Protein 2JV4 (pdb70)

Sequence (53 aa):
SMVNTGLPAGWEVRHSNSKNLPYYFNPATRESRWEPPADTDMETLKMYMATYHSMVNTGLPAGWEVRHSNSKNLPYYFNPATRESRWEPPADTDMETLKMYMATYHSMVNTGLPAGWEVRHSNSKNLPYYFNPATRESRWEPPADTDMETLKMYMATYHSMVNTGLPAGWEVRHSNSKNLPYYFNPATRESRWEPPADTDMETLKMYMATYHSMVNTGLPAGWEVRHSNSKNLPYYFNPATRESRWEPPADTDMETLKMYMATYHSMVNTGLPAGWEVRHSNSKNLPYYFNPATRESRWEPPADTDMETLKMYMATYHSMVNTGLPAGWEVRHSNSKNLPYYFNPATRESRWEPPADTDMETLKMYMATYHSMVNTGLPAGWEVRHSNSKNLPYYFNPATRESRWEPPADTDMETLKMYMATYHSMVNTGLPAGWEVRHSNSKNLPYYFNPATRESRWEPPADTDMETLKMYMATYHSMVNTGLPAGWEVRHSNSKNLPYYFNPATRESRWEPPADTDMETLKMYMATYHSMVNTGLPAGWEVRHSNSKNLPYYFNPATRESRWEPPADTDMETLKMYMATYHSMVNTGLPAGWEVRHSNSKNLPYYFNPATRESRWEPPADTDMETLKMYMATYHSMVNTGLPAGWEVRHSNSKNLPYYFNPATRESRWEPPADTDMETLKMYMATYHSMVNTGLPAGWEVRHSNSKNLPYYFNPATRESRWEPPADTDMETLKMYMATYHSMVNTGLPAGWEVRHSNSKNLPYYFNPATRESRWEPPADTDMETLKMYMATYHSMVNTGLPAGWEVRHSNSKNLPYYFNPATRESRWEPPADTDMETLKMYMATYHSMVNTGLPAGWEVRHSNSKNLPYYFNPATRESRWEPPADTDMETLKMYMATYHSMVNTGLPAGWEVRHSNSKNLPYYFNPATRESRWEPPADTDMETLKMYMATYHSMVNTGLPAGWEVRHSNSKNLPYYFNPATRESRWEPPADTDMETLKMYMATYHSMVNTGLPAGWEVRHSNSKNLPYYFNPATRESRWEPPADTDMETLKMYMATYH

Secondary structure (DSSP, 8-state):
--------SS--EEE-SSSS-EEEEETTTTEEESS--TTS-HHHHHHHH-S--

Radius of gyration: 11.18 Å; Cα contacts (8 Å, |Δi|>4): 71; chains: 1; bounding box: 25×31×23 Å

Solvent-accessible surface area: 4716 Å² total; per-residue (Å²): 106,192,94,103,12,2,7,7,88,18,129,74,22,87,118,46,162,103,168,143,112,45,98,10,93,26,90,98,79,235,118,41,76,178,108,55,27,114,106,18,73,106,142,49,0,108,118,68,89,46,140,205,164

Organism: Emericella nidulans (NCBI:txid162425)

CATH classification: 2.20.70.10

Structure (mmCIF, N/CA/C/O backbone):
data_2JV4
#
_entry.id   2JV4
#
loop_
_atom_site.group_PDB
_atom_site.id
_atom_site.type_symbol
_atom_site.label_atom_id
_atom_site.label_alt_id
_atom_site.label_comp_id
_atom_site.label_asym_id
_atom_site.label_entity_id
_atom_site.label_seq_id
_atom_site.pdbx_PDB_ins_code
_atom_site.Cartn_x
_atom_site.Cartn_y
_atom_site.Cartn_z
_atom_site.occupancy
_atom_site.B_iso_or_equiv
_atom_site.auth_seq_id
_atom_site.auth_comp_id
_atom_site.auth_asym_id
_atom_site.auth_atom_id
_atom_site.pdbx_PDB_model_num
ATOM 1 N N . SER A 1 2 ? 23.782 33.533 27.809 1.00 0.00 1 SER A N 1
ATOM 2 C CA . SER A 1 2 ? 25.189 33.775 28.184 1.00 0.00 1 SER A CA 1
ATOM 3 C C . SER A 1 2 ? 26.058 33.786 26.935 1.00 0.00 1 SER A C 1
ATOM 4 O O . SER A 1 2 ? 25.918 32.906 26.083 1.00 0.00 1 SER A O 1
ATOM 12 N N . MET A 1 3 ? 26.896 34.812 26.761 1.00 0.00 2 MET A N 1
ATOM 13 C CA . MET A 1 3 ? 27.511 35.180 25.471 1.00 0.00 2 MET A CA 1
ATOM 14 C C . MET A 1 3 ? 28.929 35.742 25.673 1.00 0.00 2 MET A C 1
ATOM 15 O O . MET A 1 3 ? 29.160 36.938 25.472 1.00 0.00 2 MET A O 1
ATOM 29 N N . VAL A 1 4 ? 29.853 34.889 26.126 1.00 0.00 3 VAL A N 1
ATOM 30 C CA . VAL A 1 4 ? 31.220 35.253 26.561 1.00 0.00 3 VAL A CA 1
ATOM 31 C C . VAL A 1 4 ? 32.317 34.487 25.809 1.00 0.00 3 VAL A C 1
ATOM 32 O O . VAL A 1 4 ? 32.087 33.399 25.275 1.00 0.00 3 VAL A O 1
ATOM 45 N N . ASN A 1 5 ? 33.533 35.047 25.805 1.00 0.00 4 ASN A N 1
ATOM 46 C CA . ASN A 1 5 ? 34.756 34.366 25.364 1.00 0.00 4 ASN A CA 1
ATOM 47 C C . ASN A 1 5 ? 35.483 33.737 26.563 1.00 0.00 4 ASN A C 1
ATOM 48 O O . ASN A 1 5 ? 35.687 34.393 27.583 1.00 0.00 4 ASN A O 1
ATOM 59 N N . THR A 1 6 ? 35.915 32.481 26.426 1.00 0.00 5 THR A N 1
ATOM 60 C CA . THR A 1 6 ? 36.723 31.744 27.410 1.00 0.00 5 THR A CA 1
ATOM 61 C C . THR A 1 6 ? 37.841 31.036 26.683 1.00 0.00 5 THR A C 1
ATOM 62 O O . THR A 1 6 ? 37.598 30.237 25.781 1.00 0.00 5 THR A O 1
ATOM 73 N N . GLY A 1 7 ? 39.064 31.241 27.157 1.00 0.00 6 GLY A N 1
ATOM 74 C CA . GLY A 1 7 ? 40.183 30.339 26.904 1.00 0.00 6 GLY A CA 1
ATOM 75 C C . GLY A 1 7 ? 40.060 29.044 27.700 1.00 0.00 6 GLY A C 1
ATOM 76 O O . GLY A 1 7 ? 40.998 28.649 28.386 1.00 0.00 6 GLY A O 1
ATOM 80 N N . LEU A 1 8 ? 38.891 28.408 27.685 1.00 0.00 7 LEU A N 1
ATOM 81 C CA . LEU A 1 8 ? 38.701 27.081 28.263 1.00 0.00 7 LEU A CA 1
ATOM 82 C C . LEU A 1 8 ? 39.151 26.003 27.252 1.00 0.00 7 LEU A C 1
ATOM 83 O O . LEU A 1 8 ? 39.478 26.350 26.109 1.00 0.00 7 LEU A O 1
ATOM 99 N N . PRO A 1 9 ? 39.236 24.712 27.627 1.00 0.00 8 PRO A N 1
ATOM 100 C CA . PRO A 1 9 ? 39.471 23.658 26.648 1.00 0.00 8 PRO A CA 1
ATOM 101 C C . PRO A 1 9 ? 38.247 23.565 25.722 1.00 0.00 8 PRO A C 1
ATOM 102 O O . PRO A 1 9 ? 37.151 23.944 26.130 1.00 0.00 8 PRO A O 1
ATOM 113 N N . ALA A 1 10 ? 38.433 23.102 24.478 1.00 0.00 9 ALA A N 1
ATOM 114 C CA . ALA A 1 10 ? 37.460 23.238 23.374 1.00 0.00 9 ALA A CA 1
ATOM 115 C C . ALA A 1 10 ? 36.011 22.801 23.688 1.00 0.00 9 ALA A C 1
ATOM 116 O O . ALA A 1 10 ? 35.058 23.316 23.095 1.00 0.00 9 ALA A O 1
ATOM 123 N N . GLY A 1 11 ? 35.832 21.893 24.652 1.00 0.00 10 GLY A N 1
ATOM 124 C CA . GLY A 1 11 ? 34.546 21.567 25.271 1.00 0.00 10 GLY A CA 1
ATOM 125 C C . GLY A 1 11 ? 34.102 22.617 26.295 1.00 0.00 10 GLY A C 1
ATOM 126 O O . GLY A 1 11 ? 33.881 22.271 27.457 1.00 0.00 10 GLY A O 1
ATOM 130 N N . TRP A 1 12 ? 33.984 23.885 25.881 1.00 0.00 11 TRP A N 1
ATOM 131 C CA . TRP A 1 12 ? 33.573 25.000 26.738 1.00 0.00 11 TRP A CA 1
ATOM 132 C C . TRP A 1 12 ? 32.070 25.327 26.636 1.00 0.00 11 TRP A C 1
ATOM 133 O O . TRP A 1 12 ? 31.457 25.207 25.569 1.00 0.00 11 TRP A O 1
ATOM 154 N N . GLU A 1 13 ? 31.540 25.828 27.757 1.00 0.00 12 GLU A N 1
ATOM 155 C CA . GLU A 1 13 ? 30.236 26.460 27.985 1.00 0.00 12 GLU A CA 1
ATOM 156 C C . GLU A 1 13 ? 30.110 26.715 29.498 1.00 0.00 12 GLU A C 1
ATOM 157 O O . GLU A 1 13 ? 29.812 25.784 30.247 1.00 0.00 12 GLU A O 1
ATOM 169 N N . VAL A 1 14 ? 30.369 27.938 29.976 1.00 0.00 13 VAL A N 1
ATOM 170 C CA . VAL A 1 14 ? 30.231 28.234 31.422 1.00 0.00 13 VAL A CA 1
ATOM 171 C C . VAL A 1 14 ? 28.763 28.216 31.849 1.00 0.00 13 VAL A C 1
ATOM 172 O O . VAL A 1 14 ? 27.972 29.077 31.455 1.00 0.00 13 VAL A O 1
ATOM 185 N N . ARG A 1 15 ? 28.448 27.258 32.719 1.00 0.00 14 ARG A N 1
ATOM 186 C CA . ARG A 1 15 ? 27.229 27.186 33.519 1.00 0.00 14 ARG A CA 1
ATOM 187 C C . ARG A 1 15 ? 27.550 27.536 34.984 1.00 0.00 14 ARG A C 1
ATOM 188 O O . ARG A 1 15 ? 28.704 27.757 35.343 1.00 0.00 14 ARG A O 1
ATOM 209 N N . HIS A 1 16 ? 26.540 27.589 35.852 1.00 0.00 15 HIS A N 1
ATOM 210 C CA . HIS A 1 16 ? 26.691 27.932 37.275 1.00 0.00 15 HIS A CA 1
ATOM 211 C C . HIS A 1 16 ? 25.480 27.491 38.113 1.00 0.00 15 HIS A C 1
ATOM 212 O O . HIS A 1 16 ? 24.348 27.484 37.627 1.00 0.00 15 HIS A O 1
ATOM 226 N N . SER A 1 17 ? 25.722 27.119 39.369 1.00 0.00 16 SER A N 1
ATOM 227 C CA . SER A 1 17 ? 24.678 26.628 40.277 1.00 0.00 16 SER A CA 1
ATOM 228 C C . SER A 1 17 ? 23.696 27.734 40.712 1.00 0.00 16 SER A C 1
ATOM 229 O O . SER A 1 17 ? 24.028 28.926 40.702 1.00 0.00 16 SER A O 1
ATOM 237 N N . ASN A 1 18 ? 22.483 27.348 41.116 1.00 0.00 17 ASN A N 1
ATOM 238 C CA . ASN A 1 18 ? 21.402 28.270 41.493 1.00 0.00 17 ASN A CA 1
ATOM 239 C C . ASN A 1 18 ? 21.761 29.144 42.714 1.00 0.00 17 ASN A C 1
ATOM 240 O O . ASN A 1 18 ? 21.555 30.357 42.694 1.00 0.00 17 ASN A O 1
ATOM 251 N N . SER A 1 19 ? 22.313 28.548 43.769 1.00 0.00 18 SER A N 1
ATOM 252 C CA . SER A 1 19 ? 22.538 29.188 45.079 1.00 0.00 18 SER A CA 1
ATOM 253 C C . SER A 1 19 ? 23.978 28.998 45.602 1.00 0.00 18 SER A C 1
ATOM 254 O O . SER A 1 19 ? 24.497 29.839 46.345 1.00 0.00 18 SER A O 1
ATOM 262 N N . LYS A 1 20 ? 24.634 27.901 45.206 1.00 0.00 19 LYS A N 1
ATOM 263 C CA . LYS A 1 20 ? 26.053 27.608 45.450 1.00 0.00 19 LYS A CA 1
ATOM 264 C C . LYS A 1 20 ? 26.972 28.453 44.534 1.00 0.00 19 LYS A C 1
ATOM 265 O O . LYS A 1 20 ? 26.589 28.836 43.423 1.00 0.00 19 LYS A O 1
ATOM 284 N N . ASN A 1 21 ? 28.182 28.789 44.992 1.00 0.00 20 ASN A N 1
ATOM 285 C CA . ASN A 1 21 ? 28.883 29.993 44.510 1.00 0.00 20 ASN A CA 1
ATOM 286 C C . ASN A 1 21 ? 29.919 29.837 43.372 1.00 0.00 20 ASN A C 1
ATOM 287 O O . ASN A 1 21 ? 30.414 30.865 42.901 1.00 0.00 20 ASN A O 1
ATOM 298 N N . LEU A 1 22 ? 30.261 28.625 42.915 1.00 0.00 21 LEU A N 1
ATOM 299 C CA . LEU A 1 22 ? 31.202 28.392 41.795 1.00 0.00 21 LEU A CA 1
ATOM 300 C C . LEU A 1 22 ? 30.469 28.093 40.460 1.00 0.00 21 LEU A C 1
ATOM 301 O O . LEU A 1 22 ? 29.314 27.645 40.494 1.00 0.00 21 LEU A O 1
ATOM 317 N N . PRO A 1 23 ? 31.123 28.298 39.294 1.00 0.00 22 PRO A N 1
ATOM 318 C CA . PRO A 1 23 ? 30.634 27.848 37.992 1.00 0.00 22 PRO A CA 1
ATOM 319 C C . PRO A 1 23 ? 30.874 26.340 37.806 1.00 0.00 22 PRO A C 1
ATOM 320 O O . PRO A 1 23 ? 31.547 25.693 38.610 1.00 0.00 22 PRO A O 1
ATOM 331 N N . TYR A 1 24 ? 30.374 25.797 36.695 1.00 0.00 23 TYR A N 1
ATOM 332 C CA . TYR A 1 24 ? 30.834 24.525 36.127 1.00 0.00 23 TYR A CA 1
ATOM 333 C C . TYR A 1 24 ? 30.848 24.602 34.593 1.00 0.00 23 TYR A C 1
ATOM 334 O O . TYR A 1 24 ? 29.935 25.144 33.973 1.00 0.00 23 TYR A O 1
ATOM 352 N N . TYR A 1 25 ? 31.896 24.081 33.957 1.00 0.00 24 TYR A N 1
ATOM 353 C CA . TYR A 1 25 ? 32.131 24.251 32.522 1.00 0.00 24 TYR A CA 1
ATOM 354 C C . TYR A 1 25 ? 31.653 23.011 31.751 1.00 0.00 24 TYR A C 1
ATOM 355 O O . TYR A 1 25 ? 32.312 21.966 31.748 1.00 0.00 24 TYR A O 1
ATOM 373 N N . PHE A 1 26 ? 30.490 23.108 31.109 1.00 0.00 25 PHE A N 1
ATOM 374 C CA . PHE A 1 26 ? 29.856 22.013 30.378 1.00 0.00 25 PHE A CA 1
ATOM 375 C C . PHE A 1 26 ? 30.553 21.763 29.035 1.00 0.00 25 PHE A C 1
ATOM 376 O O . PHE A 1 26 ? 30.761 22.698 28.263 1.00 0.00 25 PHE A O 1
ATOM 393 N N . ASN A 1 27 ? 30.882 20.504 28.730 1.00 0.00 26 ASN A N 1
ATOM 394 C CA . ASN A 1 27 ? 31.291 20.118 27.380 1.00 0.00 26 ASN A CA 1
ATOM 395 C C . ASN A 1 27 ? 30.043 19.757 26.542 1.00 0.00 26 ASN A C 1
ATOM 396 O O . ASN A 1 27 ? 29.309 18.848 26.936 1.00 0.00 26 ASN A O 1
ATOM 407 N N . PRO A 1 28 ? 29.781 20.436 25.406 1.00 0.00 27 PRO A N 1
ATOM 408 C CA . PRO A 1 28 ? 28.685 20.078 24.511 1.00 0.00 27 PRO A CA 1
ATOM 409 C C . PRO A 1 28 ? 28.989 18.846 23.644 1.00 0.00 27 PRO A C 1
ATOM 410 O O . PRO A 1 28 ? 28.075 18.074 23.370 1.00 0.00 27 PRO A O 1
ATOM 421 N N . ALA A 1 29 ? 30.239 18.646 23.206 1.00 0.00 28 ALA A N 1
ATOM 422 C CA . ALA A 1 29 ? 30.620 17.642 22.204 1.00 0.00 28 ALA A CA 1
ATOM 423 C C . ALA A 1 29 ? 31.007 16.263 22.786 1.00 0.00 28 ALA A C 1
ATOM 424 O O . ALA A 1 29 ? 31.049 15.265 22.054 1.00 0.00 28 ALA A O 1
ATOM 431 N N . THR A 1 30 ? 31.276 16.202 24.095 1.00 0.00 29 THR A N 1
ATOM 432 C CA . THR A 1 30 ? 31.491 14.981 24.890 1.00 0.00 29 THR A CA 1
ATOM 433 C C . THR A 1 30 ? 30.648 15.109 26.147 1.00 0.00 29 THR A C 1
ATOM 434 O O . THR A 1 30 ? 30.646 16.180 26.749 1.00 0.00 29 THR A O 1
ATOM 445 N N . ARG A 1 31 ? 29.989 14.032 26.587 1.00 0.00 30 ARG A N 1
ATOM 446 C CA . ARG A 1 31 ? 29.233 14.026 27.845 1.00 0.00 30 ARG A CA 1
ATOM 447 C C . ARG A 1 31 ? 30.191 14.077 29.047 1.00 0.00 30 ARG A C 1
ATOM 448 O O . ARG A 1 31 ? 30.614 13.046 29.569 1.00 0.00 30 ARG A O 1
ATOM 469 N N . GLU A 1 32 ? 30.562 15.286 29.469 1.00 0.00 31 GLU A N 1
ATOM 470 C CA . GLU A 1 32 ? 31.583 15.594 30.479 1.00 0.00 31 GLU A CA 1
ATOM 471 C C . GLU A 1 32 ? 31.491 17.063 30.956 1.00 0.00 31 GLU A C 1
ATOM 472 O O . GLU A 1 32 ? 30.784 17.894 30.376 1.00 0.00 31 GLU A O 1
ATOM 484 N N . SER A 1 33 ? 32.235 17.407 32.007 1.00 0.00 32 SER A N 1
ATOM 485 C CA . SER A 1 33 ? 32.323 18.760 32.570 1.00 0.00 32 SER A CA 1
ATOM 486 C C . SER A 1 33 ? 33.670 19.005 33.280 1.00 0.00 32 SER A C 1
ATOM 487 O O . SER A 1 33 ? 34.334 18.058 33.719 1.00 0.00 32 SER A O 1
ATOM 495 N N . ARG A 1 34 ? 34.073 20.278 33.386 1.00 0.00 33 ARG A N 1
ATOM 496 C CA . ARG A 1 34 ? 35.334 20.756 33.975 1.00 0.00 33 ARG A CA 1
ATOM 497 C C . ARG A 1 34 ? 35.023 21.784 35.080 1.00 0.00 33 ARG A C 1
ATOM 498 O O . ARG A 1 34 ? 34.036 22.510 34.978 1.00 0.00 33 ARG A O 1
ATOM 519 N N . TRP A 1 35 ? 35.839 21.847 36.134 1.00 0.00 34 TRP A N 1
ATOM 520 C CA . TRP A 1 35 ? 35.449 22.470 37.418 1.00 0.00 34 TRP A CA 1
ATOM 521 C C . TRP A 1 35 ? 36.252 23.750 37.743 1.00 0.00 34 TRP A C 1
ATOM 522 O O . TRP A 1 35 ? 35.728 24.710 38.303 1.00 0.00 34 TRP A O 1
ATOM 543 N N . GLU A 1 36 ? 37.525 23.759 37.348 1.00 0.00 35 GLU A N 1
ATOM 544 C CA . GLU A 1 36 ? 38.537 24.818 37.482 1.00 0.00 35 GLU A CA 1
ATOM 545 C C . GLU A 1 36 ? 39.413 24.770 36.199 1.00 0.00 35 GLU A C 1
ATOM 546 O O . GLU A 1 36 ? 39.291 23.791 35.452 1.00 0.00 35 GLU A O 1
ATOM 558 N N . PRO A 1 37 ? 40.268 25.768 35.887 1.00 0.00 36 PRO A N 1
ATOM 559 C CA . PRO A 1 37 ? 41.046 25.797 34.640 1.00 0.00 36 PRO A CA 1
ATOM 560 C C . PRO A 1 37 ? 42.083 24.645 34.544 1.00 0.00 36 PRO A C 1
ATOM 561 O O . PRO A 1 37 ? 43.000 24.603 35.368 1.00 0.00 36 PRO A O 1
ATOM 572 N N . PRO A 1 38 ? 41.965 23.719 33.559 1.00 0.00 37 PRO A N 1
ATOM 573 C CA . PRO A 1 38 ? 42.819 22.527 33.398 1.00 0.00 37 PRO A CA 1
ATOM 574 C C . PRO A 1 38 ? 44.098 22.778 32.579 1.00 0.00 37 PRO A C 1
ATOM 575 O O . PRO A 1 38 ? 44.316 23.877 32.079 1.00 0.00 37 PRO A O 1
ATOM 586 N N . ALA A 1 39 ? 44.936 21.751 32.382 1.00 0.00 38 ALA A N 1
ATOM 587 C CA . ALA A 1 39 ? 46.135 21.838 31.535 1.00 0.00 38 ALA A CA 1
ATOM 588 C C . ALA A 1 39 ? 45.843 22.059 30.034 1.00 0.00 38 ALA A C 1
ATOM 589 O O . ALA A 1 39 ? 46.650 22.695 29.356 1.00 0.00 38 ALA A O 1
ATOM 596 N N . ASP A 1 40 ? 44.713 21.586 29.496 1.00 0.00 39 ASP A N 1
ATOM 597 C CA . ASP A 1 40 ? 44.303 21.773 28.083 1.00 0.00 39 ASP A CA 1
ATOM 598 C C . ASP A 1 40 ? 43.746 23.188 27.766 1.00 0.00 39 ASP A C 1
ATOM 599 O O . ASP A 1 40 ? 43.342 23.478 26.635 1.00 0.00 39 ASP A O 1
ATOM 608 N N . THR A 1 41 ? 43.697 24.066 28.775 1.00 0.00 40 THR A N 1
ATOM 609 C CA . THR A 1 41 ? 43.080 25.399 28.718 1.00 0.00 40 THR A CA 1
ATOM 610 C C . THR A 1 41 ? 44.024 26.455 28.146 1.00 0.00 40 THR A C 1
ATOM 611 O O . THR A 1 41 ? 45.223 26.220 27.993 1.00 0.00 40 THR A O 1
ATOM 622 N N . ASP A 1 42 ? 43.485 27.640 27.864 1.00 0.00 41 ASP A N 1
ATOM 623 C CA . ASP A 1 42 ? 44.136 28.739 27.157 1.00 0.00 41 ASP A CA 1
ATOM 624 C C . ASP A 1 42 ? 44.078 30.030 27.981 1.00 0.00 41 ASP A C 1
ATOM 625 O O . ASP A 1 42 ? 43.546 31.045 27.546 1.00 0.00 41 ASP A O 1
ATOM 634 N N . MET A 1 43 ? 44.600 29.963 29.203 1.00 0.00 42 MET A N 1
ATOM 635 C CA . MET A 1 43 ? 44.838 31.063 30.137 1.00 0.00 42 MET A CA 1
ATOM 636 C C . MET A 1 43 ? 45.042 32.451 29.522 1.00 0.00 42 MET A C 1
ATOM 637 O O . MET A 1 43 ? 44.410 33.372 30.015 1.00 0.00 42 MET A O 1
ATOM 651 N N . GLU A 1 44 ? 45.791 32.634 28.436 1.00 0.00 43 GLU A N 1
ATOM 652 C CA . GLU A 1 44 ? 45.891 33.914 27.721 1.00 0.00 43 GLU A CA 1
ATOM 653 C C . GLU A 1 44 ? 44.506 34.469 27.332 1.00 0.00 43 GLU A C 1
ATOM 654 O O . GLU A 1 44 ? 44.139 35.578 27.727 1.00 0.00 43 GLU A O 1
ATOM 666 N N . THR A 1 45 ? 43.702 33.658 26.640 1.00 0.00 44 THR A N 1
ATOM 667 C CA . THR A 1 45 ? 42.297 33.913 26.284 1.00 0.00 44 THR A CA 1
ATOM 668 C C . THR A 1 45 ? 41.362 33.816 27.500 1.00 0.00 44 THR A C 1
ATOM 669 O O . THR A 1 45 ? 40.186 34.156 27.400 1.00 0.00 44 THR A O 1
ATOM 680 N N . LEU A 1 46 ? 41.845 33.395 28.676 1.00 0.00 45 LEU A N 1
ATOM 681 C CA . LEU A 1 46 ? 41.093 33.551 29.926 1.00 0.00 45 LEU A CA 1
ATOM 682 C C . LEU A 1 46 ? 41.467 34.779 30.716 1.00 0.00 45 LEU A C 1
ATOM 683 O O . LEU A 1 46 ? 40.673 35.159 31.563 1.00 0.00 45 LEU A O 1
ATOM 699 N N . LYS A 1 47 ? 42.630 35.397 30.541 1.00 0.00 46 LYS A N 1
ATOM 700 C CA . LYS A 1 47 ? 42.996 36.473 31.459 1.00 0.00 46 LYS A CA 1
ATOM 701 C C . LYS A 1 47 ? 42.062 37.684 31.241 1.00 0.00 46 LYS A C 1
ATOM 702 O O . LYS A 1 47 ? 41.542 38.269 32.192 1.00 0.00 46 LYS A O 1
ATOM 721 N N . MET A 1 48 ? 41.740 37.916 29.962 1.00 0.00 47 MET A N 1
ATOM 722 C CA . MET A 1 48 ? 40.670 38.773 29.430 1.00 0.00 47 MET A CA 1
ATOM 723 C C . MET A 1 48 ? 39.241 38.387 29.859 1.00 0.00 47 MET A C 1
ATOM 724 O O . MET A 1 48 ? 38.308 39.160 29.649 1.00 0.00 47 MET A O 1
ATOM 738 N N . TYR A 1 49 ? 39.052 37.197 30.433 1.00 0.00 48 TYR A N 1
ATOM 739 C CA . TYR A 1 49 ? 37.766 36.641 30.859 1.00 0.00 48 TYR A CA 1
ATOM 740 C C . TYR A 1 49 ? 37.640 36.563 32.399 1.00 0.00 48 TYR A C 1
ATOM 741 O O . TYR A 1 49 ? 36.802 37.243 32.999 1.00 0.00 48 TYR A O 1
ATOM 759 N N . MET A 1 50 ? 38.474 35.726 33.028 1.00 0.00 49 MET A N 1
ATOM 760 C CA . MET A 1 50 ? 38.470 35.337 34.444 1.00 0.00 49 MET A CA 1
ATOM 761 C C . MET A 1 50 ? 38.726 36.492 35.431 1.00 0.00 49 MET A C 1
ATOM 762 O O . MET A 1 50 ? 38.393 36.348 36.609 1.00 0.00 49 MET A O 1
ATOM 776 N N . ALA A 1 51 ? 39.262 37.631 34.981 1.00 0.00 50 ALA A N 1
ATOM 777 C CA . ALA A 1 51 ? 39.433 38.853 35.774 1.00 0.00 50 ALA A CA 1
ATOM 778 C C . ALA A 1 51 ? 38.838 40.074 35.046 1.00 0.00 50 ALA A C 1
ATOM 779 O O . ALA A 1 51 ? 38.835 40.110 33.812 1.00 0.00 50 ALA A O 1
ATOM 786 N N . THR A 1 52 ? 38.330 41.055 35.807 1.00 0.00 51 THR A N 1
ATOM 787 C CA . THR A 1 52 ? 37.660 42.267 35.290 1.00 0.00 51 THR A CA 1
ATOM 788 C C . THR A 1 52 ? 38.634 43.443 35.224 1.00 0.00 51 THR A C 1
ATOM 789 O O . THR A 1 52 ? 38.854 43.983 34.140 1.00 0.00 51 THR A O 1
ATOM 800 N N . TYR A 1 53 ? 39.265 43.817 36.340 1.00 0.00 52 TYR A N 1
ATOM 801 C CA . TYR A 1 53 ? 40.496 44.617 36.334 1.00 0.00 52 TYR A CA 1
ATOM 802 C C . TYR A 1 53 ? 41.725 43.704 36.171 1.00 0.00 52 TYR A C 1
ATOM 803 O O . TYR A 1 53 ? 41.714 42.569 36.658 1.00 0.00 52 TYR A O 1
ATOM 821 N N . HIS A 1 54 ? 42.785 44.181 35.506 1.00 0.00 53 HIS A N 1
ATOM 822 C CA . HIS A 1 54 ? 43.975 43.380 35.161 1.00 0.00 53 HIS A CA 1
ATOM 823 C C . HIS A 1 54 ? 45.243 43.872 35.855 1.00 0.00 53 HIS A C 1
ATOM 824 O O . HIS A 1 54 ? 45.848 44.863 35.384 1.00 0.00 53 HIS A O 1
ATOM 839 N N . SER A 1 2 ? 26.461 41.458 28.764 1.00 0.00 1 SER A N 2
ATOM 840 C CA . SER A 1 2 ? 27.614 41.681 27.869 1.00 0.00 1 SER A CA 2
ATOM 841 C C . SER A 1 2 ? 28.393 40.391 27.662 1.00 0.00 1 SER A C 2
ATOM 842 O O . SER A 1 2 ? 28.600 39.631 28.615 1.00 0.00 1 SER A O 2
ATOM 850 N N . MET A 1 3 ? 28.815 40.149 26.417 1.00 0.00 2 MET A N 2
ATOM 851 C CA . MET A 1 3 ? 29.459 38.913 25.947 1.00 0.00 2 MET A CA 2
ATOM 852 C C . MET A 1 3 ? 30.867 38.658 26.513 1.00 0.00 2 MET A C 2
ATOM 853 O O . MET A 1 3 ? 31.488 39.564 27.075 1.00 0.00 2 MET A O 2
ATOM 867 N N . VAL A 1 4 ? 31.373 37.432 26.345 1.00 0.00 3 VAL A N 2
ATOM 868 C CA . VAL A 1 4 ? 32.715 37.010 26.800 1.00 0.00 3 VAL A CA 2
ATOM 869 C C . VAL A 1 4 ? 33.402 36.046 25.823 1.00 0.00 3 VAL A C 2
ATOM 870 O O . VAL A 1 4 ? 32.749 35.200 25.208 1.00 0.00 3 VAL A O 2
ATOM 883 N N . ASN A 1 5 ? 34.733 36.150 25.740 1.00 0.00 4 ASN A N 2
ATOM 884 C CA . ASN A 1 5 ? 35.633 35.105 25.230 1.00 0.00 4 ASN A CA 2
ATOM 885 C C . ASN A 1 5 ? 36.177 34.267 26.404 1.00 0.00 4 ASN A C 2
ATOM 886 O O . ASN A 1 5 ? 36.292 34.767 27.524 1.00 0.00 4 ASN A O 2
ATOM 897 N N . THR A 1 6 ? 36.563 33.013 26.151 1.00 0.00 5 THR A N 2
ATOM 898 C CA . THR A 1 6 ? 37.286 32.152 27.098 1.00 0.00 5 THR A CA 2
ATOM 899 C C . THR A 1 6 ? 38.429 31.478 26.380 1.00 0.00 5 THR A C 2
ATOM 900 O O . THR A 1 6 ? 38.272 30.892 25.310 1.00 0.00 5 THR A O 2
ATOM 911 N N . GLY A 1 7 ? 39.573 31.480 27.045 1.00 0.00 6 GLY A N 2
ATOM 912 C CA . GLY A 1 7 ? 40.622 30.504 26.826 1.00 0.00 6 GLY A CA 2
ATOM 913 C C . GLY A 1 7 ? 40.346 29.195 27.560 1.00 0.00 6 GLY A C 2
ATOM 914 O O . GLY A 1 7 ? 41.234 28.711 28.253 1.00 0.00 6 GLY A O 2
ATOM 918 N N . LEU A 1 8 ? 39.126 28.650 27.512 1.00 0.00 7 LEU A N 2
ATOM 919 C CA . LEU A 1 8 ? 38.807 27.330 28.080 1.00 0.00 7 LEU A CA 2
ATOM 920 C C . LEU A 1 8 ? 38.938 26.230 26.991 1.00 0.00 7 LEU A C 2
ATOM 921 O O . LEU A 1 8 ? 39.043 26.584 25.810 1.00 0.00 7 LEU A O 2
ATOM 937 N N . PRO A 1 9 ? 38.979 24.925 27.343 1.00 0.00 8 PRO A N 2
ATOM 938 C CA . PRO A 1 9 ? 39.114 23.823 26.381 1.00 0.00 8 PRO A CA 2
ATOM 939 C C . PRO A 1 9 ? 37.774 23.530 25.664 1.00 0.00 8 PRO A C 2
ATOM 940 O O . PRO A 1 9 ? 36.915 24.405 25.554 1.00 0.00 8 PRO A O 2
ATOM 951 N N . ALA A 1 10 ? 37.567 22.294 25.191 1.00 0.00 9 ALA A N 2
ATOM 952 C CA . ALA A 1 10 ? 36.309 21.810 24.603 1.00 0.00 9 ALA A CA 2
ATOM 953 C C . ALA A 1 10 ? 35.092 21.844 25.559 1.00 0.00 9 ALA A C 2
ATOM 954 O O . ALA A 1 10 ? 33.948 21.748 25.102 1.00 0.00 9 ALA A O 2
ATOM 961 N N . GLY A 1 11 ? 35.327 21.980 26.868 1.00 0.00 10 GLY A N 2
ATOM 962 C CA . GLY A 1 11 ? 34.325 22.165 27.918 1.00 0.00 10 GLY A CA 2
ATOM 963 C C . GLY A 1 11 ? 34.369 23.588 28.454 1.00 0.00 10 GLY A C 2
ATOM 964 O O . GLY A 1 11 ? 35.013 23.846 29.471 1.00 0.00 10 GLY A O 2
ATOM 968 N N . TRP A 1 12 ? 33.696 24.507 27.756 1.00 0.00 11 TRP A N 2
ATOM 969 C CA . TRP A 1 12 ? 33.628 25.931 28.117 1.00 0.00 11 TRP A CA 2
ATOM 970 C C . TRP A 1 12 ? 32.208 26.495 28.287 1.00 0.00 11 TRP A C 2
ATOM 971 O O . TRP A 1 12 ? 32.057 27.687 28.550 1.00 0.00 11 TRP A O 2
ATOM 992 N N . GLU A 1 13 ? 31.167 25.679 28.110 1.00 0.00 12 GLU A N 2
ATOM 993 C CA . GLU A 1 13 ? 29.779 26.146 28.090 1.00 0.00 12 GLU A CA 2
ATOM 994 C C . GLU A 1 13 ? 29.258 26.345 29.525 1.00 0.00 12 GLU A C 2
ATOM 995 O O . GLU A 1 13 ? 28.946 25.369 30.202 1.00 0.00 12 GLU A O 2
ATOM 1007 N N . VAL A 1 14 ? 29.181 27.589 30.012 1.00 0.00 13 VAL A N 2
ATOM 1008 C CA . VAL A 1 14 ? 28.853 27.875 31.426 1.00 0.00 13 VAL A CA 2
ATOM 1009 C C . VAL A 1 14 ? 27.417 27.461 31.762 1.00 0.00 13 VAL A C 2
ATOM 1010 O O . VAL A 1 14 ? 26.473 27.846 31.066 1.00 0.00 13 VAL A O 2
ATOM 1023 N N . ARG A 1 15 ? 27.268 26.726 32.868 1.00 0.00 14 ARG A N 2
ATOM 1024 C CA . ARG A 1 15 ? 25.999 26.331 33.483 1.00 0.00 14 ARG A CA 2
ATOM 1025 C C . ARG A 1 15 ? 26.045 26.642 34.990 1.00 0.00 14 ARG A C 2
ATOM 1026 O O . ARG A 1 15 ? 26.868 26.089 35.715 1.00 0.00 14 ARG A O 2
ATOM 1047 N N . HIS A 1 16 ? 25.137 27.477 35.498 1.00 0.00 15 HIS A N 2
ATOM 1048 C CA . HIS A 1 16 ? 25.142 27.905 36.914 1.00 0.00 15 HIS A CA 2
ATOM 1049 C C . HIS A 1 16 ? 24.282 27.023 37.858 1.00 0.00 15 HIS A C 2
ATOM 1050 O O . HIS A 1 16 ? 23.954 27.417 38.977 1.00 0.00 15 HIS A O 2
ATOM 1064 N N . SER A 1 17 ? 23.865 25.838 37.407 1.00 0.00 16 SER A N 2
ATOM 1065 C CA . SER A 1 17 ? 23.036 24.897 38.178 1.00 0.00 16 SER A CA 2
ATOM 1066 C C . SER A 1 17 ? 23.856 24.221 39.289 1.00 0.00 16 SER A C 2
ATOM 1067 O O . SER A 1 17 ? 24.697 23.363 39.013 1.00 0.00 16 SER A O 2
ATOM 1075 N N . ASN A 1 18 ? 23.599 24.619 40.538 1.00 0.00 17 ASN A N 2
ATOM 1076 C CA . ASN A 1 18 ? 24.303 24.275 41.768 1.00 0.00 17 ASN A CA 2
ATOM 1077 C C . ASN A 1 18 ? 23.673 25.109 42.900 1.00 0.00 17 ASN A C 2
ATOM 1078 O O . ASN A 1 18 ? 23.414 26.304 42.748 1.00 0.00 17 ASN A O 2
ATOM 1089 N N . SER A 1 19 ? 23.416 24.484 44.039 1.00 0.00 18 SER A N 2
ATOM 1090 C CA . SER A 1 19 ? 23.042 25.144 45.301 1.00 0.00 18 SER A CA 2
ATOM 1091 C C . SER A 1 19 ? 24.100 26.139 45.806 1.00 0.00 18 SER A C 2
ATOM 1092 O O . SER A 1 19 ? 23.785 27.058 46.565 1.00 0.00 18 SER A O 2
ATOM 1100 N N . LYS A 1 20 ? 25.365 25.950 45.416 1.00 0.00 19 LYS A N 2
ATOM 1101 C CA . LYS A 1 20 ? 26.494 26.811 45.772 1.00 0.00 19 LYS A CA 2
ATOM 1102 C C . LYS A 1 20 ? 26.875 27.722 44.586 1.00 0.00 19 LYS A C 2
ATOM 1103 O O . LYS A 1 20 ? 26.807 27.309 43.431 1.00 0.00 19 LYS A O 2
ATOM 1122 N N . ASN A 1 21 ? 27.230 28.983 44.845 1.00 0.00 20 ASN A N 2
ATOM 1123 C CA . ASN A 1 21 ? 27.100 30.084 43.871 1.00 0.00 20 ASN A CA 2
ATOM 1124 C C . ASN A 1 21 ? 28.197 30.181 42.772 1.00 0.00 20 ASN A C 2
ATOM 1125 O O . ASN A 1 21 ? 28.423 31.262 42.218 1.00 0.00 20 ASN A O 2
ATOM 1136 N N . LEU A 1 22 ? 28.875 29.076 42.432 1.00 0.00 21 LEU A N 2
ATOM 1137 C CA . LEU A 1 22 ? 29.813 28.977 41.301 1.00 0.00 21 LEU A CA 2
ATOM 1138 C C . LEU A 1 22 ? 29.243 28.051 40.205 1.00 0.00 21 LEU A C 2
ATOM 1139 O O . LEU A 1 22 ? 28.608 27.044 40.535 1.00 0.00 21 LEU A O 2
ATOM 1155 N N . PRO A 1 23 ? 29.512 28.328 38.916 1.00 0.00 22 PRO A N 2
ATOM 1156 C CA . PRO A 1 23 ? 29.095 27.482 37.806 1.00 0.00 22 PRO A CA 2
ATOM 1157 C C . PRO A 1 23 ? 29.973 26.235 37.667 1.00 0.00 22 PRO A C 2
ATOM 1158 O O . PRO A 1 23 ? 31.063 26.145 38.232 1.00 0.00 22 PRO A O 2
ATOM 1169 N N . TYR A 1 24 ? 29.491 25.287 36.862 1.00 0.00 23 TYR A N 2
ATOM 1170 C CA . TYR A 1 24 ? 30.332 24.322 36.145 1.00 0.00 23 TYR A CA 2
ATOM 1171 C C . TYR A 1 24 ? 30.367 24.657 34.640 1.00 0.00 23 TYR A C 2
ATOM 1172 O O . TYR A 1 24 ? 29.478 25.332 34.119 1.00 0.00 23 TYR A O 2
ATOM 1190 N N . TYR A 1 25 ? 31.380 24.173 33.923 1.00 0.00 24 TYR A N 2
ATOM 1191 C CA . TYR A 1 25 ? 31.462 24.259 32.462 1.00 0.00 24 TYR A CA 2
ATOM 1192 C C . TYR A 1 25 ? 31.053 22.900 31.868 1.00 0.00 24 TYR A C 2
ATOM 1193 O O . TYR A 1 25 ? 31.603 21.856 32.235 1.00 0.00 24 TYR A O 2
ATOM 1211 N N . PHE A 1 26 ? 30.075 22.889 30.966 1.00 0.00 25 PHE A N 2
ATOM 1212 C CA . PHE A 1 26 ? 29.623 21.681 30.285 1.00 0.00 25 PHE A CA 2
ATOM 1213 C C . PHE A 1 26 ? 30.510 21.355 29.076 1.00 0.00 25 PHE A C 2
ATOM 1214 O O . PHE A 1 26 ? 30.937 22.250 28.343 1.00 0.00 25 PHE A O 2
ATOM 1231 N N . ASN A 1 27 ? 30.744 20.057 28.864 1.00 0.00 26 ASN A N 2
ATOM 1232 C CA . ASN A 1 27 ? 31.393 19.482 27.690 1.00 0.00 26 ASN A CA 2
ATOM 1233 C C . ASN A 1 27 ? 30.328 18.997 26.677 1.00 0.00 26 ASN A C 2
ATOM 1234 O O . ASN A 1 27 ? 29.890 17.849 26.784 1.00 0.00 26 ASN A O 2
ATOM 1245 N N . PRO A 1 28 ? 29.900 19.816 25.690 1.00 0.00 27 PRO A N 2
ATOM 1246 C CA . PRO A 1 28 ? 28.851 19.456 24.733 1.00 0.00 27 PRO A CA 2
ATOM 1247 C C . PRO A 1 28 ? 29.074 18.152 23.956 1.00 0.00 27 PRO A C 2
ATOM 1248 O O . PRO A 1 28 ? 28.099 17.575 23.474 1.00 0.00 27 PRO A O 2
ATOM 1259 N N . ALA A 1 29 ? 30.318 17.680 23.822 1.00 0.00 28 ALA A N 2
ATOM 1260 C CA . ALA A 1 29 ? 30.650 16.452 23.099 1.00 0.00 28 ALA A CA 2
ATOM 1261 C C . ALA A 1 29 ? 30.757 15.177 23.970 1.00 0.00 28 ALA A C 2
ATOM 1262 O O . ALA A 1 29 ? 30.985 14.095 23.413 1.00 0.00 28 ALA A O 2
ATOM 1269 N N . THR A 1 30 ? 30.645 15.272 25.308 1.00 0.00 29 THR A N 2
ATOM 1270 C CA . THR A 1 30 ? 31.051 14.208 26.259 1.00 0.00 29 THR A CA 2
ATOM 1271 C C . THR A 1 30 ? 30.095 14.141 27.452 1.00 0.00 29 THR A C 2
ATOM 1272 O O . THR A 1 30 ? 29.569 15.164 27.882 1.00 0.00 29 THR A O 2
ATOM 1283 N N . ARG A 1 31 ? 29.889 12.958 28.043 1.00 0.00 30 ARG A N 2
ATOM 1284 C CA . ARG A 1 31 ? 29.143 12.812 29.309 1.00 0.00 30 ARG A CA 2
ATOM 1285 C C . ARG A 1 31 ? 30.073 13.065 30.511 1.00 0.00 30 ARG A C 2
ATOM 1286 O O . ARG A 1 31 ? 30.424 12.136 31.245 1.00 0.00 30 ARG A O 2
ATOM 1307 N N . GLU A 1 32 ? 30.519 14.314 30.663 1.00 0.00 31 GLU A N 2
ATOM 1308 C CA . GLU A 1 32 ? 31.470 14.792 31.680 1.00 0.00 31 GLU A CA 2
ATOM 1309 C C . GLU A 1 32 ? 31.325 16.322 31.854 1.00 0.00 31 GLU A C 2
ATOM 1310 O O . GLU A 1 32 ? 30.634 16.974 31.068 1.00 0.00 31 GLU A O 2
ATOM 1322 N N . SER A 1 33 ? 31.938 16.912 32.878 1.00 0.00 32 SER A N 2
ATOM 1323 C CA . SER A 1 33 ? 32.013 18.371 33.073 1.00 0.00 32 SER A CA 2
ATOM 1324 C C . SER A 1 33 ? 33.379 18.848 33.604 1.00 0.00 32 SER A C 2
ATOM 1325 O O . SER A 1 33 ? 34.157 18.072 34.172 1.00 0.00 32 SER A O 2
ATOM 1333 N N . ARG A 1 34 ? 33.658 20.148 33.438 1.00 0.00 33 ARG A N 2
ATOM 1334 C CA . ARG A 1 34 ? 34.873 20.844 33.880 1.00 0.00 33 ARG A CA 2
ATOM 1335 C C . ARG A 1 34 ? 34.511 21.976 34.865 1.00 0.00 33 ARG A C 2
ATOM 1336 O O . ARG A 1 34 ? 33.375 22.442 34.904 1.00 0.00 33 ARG A O 2
ATOM 1357 N N . TRP A 1 35 ? 35.470 22.407 35.691 1.00 0.00 34 TRP A N 2
ATOM 1358 C CA . TRP A 1 35 ? 35.198 23.149 36.941 1.00 0.00 34 TRP A CA 2
ATOM 1359 C C . TRP A 1 35 ? 36.240 24.234 37.276 1.00 0.00 34 TRP A C 2
ATOM 1360 O O . TRP A 1 35 ? 35.984 25.114 38.098 1.00 0.00 34 TRP A O 2
ATOM 1381 N N . GLU A 1 36 ? 37.413 24.166 36.650 1.00 0.00 35 GLU A N 2
ATOM 1382 C CA . GLU A 1 36 ? 38.608 24.985 36.874 1.00 0.00 35 GLU A CA 2
ATOM 1383 C C . GLU A 1 36 ? 39.414 24.982 35.558 1.00 0.00 35 GLU A C 2
ATOM 1384 O O . GLU A 1 36 ? 39.177 24.084 34.742 1.00 0.00 35 GLU A O 2
ATOM 1396 N N . PRO A 1 37 ? 40.351 25.926 35.323 1.00 0.00 36 PRO A N 2
ATOM 1397 C CA . PRO A 1 37 ? 41.153 25.968 34.098 1.00 0.00 36 PRO A CA 2
ATOM 1398 C C . PRO A 1 37 ? 42.182 24.813 34.040 1.00 0.00 36 PRO A C 2
ATOM 1399 O O . PRO A 1 37 ? 43.071 24.759 34.891 1.00 0.00 36 PRO A O 2
ATOM 1410 N N . PRO A 1 38 ? 42.095 23.895 33.051 1.00 0.00 37 PRO A N 2
ATOM 1411 C CA . PRO A 1 38 ? 42.985 22.734 32.904 1.00 0.00 37 PRO A CA 2
ATOM 1412 C C . PRO A 1 38 ? 44.301 23.087 32.175 1.00 0.00 37 PRO A C 2
ATOM 1413 O O . PRO A 1 38 ? 44.677 24.255 32.133 1.00 0.00 37 PRO A O 2
ATOM 1424 N N . ALA A 1 39 ? 45.042 22.112 31.624 1.00 0.00 38 ALA A N 2
ATOM 1425 C CA . ALA A 1 39 ? 46.323 22.353 30.931 1.00 0.00 38 ALA A CA 2
ATOM 1426 C C . ALA A 1 39 ? 46.192 22.496 29.403 1.00 0.00 38 ALA A C 2
ATOM 1427 O O . ALA A 1 39 ? 47.051 23.112 28.771 1.00 0.00 38 ALA A O 2
ATOM 1434 N N . ASP A 1 40 ? 45.119 21.976 28.804 1.00 0.00 39 ASP A N 2
ATOM 1435 C CA . ASP A 1 40 ? 44.714 22.199 27.398 1.00 0.00 39 ASP A CA 2
ATOM 1436 C C . ASP A 1 40 ? 44.051 23.584 27.174 1.00 0.00 39 ASP A C 2
ATOM 1437 O O . ASP A 1 40 ? 43.630 23.924 26.067 1.00 0.00 39 ASP A O 2
ATOM 1446 N N . THR A 1 41 ? 43.937 24.375 28.248 1.00 0.00 40 THR A N 2
ATOM 1447 C CA . THR A 1 41 ? 43.331 25.712 28.300 1.00 0.00 40 THR A CA 2
ATOM 1448 C C . THR A 1 41 ? 44.308 26.802 27.849 1.00 0.00 40 THR A C 2
ATOM 1449 O O . THR A 1 41 ? 45.498 26.549 27.662 1.00 0.00 40 THR A O 2
ATOM 1460 N N . ASP A 1 42 ? 43.832 28.037 27.711 1.00 0.00 41 ASP A N 2
ATOM 1461 C CA . ASP A 1 42 ? 44.559 29.185 27.173 1.00 0.00 41 ASP A CA 2
ATOM 1462 C C . ASP A 1 42 ? 44.449 30.401 28.106 1.00 0.00 41 ASP A C 2
ATOM 1463 O O . ASP A 1 42 ? 43.837 31.409 27.765 1.00 0.00 41 ASP A O 2
ATOM 1472 N N . MET A 1 43 ? 45.018 30.316 29.308 1.00 0.00 42 MET A N 2
ATOM 1473 C CA . MET A 1 43 ? 45.112 31.407 30.283 1.00 0.00 42 MET A CA 2
ATOM 1474 C C . MET A 1 43 ? 45.375 32.813 29.719 1.00 0.00 42 MET A C 2
ATOM 1475 O O . MET A 1 43 ? 44.755 33.743 30.222 1.00 0.00 42 MET A O 2
ATOM 1489 N N . GLU A 1 44 ? 46.166 33.003 28.657 1.00 0.00 43 GLU A N 2
ATOM 1490 C CA . GLU A 1 44 ? 46.383 34.328 28.031 1.00 0.00 43 GLU A CA 2
ATOM 1491 C C . GLU A 1 44 ? 45.125 34.906 27.312 1.00 0.00 43 GLU A C 2
ATOM 1492 O O . GLU A 1 44 ? 45.060 36.103 27.008 1.00 0.00 43 GLU A O 2
ATOM 1504 N N . THR A 1 45 ? 44.090 34.082 27.098 1.00 0.00 44 THR A N 2
ATOM 1505 C CA . THR A 1 45 ? 42.709 34.437 26.698 1.00 0.00 44 THR A CA 2
ATOM 1506 C C . THR A 1 45 ? 41.717 34.264 27.856 1.00 0.00 44 THR A C 2
ATOM 1507 O O . THR A 1 45 ? 40.540 34.580 27.718 1.00 0.00 44 THR A O 2
ATOM 1518 N N . LEU A 1 46 ? 42.147 33.791 29.030 1.00 0.00 45 LEU A N 2
ATOM 1519 C CA . LEU A 1 46 ? 41.289 33.781 30.215 1.00 0.00 45 LEU A CA 2
ATOM 1520 C C . LEU A 1 46 ? 41.523 34.927 31.165 1.00 0.00 45 LEU A C 2
ATOM 1521 O O . LEU A 1 46 ? 40.640 35.130 31.982 1.00 0.00 45 LEU A O 2
ATOM 1537 N N . LYS A 1 47 ? 42.632 35.667 31.163 1.00 0.00 46 LYS A N 2
ATOM 1538 C CA . LYS A 1 47 ? 42.748 36.684 32.215 1.00 0.00 46 LYS A CA 2
ATOM 1539 C C . LYS A 1 47 ? 41.725 37.817 31.990 1.00 0.00 46 LYS A C 2
ATOM 1540 O O . LYS A 1 47 ? 41.066 38.270 32.925 1.00 0.00 46 LYS A O 2
ATOM 1559 N N . MET A 1 48 ? 41.497 38.173 30.719 1.00 0.00 47 MET A N 2
ATOM 1560 C CA . MET A 1 48 ? 40.369 38.982 30.225 1.00 0.00 47 MET A CA 2
ATOM 1561 C C . MET A 1 48 ? 38.983 38.470 30.674 1.00 0.00 47 MET A C 2
ATOM 1562 O O . MET A 1 48 ? 38.023 39.235 30.722 1.00 0.00 47 MET A O 2
ATOM 1576 N N . TYR A 1 49 ? 38.878 37.188 31.029 1.00 0.00 48 TYR A N 2
ATOM 1577 C CA . TYR A 1 49 ? 37.658 36.498 31.445 1.00 0.00 48 TYR A CA 2
ATOM 1578 C C . TYR A 1 49 ? 37.596 36.266 32.974 1.00 0.00 48 TYR A C 2
ATOM 1579 O O . TYR A 1 49 ? 36.817 36.902 33.677 1.00 0.00 48 TYR A O 2
ATOM 1597 N N . MET A 1 50 ? 38.443 35.373 33.497 1.00 0.00 49 MET A N 2
ATOM 1598 C CA . MET A 1 50 ? 38.514 34.894 34.885 1.00 0.00 49 MET A CA 2
ATOM 1599 C C . MET A 1 50 ? 38.927 35.955 35.928 1.00 0.00 49 MET A C 2
ATOM 1600 O O . MET A 1 50 ? 38.721 35.733 37.124 1.00 0.00 49 MET A O 2
ATOM 1614 N N . ALA A 1 51 ? 39.485 37.100 35.512 1.00 0.00 50 ALA A N 2
ATOM 1615 C CA . ALA A 1 51 ? 39.964 38.175 36.396 1.00 0.00 50 ALA A CA 2
ATOM 1616 C C . ALA A 1 51 ? 40.141 39.499 35.625 1.00 0.00 50 ALA A C 2
ATOM 1617 O O . ALA A 1 51 ? 41.262 40.006 35.517 1.00 0.00 50 ALA A O 2
ATOM 1624 N N . THR A 1 52 ? 39.023 39.983 35.054 1.00 0.00 51 THR A N 2
ATOM 1625 C CA . THR A 1 52 ? 38.892 40.952 33.943 1.00 0.00 51 THR A CA 2
ATOM 1626 C C . THR A 1 52 ? 40.068 41.916 33.778 1.00 0.00 51 THR A C 2
ATOM 1627 O O . THR A 1 52 ? 40.090 43.013 34.335 1.00 0.00 51 THR A O 2
ATOM 1638 N N . TYR A 1 53 ? 41.030 41.507 32.954 1.00 0.00 52 TYR A N 2
ATOM 1639 C CA . TYR A 1 53 ? 42.231 42.282 32.631 1.00 0.00 52 TYR A CA 2
ATOM 1640 C C . TYR A 1 53 ? 41.886 43.613 31.927 1.00 0.00 52 TYR A C 2
ATOM 1641 O O . TYR A 1 53 ? 41.213 43.614 30.890 1.00 0.00 52 TYR A O 2
ATOM 1659 N N . HIS A 1 54 ? 42.318 44.751 32.493 1.00 0.00 53 HIS A N 2
ATOM 1660 C CA . HIS A 1 54 ? 41.815 46.094 32.136 1.00 0.00 53 HIS A CA 2
ATOM 1661 C C . HIS A 1 54 ? 42.718 47.224 32.619 1.00 0.00 53 HIS A C 2
ATOM 1662 O O . HIS A 1 54 ? 43.172 47.180 33.781 1.00 0.00 53 HIS A O 2
ATOM 1677 N N . SER A 1 2 ? 25.981 37.937 32.108 1.00 0.00 1 SER A N 3
ATOM 1678 C CA . SER A 1 2 ? 26.955 38.253 31.045 1.00 0.00 1 SER A CA 3
ATOM 1679 C C . SER A 1 2 ? 27.566 37.007 30.423 1.00 0.00 1 SER A C 3
ATOM 1680 O O . SER A 1 2 ? 28.050 36.135 31.145 1.00 0.00 1 SER A O 3
ATOM 1688 N N . MET A 1 3 ? 27.644 36.945 29.087 1.00 0.00 2 MET A N 3
ATOM 1689 C CA . MET A 1 3 ? 28.503 35.991 28.352 1.00 0.00 2 MET A CA 3
ATOM 1690 C C . MET A 1 3 ? 29.872 36.602 28.003 1.00 0.00 2 MET A C 3
ATOM 1691 O O . MET A 1 3 ? 29.957 37.812 27.775 1.00 0.00 2 MET A O 3
ATOM 1705 N N . VAL A 1 4 ? 30.931 35.792 27.914 1.00 0.00 3 VAL A N 3
ATOM 1706 C CA . VAL A 1 4 ? 32.315 36.252 27.669 1.00 0.00 3 VAL A CA 3
ATOM 1707 C C . VAL A 1 4 ? 33.115 35.237 26.831 1.00 0.00 3 VAL A C 3
ATOM 1708 O O . VAL A 1 4 ? 32.828 34.041 26.862 1.00 0.00 3 VAL A O 3
ATOM 1721 N N . ASN A 1 5 ? 34.141 35.707 26.108 1.00 0.00 4 ASN A N 3
ATOM 1722 C CA . ASN A 1 5 ? 35.123 34.843 25.435 1.00 0.00 4 ASN A CA 3
ATOM 1723 C C . ASN A 1 5 ? 36.051 34.137 26.447 1.00 0.00 4 ASN A C 3
ATOM 1724 O O . ASN A 1 5 ? 36.422 34.714 27.469 1.00 0.00 4 ASN A O 3
ATOM 1735 N N . THR A 1 6 ? 36.476 32.903 26.140 1.00 0.00 5 THR A N 3
ATOM 1736 C CA . THR A 1 6 ? 37.354 32.062 26.970 1.00 0.00 5 THR A CA 3
ATOM 1737 C C . THR A 1 6 ? 38.397 31.402 26.086 1.00 0.00 5 THR A C 3
ATOM 1738 O O . THR A 1 6 ? 38.100 30.901 25.004 1.00 0.00 5 THR A O 3
ATOM 1749 N N . GLY A 1 7 ? 39.606 31.290 26.618 1.00 0.00 6 GLY A N 3
ATOM 1750 C CA . GLY A 1 7 ? 40.553 30.246 26.241 1.00 0.00 6 GLY A CA 3
ATOM 1751 C C . GLY A 1 7 ? 40.255 28.847 26.797 1.00 0.00 6 GLY A C 3
ATOM 1752 O O . GLY A 1 7 ? 41.175 28.034 26.863 1.00 0.00 6 GLY A O 3
ATOM 1756 N N . LEU A 1 8 ? 39.037 28.553 27.279 1.00 0.00 7 LEU A N 3
ATOM 1757 C CA . LEU A 1 8 ? 38.722 27.241 27.866 1.00 0.00 7 LEU A CA 3
ATOM 1758 C C . LEU A 1 8 ? 38.651 26.162 26.759 1.00 0.00 7 LEU A C 3
ATOM 1759 O O . LEU A 1 8 ? 38.414 26.539 25.608 1.00 0.00 7 LEU A O 3
ATOM 1775 N N . PRO A 1 9 ? 38.855 24.858 27.056 1.00 0.00 8 PRO A N 3
ATOM 1776 C CA . PRO A 1 9 ? 38.952 23.812 26.029 1.00 0.00 8 PRO A CA 3
ATOM 1777 C C . PRO A 1 9 ? 37.555 23.401 25.504 1.00 0.00 8 PRO A C 3
ATOM 1778 O O . PRO A 1 9 ? 36.625 24.205 25.513 1.00 0.00 8 PRO A O 3
ATOM 1789 N N . ALA A 1 10 ? 37.370 22.152 25.057 1.00 0.00 9 ALA A N 3
ATOM 1790 C CA . ALA A 1 10 ? 36.085 21.632 24.557 1.00 0.00 9 ALA A CA 3
ATOM 1791 C C . ALA A 1 10 ? 34.924 21.697 25.573 1.00 0.00 9 ALA A C 3
ATOM 1792 O O . ALA A 1 10 ? 33.756 21.707 25.179 1.00 0.00 9 ALA A O 3
ATOM 1799 N N . GLY A 1 11 ? 35.248 21.746 26.872 1.00 0.00 10 GLY A N 3
ATOM 1800 C CA . GLY A 1 11 ? 34.323 21.922 27.993 1.00 0.00 10 GLY A CA 3
ATOM 1801 C C . GLY A 1 11 ? 34.376 23.354 28.510 1.00 0.00 10 GLY A C 3
ATOM 1802 O O . GLY A 1 11 ? 35.069 23.634 29.487 1.00 0.00 10 GLY A O 3
ATOM 1806 N N . TRP A 1 12 ? 33.657 24.249 27.828 1.00 0.00 11 TRP A N 3
ATOM 1807 C CA . TRP A 1 12 ? 33.634 25.696 28.094 1.00 0.00 11 TRP A CA 3
ATOM 1808 C C . TRP A 1 12 ? 32.223 26.309 28.207 1.00 0.00 11 TRP A C 3
ATOM 1809 O O . TRP A 1 12 ? 32.104 27.495 28.516 1.00 0.00 11 TRP A O 3
ATOM 1830 N N . GLU A 1 13 ? 31.160 25.547 27.923 1.00 0.00 12 GLU A N 3
ATOM 1831 C CA . GLU A 1 13 ? 29.783 26.052 27.897 1.00 0.00 12 GLU A CA 3
ATOM 1832 C C . GLU A 1 13 ? 29.287 26.241 29.339 1.00 0.00 12 GLU A C 3
ATOM 1833 O O . GLU A 1 13 ? 28.984 25.258 30.010 1.00 0.00 12 GLU A O 3
ATOM 1845 N N . VAL A 1 14 ? 29.238 27.479 29.838 1.00 0.00 13 VAL A N 3
ATOM 1846 C CA . VAL A 1 14 ? 28.899 27.769 31.239 1.00 0.00 13 VAL A CA 3
ATOM 1847 C C . VAL A 1 14 ? 27.447 27.404 31.554 1.00 0.00 13 VAL A C 3
ATOM 1848 O O . VAL A 1 14 ? 26.535 27.725 30.790 1.00 0.00 13 VAL A O 3
ATOM 1861 N N . ARG A 1 15 ? 27.246 26.739 32.693 1.00 0.00 14 ARG A N 3
ATOM 1862 C CA . ARG A 1 15 ? 25.948 26.348 33.232 1.00 0.00 14 ARG A CA 3
ATOM 1863 C C . ARG A 1 15 ? 25.841 26.760 34.702 1.00 0.00 14 ARG A C 3
ATOM 1864 O O . ARG A 1 15 ? 26.682 26.427 35.535 1.00 0.00 14 ARG A O 3
ATOM 1885 N N . HIS A 1 16 ? 24.784 27.504 35.019 1.00 0.00 15 HIS A N 3
ATOM 1886 C CA . HIS A 1 16 ? 24.548 28.124 36.324 1.00 0.00 15 HIS A CA 3
ATOM 1887 C C . HIS A 1 16 ? 23.804 27.230 37.336 1.00 0.00 15 HIS A C 3
ATOM 1888 O O . HIS A 1 16 ? 23.736 27.598 38.509 1.00 0.00 15 HIS A O 3
ATOM 1902 N N . SER A 1 17 ? 23.236 26.098 36.906 1.00 0.00 16 SER A N 3
ATOM 1903 C CA . SER A 1 17 ? 22.393 25.211 37.729 1.00 0.00 16 SER A CA 3
ATOM 1904 C C . SER A 1 17 ? 23.052 24.826 39.068 1.00 0.00 16 SER A C 3
ATOM 1905 O O . SER A 1 17 ? 24.007 24.045 39.082 1.00 0.00 16 SER A O 3
ATOM 1913 N N . ASN A 1 18 ? 22.527 25.389 40.167 1.00 0.00 17 ASN A N 3
ATOM 1914 C CA . ASN A 1 18 ? 22.887 25.279 41.585 1.00 0.00 17 ASN A CA 3
ATOM 1915 C C . ASN A 1 18 ? 22.485 26.570 42.329 1.00 0.00 17 ASN A C 3
ATOM 1916 O O . ASN A 1 18 ? 22.641 27.688 41.830 1.00 0.00 17 ASN A O 3
ATOM 1927 N N . SER A 1 19 ? 21.985 26.403 43.546 1.00 0.00 18 SER A N 3
ATOM 1928 C CA . SER A 1 19 ? 21.763 27.469 44.538 1.00 0.00 18 SER A CA 3
ATOM 1929 C C . SER A 1 19 ? 23.074 28.039 45.108 1.00 0.00 18 SER A C 3
ATOM 1930 O O . SER A 1 19 ? 23.071 29.099 45.737 1.00 0.00 18 SER A O 3
ATOM 1938 N N . LYS A 1 20 ? 24.198 27.337 44.925 1.00 0.00 19 LYS A N 3
ATOM 1939 C CA . LYS A 1 20 ? 25.519 27.735 45.416 1.00 0.00 19 LYS A CA 3
ATOM 1940 C C . LYS A 1 20 ? 26.183 28.813 44.522 1.00 0.00 19 LYS A C 3
ATOM 1941 O O . LYS A 1 20 ? 25.519 29.502 43.744 1.00 0.00 19 LYS A O 3
ATOM 1960 N N . ASN A 1 21 ? 27.485 29.046 44.701 1.00 0.00 20 ASN A N 3
ATOM 1961 C CA . ASN A 1 21 ? 28.092 30.336 44.354 1.00 0.00 20 ASN A CA 3
ATOM 1962 C C . ASN A 1 21 ? 28.728 30.399 42.953 1.00 0.00 20 ASN A C 3
ATOM 1963 O O . ASN A 1 21 ? 28.765 31.481 42.370 1.00 0.00 20 ASN A O 3
ATOM 1974 N N . LEU A 1 22 ? 29.246 29.282 42.421 1.00 0.00 21 LEU A N 3
ATOM 1975 C CA . LEU A 1 22 ? 29.937 29.215 41.120 1.00 0.00 21 LEU A CA 3
ATOM 1976 C C . LEU A 1 22 ? 29.158 28.354 40.101 1.00 0.00 21 LEU A C 3
ATOM 1977 O O . LEU A 1 22 ? 28.411 27.453 40.503 1.00 0.00 21 LEU A O 3
ATOM 1993 N N . PRO A 1 23 ? 29.363 28.575 38.787 1.00 0.00 22 PRO A N 3
ATOM 1994 C CA . PRO A 1 23 ? 28.838 27.721 37.729 1.00 0.00 22 PRO A CA 3
ATOM 1995 C C . PRO A 1 23 ? 29.710 26.463 37.567 1.00 0.00 22 PRO A C 3
ATOM 1996 O O . PRO A 1 23 ? 30.658 26.231 38.321 1.00 0.00 22 PRO A O 3
ATOM 2007 N N . TYR A 1 24 ? 29.405 25.668 36.541 1.00 0.00 23 TYR A N 3
ATOM 2008 C CA . TYR A 1 24 ? 30.297 24.660 35.955 1.00 0.00 23 TYR A CA 3
ATOM 2009 C C . TYR A 1 24 ? 30.286 24.774 34.421 1.00 0.00 23 TYR A C 3
ATOM 2010 O O . TYR A 1 24 ? 29.274 25.147 33.833 1.00 0.00 23 TYR A O 3
ATOM 2028 N N . TYR A 1 25 ? 31.389 24.433 33.754 1.00 0.00 24 TYR A N 3
ATOM 2029 C CA . TYR A 1 25 ? 31.451 24.401 32.287 1.00 0.00 24 TYR A CA 3
ATOM 2030 C C . TYR A 1 25 ? 31.136 22.990 31.771 1.00 0.00 24 TYR A C 3
ATOM 2031 O O . TYR A 1 25 ? 31.705 22.023 32.271 1.00 0.00 24 TYR A O 3
ATOM 2049 N N . PHE A 1 26 ? 30.257 22.847 30.777 1.00 0.00 25 PHE A N 3
ATOM 2050 C CA . PHE A 1 26 ? 29.884 21.561 30.175 1.00 0.00 25 PHE A CA 3
ATOM 2051 C C . PHE A 1 26 ? 30.617 21.323 28.842 1.00 0.00 25 PHE A C 3
ATOM 2052 O O . PHE A 1 26 ? 30.870 22.273 28.095 1.00 0.00 25 PHE A O 3
ATOM 2069 N N . ASN A 1 27 ? 30.917 20.057 28.520 1.00 0.00 26 ASN A N 3
ATOM 2070 C CA . ASN A 1 27 ? 31.263 19.616 27.160 1.00 0.00 26 ASN A CA 3
ATOM 2071 C C . ASN A 1 27 ? 30.056 18.905 26.504 1.00 0.00 26 ASN A C 3
ATOM 2072 O O . ASN A 1 27 ? 29.740 17.777 26.901 1.00 0.00 26 ASN A O 3
ATOM 2083 N N . PRO A 1 28 ? 29.403 19.505 25.486 1.00 0.00 27 PRO A N 3
ATOM 2084 C CA . PRO A 1 28 ? 28.293 18.879 24.769 1.00 0.00 27 PRO A CA 3
ATOM 2085 C C . PRO A 1 28 ? 28.668 17.606 23.995 1.00 0.00 27 PRO A C 3
ATOM 2086 O O . PRO A 1 28 ? 27.818 16.729 23.838 1.00 0.00 27 PRO A O 3
ATOM 2097 N N . ALA A 1 29 ? 29.912 17.486 23.510 1.00 0.00 28 ALA A N 3
ATOM 2098 C CA . ALA A 1 29 ? 30.343 16.396 22.628 1.00 0.00 28 ALA A CA 3
ATOM 2099 C C . ALA A 1 29 ? 30.576 15.058 23.358 1.00 0.00 28 ALA A C 3
ATOM 2100 O O . ALA A 1 29 ? 30.357 13.996 22.765 1.00 0.00 28 ALA A O 3
ATOM 2107 N N . THR A 1 30 ? 30.991 15.107 24.633 1.00 0.00 29 THR A N 3
ATOM 2108 C CA . THR A 1 30 ? 31.212 13.951 25.524 1.00 0.00 29 THR A CA 3
ATOM 2109 C C . THR A 1 30 ? 30.865 14.389 26.943 1.00 0.00 29 THR A C 3
ATOM 2110 O O . THR A 1 30 ? 31.630 15.137 27.554 1.00 0.00 29 THR A O 3
ATOM 2121 N N . ARG A 1 31 ? 29.707 13.928 27.429 1.00 0.00 30 ARG A N 3
ATOM 2122 C CA . ARG A 1 31 ? 29.031 14.309 28.674 1.00 0.00 30 ARG A CA 3
ATOM 2123 C C . ARG A 1 31 ? 29.994 14.326 29.866 1.00 0.00 30 ARG A C 3
ATOM 2124 O O . ARG A 1 31 ? 30.385 13.281 30.400 1.00 0.00 30 ARG A O 3
ATOM 2145 N N . GLU A 1 32 ? 30.364 15.534 30.276 1.00 0.00 31 GLU A N 3
ATOM 2146 C CA . GLU A 1 32 ? 31.404 15.825 31.260 1.00 0.00 31 GLU A CA 3
ATOM 2147 C C . GLU A 1 32 ? 31.384 17.318 31.611 1.00 0.00 31 GLU A C 3
ATOM 2148 O O . GLU A 1 32 ? 30.915 18.142 30.822 1.00 0.00 31 GLU A O 3
ATOM 2160 N N . SER A 1 33 ? 31.926 17.677 32.773 1.00 0.00 32 SER A N 3
ATOM 2161 C CA . SER A 1 33 ? 32.079 19.071 33.194 1.00 0.00 32 SER A CA 3
ATOM 2162 C C . SER A 1 33 ? 33.512 19.427 33.618 1.00 0.00 32 SER A C 3
ATOM 2163 O O . SER A 1 33 ? 34.340 18.555 33.895 1.00 0.00 32 SER A O 3
ATOM 2171 N N . ARG A 1 34 ? 33.801 20.732 33.654 1.00 0.00 33 ARG A N 3
ATOM 2172 C CA . ARG A 1 34 ? 35.081 21.334 34.023 1.00 0.00 33 ARG A CA 3
ATOM 2173 C C . ARG A 1 34 ? 34.831 22.506 34.986 1.00 0.00 33 ARG A C 3
ATOM 2174 O O . ARG A 1 34 ? 33.789 23.161 34.942 1.00 0.00 33 ARG A O 3
ATOM 2195 N N . TRP A 1 35 ? 35.803 22.751 35.862 1.00 0.00 34 TRP A N 3
ATOM 2196 C CA . TRP A 1 35 ? 35.614 23.448 37.149 1.00 0.00 34 TRP A CA 3
ATOM 2197 C C . TRP A 1 35 ? 36.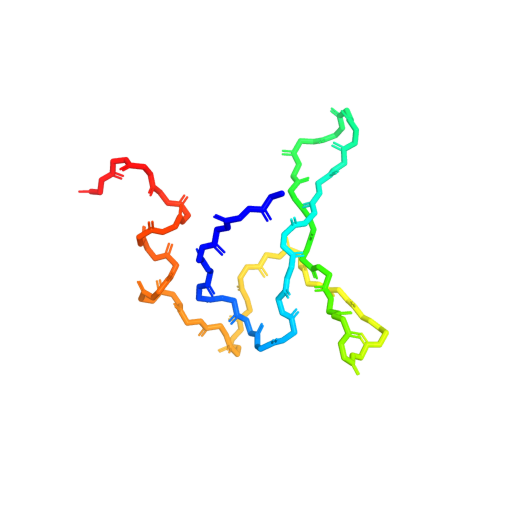796 24.374 37.509 1.00 0.00 34 TRP A C 3
ATOM 2198 O O . TRP A 1 35 ? 36.672 25.273 38.341 1.00 0.00 34 TRP A O 3
ATOM 2219 N N . GLU A 1 36 ? 37.942 24.151 36.863 1.00 0.00 35 GLU A N 3
ATOM 2220 C CA . GLU A 1 36 ? 39.236 24.805 37.064 1.00 0.00 35 GLU A CA 3
ATOM 2221 C C . GLU A 1 36 ? 39.966 24.815 35.707 1.00 0.00 35 GLU A C 3
ATOM 2222 O O . GLU A 1 36 ? 39.661 23.955 34.872 1.00 0.00 35 GLU A O 3
ATOM 2234 N N . PRO A 1 37 ? 40.916 25.739 35.466 1.00 0.00 36 PRO A N 3
ATOM 2235 C CA . PRO A 1 37 ? 41.666 25.795 34.215 1.00 0.00 36 PRO A CA 3
ATOM 2236 C C . PRO A 1 37 ? 42.562 24.549 34.055 1.00 0.00 36 PRO A C 3
ATOM 2237 O O . PRO A 1 37 ? 43.415 24.306 34.914 1.00 0.00 36 PRO A O 3
ATOM 2248 N N . PRO A 1 38 ? 42.401 23.758 32.974 1.00 0.00 37 PRO A N 3
ATOM 2249 C CA . PRO A 1 38 ? 43.251 22.605 32.683 1.00 0.00 37 PRO A CA 3
ATOM 2250 C C . PRO A 1 38 ? 44.580 23.033 32.040 1.00 0.00 37 PRO A C 3
ATOM 2251 O O . PRO A 1 38 ? 44.743 24.178 31.623 1.00 0.00 37 PRO A O 3
ATOM 2262 N N . ALA A 1 39 ? 45.548 22.118 31.948 1.00 0.00 38 ALA A N 3
ATOM 2263 C CA . ALA A 1 39 ? 46.891 22.397 31.425 1.00 0.00 38 ALA A CA 3
ATOM 2264 C C . ALA A 1 39 ? 46.909 22.749 29.925 1.00 0.00 38 ALA A C 3
ATOM 2265 O O . ALA A 1 39 ? 47.772 23.507 29.477 1.00 0.00 38 ALA A O 3
ATOM 2272 N N . ASP A 1 40 ? 45.944 22.239 29.155 1.00 0.00 39 ASP A N 3
ATOM 2273 C CA . ASP A 1 40 ? 45.784 22.449 27.707 1.00 0.00 39 ASP A CA 3
ATOM 2274 C C . ASP A 1 40 ? 45.321 23.876 27.329 1.00 0.00 39 ASP A C 3
ATOM 2275 O O . ASP A 1 40 ? 45.584 24.340 26.218 1.00 0.00 39 ASP A O 3
ATOM 2284 N N . THR A 1 41 ? 44.645 24.558 28.265 1.00 0.00 40 THR A N 3
ATOM 2285 C CA . THR A 1 41 ? 43.824 25.768 28.064 1.00 0.00 40 THR A CA 3
ATOM 2286 C C . THR A 1 41 ? 44.636 27.020 27.712 1.00 0.00 40 THR A C 3
ATOM 2287 O O . THR A 1 41 ? 45.846 27.060 27.925 1.00 0.00 40 THR A O 3
ATOM 2298 N N . ASP A 1 42 ? 43.975 28.066 27.206 1.00 0.00 41 ASP A N 3
ATOM 2299 C CA . ASP A 1 42 ? 44.590 29.188 26.483 1.00 0.00 41 ASP A CA 3
ATOM 2300 C C . ASP A 1 42 ? 44.587 30.464 27.332 1.00 0.00 41 ASP A C 3
ATOM 2301 O O . ASP A 1 42 ? 44.104 31.522 26.933 1.00 0.00 41 ASP A O 3
ATOM 2310 N N . MET A 1 43 ? 45.130 30.323 28.538 1.00 0.00 42 MET A N 3
ATOM 2311 C CA . MET A 1 43 ? 45.529 31.358 29.499 1.00 0.00 42 MET A CA 3
ATOM 2312 C C . MET A 1 43 ? 45.911 32.718 28.876 1.00 0.00 42 MET A C 3
ATOM 2313 O O . MET A 1 43 ? 45.433 33.725 29.381 1.00 0.00 42 MET A O 3
ATOM 2327 N N . GLU A 1 44 ? 46.625 32.795 27.751 1.00 0.00 43 GLU A N 3
ATOM 2328 C CA . GLU A 1 44 ? 46.903 34.050 27.025 1.00 0.00 43 GLU A CA 3
ATOM 2329 C C . GLU A 1 44 ? 45.638 34.897 26.748 1.00 0.00 43 GLU A C 3
ATOM 2330 O O . GLU A 1 44 ? 45.622 36.107 27.008 1.00 0.00 43 GLU A O 3
ATOM 2342 N N . THR A 1 45 ? 44.583 34.244 26.241 1.00 0.00 44 THR A N 3
ATOM 2343 C CA . THR A 1 45 ? 43.235 34.775 25.957 1.00 0.00 44 THR A CA 3
ATOM 2344 C C . THR A 1 45 ? 42.387 34.894 27.217 1.00 0.00 44 THR A C 3
ATOM 2345 O O . THR A 1 45 ? 41.387 35.610 27.246 1.00 0.00 44 THR A O 3
ATOM 2356 N N . LEU A 1 46 ? 42.757 34.146 28.252 1.00 0.00 45 LEU A N 3
ATOM 2357 C CA . LEU A 1 46 ? 41.835 33.630 29.254 1.00 0.00 45 LEU A CA 3
ATOM 2358 C C . LEU A 1 46 ? 42.155 34.189 30.646 1.00 0.00 45 LEU A C 3
ATOM 2359 O O . LEU A 1 46 ? 41.241 34.321 31.442 1.00 0.00 45 LEU A O 3
ATOM 2375 N N . LYS A 1 47 ? 43.370 34.673 30.922 1.00 0.00 46 LYS A N 3
ATOM 2376 C CA . LYS A 1 47 ? 43.637 35.626 32.013 1.00 0.00 46 LYS A CA 3
ATOM 2377 C C . LYS A 1 47 ? 42.781 36.897 31.858 1.00 0.00 46 LYS A C 3
ATOM 2378 O O . LYS A 1 47 ? 42.272 37.410 32.852 1.00 0.00 46 LYS A O 3
ATOM 2397 N N . MET A 1 48 ? 42.533 37.348 30.617 1.00 0.00 47 MET A N 3
ATOM 2398 C CA . MET A 1 48 ? 41.607 38.459 30.334 1.00 0.00 47 MET A CA 3
ATOM 2399 C C . MET A 1 48 ? 40.170 38.169 30.798 1.00 0.00 47 MET A C 3
ATOM 2400 O O . MET A 1 48 ? 39.418 39.102 31.070 1.00 0.00 47 MET A O 3
ATOM 2414 N N . TYR A 1 49 ? 39.808 36.881 30.895 1.00 0.00 48 TYR A N 3
ATOM 2415 C CA . TYR A 1 49 ? 38.486 36.389 31.286 1.00 0.00 48 TYR A CA 3
ATOM 2416 C C . TYR A 1 49 ? 38.409 36.005 32.777 1.00 0.00 48 TYR A C 3
ATOM 2417 O O . TYR A 1 49 ? 37.449 36.346 33.468 1.00 0.00 48 TYR A O 3
ATOM 2435 N N . MET A 1 50 ? 39.419 35.279 33.265 1.00 0.00 49 MET A N 3
ATOM 2436 C CA . MET A 1 50 ? 39.528 34.751 34.628 1.00 0.00 49 MET A CA 3
ATOM 2437 C C . MET A 1 50 ? 39.916 35.833 35.656 1.00 0.00 49 MET A C 3
ATOM 2438 O O . MET A 1 50 ? 39.674 35.653 36.852 1.00 0.00 49 MET A O 3
ATOM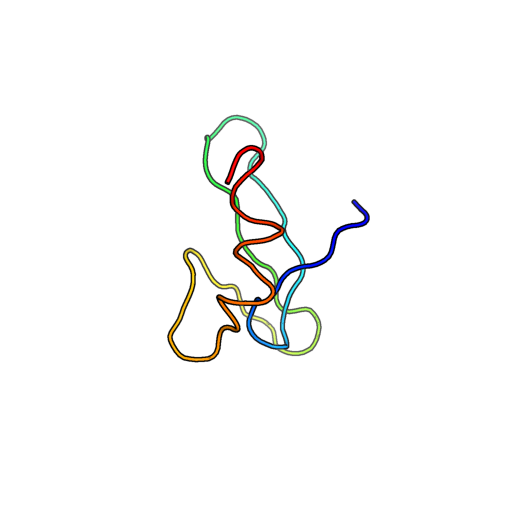 2452 N N . ALA A 1 51 ? 40.441 36.978 35.210 1.00 0.00 50 ALA A N 3
ATOM 2453 C CA . ALA A 1 51 ? 40.424 38.252 35.937 1.00 0.00 50 ALA A CA 3
ATOM 2454 C C . ALA A 1 51 ? 39.368 39.203 35.332 1.00 0.00 50 ALA A C 3
ATOM 2455 O O . ALA A 1 51 ? 38.897 38.981 34.214 1.00 0.00 50 ALA A O 3
ATOM 2462 N N . THR A 1 52 ? 39.006 40.274 36.050 1.00 0.00 51 THR A N 3
ATOM 2463 C CA . THR A 1 52 ? 38.037 41.304 35.612 1.00 0.00 51 THR A CA 3
ATOM 2464 C C . THR A 1 52 ? 38.629 42.719 35.575 1.00 0.00 51 THR A C 3
ATOM 2465 O O . THR A 1 52 ? 37.988 43.666 35.115 1.00 0.00 51 THR A O 3
ATOM 2476 N N . TYR A 1 53 ? 39.890 42.855 35.985 1.00 0.00 52 TYR A N 3
ATOM 2477 C CA . TYR A 1 53 ? 40.771 43.961 35.605 1.00 0.00 52 TYR A CA 3
ATOM 2478 C C . TYR A 1 53 ? 40.943 44.073 34.069 1.00 0.00 52 TYR A C 3
ATOM 2479 O O . TYR A 1 53 ? 40.903 43.053 33.363 1.00 0.00 52 TYR A O 3
ATOM 2497 N N . HIS A 1 54 ? 41.160 45.293 33.553 1.00 0.00 53 HIS A N 3
ATOM 2498 C CA . HIS A 1 54 ? 41.267 45.601 32.111 1.00 0.00 53 HIS A CA 3
ATOM 2499 C C . HIS A 1 54 ? 42.141 46.821 31.810 1.00 0.00 53 HIS A C 3
ATOM 2500 O O . HIS A 1 54 ? 42.988 46.730 30.892 1.00 0.00 53 HIS A O 3
ATOM 2515 N N . SER A 1 2 ? 26.824 38.980 28.882 1.00 0.00 1 SER A N 4
ATOM 2516 C CA . SER A 1 2 ? 26.609 37.542 29.136 1.00 0.00 1 SER A CA 4
ATOM 2517 C C . SER A 1 2 ? 27.899 36.745 28.965 1.00 0.00 1 SER A C 4
ATOM 2518 O O . SER A 1 2 ? 28.718 36.739 29.880 1.00 0.00 1 SER A O 4
ATOM 2526 N N . MET A 1 3 ? 28.110 36.047 27.843 1.00 0.00 2 MET A N 4
ATOM 2527 C CA . MET A 1 3 ? 29.327 35.267 27.576 1.00 0.00 2 MET A CA 4
ATOM 2528 C C . MET A 1 3 ? 30.481 36.190 27.169 1.00 0.00 2 MET A C 4
ATOM 2529 O O . MET A 1 3 ? 30.309 37.047 26.297 1.00 0.00 2 MET A O 4
ATOM 2543 N N . VAL A 1 4 ? 31.642 35.991 27.786 1.00 0.00 3 VAL A N 4
ATOM 2544 C CA . VAL A 1 4 ? 32.896 36.733 27.577 1.00 0.00 3 VAL A CA 4
ATOM 2545 C C . VAL A 1 4 ? 33.883 35.828 26.830 1.00 0.00 3 VAL A C 4
ATOM 2546 O O . VAL A 1 4 ? 33.772 34.601 26.879 1.00 0.00 3 VAL A O 4
ATOM 2559 N N . ASN A 1 5 ? 34.878 36.425 26.167 1.00 0.00 4 ASN A N 4
ATOM 2560 C CA . ASN A 1 5 ? 36.019 35.685 25.628 1.00 0.00 4 ASN A CA 4
ATOM 2561 C C . ASN A 1 5 ? 36.690 34.825 26.713 1.00 0.00 4 ASN A C 4
ATOM 2562 O O . ASN A 1 5 ? 37.031 35.322 27.785 1.00 0.00 4 ASN A O 4
ATOM 2573 N N . THR A 1 6 ? 36.935 33.549 26.415 1.00 0.00 5 THR A N 4
ATOM 2574 C CA . THR A 1 6 ? 37.720 32.617 27.235 1.00 0.00 5 THR A CA 4
ATOM 2575 C C . THR A 1 6 ? 38.751 31.961 26.352 1.00 0.00 5 THR A C 4
ATOM 2576 O O . THR A 1 6 ? 38.496 31.632 25.192 1.00 0.00 5 THR A O 4
ATOM 2587 N N . GLY A 1 7 ? 39.887 31.687 26.971 1.00 0.00 6 GLY A N 4
ATOM 2588 C CA . GLY A 1 7 ? 40.795 30.638 26.559 1.00 0.00 6 GLY A CA 4
ATOM 2589 C C . GLY A 1 7 ? 40.536 29.344 27.321 1.00 0.00 6 GLY A C 4
ATOM 2590 O O . GLY A 1 7 ? 41.443 28.837 27.973 1.00 0.00 6 GLY A O 4
ATOM 2594 N N . LEU A 1 8 ? 39.297 28.847 27.338 1.00 0.00 7 LEU A N 4
ATOM 2595 C CA . LEU A 1 8 ? 38.961 27.558 27.960 1.00 0.00 7 LEU A CA 4
ATOM 2596 C C . LEU A 1 8 ? 39.125 26.406 26.934 1.00 0.00 7 LEU A C 4
ATOM 2597 O O . LEU A 1 8 ? 39.340 26.700 25.752 1.00 0.00 7 LEU A O 4
ATOM 2613 N N . PRO A 1 9 ? 39.087 25.112 27.323 1.00 0.00 8 PRO A N 4
ATOM 2614 C CA . PRO A 1 9 ? 39.185 24.011 26.355 1.00 0.00 8 PRO A CA 4
ATOM 2615 C C . PRO A 1 9 ? 37.852 23.833 25.588 1.00 0.00 8 PRO A C 4
ATOM 2616 O O . PRO A 1 9 ? 37.054 24.768 25.509 1.00 0.00 8 PRO A O 4
ATOM 2627 N N . ALA A 1 10 ? 37.586 22.656 25.004 1.00 0.00 9 ALA A N 4
ATOM 2628 C CA . ALA A 1 10 ? 36.428 22.406 24.124 1.00 0.00 9 ALA A CA 4
ATOM 2629 C C . ALA A 1 10 ? 35.053 22.308 24.835 1.00 0.00 9 ALA A C 4
ATOM 2630 O O . ALA A 1 10 ? 34.065 21.868 24.242 1.00 0.00 9 ALA A O 4
ATOM 2637 N N . GLY A 1 11 ? 34.985 22.709 26.106 1.00 0.00 10 GLY A N 4
ATOM 2638 C CA . GLY A 1 11 ? 33.771 22.816 26.909 1.00 0.00 10 GLY A CA 4
ATOM 2639 C C . GLY A 1 11 ? 33.864 24.046 27.798 1.00 0.00 10 GLY A C 4
ATOM 2640 O O . GLY A 1 11 ? 34.595 24.021 28.789 1.00 0.00 10 GLY A O 4
ATOM 2644 N N . TRP A 1 12 ? 33.171 25.112 27.398 1.00 0.00 11 TRP A N 4
ATOM 2645 C CA . TRP A 1 12 ? 33.245 26.449 27.999 1.00 0.00 11 TRP A CA 4
ATOM 2646 C C . TRP A 1 12 ? 31.888 27.184 28.082 1.00 0.00 11 TRP A C 4
ATOM 2647 O O . TRP A 1 12 ? 31.822 28.276 28.649 1.00 0.00 11 TRP A O 4
ATOM 2668 N N . GLU A 1 13 ? 30.808 26.582 27.570 1.00 0.00 12 GLU A N 4
ATOM 2669 C CA . GLU A 1 13 ? 29.429 26.929 27.945 1.00 0.00 12 GLU A CA 4
ATOM 2670 C C . GLU A 1 13 ? 29.184 26.667 29.440 1.00 0.00 12 GLU A C 4
ATOM 2671 O O . GLU A 1 13 ? 29.923 25.909 30.063 1.00 0.00 12 GLU A O 4
ATOM 2683 N N . VAL A 1 14 ? 28.140 27.272 30.012 1.00 0.00 13 VAL A N 4
ATOM 2684 C CA . VAL A 1 14 ? 27.845 27.235 31.457 1.00 0.00 13 VAL A CA 4
ATOM 2685 C C . VAL A 1 14 ? 26.500 26.581 31.772 1.00 0.00 13 VAL A C 4
ATOM 2686 O O . VAL A 1 14 ? 25.545 26.656 30.991 1.00 0.00 13 VAL A O 4
ATOM 2699 N N . ARG A 1 15 ? 26.453 25.950 32.951 1.00 0.00 14 ARG A N 4
ATOM 2700 C CA . ARG A 1 15 ? 25.308 25.232 33.507 1.00 0.00 14 ARG A CA 4
ATOM 2701 C C . ARG A 1 15 ? 25.213 25.476 35.018 1.00 0.00 14 ARG A C 4
ATOM 2702 O O . ARG A 1 15 ? 26.115 25.131 35.781 1.00 0.00 14 ARG A O 4
ATOM 2723 N N . HIS A 1 16 ? 24.105 26.067 35.459 1.00 0.00 15 HIS A N 4
ATOM 2724 C CA . HIS A 1 16 ? 23.802 26.293 36.877 1.00 0.00 15 HIS A CA 4
ATOM 2725 C C . HIS A 1 16 ? 23.378 25.012 37.632 1.00 0.00 15 HIS A C 4
ATOM 2726 O O . HIS A 1 16 ? 23.025 23.994 37.031 1.00 0.00 15 HIS A O 4
ATOM 2740 N N . SER A 1 17 ? 23.365 25.081 38.962 1.00 0.00 16 SER A N 4
ATOM 2741 C CA . SER A 1 17 ? 22.926 24.011 39.866 1.00 0.00 16 SER A CA 4
ATOM 2742 C C . SER A 1 17 ? 22.592 24.589 41.247 1.00 0.00 16 SER A C 4
ATOM 2743 O O . SER A 1 17 ? 23.395 25.320 41.831 1.00 0.00 16 SER A O 4
ATOM 2751 N N . ASN A 1 18 ? 21.425 24.244 41.801 1.00 0.00 17 ASN A N 4
ATOM 2752 C CA . ASN A 1 18 ? 20.946 24.786 43.079 1.00 0.00 17 ASN A CA 4
ATOM 2753 C C . ASN A 1 18 ? 21.887 24.521 44.275 1.00 0.00 17 ASN A C 4
ATOM 2754 O O . ASN A 1 18 ? 21.863 25.248 45.269 1.00 0.00 17 ASN A O 4
ATOM 2765 N N . SER A 1 19 ? 22.710 23.478 44.194 1.00 0.00 18 SER A N 4
ATOM 2766 C CA . SER A 1 19 ? 23.689 23.099 45.218 1.00 0.00 18 SER A CA 4
ATOM 2767 C C . SER A 1 19 ? 24.902 24.046 45.309 1.00 0.00 18 SER A C 4
ATOM 2768 O O . SER A 1 19 ? 25.635 24.016 46.302 1.00 0.00 18 SER A O 4
ATOM 2776 N N . LYS A 1 20 ? 25.122 24.886 44.292 1.00 0.00 19 LYS A N 4
ATOM 2777 C CA . LYS A 1 20 ? 26.315 25.723 44.119 1.00 0.00 19 LYS A CA 4
ATOM 2778 C C . LYS A 1 20 ? 26.042 27.219 44.361 1.00 0.00 19 LYS A C 4
ATOM 2779 O O . LYS A 1 20 ? 24.886 27.664 44.390 1.00 0.00 19 LYS A O 4
ATOM 2798 N N . ASN A 1 21 ? 27.109 28.018 44.468 1.00 0.00 20 ASN A N 4
ATOM 2799 C CA . ASN A 1 21 ? 27.023 29.489 44.469 1.00 0.00 20 ASN A CA 4
ATOM 2800 C C . ASN A 1 21 ? 27.194 30.128 43.068 1.00 0.00 20 ASN A C 4
ATOM 2801 O O . ASN A 1 21 ? 26.977 31.332 42.920 1.00 0.00 20 ASN A O 4
ATOM 2812 N N . LEU A 1 22 ? 27.596 29.340 42.063 1.00 0.00 21 LEU A N 4
ATOM 2813 C CA . LEU A 1 22 ? 27.864 29.746 40.676 1.00 0.00 21 LEU A CA 4
ATOM 2814 C C . LEU A 1 22 ? 27.829 28.501 39.754 1.00 0.00 21 LEU A C 4
ATOM 2815 O O . LEU A 1 22 ? 27.902 27.384 40.276 1.00 0.00 21 LEU A O 4
ATOM 2831 N N . PRO A 1 23 ? 27.738 28.643 38.416 1.00 0.00 22 PRO A N 4
ATOM 2832 C CA . PRO A 1 23 ? 27.647 27.505 37.504 1.00 0.00 22 PRO A CA 4
ATOM 2833 C C . PRO A 1 23 ? 28.971 26.738 37.362 1.00 0.00 22 PRO A C 4
ATOM 2834 O O . PRO A 1 23 ? 30.050 27.253 37.660 1.00 0.00 22 PRO A O 4
ATOM 2845 N N . TYR A 1 24 ? 28.890 25.508 36.849 1.00 0.00 23 TYR A N 4
ATOM 2846 C CA . TYR A 1 24 ? 30.034 24.786 36.267 1.00 0.00 23 TYR A CA 4
ATOM 2847 C C . TYR A 1 24 ? 30.081 24.969 34.741 1.00 0.00 23 TYR A C 4
ATOM 2848 O O . TYR A 1 24 ? 29.065 25.255 34.104 1.00 0.00 23 TYR A O 4
ATOM 2866 N N . TYR A 1 25 ? 31.258 24.784 34.138 1.00 0.00 24 TYR A N 4
ATOM 2867 C CA . TYR A 1 25 ? 31.400 24.752 32.679 1.00 0.00 24 TYR A CA 4
ATOM 2868 C C . TYR A 1 25 ? 31.061 23.349 32.137 1.00 0.00 24 TYR A C 4
ATOM 2869 O O . TYR A 1 25 ? 31.378 22.341 32.778 1.00 0.00 24 TYR A O 4
ATOM 2887 N N . PHE A 1 26 ? 30.427 23.258 30.969 1.00 0.00 25 PHE A N 4
ATOM 2888 C CA . PHE A 1 26 ? 29.944 22.001 30.386 1.00 0.00 25 PHE A CA 4
ATOM 2889 C C . PHE A 1 26 ? 30.634 21.667 29.058 1.00 0.00 25 PHE A C 4
ATOM 2890 O O . PHE A 1 26 ? 30.938 22.557 28.265 1.00 0.00 25 PHE A O 4
ATOM 2907 N N . ASN A 1 27 ? 30.857 20.374 28.802 1.00 0.00 26 ASN A N 4
ATOM 2908 C CA . ASN A 1 27 ? 31.439 19.858 27.561 1.00 0.00 26 ASN A CA 4
ATOM 2909 C C . ASN A 1 27 ? 30.329 19.292 26.636 1.00 0.00 26 ASN A C 4
ATOM 2910 O O . ASN A 1 27 ? 29.896 18.158 26.843 1.00 0.00 26 ASN A O 4
ATOM 2921 N N . PRO A 1 28 ? 29.837 20.047 25.629 1.00 0.00 27 PRO A N 4
ATOM 2922 C CA . PRO A 1 28 ? 28.624 19.686 24.888 1.00 0.00 27 PRO A CA 4
ATOM 2923 C C . PRO A 1 28 ? 28.737 18.420 24.031 1.00 0.00 27 PRO A C 4
ATOM 2924 O O . PRO A 1 28 ? 27.730 17.738 23.841 1.00 0.00 27 PRO A O 4
ATOM 2935 N N . ALA A 1 29 ? 29.922 18.073 23.513 1.00 0.00 28 ALA A N 4
ATOM 2936 C CA . ALA A 1 29 ? 30.057 16.917 22.624 1.00 0.00 28 ALA A CA 4
ATOM 2937 C C . ALA A 1 29 ? 30.111 15.552 23.339 1.00 0.00 28 ALA A C 4
ATOM 2938 O O . ALA A 1 29 ? 29.720 14.550 22.733 1.00 0.00 28 ALA A O 4
ATOM 2945 N N . THR A 1 30 ? 30.527 15.516 24.615 1.00 0.00 29 THR A N 4
ATOM 2946 C CA . THR A 1 30 ? 30.613 14.301 25.450 1.00 0.00 29 THR A CA 4
ATOM 2947 C C . THR A 1 30 ? 30.302 14.657 26.902 1.00 0.00 29 THR A C 4
ATOM 2948 O O . THR A 1 30 ? 30.967 15.534 27.448 1.00 0.00 29 THR A O 4
ATOM 2959 N N . ARG A 1 31 ? 29.349 13.958 27.532 1.00 0.00 30 ARG A N 4
ATOM 2960 C CA . ARG A 1 31 ? 28.859 14.193 28.903 1.00 0.00 30 ARG A CA 4
ATOM 2961 C C . ARG A 1 31 ? 30.001 14.295 29.935 1.00 0.00 30 ARG A C 4
ATOM 2962 O O . ARG A 1 31 ? 30.518 13.270 30.395 1.00 0.00 30 ARG A O 4
ATOM 2983 N N . GLU A 1 32 ? 30.348 15.525 30.326 1.00 0.00 31 GLU A N 4
ATOM 2984 C CA . GLU A 1 32 ? 31.392 15.884 31.300 1.00 0.00 31 GLU A CA 4
ATOM 2985 C C . GLU A 1 32 ? 31.283 17.373 31.695 1.00 0.00 31 GLU A C 4
ATOM 2986 O O . GLU A 1 32 ? 30.794 18.201 30.925 1.00 0.00 31 GLU A O 4
ATOM 2998 N N . SER A 1 33 ? 31.766 17.725 32.888 1.00 0.00 32 SER A N 4
ATOM 2999 C CA . SER A 1 33 ? 31.821 19.103 33.400 1.00 0.00 32 SER A CA 4
ATOM 3000 C C . SER A 1 33 ? 33.216 19.485 33.934 1.00 0.00 32 SER A C 4
ATOM 3001 O O . SER A 1 33 ? 33.977 18.629 34.396 1.00 0.00 32 SER A O 4
ATOM 3009 N N . ARG A 1 34 ? 33.534 20.788 33.860 1.00 0.00 33 ARG A N 4
ATOM 3010 C CA . ARG A 1 34 ? 34.814 21.418 34.216 1.00 0.00 33 ARG A CA 4
ATOM 3011 C C . ARG A 1 34 ? 34.572 22.564 35.216 1.00 0.00 33 ARG A C 4
ATOM 3012 O O . ARG A 1 34 ? 33.557 23.257 35.157 1.00 0.00 33 ARG A O 4
ATOM 3033 N N . TRP A 1 35 ? 35.521 22.773 36.131 1.00 0.00 34 TRP A N 4
ATOM 3034 C CA . TRP A 1 35 ? 35.284 23.471 37.409 1.00 0.00 34 TRP A CA 4
ATOM 3035 C C . TRP A 1 35 ? 36.311 24.578 37.701 1.00 0.00 34 TRP A C 4
ATOM 3036 O O . TRP A 1 35 ? 35.961 25.614 38.258 1.00 0.00 34 TRP A O 4
ATOM 3057 N N . GLU A 1 36 ? 37.574 24.360 37.325 1.00 0.00 35 GLU A N 4
ATOM 3058 C CA . GLU A 1 36 ? 38.717 25.256 37.539 1.00 0.00 35 GLU A CA 4
ATOM 3059 C C . GLU A 1 36 ? 39.669 25.106 36.332 1.00 0.00 35 GLU A C 4
ATOM 3060 O O . GLU A 1 36 ? 39.687 24.007 35.759 1.00 0.00 35 GLU A O 4
ATOM 3072 N N . PRO A 1 37 ? 40.438 26.149 35.942 1.00 0.00 36 PRO A N 4
ATOM 3073 C CA . PRO A 1 37 ? 41.290 26.161 34.748 1.00 0.00 36 PRO A CA 4
ATOM 3074 C C . PRO A 1 37 ? 42.190 24.915 34.594 1.00 0.00 36 PRO A C 4
ATOM 3075 O O . PRO A 1 37 ? 43.110 24.734 35.395 1.00 0.00 36 PRO A O 4
ATOM 3086 N N . PRO A 1 38 ? 41.952 24.059 33.575 1.00 0.00 37 PRO A N 4
ATOM 3087 C CA . PRO A 1 38 ? 42.701 22.822 33.370 1.00 0.00 37 PRO A CA 4
ATOM 3088 C C . PRO A 1 38 ? 44.052 23.069 32.692 1.00 0.00 37 PRO A C 4
ATOM 3089 O O . PRO A 1 38 ? 44.271 24.106 32.067 1.00 0.00 37 PRO A O 4
ATOM 3100 N N . ALA A 1 39 ? 44.946 22.079 32.767 1.00 0.00 38 ALA A N 4
ATOM 3101 C CA . ALA A 1 39 ? 46.299 22.146 32.197 1.00 0.00 38 ALA A CA 4
ATOM 3102 C C . ALA A 1 39 ? 46.328 22.299 30.660 1.00 0.00 38 ALA A C 4
ATOM 3103 O O . ALA A 1 39 ? 47.312 22.773 30.094 1.00 0.00 38 ALA A O 4
ATOM 3110 N N . ASP A 1 40 ? 45.248 21.897 29.988 1.00 0.00 39 ASP A N 4
ATOM 3111 C CA . ASP A 1 40 ? 45.105 21.844 28.527 1.00 0.00 39 ASP A CA 4
ATOM 3112 C C . ASP A 1 40 ? 44.533 23.140 27.903 1.00 0.00 39 ASP A C 4
ATOM 3113 O O . ASP A 1 40 ? 44.349 23.219 26.688 1.00 0.00 39 ASP A O 4
ATOM 3122 N N . THR A 1 41 ? 44.213 24.145 28.728 1.00 0.00 40 THR A N 4
ATOM 3123 C CA . THR A 1 41 ? 43.482 25.374 28.357 1.00 0.00 40 THR A CA 4
ATOM 3124 C C . THR A 1 41 ? 44.331 26.387 27.562 1.00 0.00 40 THR A C 4
ATOM 3125 O O . THR A 1 41 ? 45.452 26.073 27.170 1.00 0.00 40 THR A O 4
ATOM 3136 N N . ASP A 1 42 ? 43.814 27.591 27.284 1.00 0.00 41 ASP A N 4
ATOM 3137 C CA . ASP A 1 42 ? 44.499 28.690 26.579 1.00 0.00 41 ASP A CA 4
ATOM 3138 C C . ASP A 1 42 ? 44.602 29.923 27.490 1.00 0.00 41 ASP A C 4
ATOM 3139 O O . ASP A 1 42 ? 44.066 30.993 27.218 1.00 0.00 41 ASP A O 4
ATOM 3148 N N . MET A 1 43 ? 45.274 29.756 28.622 1.00 0.00 42 MET A N 4
ATOM 3149 C CA . MET A 1 43 ? 45.715 30.821 29.523 1.00 0.00 42 MET A CA 4
ATOM 3150 C C . MET A 1 43 ? 46.059 32.138 28.810 1.00 0.00 42 MET A C 4
ATOM 3151 O O . MET A 1 43 ? 45.523 33.163 29.214 1.00 0.00 42 MET A O 4
ATOM 3165 N N . GLU A 1 44 ? 46.816 32.132 27.710 1.00 0.00 43 GLU A N 4
ATOM 3166 C CA . GLU A 1 44 ? 47.151 33.337 26.930 1.00 0.00 43 GLU A CA 4
ATOM 3167 C C . GLU A 1 44 ? 45.921 34.165 26.493 1.00 0.00 43 GLU A C 4
ATOM 3168 O O . GLU A 1 44 ? 45.972 35.397 26.506 1.00 0.00 43 GLU A O 4
ATOM 3180 N N . THR A 1 45 ? 44.805 33.508 26.149 1.00 0.00 44 THR A N 4
ATOM 3181 C CA . THR A 1 45 ? 43.495 34.133 25.887 1.00 0.00 44 THR A CA 4
ATOM 3182 C C . THR A 1 45 ? 42.693 34.332 27.173 1.00 0.00 44 THR A C 4
ATOM 3183 O O . THR A 1 45 ? 41.928 35.291 27.260 1.00 0.00 44 THR A O 4
ATOM 3194 N N . LEU A 1 46 ? 42.884 33.507 28.212 1.00 0.00 45 LEU A N 4
ATOM 3195 C CA . LEU A 1 46 ? 42.216 33.733 29.500 1.00 0.00 45 LEU A CA 4
ATOM 3196 C C . LEU A 1 46 ? 42.791 34.912 30.252 1.00 0.00 45 LEU A C 4
ATOM 3197 O O . LEU A 1 46 ? 42.178 35.341 31.222 1.00 0.00 45 LEU A O 4
ATOM 3213 N N . LYS A 1 47 ? 43.954 35.444 29.890 1.00 0.00 46 LYS A N 4
ATOM 3214 C CA . LYS A 1 47 ? 44.515 36.520 30.693 1.00 0.00 46 LYS A CA 4
ATOM 3215 C C . LYS A 1 47 ? 43.676 37.819 30.590 1.00 0.00 46 LYS A C 4
ATOM 3216 O O . LYS A 1 47 ? 43.747 38.673 31.479 1.00 0.00 46 LYS A O 4
ATOM 3235 N N . MET A 1 48 ? 42.833 37.913 29.550 1.00 0.00 47 MET A N 4
ATOM 3236 C CA . MET A 1 48 ? 41.761 38.902 29.333 1.00 0.00 47 MET A CA 4
ATOM 3237 C C . MET A 1 48 ? 40.462 38.593 30.116 1.00 0.00 47 MET A C 4
ATOM 3238 O O . MET A 1 48 ? 39.525 39.391 30.103 1.00 0.00 47 MET A O 4
ATOM 3252 N N . TYR A 1 49 ? 40.372 37.415 30.740 1.00 0.00 48 TYR A N 4
ATOM 3253 C CA . TYR A 1 49 ? 39.157 36.808 31.305 1.00 0.00 48 TYR A CA 4
ATOM 3254 C C . TYR A 1 49 ? 39.271 36.520 32.814 1.00 0.00 48 TYR A C 4
ATOM 3255 O O . TYR A 1 49 ? 38.464 36.998 33.615 1.00 0.00 48 TYR A O 4
ATOM 3273 N N . MET A 1 50 ? 40.292 35.748 33.201 1.00 0.00 49 MET A N 4
ATOM 3274 C CA . MET A 1 50 ? 40.633 35.356 34.577 1.00 0.00 49 MET A CA 4
ATOM 3275 C C . MET A 1 50 ? 41.102 36.540 35.450 1.00 0.00 49 MET A C 4
ATOM 3276 O O . MET A 1 50 ? 41.138 36.415 36.677 1.00 0.00 49 MET A O 4
ATOM 3290 N N . ALA A 1 51 ? 41.379 37.697 34.835 1.00 0.00 50 ALA A N 4
ATOM 3291 C CA . ALA A 1 51 ? 41.433 39.025 35.453 1.00 0.00 50 ALA A CA 4
ATOM 3292 C C . ALA A 1 51 ? 40.881 40.087 34.487 1.00 0.00 50 ALA A C 4
ATOM 3293 O O . ALA A 1 51 ? 40.990 39.932 33.264 1.00 0.00 50 ALA A O 4
ATOM 3300 N N . THR A 1 52 ? 40.314 41.165 35.034 1.00 0.00 51 THR A N 4
ATOM 3301 C CA . THR A 1 52 ? 39.642 42.235 34.283 1.00 0.00 51 THR A CA 4
ATOM 3302 C C . THR A 1 52 ? 40.659 43.261 33.805 1.00 0.00 51 THR A C 4
ATOM 3303 O O . THR A 1 52 ? 41.412 43.806 34.611 1.00 0.00 51 THR A O 4
ATOM 3314 N N . TYR A 1 53 ? 40.672 43.537 32.500 1.00 0.00 52 TYR A N 4
ATOM 3315 C CA . TYR A 1 53 ? 41.544 44.554 31.901 1.00 0.00 52 TYR A CA 4
ATOM 3316 C C . TYR A 1 53 ? 41.235 45.966 32.439 1.00 0.00 52 TYR A C 4
ATOM 3317 O O . TYR A 1 53 ? 40.063 46.357 32.527 1.00 0.00 52 TYR A O 4
ATOM 3335 N N . HIS A 1 54 ? 42.288 46.724 32.781 1.00 0.00 53 HIS A N 4
ATOM 3336 C CA . HIS A 1 54 ? 42.197 47.971 33.557 1.00 0.00 53 HIS A CA 4
ATOM 3337 C C . HIS A 1 54 ? 43.218 49.027 33.138 1.00 0.00 53 HIS A C 4
ATOM 3338 O O . HIS A 1 54 ? 44.429 48.877 33.422 1.00 0.00 53 HIS A O 4
ATOM 3353 N N . SER A 1 2 ? 25.298 40.821 29.553 1.00 0.00 1 SER A N 5
ATOM 3354 C CA . SER A 1 2 ? 25.388 39.376 29.849 1.00 0.00 1 SER A CA 5
ATOM 3355 C C . SER A 1 2 ? 26.041 38.628 28.699 1.00 0.00 1 SER A C 5
ATOM 3356 O O . SER A 1 2 ? 25.403 38.456 27.662 1.00 0.00 1 SER A O 5
ATOM 3364 N N . MET A 1 3 ? 27.288 38.174 28.891 1.00 0.00 2 MET A N 5
ATOM 3365 C CA . MET A 1 3 ? 28.104 37.309 28.007 1.00 0.00 2 MET A CA 5
ATOM 3366 C C . MET A 1 3 ? 29.582 37.304 28.427 1.00 0.00 2 MET A C 5
ATOM 3367 O O . MET A 1 3 ? 30.124 38.331 28.850 1.00 0.00 2 MET A O 5
ATOM 3381 N N . VAL A 1 4 ? 30.255 36.165 28.264 1.00 0.00 3 VAL A N 5
ATOM 3382 C CA . VAL A 1 4 ? 31.690 35.980 28.548 1.00 0.00 3 VAL A CA 5
ATOM 3383 C C . VAL A 1 4 ? 32.401 35.260 27.398 1.00 0.00 3 VAL A C 5
ATOM 3384 O O . VAL A 1 4 ? 31.799 34.460 26.681 1.00 0.00 3 VAL A O 5
ATOM 3397 N N . ASN A 1 5 ? 33.703 35.522 27.250 1.00 0.00 4 ASN A N 5
ATOM 3398 C CA . ASN A 1 5 ? 34.616 34.711 26.448 1.00 0.00 4 ASN A CA 5
ATOM 3399 C C . ASN A 1 5 ? 35.609 33.987 27.369 1.00 0.00 4 ASN A C 5
ATOM 3400 O O . ASN A 1 5 ? 36.252 34.632 28.202 1.00 0.00 4 ASN A O 5
ATOM 3411 N N . THR A 1 6 ? 35.748 32.665 27.213 1.00 0.00 5 THR A N 5
ATOM 3412 C CA . THR A 1 6 ? 36.658 31.802 27.981 1.00 0.00 5 THR A CA 5
ATOM 3413 C C . THR A 1 6 ? 37.688 31.238 27.031 1.00 0.00 5 THR A C 5
ATOM 3414 O O . THR A 1 6 ? 37.353 30.580 26.046 1.00 0.00 5 THR A O 5
ATOM 3425 N N . GLY A 1 7 ? 38.956 31.397 27.391 1.00 0.00 6 GLY A N 5
ATOM 3426 C CA . GLY A 1 7 ? 40.024 30.559 26.864 1.00 0.00 6 GLY A CA 5
ATOM 3427 C C . GLY A 1 7 ? 40.012 29.184 27.528 1.00 0.00 6 GLY A C 5
ATOM 3428 O O . GLY A 1 7 ? 41.006 28.799 28.130 1.00 0.00 6 GLY A O 5
ATOM 3432 N N . LEU A 1 8 ? 38.890 28.467 27.496 1.00 0.00 7 LEU A N 5
ATOM 3433 C CA . LEU A 1 8 ? 38.777 27.103 28.028 1.00 0.00 7 LEU A CA 5
ATOM 3434 C C . LEU A 1 8 ? 39.038 26.053 26.918 1.00 0.00 7 LEU A C 5
ATOM 3435 O O . LEU A 1 8 ? 39.083 26.435 25.740 1.00 0.00 7 LEU A O 5
ATOM 3451 N N . PRO A 1 9 ? 39.247 24.760 27.259 1.00 0.00 8 PRO A N 5
ATOM 3452 C CA . PRO A 1 9 ? 39.432 23.685 26.281 1.00 0.00 8 PRO A CA 5
ATOM 3453 C C . PRO A 1 9 ? 38.072 23.276 25.674 1.00 0.00 8 PRO A C 5
ATOM 3454 O O . PRO A 1 9 ? 37.228 24.134 25.418 1.00 0.00 8 PRO A O 5
ATOM 3465 N N . ALA A 1 10 ? 37.824 21.986 25.425 1.00 0.00 9 ALA A N 5
ATOM 3466 C CA . ALA A 1 10 ? 36.540 21.504 24.895 1.00 0.00 9 ALA A CA 5
ATOM 3467 C C . ALA A 1 10 ? 35.365 21.646 25.890 1.00 0.00 9 ALA A C 5
ATOM 3468 O O . ALA A 1 10 ? 34.212 21.704 25.455 1.00 0.00 9 ALA A O 5
ATOM 3475 N N . GLY A 1 11 ? 35.646 21.748 27.193 1.00 0.00 10 GLY A N 5
ATOM 3476 C CA . GLY A 1 11 ? 34.705 22.040 28.277 1.00 0.00 10 GLY A CA 5
ATOM 3477 C C . GLY A 1 11 ? 34.770 23.514 28.644 1.00 0.00 10 GLY A C 5
ATOM 3478 O O . GLY A 1 11 ? 35.474 23.891 29.578 1.00 0.00 10 GLY A O 5
ATOM 3482 N N . TRP A 1 12 ? 34.076 24.342 27.861 1.00 0.00 11 TRP A N 5
ATOM 3483 C CA . TRP A 1 12 ? 34.162 25.810 27.935 1.00 0.00 11 TRP A CA 5
ATOM 3484 C C . TRP A 1 12 ? 32.863 26.562 28.269 1.00 0.00 11 TRP A C 5
ATOM 3485 O O . TRP A 1 12 ? 32.942 27.746 28.605 1.00 0.00 11 TRP A O 5
ATOM 3506 N N . GLU A 1 13 ? 31.697 25.923 28.145 1.00 0.00 12 GLU A N 5
ATOM 3507 C CA . GLU A 1 13 ? 30.394 26.569 28.344 1.00 0.00 12 GLU A CA 5
ATOM 3508 C C . GLU A 1 13 ? 30.056 26.662 29.836 1.00 0.00 12 GLU A C 5
ATOM 3509 O O . GLU A 1 13 ? 30.093 25.655 30.529 1.00 0.00 12 GLU A O 5
ATOM 3521 N N . VAL A 1 14 ? 29.722 27.847 30.349 1.00 0.00 13 VAL A N 5
ATOM 3522 C CA . VAL A 1 14 ? 29.664 28.085 31.808 1.00 0.00 13 VAL A CA 5
ATOM 3523 C C . VAL A 1 14 ? 28.282 27.767 32.376 1.00 0.00 13 VAL A C 5
ATOM 3524 O O . VAL A 1 14 ? 27.268 28.221 31.836 1.00 0.00 13 VAL A O 5
ATOM 3537 N N . ARG A 1 15 ? 28.236 26.987 33.459 1.00 0.00 14 ARG A N 5
ATOM 3538 C CA . ARG A 1 15 ? 26.999 26.479 34.056 1.00 0.00 14 ARG A CA 5
ATOM 3539 C C . ARG A 1 15 ? 27.052 26.477 35.591 1.00 0.00 14 ARG A C 5
ATOM 3540 O O . ARG A 1 15 ? 28.129 26.452 36.174 1.00 0.00 14 ARG A O 5
ATOM 3561 N N . HIS A 1 16 ? 25.890 26.464 36.246 1.00 0.00 15 HIS A N 5
ATOM 3562 C CA . HIS A 1 16 ? 25.702 26.400 37.707 1.00 0.00 15 HIS A CA 5
ATOM 3563 C C . HIS A 1 16 ? 24.218 26.214 38.095 1.00 0.00 15 HIS A C 5
ATOM 3564 O O . HIS A 1 16 ? 23.329 26.859 37.530 1.00 0.00 15 HIS A O 5
ATOM 3578 N N . SER A 1 17 ? 23.942 25.348 39.074 1.00 0.00 16 SER A N 5
ATOM 3579 C CA . SER A 1 17 ? 22.588 25.146 39.610 1.00 0.00 16 SER A CA 5
ATOM 3580 C C . SER A 1 17 ? 22.104 26.359 40.423 1.00 0.00 16 SER A C 5
ATOM 3581 O O . SER A 1 17 ? 22.902 27.147 40.934 1.00 0.00 16 SER A O 5
ATOM 3589 N N . ASN A 1 18 ? 20.788 26.506 40.607 1.00 0.00 17 ASN A N 5
ATOM 3590 C CA . ASN A 1 18 ? 20.212 27.662 41.302 1.00 0.00 17 ASN A CA 5
ATOM 3591 C C . ASN A 1 18 ? 20.523 27.717 42.816 1.00 0.00 17 ASN A C 5
ATOM 3592 O O . ASN A 1 18 ? 20.475 28.784 43.424 1.00 0.00 17 ASN A O 5
ATOM 3603 N N . SER A 1 19 ? 20.889 26.588 43.425 1.00 0.00 18 SER A N 5
ATOM 3604 C CA . SER A 1 19 ? 21.357 26.482 44.821 1.00 0.00 18 SER A CA 5
ATOM 3605 C C . SER A 1 19 ? 22.832 26.902 45.017 1.00 0.00 18 SER A C 5
ATOM 3606 O O . SER A 1 19 ? 23.345 26.836 46.139 1.00 0.00 18 SER A O 5
ATOM 3614 N N . LYS A 1 20 ? 23.527 27.289 43.939 1.00 0.00 19 LYS A N 5
ATOM 3615 C CA . LYS A 1 20 ? 24.970 27.559 43.877 1.00 0.00 19 LYS A CA 5
ATOM 3616 C C . LYS A 1 20 ? 25.303 28.853 43.101 1.00 0.00 19 LYS A C 5
ATOM 3617 O O . LYS A 1 20 ? 24.450 29.449 42.443 1.00 0.00 19 LYS A O 5
ATOM 3636 N N . ASN A 1 21 ? 26.569 29.281 43.177 1.00 0.00 20 ASN A N 5
ATOM 3637 C CA . ASN A 1 21 ? 27.113 30.461 42.488 1.00 0.00 20 ASN A CA 5
ATOM 3638 C C . ASN A 1 21 ? 28.440 30.173 41.746 1.00 0.00 20 ASN A C 5
ATOM 3639 O O . ASN A 1 21 ? 28.717 30.815 40.732 1.00 0.00 20 ASN A O 5
ATOM 3650 N N . LEU A 1 22 ? 29.251 29.223 42.233 1.00 0.00 21 LEU A N 5
ATOM 3651 C CA . LEU A 1 22 ? 30.531 28.786 41.652 1.00 0.00 21 LEU A CA 5
ATOM 3652 C C . LEU A 1 22 ? 30.275 27.849 40.447 1.00 0.00 21 LEU A C 5
ATOM 3653 O O . LEU A 1 22 ? 29.511 26.890 40.608 1.00 0.00 21 LEU A O 5
ATOM 3669 N N . PRO A 1 23 ? 30.873 28.105 39.263 1.00 0.00 22 PRO A N 5
ATOM 3670 C CA . PRO A 1 23 ? 30.538 27.401 38.031 1.00 0.00 22 PRO A CA 5
ATOM 3671 C C . PRO A 1 23 ? 31.201 26.025 37.874 1.00 0.00 22 PRO A C 5
ATOM 3672 O O . PRO A 1 23 ? 32.254 25.732 38.443 1.00 0.00 22 PRO A O 5
ATOM 3683 N N . TYR A 1 24 ? 30.590 25.214 37.011 1.00 0.00 23 TYR A N 5
ATOM 3684 C CA . TYR A 1 24 ? 31.220 24.117 36.272 1.00 0.00 23 TYR A CA 5
ATOM 3685 C C . TYR A 1 24 ? 31.160 24.404 34.758 1.00 0.00 23 TYR A C 5
ATOM 3686 O O . TYR A 1 24 ? 30.273 25.112 34.282 1.00 0.00 23 TYR A O 5
ATOM 3704 N N . TYR A 1 25 ? 32.099 23.860 33.986 1.00 0.00 24 TYR A N 5
ATOM 3705 C CA . TYR A 1 25 ? 32.269 24.160 32.560 1.00 0.00 24 TYR A CA 5
ATOM 3706 C C . TYR A 1 25 ? 31.885 22.929 31.706 1.00 0.00 24 TYR A C 5
ATOM 3707 O O . TYR A 1 25 ? 32.525 21.877 31.752 1.00 0.00 24 TYR A O 5
ATOM 3725 N N . PHE A 1 26 ? 30.795 23.031 30.950 1.00 0.00 25 PHE A N 5
ATOM 3726 C CA . PHE A 1 26 ? 30.152 21.942 30.214 1.00 0.00 25 PHE A CA 5
ATOM 3727 C C . PHE A 1 26 ? 30.858 21.617 28.887 1.00 0.00 25 PHE A C 5
ATOM 3728 O O . PHE A 1 26 ? 31.196 22.517 28.114 1.00 0.00 25 PHE A O 5
ATOM 3745 N N . ASN A 1 27 ? 31.017 20.319 28.592 1.00 0.00 26 ASN A N 5
ATOM 3746 C CA . ASN A 1 27 ? 31.506 19.814 27.305 1.00 0.00 26 ASN A CA 5
ATOM 3747 C C . ASN A 1 27 ? 30.315 19.498 26.373 1.00 0.00 26 ASN A C 5
ATOM 3748 O O . ASN A 1 27 ? 29.621 18.503 26.606 1.00 0.00 26 ASN A O 5
ATOM 3759 N N . PRO A 1 28 ? 30.072 20.265 25.289 1.00 0.00 27 PRO A N 5
ATOM 3760 C CA . PRO A 1 28 ? 29.021 19.931 24.330 1.00 0.00 27 PRO A CA 5
ATOM 3761 C C . PRO A 1 28 ? 29.355 18.676 23.513 1.00 0.00 27 PRO A C 5
ATOM 3762 O O . PRO A 1 28 ? 28.461 17.875 23.245 1.00 0.00 27 PRO A O 5
ATOM 3773 N N . ALA A 1 29 ? 30.626 18.475 23.142 1.00 0.00 28 ALA A N 5
ATOM 3774 C CA . ALA A 1 29 ? 31.044 17.433 22.196 1.00 0.00 28 ALA A CA 5
ATOM 3775 C C . ALA A 1 29 ? 30.952 15.981 22.705 1.00 0.00 28 ALA A C 5
ATOM 3776 O O . ALA A 1 29 ? 30.878 15.070 21.881 1.00 0.00 28 ALA A O 5
ATOM 3783 N N . THR A 1 30 ? 30.945 15.763 24.028 1.00 0.00 29 THR A N 5
ATOM 3784 C CA . THR A 1 30 ? 31.003 14.447 24.697 1.00 0.00 29 THR A CA 5
ATOM 3785 C C . THR A 1 30 ? 30.335 14.566 26.066 1.00 0.00 29 THR A C 5
ATOM 3786 O O . THR A 1 30 ? 30.434 15.626 26.685 1.00 0.00 29 THR A O 5
ATOM 3797 N N . ARG A 1 31 ? 29.666 13.514 26.556 1.00 0.00 30 ARG A N 5
ATOM 3798 C CA . ARG A 1 31 ? 28.973 13.531 27.854 1.00 0.00 30 ARG A CA 5
ATOM 3799 C C . ARG A 1 31 ? 29.962 13.548 29.030 1.00 0.00 30 ARG A C 5
ATOM 3800 O O . ARG A 1 31 ? 30.312 12.498 29.579 1.00 0.00 30 ARG A O 5
ATOM 3821 N N . GLU A 1 32 ? 30.387 14.747 29.426 1.00 0.00 31 GLU A N 5
ATOM 3822 C CA . GLU A 1 32 ? 31.274 15.036 30.558 1.00 0.00 31 GLU A CA 5
ATOM 3823 C C . GLU A 1 32 ? 31.238 16.550 30.878 1.00 0.00 31 GLU A C 5
ATOM 3824 O O . GLU A 1 32 ? 30.525 17.317 30.224 1.00 0.00 31 GLU A O 5
ATOM 3836 N N . SER A 1 33 ? 31.971 16.995 31.896 1.00 0.00 32 SER A N 5
ATOM 3837 C CA . SER A 1 33 ? 32.206 18.407 32.218 1.00 0.00 32 SER A CA 5
ATOM 3838 C C . SER A 1 33 ? 33.489 18.619 33.047 1.00 0.00 32 SER A C 5
ATOM 3839 O O . SER A 1 33 ? 33.914 17.749 33.819 1.00 0.00 32 SER A O 5
ATOM 3847 N N . ARG A 1 34 ? 34.106 19.791 32.858 1.00 0.00 33 ARG A N 5
ATOM 3848 C CA . ARG A 1 34 ? 35.369 20.243 33.449 1.00 0.00 33 ARG A CA 5
ATOM 3849 C C . ARG A 1 34 ? 35.080 21.202 34.618 1.00 0.00 33 ARG A C 5
ATOM 3850 O O . ARG A 1 34 ? 34.236 22.086 34.517 1.00 0.00 33 ARG A O 5
ATOM 3871 N N . TRP A 1 35 ? 35.775 21.040 35.741 1.00 0.00 34 TRP A N 5
ATOM 3872 C CA . TRP A 1 35 ? 35.432 21.688 37.025 1.00 0.00 34 TRP A CA 5
ATOM 3873 C C . TRP A 1 35 ? 36.313 22.909 37.352 1.00 0.00 34 TRP A C 5
ATOM 3874 O O . TRP A 1 35 ? 35.907 23.842 38.044 1.00 0.00 34 TRP A O 5
ATOM 3895 N N . GLU A 1 36 ? 37.558 22.863 36.884 1.00 0.00 35 GLU A N 5
ATOM 3896 C CA . GLU A 1 36 ? 38.697 23.666 37.333 1.00 0.00 35 GLU A CA 5
ATOM 3897 C C . GLU A 1 36 ? 39.626 23.894 36.127 1.00 0.00 35 GLU A C 5
ATOM 3898 O O . GLU A 1 36 ? 39.563 23.101 35.177 1.00 0.00 35 GLU A O 5
ATOM 3910 N N . PRO A 1 37 ? 40.467 24.948 36.118 1.00 0.00 36 PRO A N 5
ATOM 3911 C CA . PRO A 1 37 ? 41.275 25.287 34.953 1.00 0.00 36 PRO A CA 5
ATOM 3912 C C . PRO A 1 37 ? 42.339 24.204 34.695 1.00 0.00 36 PRO A C 5
ATOM 3913 O O . PRO A 1 37 ? 43.175 23.957 35.569 1.00 0.00 36 PRO A O 5
ATOM 3924 N N . PRO A 1 38 ? 42.337 23.558 33.512 1.00 0.00 37 PRO A N 5
ATOM 3925 C CA . PRO A 1 38 ? 43.378 22.615 33.124 1.00 0.00 37 PRO A CA 5
ATOM 3926 C C . PRO A 1 38 ? 44.640 23.357 32.661 1.00 0.00 37 PRO A C 5
ATOM 3927 O O . PRO A 1 38 ? 44.617 24.565 32.427 1.00 0.00 37 PRO A O 5
ATOM 3938 N N . ALA A 1 39 ? 45.742 22.629 32.468 1.00 0.00 38 ALA A N 5
ATOM 3939 C CA . ALA A 1 39 ? 46.904 23.131 31.726 1.00 0.00 38 ALA A CA 5
ATOM 3940 C C . ALA A 1 39 ? 46.627 23.205 30.213 1.00 0.00 38 ALA A C 5
ATOM 3941 O O . ALA A 1 39 ? 47.164 24.068 29.517 1.00 0.00 38 ALA A O 5
ATOM 3948 N N . ASP A 1 40 ? 45.733 22.347 29.715 1.00 0.00 39 ASP A N 5
ATOM 3949 C CA . ASP A 1 40 ? 45.281 22.226 28.318 1.00 0.00 39 ASP A CA 5
ATOM 3950 C C . ASP A 1 40 ? 44.506 23.457 27.780 1.00 0.00 39 ASP A C 5
ATOM 3951 O O . ASP A 1 40 ? 44.048 23.462 26.638 1.00 0.00 39 ASP A O 5
ATOM 3960 N N . THR A 1 41 ? 44.322 24.485 28.614 1.00 0.00 40 THR A N 5
ATOM 3961 C CA . THR A 1 41 ? 43.457 25.654 28.390 1.00 0.00 40 THR A CA 5
ATOM 3962 C C . THR A 1 41 ? 44.161 26.807 27.664 1.00 0.00 40 THR A C 5
ATOM 3963 O O . THR A 1 41 ? 45.370 26.771 27.456 1.00 0.00 40 THR A O 5
ATOM 3974 N N . ASP A 1 42 ? 43.425 27.852 27.285 1.00 0.00 41 ASP A N 5
ATOM 3975 C CA . ASP A 1 42 ? 43.847 28.980 26.438 1.00 0.00 41 ASP A CA 5
ATOM 3976 C C . ASP A 1 42 ? 44.024 30.267 27.271 1.00 0.00 41 ASP A C 5
ATOM 3977 O O . ASP A 1 42 ? 43.499 31.335 26.961 1.00 0.00 41 ASP A O 5
ATOM 3986 N N . MET A 1 43 ? 44.743 30.131 28.386 1.00 0.00 42 MET A N 5
ATOM 3987 C CA . MET A 1 43 ? 45.083 31.165 29.365 1.00 0.00 42 MET A CA 5
ATOM 3988 C C . MET A 1 43 ? 45.212 32.613 28.872 1.00 0.00 42 MET A C 5
ATOM 3989 O O . MET A 1 43 ? 44.630 33.453 29.547 1.00 0.00 42 MET A O 5
ATOM 4003 N N . GLU A 1 44 ? 45.843 32.946 27.735 1.00 0.00 43 GLU A N 5
ATOM 4004 C CA . GLU A 1 44 ? 45.848 34.333 27.212 1.00 0.00 43 GLU A CA 5
ATOM 4005 C C . GLU A 1 44 ? 44.429 34.939 27.173 1.00 0.00 43 GLU A C 5
ATOM 4006 O O . GLU A 1 44 ? 44.200 36.052 27.660 1.00 0.00 43 GLU A O 5
ATOM 4018 N N . THR A 1 45 ? 43.474 34.171 26.641 1.00 0.00 44 THR A N 5
ATOM 4019 C CA . THR A 1 45 ? 42.054 34.515 26.529 1.00 0.00 44 THR A CA 5
ATOM 4020 C C . THR A 1 45 ? 41.324 34.347 27.863 1.00 0.00 44 THR A C 5
ATOM 4021 O O . THR A 1 45 ? 40.304 34.999 28.077 1.00 0.00 44 THR A O 5
ATOM 4032 N N . LEU A 1 46 ? 41.835 33.538 28.805 1.00 0.00 45 LEU A N 5
ATOM 4033 C CA . LEU A 1 46 ? 41.262 33.484 30.155 1.00 0.00 45 LEU A CA 5
ATOM 4034 C C . LEU A 1 46 ? 41.749 34.591 31.052 1.00 0.00 45 LEU A C 5
ATOM 4035 O O . LEU A 1 46 ? 41.058 34.883 32.020 1.00 0.00 45 LEU A O 5
ATOM 4051 N N . LYS A 1 47 ? 42.885 35.234 30.798 1.00 0.00 46 LYS A N 5
ATOM 4052 C CA . LYS A 1 47 ? 43.265 36.339 31.668 1.00 0.00 46 LYS A CA 5
ATOM 4053 C C . LYS A 1 47 ? 42.327 37.563 31.472 1.00 0.00 46 LYS A C 5
ATOM 4054 O O . LYS A 1 47 ? 42.333 38.490 32.280 1.00 0.00 46 LYS A O 5
ATOM 4073 N N . MET A 1 48 ? 41.480 37.519 30.432 1.00 0.00 47 MET A N 5
ATOM 4074 C CA . MET A 1 48 ? 40.329 38.400 30.163 1.00 0.00 47 MET A CA 5
ATOM 4075 C C . MET A 1 48 ? 39.013 37.887 30.793 1.00 0.00 47 MET A C 5
ATOM 4076 O O . MET A 1 48 ? 37.935 38.413 30.509 1.00 0.00 47 MET A O 5
ATOM 4090 N N . TYR A 1 49 ? 39.062 36.810 31.584 1.00 0.00 48 TYR A N 5
ATOM 4091 C CA . TYR A 1 49 ? 37.911 36.091 32.150 1.00 0.00 48 TYR A CA 5
ATOM 4092 C C . TYR A 1 49 ? 38.093 35.739 33.641 1.00 0.00 48 TYR A C 5
ATOM 4093 O O . TYR A 1 49 ? 37.312 36.160 34.491 1.00 0.00 48 TYR A O 5
ATOM 4111 N N . MET A 1 50 ? 39.152 34.990 33.950 1.00 0.00 49 MET A N 5
ATOM 4112 C CA . MET A 1 50 ? 39.650 34.640 35.290 1.00 0.00 49 MET A CA 5
ATOM 4113 C C . MET A 1 50 ? 40.314 35.844 36.004 1.00 0.00 49 MET A C 5
ATOM 4114 O O . MET A 1 50 ? 40.671 35.773 37.180 1.00 0.00 49 MET A O 5
ATOM 4128 N N . ALA A 1 51 ? 40.428 36.967 35.291 1.00 0.00 50 ALA A N 5
ATOM 4129 C CA . ALA A 1 51 ? 40.746 38.320 35.744 1.00 0.00 50 ALA A CA 5
ATOM 4130 C C . ALA A 1 51 ? 40.146 39.321 34.725 1.00 0.00 50 ALA A C 5
ATOM 4131 O O . ALA A 1 51 ? 39.335 38.926 33.876 1.00 0.00 50 ALA A O 5
ATOM 4138 N N . THR A 1 52 ? 40.550 40.596 34.777 1.00 0.00 51 THR A N 5
ATOM 4139 C CA . THR A 1 52 ? 40.223 41.617 33.766 1.00 0.00 51 THR A CA 5
ATOM 4140 C C . THR A 1 52 ? 41.462 42.394 33.347 1.00 0.00 51 THR A C 5
ATOM 4141 O O . THR A 1 52 ? 42.510 42.342 33.996 1.00 0.00 51 THR A O 5
ATOM 4152 N N . TYR A 1 53 ? 41.320 43.110 32.238 1.00 0.00 52 TYR A N 5
ATOM 4153 C CA . TYR A 1 53 ? 42.351 43.914 31.589 1.00 0.00 52 TYR A CA 5
ATOM 4154 C C . TYR A 1 53 ? 41.854 45.350 31.345 1.00 0.00 52 TYR A C 5
ATOM 4155 O O . TYR A 1 53 ? 40.756 45.548 30.815 1.00 0.00 52 TYR A O 5
ATOM 4173 N N . HIS A 1 54 ? 42.669 46.345 31.716 1.00 0.00 53 HIS A N 5
ATOM 4174 C CA . HIS A 1 54 ? 42.386 47.794 31.716 1.00 0.00 53 HIS A CA 5
ATOM 4175 C C . HIS A 1 54 ? 43.676 48.548 32.036 1.00 0.00 53 HIS A C 5
ATOM 4176 O O . HIS A 1 54 ? 44.478 48.033 32.852 1.00 0.00 53 HIS A O 5
ATOM 4191 N N . SER A 1 2 ? 25.894 38.434 29.872 1.00 0.00 1 SER A N 6
ATOM 4192 C CA . SER A 1 2 ? 26.572 38.935 28.664 1.00 0.00 1 SER A CA 6
ATOM 4193 C C . SER A 1 2 ? 27.656 37.966 28.205 1.00 0.00 1 SER A C 6
ATOM 4194 O O . SER A 1 2 ? 28.046 37.064 28.948 1.00 0.00 1 SER A O 6
ATOM 4202 N N . MET A 1 3 ? 28.135 38.122 26.969 1.00 0.00 2 MET A N 6
ATOM 4203 C CA . MET A 1 3 ? 29.146 37.262 26.343 1.00 0.00 2 MET A CA 6
ATOM 4204 C C . MET A 1 3 ? 30.489 37.317 27.080 1.00 0.00 2 MET A C 6
ATOM 4205 O O . MET A 1 3 ? 30.927 38.389 27.509 1.00 0.00 2 MET A O 6
ATOM 4219 N N . VAL A 1 4 ? 31.171 36.177 27.179 1.00 0.00 3 VAL A N 6
ATOM 4220 C CA . VAL A 1 4 ? 32.535 36.083 27.717 1.00 0.00 3 VAL A CA 6
ATOM 4221 C C . VAL A 1 4 ? 33.440 35.317 26.753 1.00 0.00 3 VAL A C 6
ATOM 4222 O O . VAL A 1 4 ? 33.139 34.198 26.341 1.00 0.00 3 VAL A O 6
ATOM 4235 N N . ASN A 1 5 ? 34.572 35.934 26.408 1.00 0.00 4 ASN A N 6
ATOM 4236 C CA . ASN A 1 5 ? 35.682 35.262 25.734 1.00 0.00 4 ASN A CA 6
ATOM 4237 C C . ASN A 1 5 ? 36.487 34.447 26.759 1.00 0.00 4 ASN A C 6
ATOM 4238 O O . ASN A 1 5 ? 36.843 34.982 27.811 1.00 0.00 4 ASN A O 6
ATOM 4249 N N . THR A 1 6 ? 36.800 33.184 26.446 1.00 0.00 5 THR A N 6
ATOM 4250 C CA . THR A 1 6 ? 37.574 32.239 27.268 1.00 0.00 5 THR A CA 6
ATOM 4251 C C . THR A 1 6 ? 38.624 31.584 26.392 1.00 0.00 5 THR A C 6
ATOM 4252 O O . THR A 1 6 ? 38.377 31.198 25.253 1.00 0.00 5 THR A O 6
ATOM 4263 N N . GLY A 1 7 ? 39.778 31.335 26.990 1.00 0.00 6 GLY A N 6
ATOM 4264 C CA . GLY A 1 7 ? 40.701 30.306 26.517 1.00 0.00 6 GLY A CA 6
ATOM 4265 C C . GLY A 1 7 ? 40.329 28.888 26.975 1.00 0.00 6 GLY A C 6
ATOM 4266 O O . GLY A 1 7 ? 41.138 27.977 26.825 1.00 0.00 6 GLY A O 6
ATOM 4270 N N . LEU A 1 8 ? 39.155 28.669 27.586 1.00 0.00 7 LEU A N 6
ATOM 4271 C CA . LEU A 1 8 ? 38.726 27.340 28.051 1.00 0.00 7 LEU A CA 6
ATOM 4272 C C . LEU A 1 8 ? 38.600 26.362 26.865 1.00 0.00 7 LEU A C 6
ATOM 4273 O O . LEU A 1 8 ? 38.443 26.833 25.729 1.00 0.00 7 LEU A O 6
ATOM 4289 N N . PRO A 1 9 ? 38.718 25.035 27.081 1.00 0.00 8 PRO A N 6
ATOM 4290 C CA . PRO A 1 9 ? 38.822 24.092 25.963 1.00 0.00 8 PRO A CA 6
ATOM 4291 C C . PRO A 1 9 ? 37.500 23.958 25.187 1.00 0.00 8 PRO A C 6
ATOM 4292 O O . PRO A 1 9 ? 36.497 24.588 25.518 1.00 0.00 8 PRO A O 6
ATOM 4303 N N . ALA A 1 10 ? 37.494 23.133 24.136 1.00 0.00 9 ALA A N 6
ATOM 4304 C CA . ALA A 1 10 ? 36.319 22.864 23.298 1.00 0.00 9 ALA A CA 6
ATOM 4305 C C . ALA A 1 10 ? 35.100 22.380 24.106 1.00 0.00 9 ALA A C 6
ATOM 4306 O O . ALA A 1 10 ? 33.965 22.802 23.862 1.00 0.00 9 ALA A O 6
ATOM 4313 N N . GLY A 1 11 ? 35.346 21.528 25.107 1.00 0.00 10 GLY A N 6
ATOM 4314 C CA . GLY A 1 11 ? 34.358 21.039 26.063 1.00 0.00 10 GLY A CA 6
ATOM 4315 C C . GLY A 1 11 ? 34.127 22.037 27.194 1.00 0.00 10 GLY A C 6
ATOM 4316 O O . GLY A 1 11 ? 34.469 21.741 28.333 1.00 0.00 10 GLY A O 6
ATOM 4320 N N . TRP A 1 12 ? 33.528 23.192 26.894 1.00 0.00 11 TRP A N 6
ATOM 4321 C CA . TRP A 1 12 ? 33.085 24.173 27.891 1.00 0.00 11 TRP A CA 6
ATOM 4322 C C . TRP A 1 12 ? 31.756 24.886 27.530 1.00 0.00 11 TRP A C 6
ATOM 4323 O O . TRP A 1 12 ? 31.352 24.929 26.367 1.00 0.00 11 TRP A O 6
ATOM 4344 N N . GLU A 1 13 ? 31.158 25.518 28.546 1.00 0.00 12 GLU A N 6
ATOM 4345 C CA . GLU A 1 13 ? 30.081 26.524 28.565 1.00 0.00 12 GLU A CA 6
ATOM 4346 C C . GLU A 1 13 ? 29.759 26.782 30.049 1.00 0.00 12 GLU A C 6
ATOM 4347 O O . GLU A 1 13 ? 29.789 25.837 30.831 1.00 0.00 12 GLU A O 6
ATOM 4359 N N . VAL A 1 14 ? 29.489 28.021 30.473 1.00 0.00 13 VAL A N 6
ATOM 4360 C CA . VAL A 1 14 ? 29.300 28.349 31.907 1.00 0.00 13 VAL A CA 6
ATOM 4361 C C . VAL A 1 14 ? 27.888 28.020 32.393 1.00 0.00 13 VAL A C 6
ATOM 4362 O O . VAL A 1 14 ? 26.913 28.236 31.671 1.00 0.00 13 VAL A O 6
ATOM 4375 N N . ARG A 1 15 ? 27.785 27.517 33.626 1.00 0.00 14 ARG A N 6
ATOM 4376 C CA . ARG A 1 15 ? 26.529 27.141 34.268 1.00 0.00 14 ARG A CA 6
ATOM 4377 C C . ARG A 1 15 ? 26.529 27.473 35.764 1.00 0.00 14 ARG A C 6
ATOM 4378 O O . ARG A 1 15 ? 27.085 26.749 36.587 1.00 0.00 14 ARG A O 6
ATOM 4399 N N . HIS A 1 16 ? 25.854 28.561 36.132 1.00 0.00 15 HIS A N 6
ATOM 4400 C CA . HIS A 1 16 ? 25.668 28.977 37.527 1.00 0.00 15 HIS A CA 6
ATOM 4401 C C . HIS A 1 16 ? 24.671 28.059 38.275 1.00 0.00 15 HIS A C 6
ATOM 4402 O O . HIS A 1 16 ? 23.479 28.034 37.960 1.00 0.00 15 HIS A O 6
ATOM 4416 N N . SER A 1 17 ? 25.161 27.291 39.252 1.00 0.00 16 SER A N 6
ATOM 4417 C CA . SER A 1 17 ? 24.437 26.175 39.889 1.00 0.00 16 SER A CA 6
ATOM 4418 C C . SER A 1 17 ? 23.109 26.566 40.577 1.00 0.00 16 SER A C 6
ATOM 4419 O O . SER A 1 17 ? 22.926 27.684 41.068 1.00 0.00 16 SER A O 6
ATOM 4427 N N . ASN A 1 18 ? 22.167 25.618 40.631 1.00 0.00 17 ASN A N 6
ATOM 4428 C CA . ASN A 1 18 ? 20.973 25.665 41.480 1.00 0.00 17 ASN A CA 6
ATOM 4429 C C . ASN A 1 18 ? 21.323 25.405 42.962 1.00 0.00 17 ASN A C 6
ATOM 4430 O O . ASN A 1 18 ? 20.743 26.026 43.852 1.00 0.00 17 ASN A O 6
ATOM 4441 N N . SER A 1 19 ? 22.276 24.510 43.242 1.00 0.00 18 SER A N 6
ATOM 4442 C CA . SER A 1 19 ? 22.626 24.112 44.617 1.00 0.00 18 SER A CA 6
ATOM 4443 C C . SER A 1 19 ? 23.662 25.037 45.277 1.00 0.00 18 SER A C 6
ATOM 4444 O O . SER A 1 19 ? 23.663 25.185 46.501 1.00 0.00 18 SER A O 6
ATOM 4452 N N . LYS A 1 20 ? 24.500 25.729 44.497 1.00 0.00 19 LYS A N 6
ATOM 4453 C CA . LYS A 1 20 ? 25.512 26.673 44.999 1.00 0.00 19 LYS A CA 6
ATOM 4454 C C . LYS A 1 20 ? 25.506 27.997 44.213 1.00 0.00 19 LYS A C 6
ATOM 4455 O O . LYS A 1 20 ? 25.182 28.025 43.026 1.00 0.00 19 LYS A O 6
ATOM 4474 N N . ASN A 1 21 ? 25.936 29.093 44.843 1.00 0.00 20 ASN A N 6
ATOM 4475 C CA . ASN A 1 21 ? 26.064 30.419 44.214 1.00 0.00 20 ASN A CA 6
ATOM 4476 C C . ASN A 1 21 ? 27.374 30.533 43.391 1.00 0.00 20 ASN A C 6
ATOM 4477 O O . ASN A 1 21 ? 28.200 31.421 43.610 1.00 0.00 20 ASN A O 6
ATOM 4488 N N . LEU A 1 22 ? 27.602 29.574 42.482 1.00 0.00 21 LEU A N 6
ATOM 4489 C CA . LEU A 1 22 ? 28.917 29.230 41.924 1.00 0.00 21 LEU A CA 6
ATOM 4490 C C . LEU A 1 22 ? 28.752 28.596 40.520 1.00 0.00 21 LEU A C 6
ATOM 4491 O O . LEU A 1 22 ? 27.868 27.744 40.361 1.00 0.00 21 LEU A O 6
ATOM 4507 N N . PRO A 1 23 ? 29.556 28.986 39.509 1.00 0.00 22 PRO A N 6
ATOM 4508 C CA . PRO A 1 23 ? 29.550 28.358 38.192 1.00 0.00 22 PRO A CA 6
ATOM 4509 C C . PRO A 1 23 ? 30.386 27.073 38.147 1.00 0.00 22 PRO A C 6
ATOM 4510 O O . PRO A 1 23 ? 31.558 27.069 38.519 1.00 0.00 22 PRO A O 6
ATOM 4521 N N . TYR A 1 24 ? 29.803 26.006 37.598 1.00 0.00 23 TYR A N 6
ATOM 4522 C CA . TYR A 1 24 ? 30.561 24.935 36.934 1.00 0.00 23 TYR A CA 6
ATOM 4523 C C . TYR A 1 24 ? 30.592 25.173 35.413 1.00 0.00 23 TYR A C 6
ATOM 4524 O O . TYR A 1 24 ? 29.800 25.956 34.886 1.00 0.00 23 TYR A O 6
ATOM 4542 N N . TYR A 1 25 ? 31.470 24.479 34.685 1.00 0.00 24 TYR A N 6
ATOM 4543 C CA . TYR A 1 25 ? 31.451 24.471 33.218 1.00 0.00 24 TYR A CA 6
ATOM 4544 C C . TYR A 1 25 ? 30.889 23.140 32.690 1.00 0.00 24 TYR A C 6
ATOM 4545 O O . TYR A 1 25 ? 31.322 22.069 33.114 1.00 0.00 24 TYR A O 6
ATOM 4563 N N . PHE A 1 26 ? 29.919 23.188 31.775 1.00 0.00 25 PHE A N 6
ATOM 4564 C CA . PHE A 1 26 ? 29.354 22.016 31.099 1.00 0.00 25 PHE A CA 6
ATOM 4565 C C . PHE A 1 26 ? 30.165 21.680 29.843 1.00 0.00 25 PHE A C 6
ATOM 4566 O O . PHE A 1 26 ? 30.531 22.583 29.092 1.00 0.00 25 PHE A O 6
ATOM 4583 N N . ASN A 1 27 ? 30.409 20.396 29.572 1.00 0.00 26 ASN A N 6
ATOM 4584 C CA . ASN A 1 27 ? 31.168 19.969 28.398 1.00 0.00 26 ASN A CA 6
ATOM 4585 C C . ASN A 1 27 ? 30.195 19.523 27.275 1.00 0.00 26 ASN A C 6
ATOM 4586 O O . ASN A 1 27 ? 29.587 18.454 27.379 1.00 0.00 26 ASN A O 6
ATOM 4597 N N . PRO A 1 28 ? 30.028 20.295 26.175 1.00 0.00 27 PRO A N 6
ATOM 4598 C CA . PRO A 1 28 ? 29.218 19.870 25.030 1.00 0.00 27 PRO A CA 6
ATOM 4599 C C . PRO A 1 28 ? 29.907 18.783 24.191 1.00 0.00 27 PRO A C 6
ATOM 4600 O O . PRO A 1 28 ? 29.240 17.875 23.695 1.00 0.00 27 PRO A O 6
ATOM 4611 N N . ALA A 1 29 ? 31.237 18.851 24.034 1.00 0.00 28 ALA A N 6
ATOM 4612 C CA . ALA A 1 29 ? 31.997 17.952 23.162 1.00 0.00 28 ALA A CA 6
ATOM 4613 C C . ALA A 1 29 ? 32.065 16.492 23.662 1.00 0.00 28 ALA A C 6
ATOM 4614 O O . ALA A 1 29 ? 32.184 15.574 22.847 1.00 0.00 28 ALA A O 6
ATOM 4621 N N . THR A 1 30 ? 31.945 16.289 24.980 1.00 0.00 29 THR A N 6
ATOM 4622 C CA . THR A 1 30 ? 32.053 15.016 25.713 1.00 0.00 29 THR A CA 6
ATOM 4623 C C . THR A 1 30 ? 31.159 15.135 26.938 1.00 0.00 29 THR A C 6
ATOM 4624 O O . THR A 1 30 ? 31.258 16.142 27.624 1.00 0.00 29 THR A O 6
ATOM 4635 N N . ARG A 1 31 ? 30.306 14.149 27.231 1.00 0.00 30 ARG A N 6
ATOM 4636 C CA . ARG A 1 31 ? 29.358 14.198 28.357 1.00 0.00 30 ARG A CA 6
ATOM 4637 C C . ARG A 1 31 ? 30.112 14.225 29.701 1.00 0.00 30 ARG A C 6
ATOM 4638 O O . ARG A 1 31 ? 30.585 13.186 30.165 1.00 0.00 30 ARG A O 6
ATOM 4659 N N . GLU A 1 32 ? 30.285 15.417 30.273 1.00 0.00 31 GLU A N 6
ATOM 4660 C CA . GLU A 1 32 ? 31.184 15.726 31.396 1.00 0.00 31 GLU A CA 6
ATOM 4661 C C . GLU A 1 32 ? 30.944 17.170 31.903 1.00 0.00 31 GLU A C 6
ATOM 4662 O O . GLU A 1 32 ? 30.219 17.952 31.289 1.00 0.00 31 GLU A O 6
ATOM 4674 N N . SER A 1 33 ? 31.575 17.552 33.013 1.00 0.00 32 SER A N 6
ATOM 4675 C CA . SER A 1 33 ? 31.692 18.948 33.461 1.00 0.00 32 SER A CA 6
ATOM 4676 C C . SER A 1 33 ? 33.092 19.251 34.040 1.00 0.00 32 SER A C 6
ATOM 4677 O O . SER A 1 33 ? 33.706 18.394 34.683 1.00 0.00 32 SER A O 6
ATOM 4685 N N . ARG A 1 34 ? 33.599 20.469 33.800 1.00 0.00 33 ARG A N 6
ATOM 4686 C CA . ARG A 1 34 ? 34.919 20.973 34.217 1.00 0.00 33 ARG A CA 6
ATOM 4687 C C . ARG A 1 34 ? 34.762 21.996 35.362 1.00 0.00 33 ARG A C 6
ATOM 4688 O O . ARG A 1 34 ? 33.815 22.782 35.389 1.00 0.00 33 ARG A O 6
ATOM 4709 N N . TRP A 1 35 ? 35.702 21.986 36.311 1.00 0.00 34 TRP A N 6
ATOM 4710 C CA . TRP A 1 35 ? 35.601 22.659 37.625 1.00 0.00 34 TRP A CA 6
ATOM 4711 C C . TRP A 1 35 ? 36.790 23.594 37.962 1.00 0.00 34 TRP A C 6
ATOM 4712 O O . TRP A 1 35 ? 36.753 24.305 38.967 1.00 0.00 34 TRP A O 6
ATOM 4733 N N . GLU A 1 36 ? 37.831 23.603 37.126 1.00 0.00 35 GLU A N 6
ATOM 4734 C CA . GLU A 1 36 ? 39.120 24.292 37.299 1.00 0.00 35 GLU A CA 6
ATOM 4735 C C . GLU A 1 36 ? 39.846 24.298 35.929 1.00 0.00 35 GLU A C 6
ATOM 4736 O O . GLU A 1 36 ? 39.387 23.578 35.032 1.00 0.00 35 GLU A O 6
ATOM 4748 N N . PRO A 1 37 ? 40.949 25.050 35.723 1.00 0.00 36 PRO A N 6
ATOM 4749 C CA . PRO A 1 37 ? 41.645 25.071 34.438 1.00 0.00 36 PRO A CA 6
ATOM 4750 C C . PRO A 1 37 ? 42.321 23.712 34.145 1.00 0.00 36 PRO A C 6
ATOM 4751 O O . PRO A 1 37 ? 43.158 23.276 34.942 1.00 0.00 36 PRO A O 6
ATOM 4762 N N . PRO A 1 38 ? 41.993 23.046 33.015 1.00 0.00 37 PRO A N 6
ATOM 4763 C CA . PRO A 1 38 ? 42.615 21.7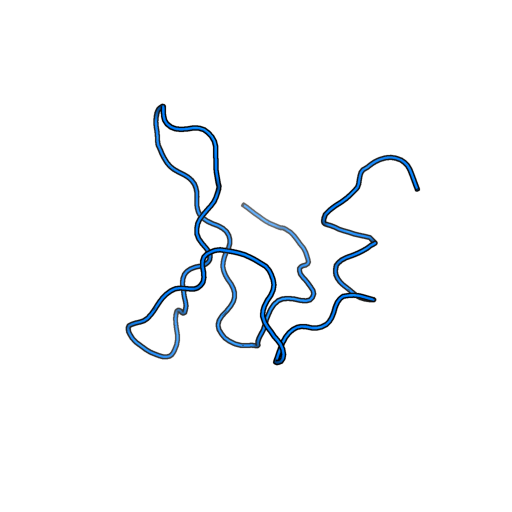93 32.580 1.00 0.00 37 PRO A CA 6
ATOM 4764 C C . PRO A 1 38 ? 43.942 22.047 31.858 1.00 0.00 37 PRO A C 6
ATOM 4765 O O . PRO A 1 38 ? 44.294 23.193 31.591 1.00 0.00 37 PRO A O 6
ATOM 4776 N N . ALA A 1 39 ? 44.672 20.983 31.500 1.00 0.00 38 ALA A N 6
ATOM 4777 C CA . ALA A 1 39 ? 45.924 21.077 30.738 1.00 0.00 38 ALA A CA 6
ATOM 4778 C C . ALA A 1 39 ? 45.770 21.777 29.366 1.00 0.00 38 ALA A C 6
ATOM 4779 O O . ALA A 1 39 ? 46.572 22.645 29.020 1.00 0.00 38 ALA A O 6
ATOM 4786 N N . ASP A 1 40 ? 44.726 21.442 28.603 1.00 0.00 39 ASP A N 6
ATOM 4787 C CA . ASP A 1 40 ? 44.558 21.810 27.182 1.00 0.00 39 ASP A CA 6
ATOM 4788 C C . ASP A 1 40 ? 44.309 23.317 26.903 1.00 0.00 39 ASP A C 6
ATOM 4789 O O . ASP A 1 40 ? 44.344 23.743 25.744 1.00 0.00 39 ASP A O 6
ATOM 4798 N N . THR A 1 41 ? 44.033 24.110 27.949 1.00 0.00 40 THR A N 6
ATOM 4799 C CA . THR A 1 41 ? 43.460 25.473 27.890 1.00 0.00 40 THR A CA 6
ATOM 4800 C C . THR A 1 41 ? 44.446 26.571 27.457 1.00 0.00 40 THR A C 6
ATOM 4801 O O . THR A 1 41 ? 45.661 26.387 27.445 1.00 0.00 40 THR A O 6
ATOM 4812 N N . ASP A 1 42 ? 43.908 27.735 27.080 1.00 0.00 41 ASP A N 6
ATOM 4813 C CA . ASP A 1 42 ? 44.567 28.800 26.317 1.00 0.00 41 ASP A CA 6
ATOM 4814 C C . ASP A 1 42 ? 44.707 30.073 27.153 1.00 0.00 41 ASP A C 6
ATOM 4815 O O . ASP A 1 42 ? 44.199 31.123 26.777 1.00 0.00 41 ASP A O 6
ATOM 4824 N N . MET A 1 43 ? 45.351 29.979 28.317 1.00 0.00 42 MET A N 6
ATOM 4825 C CA . MET A 1 43 ? 45.784 31.108 29.157 1.00 0.00 42 MET A CA 6
ATOM 4826 C C . MET A 1 43 ? 46.142 32.390 28.382 1.00 0.00 42 MET A C 6
ATOM 4827 O O . MET A 1 43 ? 45.661 33.446 28.778 1.00 0.00 42 MET A O 6
ATOM 4841 N N . GLU A 1 44 ? 46.824 32.294 27.237 1.00 0.00 43 GLU A N 6
ATOM 4842 C CA . GLU A 1 44 ? 47.014 33.363 26.239 1.00 0.00 43 GLU A CA 6
ATOM 4843 C C . GLU A 1 44 ? 45.763 34.233 26.003 1.00 0.00 43 GLU A C 6
ATOM 4844 O O . GLU A 1 44 ? 45.831 35.460 26.125 1.00 0.00 43 GLU A O 6
ATOM 4856 N N . THR A 1 45 ? 44.632 33.600 25.668 1.00 0.00 44 THR A N 6
ATOM 4857 C CA . THR A 1 45 ? 43.283 34.186 25.574 1.00 0.00 44 THR A CA 6
ATOM 4858 C C . THR A 1 45 ? 42.649 34.348 26.952 1.00 0.00 44 THR A C 6
ATOM 4859 O O . THR A 1 45 ? 41.835 35.240 27.171 1.00 0.00 44 THR A O 6
ATOM 4870 N N . LEU A 1 46 ? 42.979 33.468 27.897 1.00 0.00 45 LEU A N 6
ATOM 4871 C CA . LEU A 1 46 ? 42.208 33.274 29.120 1.00 0.00 45 LEU A CA 6
ATOM 4872 C C . LEU A 1 46 ? 42.504 34.334 30.172 1.00 0.00 45 LEU A C 6
ATOM 4873 O O . LEU A 1 46 ? 41.689 34.517 31.067 1.00 0.00 45 LEU A O 6
ATOM 4889 N N . LYS A 1 47 ? 43.627 35.051 30.119 1.00 0.00 46 LYS A N 6
ATOM 4890 C CA . LYS A 1 47 ? 43.844 36.134 31.082 1.00 0.00 46 LYS A CA 6
ATOM 4891 C C . LYS A 1 47 ? 42.842 37.296 30.889 1.00 0.00 46 LYS A C 6
ATOM 4892 O O . LYS A 1 47 ? 42.435 37.904 31.877 1.00 0.00 46 LYS A O 6
ATOM 4911 N N . MET A 1 48 ? 42.320 37.510 29.669 1.00 0.00 47 MET A N 6
ATOM 4912 C CA . MET A 1 48 ? 41.168 38.399 29.388 1.00 0.00 47 MET A CA 6
ATOM 4913 C C . MET A 1 48 ? 39.860 37.961 30.079 1.00 0.00 47 MET A C 6
ATOM 4914 O O . MET A 1 48 ? 38.863 38.681 30.025 1.00 0.00 47 MET A O 6
ATOM 4928 N N . TYR A 1 49 ? 39.842 36.780 30.702 1.00 0.00 48 TYR A N 6
ATOM 4929 C CA . TYR A 1 49 ? 38.717 36.197 31.437 1.00 0.00 48 TYR A CA 6
ATOM 4930 C C . TYR A 1 49 ? 39.043 36.033 32.933 1.00 0.00 48 TYR A C 6
ATOM 4931 O O . TYR A 1 49 ? 38.421 36.665 33.785 1.00 0.00 48 TYR A O 6
ATOM 4949 N N . MET A 1 50 ? 40.088 35.260 33.237 1.00 0.00 49 MET A N 6
ATOM 4950 C CA . MET A 1 50 ? 40.567 34.939 34.588 1.00 0.00 49 MET A CA 6
ATOM 4951 C C . MET A 1 50 ? 41.215 36.130 35.323 1.00 0.00 49 MET A C 6
ATOM 4952 O O . MET A 1 50 ? 41.498 36.027 36.514 1.00 0.00 49 MET A O 6
ATOM 4966 N N . ALA A 1 51 ? 41.423 37.265 34.649 1.00 0.00 50 ALA A N 6
ATOM 4967 C CA . ALA A 1 51 ? 41.779 38.556 35.246 1.00 0.00 50 ALA A CA 6
ATOM 4968 C C . ALA A 1 51 ? 40.995 39.698 34.558 1.00 0.00 50 ALA A C 6
ATOM 4969 O O . ALA A 1 51 ? 41.586 40.650 34.032 1.00 0.00 50 ALA A O 6
ATOM 4976 N N . THR A 1 52 ? 39.658 39.559 34.512 1.00 0.00 51 THR A N 6
ATOM 4977 C CA . THR A 1 52 ? 38.731 40.465 33.805 1.00 0.00 51 THR A CA 6
ATOM 4978 C C . THR A 1 52 ? 38.919 41.901 34.277 1.00 0.00 51 THR A C 6
ATOM 4979 O O . THR A 1 52 ? 38.886 42.182 35.478 1.00 0.00 51 THR A O 6
ATOM 4990 N N . TYR A 1 53 ? 39.130 42.804 33.320 1.00 0.00 52 TYR A N 6
ATOM 4991 C CA . TYR A 1 53 ? 39.418 44.213 33.586 1.00 0.00 52 TYR A CA 6
ATOM 4992 C C . TYR A 1 53 ? 38.200 44.975 34.138 1.00 0.00 52 TYR A C 6
ATOM 4993 O O . TYR A 1 53 ? 37.051 44.686 33.786 1.00 0.00 52 TYR A O 6
ATOM 5011 N N . HIS A 1 54 ? 38.457 45.968 34.995 1.00 0.00 53 HIS A N 6
ATOM 5012 C CA . HIS A 1 54 ? 37.447 46.723 35.746 1.00 0.00 53 HIS A CA 6
ATOM 5013 C C . HIS A 1 54 ? 38.014 48.050 36.233 1.00 0.00 53 HIS A C 6
ATOM 5014 O O . HIS A 1 54 ? 38.987 48.038 37.018 1.00 0.00 53 HIS A O 6
ATOM 5029 N N . SER A 1 2 ? 23.714 34.153 24.012 1.00 0.00 1 SER A N 7
ATOM 5030 C CA . SER A 1 2 ? 24.984 34.828 23.680 1.00 0.00 1 SER A CA 7
ATOM 5031 C C . SER A 1 2 ? 26.135 34.163 24.442 1.00 0.00 1 SER A C 7
ATOM 5032 O O . SER A 1 2 ? 25.995 33.002 24.829 1.00 0.00 1 SER A O 7
ATOM 5040 N N . MET A 1 3 ? 27.289 34.821 24.623 1.00 0.00 2 MET A N 7
ATOM 5041 C CA . MET A 1 3 ? 28.525 34.183 25.109 1.00 0.00 2 MET A CA 7
ATOM 5042 C C . MET A 1 3 ? 29.619 35.195 25.491 1.00 0.00 2 MET A C 7
ATOM 5043 O O . MET A 1 3 ? 29.596 36.351 25.061 1.00 0.00 2 MET A O 7
ATOM 5057 N N . VAL A 1 4 ? 30.607 34.736 26.258 1.00 0.00 3 VAL A N 7
ATOM 5058 C CA . VAL A 1 4 ? 31.871 35.439 26.543 1.00 0.00 3 VAL A CA 7
ATOM 5059 C C . VAL A 1 4 ? 33.029 34.606 25.984 1.00 0.00 3 VAL A C 7
ATOM 5060 O O . VAL A 1 4 ? 33.014 33.378 26.086 1.00 0.00 3 VAL A O 7
ATOM 5073 N N . ASN A 1 5 ? 34.041 35.257 25.408 1.00 0.00 4 ASN A N 7
ATOM 5074 C CA . ASN A 1 5 ? 35.240 34.573 24.926 1.00 0.00 4 ASN A CA 7
ATOM 5075 C C . ASN A 1 5 ? 36.095 34.056 26.098 1.00 0.00 4 ASN A C 7
ATOM 5076 O O . ASN A 1 5 ? 36.429 34.810 27.018 1.00 0.00 4 ASN A O 7
ATOM 5087 N N . THR A 1 6 ? 36.454 32.769 26.047 1.00 0.00 5 THR A N 7
ATOM 5088 C CA . THR A 1 6 ? 37.198 32.011 27.067 1.00 0.00 5 THR A CA 7
ATOM 5089 C C . THR A 1 6 ? 38.294 31.240 26.364 1.00 0.00 5 THR A C 7
ATOM 5090 O O . THR A 1 6 ? 38.014 30.461 25.454 1.00 0.00 5 THR A O 7
ATOM 5101 N N . GLY A 1 7 ? 39.504 31.315 26.900 1.00 0.00 6 GLY A N 7
ATOM 5102 C CA . GLY A 1 7 ? 40.530 30.292 26.715 1.00 0.00 6 GLY A CA 7
ATOM 5103 C C . GLY A 1 7 ? 40.256 28.947 27.396 1.00 0.00 6 GLY A C 7
ATOM 5104 O O . GLY A 1 7 ? 41.197 28.349 27.908 1.00 0.00 6 GLY A O 7
ATOM 5108 N N . LEU A 1 8 ? 38.999 28.499 27.494 1.00 0.00 7 LEU A N 7
ATOM 5109 C CA . LEU A 1 8 ? 38.632 27.205 28.089 1.00 0.00 7 LEU A CA 7
ATOM 5110 C C . LEU A 1 8 ? 38.779 26.086 27.030 1.00 0.00 7 LEU A C 7
ATOM 5111 O O . LEU A 1 8 ? 38.895 26.419 25.844 1.00 0.00 7 LEU A O 7
ATOM 5127 N N . PRO A 1 9 ? 38.795 24.784 27.389 1.00 0.00 8 PRO A N 7
ATOM 5128 C CA . PRO A 1 9 ? 38.821 23.711 26.389 1.00 0.00 8 PRO A CA 7
ATOM 5129 C C . PRO A 1 9 ? 37.402 23.527 25.807 1.00 0.00 8 PRO A C 7
ATOM 5130 O O . PRO A 1 9 ? 36.658 24.501 25.711 1.00 0.00 8 PRO A O 7
ATOM 5141 N N . ALA A 1 10 ? 36.979 22.317 25.426 1.00 0.00 9 ALA A N 7
ATOM 5142 C CA . ALA A 1 10 ? 35.587 22.081 25.000 1.00 0.00 9 ALA A CA 7
ATOM 5143 C C . ALA A 1 10 ? 34.572 22.217 26.158 1.00 0.00 9 ALA A C 7
ATOM 5144 O O . ALA A 1 10 ? 33.397 22.489 25.925 1.00 0.00 9 ALA A O 7
ATOM 5151 N N . GLY A 1 11 ? 35.033 22.091 27.407 1.00 0.00 10 GLY A N 7
ATOM 5152 C CA . GLY A 1 11 ? 34.282 22.367 28.635 1.00 0.00 10 GLY A CA 7
ATOM 5153 C C . GLY A 1 11 ? 34.258 23.860 28.954 1.00 0.00 10 GLY A C 7
ATOM 5154 O O . GLY A 1 11 ? 34.896 24.287 29.914 1.00 0.00 10 GLY A O 7
ATOM 5158 N N . TRP A 1 12 ? 33.551 24.641 28.131 1.00 0.00 11 TRP A N 7
ATOM 5159 C CA . TRP A 1 12 ? 33.520 26.112 28.206 1.00 0.00 11 TRP A CA 7
ATOM 5160 C C . TRP A 1 12 ? 32.142 26.762 28.440 1.00 0.00 11 TRP A C 7
ATOM 5161 O O . TRP A 1 12 ? 32.096 27.960 28.724 1.00 0.00 11 TRP A O 7
ATOM 5182 N N . GLU A 1 13 ? 31.026 26.032 28.317 1.00 0.00 12 GLU A N 7
ATOM 5183 C CA . GLU A 1 13 ? 29.688 26.613 28.512 1.00 0.00 12 GLU A CA 7
ATOM 5184 C C . GLU A 1 13 ? 29.459 26.946 29.991 1.00 0.00 12 GLU A C 7
ATOM 5185 O O . GLU A 1 13 ? 29.392 26.031 30.803 1.00 0.00 12 GLU A O 7
ATOM 5197 N N . VAL A 1 14 ? 29.310 28.221 30.355 1.00 0.00 13 VAL A N 7
ATOM 5198 C CA . VAL A 1 14 ? 29.065 28.606 31.759 1.00 0.00 13 VAL A CA 7
ATOM 5199 C C . VAL A 1 14 ? 27.642 28.219 32.162 1.00 0.00 13 VAL A C 7
ATOM 5200 O O . VAL A 1 14 ? 26.683 28.489 31.434 1.00 0.00 13 VAL A O 7
ATOM 5213 N N . ARG A 1 15 ? 27.515 27.610 33.341 1.00 0.00 14 ARG A N 7
ATOM 5214 C CA . ARG A 1 15 ? 26.258 27.149 33.914 1.00 0.00 14 ARG A CA 7
ATOM 5215 C C . ARG A 1 15 ? 26.114 27.594 35.370 1.00 0.00 14 ARG A C 7
ATOM 5216 O O . ARG A 1 15 ? 26.967 27.309 36.207 1.00 0.00 14 ARG A O 7
ATOM 5237 N N . HIS A 1 16 ? 24.980 28.209 35.705 1.00 0.00 15 HIS A N 7
ATOM 5238 C CA . HIS A 1 16 ? 24.507 28.293 37.090 1.00 0.00 15 HIS A CA 7
ATOM 5239 C C . HIS A 1 16 ? 24.220 26.881 37.650 1.00 0.00 15 HIS A C 7
ATOM 5240 O O . HIS A 1 16 ? 23.658 26.027 36.962 1.00 0.00 15 HIS A O 7
ATOM 5254 N N . SER A 1 17 ? 24.614 26.611 38.893 1.00 0.00 16 SER A N 7
ATOM 5255 C CA . SER A 1 17 ? 24.513 25.274 39.494 1.00 0.00 16 SER A CA 7
ATOM 5256 C C . SER A 1 17 ? 23.258 25.119 40.372 1.00 0.00 16 SER A C 7
ATOM 5257 O O . SER A 1 17 ? 22.783 26.073 40.998 1.00 0.00 16 SER A O 7
ATOM 5265 N N . ASN A 1 18 ? 22.738 23.892 40.473 1.00 0.00 17 ASN A N 7
ATOM 5266 C CA . ASN A 1 18 ? 21.804 23.522 41.538 1.00 0.00 17 ASN A CA 7
ATOM 5267 C C . ASN A 1 18 ? 22.533 23.492 42.898 1.00 0.00 17 ASN A C 7
ATOM 5268 O O . ASN A 1 18 ? 22.004 23.977 43.902 1.00 0.00 17 ASN A O 7
ATOM 5279 N N . SER A 1 19 ? 23.756 22.957 42.931 1.00 0.00 18 SER A N 7
ATOM 5280 C CA . SER A 1 19 ? 24.405 22.444 44.143 1.00 0.00 18 SER A CA 7
ATOM 5281 C C . SER A 1 19 ? 25.547 23.313 44.709 1.00 0.00 18 SER A C 7
ATOM 5282 O O . SER A 1 19 ? 26.092 22.967 45.757 1.00 0.00 18 SER A O 7
ATOM 5290 N N . LYS A 1 20 ? 25.929 24.415 44.046 1.00 0.00 19 LYS A N 7
ATOM 5291 C CA . LYS A 1 20 ? 27.139 25.195 44.371 1.00 0.00 19 LYS A CA 7
ATOM 5292 C C . LYS A 1 20 ? 26.923 26.724 44.311 1.00 0.00 19 LYS A C 7
ATOM 5293 O O . LYS A 1 20 ? 26.186 27.218 43.456 1.00 0.00 19 LYS A O 7
ATOM 5312 N N . ASN A 1 21 ? 27.604 27.494 45.172 1.00 0.00 20 ASN A N 7
ATOM 5313 C CA . ASN A 1 21 ? 27.545 28.970 45.244 1.00 0.00 20 ASN A CA 7
ATOM 5314 C C . ASN A 1 21 ? 28.576 29.638 44.298 1.00 0.00 20 ASN A C 7
ATOM 5315 O O . ASN A 1 21 ? 29.343 30.523 44.693 1.00 0.00 20 ASN A O 7
ATOM 5326 N N . LEU A 1 22 ? 28.627 29.153 43.054 1.00 0.00 21 LEU A N 7
ATOM 5327 C CA . LEU A 1 22 ? 29.603 29.457 41.998 1.00 0.00 21 LEU A CA 7
ATOM 5328 C C . LEU A 1 22 ? 29.078 28.822 40.689 1.00 0.00 21 LEU A C 7
ATOM 5329 O O . LEU A 1 22 ? 28.356 27.818 40.788 1.00 0.00 21 LEU A O 7
ATOM 5345 N N . PRO A 1 23 ? 29.390 29.346 39.487 1.00 0.00 22 PRO A N 7
ATOM 5346 C CA . PRO A 1 23 ? 29.105 28.635 38.246 1.00 0.00 22 PRO A CA 7
ATOM 5347 C C . PRO A 1 23 ? 30.039 27.429 38.087 1.00 0.00 22 PRO A C 7
ATOM 5348 O O . PRO A 1 23 ? 31.063 27.303 38.762 1.00 0.00 22 PRO A O 7
ATOM 5359 N N . TYR A 1 24 ? 29.689 26.555 37.149 1.00 0.00 23 TYR A N 7
ATOM 5360 C CA . TYR A 1 24 ? 30.569 25.519 36.604 1.00 0.00 23 TYR A CA 7
ATOM 5361 C C . TYR A 1 24 ? 30.584 25.598 35.067 1.00 0.00 23 TYR A C 7
ATOM 5362 O O . TYR A 1 24 ? 29.684 26.184 34.468 1.00 0.00 23 TYR A O 7
ATOM 5380 N N . TYR A 1 25 ? 31.593 25.017 34.417 1.00 0.00 24 TYR A N 7
ATOM 5381 C CA . TYR A 1 25 ? 31.712 25.013 32.954 1.00 0.00 24 TYR A CA 7
ATOM 5382 C C . TYR A 1 25 ? 31.327 23.631 32.383 1.00 0.00 24 TYR A C 7
ATOM 5383 O O . TYR A 1 25 ? 31.672 22.601 32.962 1.00 0.00 24 TYR A O 7
ATOM 5401 N N . PHE A 1 26 ? 30.603 23.580 31.263 1.00 0.00 25 PHE A N 7
ATOM 5402 C CA . PHE A 1 26 ? 30.028 22.366 30.670 1.00 0.00 25 PHE A CA 7
ATOM 5403 C C . PHE A 1 26 ? 30.601 22.095 29.267 1.00 0.00 25 PHE A C 7
ATOM 5404 O O . PHE A 1 26 ? 30.819 23.029 28.492 1.00 0.00 25 PHE A O 7
ATOM 5421 N N . ASN A 1 27 ? 30.830 20.818 28.935 1.00 0.00 26 ASN A N 7
ATOM 5422 C CA . ASN A 1 27 ? 31.209 20.362 27.594 1.00 0.00 26 ASN A CA 7
ATOM 5423 C C . ASN A 1 27 ? 29.969 19.840 26.833 1.00 0.00 26 ASN A C 7
ATOM 5424 O O . ASN A 1 27 ? 29.481 18.753 27.161 1.00 0.00 26 ASN A O 7
ATOM 5435 N N . PRO A 1 28 ? 29.481 20.559 25.798 1.00 0.00 27 PRO A N 7
ATOM 5436 C CA . PRO A 1 28 ? 28.350 20.121 24.987 1.00 0.00 27 PRO A CA 7
ATOM 5437 C C . PRO A 1 28 ? 28.712 19.012 23.993 1.00 0.00 27 PRO A C 7
ATOM 5438 O O . PRO A 1 28 ? 27.842 18.231 23.619 1.00 0.00 27 PRO A O 7
ATOM 5449 N N . ALA A 1 29 ? 29.975 18.917 23.560 1.00 0.00 28 ALA A N 7
ATOM 5450 C CA . ALA A 1 29 ? 30.399 17.954 22.547 1.00 0.00 28 ALA A CA 7
ATOM 5451 C C . ALA A 1 29 ? 30.611 16.538 23.121 1.00 0.00 28 ALA A C 7
ATOM 5452 O O . ALA A 1 29 ? 30.398 15.549 22.410 1.00 0.00 28 ALA A O 7
ATOM 5459 N N . THR A 1 30 ? 30.988 16.438 24.403 1.00 0.00 29 THR A N 7
ATOM 5460 C CA . THR A 1 30 ? 31.133 15.176 25.148 1.00 0.00 29 THR A CA 7
ATOM 5461 C C . THR A 1 30 ? 30.672 15.401 26.588 1.00 0.00 29 THR A C 7
ATOM 5462 O O . THR A 1 30 ? 31.483 15.774 27.436 1.00 0.00 29 THR A O 7
ATOM 5473 N N . ARG A 1 31 ? 29.366 15.196 26.831 1.00 0.00 30 ARG A N 7
ATOM 5474 C CA . ARG A 1 31 ? 28.610 15.454 28.071 1.00 0.00 30 ARG A CA 7
ATOM 5475 C C . ARG A 1 31 ? 29.430 15.256 29.356 1.00 0.00 30 ARG A C 7
ATOM 5476 O O . ARG A 1 31 ? 29.634 14.125 29.816 1.00 0.00 30 ARG A O 7
ATOM 5497 N N . GLU A 1 32 ? 29.851 16.366 29.960 1.00 0.00 31 GLU A N 7
ATOM 5498 C CA . GLU A 1 32 ? 30.802 16.441 31.077 1.00 0.00 31 GLU A CA 7
ATOM 5499 C C . GLU A 1 32 ? 30.890 17.891 31.592 1.00 0.00 31 GLU A C 7
ATOM 5500 O O . GLU A 1 32 ? 30.452 18.824 30.922 1.00 0.00 31 GLU A O 7
ATOM 5512 N N . SER A 1 33 ? 31.460 18.094 32.775 1.00 0.00 32 SER A N 7
ATOM 5513 C CA . SER A 1 33 ? 31.713 19.401 33.383 1.00 0.00 32 SER A CA 7
ATOM 5514 C C . SER A 1 33 ? 33.206 19.662 33.673 1.00 0.00 32 SER A C 7
ATOM 5515 O O . SER A 1 33 ? 34.065 18.794 33.493 1.00 0.00 32 SER A O 7
ATOM 5523 N N . ARG A 1 34 ? 33.528 20.888 34.102 1.00 0.00 33 ARG A N 7
ATOM 5524 C CA . ARG A 1 34 ? 34.866 21.385 34.407 1.00 0.00 33 ARG A CA 7
ATOM 5525 C C . ARG A 1 34 ? 34.758 22.559 35.395 1.00 0.00 33 ARG A C 7
ATOM 5526 O O . ARG A 1 34 ? 33.830 23.362 35.327 1.00 0.00 33 ARG A O 7
ATOM 5547 N N . TRP A 1 35 ? 35.690 22.624 36.347 1.00 0.00 34 TRP A N 7
ATOM 5548 C CA . TRP A 1 35 ? 35.438 23.244 37.665 1.00 0.00 34 TRP A CA 7
ATOM 5549 C C . TRP A 1 35 ? 36.574 24.180 38.114 1.00 0.00 34 TRP A C 7
ATOM 5550 O O . TRP A 1 35 ? 36.355 25.132 38.863 1.00 0.00 34 TRP A O 7
ATOM 5571 N N . GLU A 1 36 ? 37.780 23.919 37.609 1.00 0.00 35 GLU A N 7
ATOM 5572 C CA . GLU A 1 36 ? 38.997 24.719 37.728 1.00 0.00 35 GLU A CA 7
ATOM 5573 C C . GLU A 1 36 ? 39.752 24.619 36.388 1.00 0.00 35 GLU A C 7
ATOM 5574 O O . GLU A 1 36 ? 39.596 23.588 35.718 1.00 0.00 35 GLU A O 7
ATOM 5586 N N . PRO A 1 37 ? 40.565 25.625 35.998 1.00 0.00 36 PRO A N 7
ATOM 5587 C CA . PRO A 1 37 ? 41.295 25.648 34.729 1.00 0.00 36 PRO A CA 7
ATOM 5588 C C . PRO A 1 37 ? 42.104 24.357 34.477 1.00 0.00 36 PRO A C 7
ATOM 5589 O O . PRO A 1 37 ? 43.058 24.089 35.215 1.00 0.00 36 PRO A O 7
ATOM 5600 N N . PRO A 1 38 ? 41.737 23.540 33.466 1.00 0.00 37 PRO A N 7
ATOM 5601 C CA . PRO A 1 38 ? 42.386 22.260 33.192 1.00 0.00 37 PRO A CA 7
ATOM 5602 C C . PRO A 1 38 ? 43.711 22.439 32.445 1.00 0.00 37 PRO A C 7
ATOM 5603 O O . PRO A 1 38 ? 44.007 23.515 31.933 1.00 0.00 37 PRO A O 7
ATOM 5614 N N . ALA A 1 39 ? 44.497 21.361 32.333 1.00 0.00 38 ALA A N 7
ATOM 5615 C CA . ALA A 1 39 ? 45.781 21.384 31.621 1.00 0.00 38 ALA A CA 7
ATOM 5616 C C . ALA A 1 39 ? 45.631 21.773 30.137 1.00 0.00 38 ALA A C 7
ATOM 5617 O O . ALA A 1 39 ? 46.440 22.532 29.604 1.00 0.00 38 ALA A O 7
ATOM 5624 N N . ASP A 1 40 ? 44.556 21.296 29.505 1.00 0.00 39 ASP A N 7
ATOM 5625 C CA . ASP A 1 40 ? 44.219 21.439 28.081 1.00 0.00 39 ASP A CA 7
ATOM 5626 C C . ASP A 1 40 ? 43.626 22.819 27.696 1.00 0.00 39 ASP A C 7
ATOM 5627 O O . ASP A 1 40 ? 43.289 23.063 26.532 1.00 0.00 39 ASP A O 7
ATOM 5636 N N . THR A 1 41 ? 43.486 23.722 28.675 1.00 0.00 40 THR A N 7
ATOM 5637 C CA . THR A 1 41 ? 42.981 25.098 28.519 1.00 0.00 40 THR A CA 7
ATOM 5638 C C . THR A 1 41 ? 44.051 26.012 27.910 1.00 0.00 40 THR A C 7
ATOM 5639 O O . THR A 1 41 ? 45.186 25.578 27.714 1.00 0.00 40 THR A O 7
ATOM 5650 N N . ASP A 1 42 ? 43.733 27.274 27.597 1.00 0.00 41 ASP A N 7
ATOM 5651 C CA . ASP A 1 42 ? 44.618 28.101 26.755 1.00 0.00 41 ASP A CA 7
ATOM 5652 C C . ASP A 1 42 ? 45.407 29.123 27.569 1.00 0.00 41 ASP A C 7
ATOM 5653 O O . ASP A 1 42 ? 46.544 29.455 27.246 1.00 0.00 41 ASP A O 7
ATOM 5662 N N . MET A 1 43 ? 44.745 29.638 28.604 1.00 0.00 42 MET A N 7
ATOM 5663 C CA . MET A 1 43 ? 45.179 30.672 29.537 1.00 0.00 42 MET A CA 7
ATOM 5664 C C . MET A 1 43 ? 45.494 32.044 28.915 1.00 0.00 42 MET A C 7
ATOM 5665 O O . MET A 1 43 ? 45.025 33.025 29.475 1.00 0.00 42 MET A O 7
ATOM 5679 N N . GLU A 1 44 ? 46.130 32.170 27.749 1.00 0.00 43 GLU A N 7
ATOM 5680 C CA . GLU A 1 44 ? 46.390 33.474 27.108 1.00 0.00 43 GLU A CA 7
ATOM 5681 C C . GLU A 1 44 ? 45.083 34.208 26.755 1.00 0.00 43 GLU A C 7
ATOM 5682 O O . GLU A 1 44 ? 44.871 35.341 27.199 1.00 0.00 43 GLU A O 7
ATOM 5694 N N . THR A 1 45 ? 44.174 33.520 26.046 1.00 0.00 44 THR A N 7
ATOM 5695 C CA . THR A 1 45 ? 42.777 33.944 25.777 1.00 0.00 44 THR A CA 7
ATOM 5696 C C . THR A 1 45 ? 41.934 33.982 27.044 1.00 0.00 44 THR A C 7
ATOM 5697 O O . THR A 1 45 ? 40.797 34.442 27.034 1.00 0.00 44 THR A O 7
ATOM 5708 N N . LEU A 1 46 ? 42.441 33.437 28.145 1.00 0.00 45 LEU A N 7
ATOM 5709 C CA . LEU A 1 46 ? 41.663 33.240 29.349 1.00 0.00 45 LEU A CA 7
ATOM 5710 C C . LEU A 1 46 ? 42.035 34.265 30.423 1.00 0.00 45 LEU A C 7
ATOM 5711 O O . LEU A 1 46 ? 41.190 34.591 31.238 1.00 0.00 45 LEU A O 7
ATOM 5727 N N . LYS A 1 47 ? 43.229 34.864 30.417 1.00 0.00 46 LYS A N 7
ATOM 5728 C CA . LYS A 1 47 ? 43.538 36.006 31.287 1.00 0.00 46 LYS A CA 7
ATOM 5729 C C . LYS A 1 47 ? 42.637 37.205 30.932 1.00 0.00 46 LYS A C 7
ATOM 5730 O O . LYS A 1 47 ? 42.074 37.831 31.827 1.00 0.00 46 LYS A O 7
ATOM 5749 N N . MET A 1 48 ? 42.360 37.404 29.638 1.00 0.00 47 MET A N 7
ATOM 5750 C CA . MET A 1 48 ? 41.324 38.304 29.100 1.00 0.00 47 MET A CA 7
ATOM 5751 C C . MET A 1 48 ? 39.869 37.835 29.352 1.00 0.00 47 MET A C 7
ATOM 5752 O O . MET A 1 48 ? 38.937 38.270 28.675 1.00 0.00 47 MET A O 7
ATOM 5766 N N . TYR A 1 49 ? 39.668 36.924 30.309 1.00 0.00 48 TYR A N 7
ATOM 5767 C CA . TYR A 1 49 ? 38.371 36.470 30.831 1.00 0.00 48 TYR A CA 7
ATOM 5768 C C . TYR A 1 49 ? 38.380 36.313 32.375 1.00 0.00 48 TYR A C 7
ATOM 5769 O O . TYR A 1 49 ? 37.372 36.541 33.042 1.00 0.00 48 TYR A O 7
ATOM 5787 N N . MET A 1 50 ? 39.531 35.939 32.945 1.00 0.00 49 MET A N 7
ATOM 5788 C CA . MET A 1 50 ? 39.784 35.712 34.375 1.00 0.00 49 MET A CA 7
ATOM 5789 C C . MET A 1 50 ? 40.378 36.922 35.137 1.00 0.00 49 MET A C 7
ATOM 5790 O O . MET A 1 50 ? 40.466 36.867 36.367 1.00 0.00 49 MET A O 7
ATOM 5804 N N . ALA A 1 51 ? 40.792 38.007 34.467 1.00 0.00 50 ALA A N 7
ATOM 5805 C CA . ALA A 1 51 ? 41.433 39.186 35.082 1.00 0.00 50 ALA A CA 7
ATOM 5806 C C . ALA A 1 51 ? 40.979 40.525 34.451 1.00 0.00 50 ALA A C 7
ATOM 5807 O O . ALA A 1 51 ? 40.376 40.533 33.373 1.00 0.00 50 ALA A O 7
ATOM 5814 N N . THR A 1 52 ? 41.269 41.653 35.124 1.00 0.00 51 THR A N 7
ATOM 5815 C CA . THR A 1 52 ? 40.746 42.997 34.797 1.00 0.00 51 THR A CA 7
ATOM 5816 C C . THR A 1 52 ? 41.730 44.122 35.115 1.00 0.00 51 THR A C 7
ATOM 5817 O O . THR A 1 52 ? 42.436 44.081 36.123 1.00 0.00 51 THR A O 7
ATOM 5828 N N . TYR A 1 53 ? 41.721 45.168 34.287 1.00 0.00 52 TYR A N 7
ATOM 5829 C CA . TYR A 1 53 ? 42.473 46.405 34.514 1.00 0.00 52 TYR A CA 7
ATOM 5830 C C . TYR A 1 53 ? 41.707 47.416 35.397 1.00 0.00 52 TYR A C 7
ATOM 5831 O O . TYR A 1 53 ? 40.481 47.323 35.541 1.00 0.00 52 TYR A O 7
ATOM 5849 N N . HIS A 1 54 ? 42.440 48.381 35.972 1.00 0.00 53 HIS A N 7
ATOM 5850 C CA . HIS A 1 54 ? 41.977 49.371 36.961 1.00 0.00 53 HIS A CA 7
ATOM 5851 C C . HIS A 1 54 ? 42.908 50.584 37.085 1.00 0.00 53 HIS A C 7
ATOM 5852 O O . HIS A 1 54 ? 44.136 50.437 36.890 1.00 0.00 53 HIS A O 7
ATOM 5867 N N . SER A 1 2 ? 25.609 38.908 24.533 1.00 0.00 1 SER A N 8
ATOM 5868 C CA . SER A 1 2 ? 26.682 38.937 23.517 1.00 0.00 1 SER A CA 8
ATOM 5869 C C . SER A 1 2 ? 27.759 37.902 23.833 1.00 0.00 1 SER A C 8
ATOM 5870 O O . SER A 1 2 ? 27.952 37.555 25.002 1.00 0.00 1 SER A O 8
ATOM 5878 N N . MET A 1 3 ? 28.452 37.400 22.806 1.00 0.00 2 MET A N 8
ATOM 5879 C CA . MET A 1 3 ? 29.517 36.375 22.874 1.00 0.00 2 MET A CA 8
ATOM 5880 C C . MET A 1 3 ? 30.734 36.751 23.746 1.00 0.00 2 MET A C 8
ATOM 5881 O O . MET A 1 3 ? 30.936 37.920 24.074 1.00 0.00 2 MET A O 8
ATOM 5895 N N . VAL A 1 4 ? 31.579 35.768 24.072 1.00 0.00 3 VAL A N 8
ATOM 5896 C CA . VAL A 1 4 ? 32.849 35.934 24.812 1.00 0.00 3 VAL A CA 8
ATOM 5897 C C . VAL A 1 4 ? 33.965 35.068 24.213 1.00 0.00 3 VAL A C 8
ATOM 5898 O O . VAL A 1 4 ? 33.718 33.953 23.764 1.00 0.00 3 VAL A O 8
ATOM 5911 N N . ASN A 1 5 ? 35.207 35.562 24.243 1.00 0.00 4 ASN A N 8
ATOM 5912 C CA . ASN A 1 5 ? 36.400 34.757 23.950 1.00 0.00 4 ASN A CA 8
ATOM 5913 C C . ASN A 1 5 ? 36.845 33.980 25.207 1.00 0.00 4 ASN A C 8
ATOM 5914 O O . ASN A 1 5 ? 36.834 34.540 26.303 1.00 0.00 4 ASN A O 8
ATOM 5925 N N . THR A 1 6 ? 37.286 32.723 25.064 1.00 0.00 5 THR A N 8
ATOM 5926 C CA . THR A 1 6 ? 37.922 31.933 26.140 1.00 0.00 5 THR A CA 8
ATOM 5927 C C . THR A 1 6 ? 39.078 31.135 25.573 1.00 0.00 5 THR A C 8
ATOM 5928 O O . THR A 1 6 ? 38.992 30.489 24.528 1.00 0.00 5 THR A O 8
ATOM 5939 N N . GLY A 1 7 ? 40.124 31.064 26.380 1.00 0.00 6 GLY A N 8
ATOM 5940 C CA . GLY A 1 7 ? 41.059 29.956 26.369 1.00 0.00 6 GLY A CA 8
ATOM 5941 C C . GLY A 1 7 ? 40.557 28.647 26.979 1.00 0.00 6 GLY A C 8
ATOM 5942 O O . GLY A 1 7 ? 41.364 27.736 27.134 1.00 0.00 6 GLY A O 8
ATOM 5946 N N . LEU A 1 8 ? 39.296 28.534 27.411 1.00 0.00 7 LEU A N 8
ATOM 5947 C CA . LEU A 1 8 ? 38.809 27.346 28.118 1.00 0.00 7 LEU A CA 8
ATOM 5948 C C . LEU A 1 8 ? 38.710 26.173 27.123 1.00 0.00 7 LEU A C 8
ATOM 5949 O O . LEU A 1 8 ? 38.576 26.432 25.922 1.00 0.00 7 LEU A O 8
ATOM 5965 N N . PRO A 1 9 ? 38.806 24.907 27.573 1.00 0.00 8 PRO A N 8
ATOM 5966 C CA . PRO A 1 9 ? 38.756 23.756 26.677 1.00 0.00 8 PRO A CA 8
ATOM 5967 C C . PRO A 1 9 ? 37.300 23.482 26.252 1.00 0.00 8 PRO A C 8
ATOM 5968 O O . PRO A 1 9 ? 36.479 24.396 26.220 1.00 0.00 8 PRO A O 8
ATOM 5979 N N . ALA A 1 10 ? 36.949 22.234 25.931 1.00 0.00 9 ALA A N 8
ATOM 5980 C CA . ALA A 1 10 ? 35.594 21.891 25.496 1.00 0.00 9 ALA A CA 8
ATOM 5981 C C . ALA A 1 10 ? 34.522 22.170 26.570 1.00 0.00 9 ALA A C 8
ATOM 5982 O O . ALA A 1 10 ? 33.399 22.536 26.222 1.00 0.00 9 ALA A O 8
ATOM 5989 N N . GLY A 1 11 ? 34.885 22.055 27.854 1.00 0.00 10 GLY A N 8
ATOM 5990 C CA . GLY A 1 11 ? 34.073 22.385 29.029 1.00 0.00 10 GLY A CA 8
ATOM 5991 C C . GLY A 1 11 ? 34.286 23.818 29.493 1.00 0.00 10 GLY A C 8
ATOM 5992 O O . GLY A 1 11 ? 34.948 24.044 30.504 1.00 0.00 10 GLY A O 8
ATOM 5996 N N . TRP A 1 12 ? 33.728 24.773 28.745 1.00 0.00 11 TRP A N 8
ATOM 5997 C CA . TRP A 1 12 ? 33.922 26.213 28.974 1.00 0.00 11 TRP A CA 8
ATOM 5998 C C . TRP A 1 12 ? 32.718 27.010 29.505 1.00 0.00 11 TRP A C 8
ATOM 5999 O O . TRP A 1 12 ? 32.921 28.115 30.008 1.00 0.00 11 TRP A O 8
ATOM 6020 N N . GLU A 1 13 ? 31.484 26.516 29.373 1.00 0.00 12 GLU A N 8
ATOM 6021 C CA . GLU A 1 13 ? 30.280 27.330 29.606 1.00 0.00 12 GLU A CA 8
ATOM 6022 C C . GLU A 1 13 ? 29.875 27.311 31.087 1.00 0.00 12 GLU A C 8
ATOM 6023 O O . GLU A 1 13 ? 29.538 26.250 31.604 1.00 0.00 12 GLU A O 8
ATOM 6035 N N . VAL A 1 14 ? 29.895 28.448 31.788 1.00 0.00 13 VAL A N 8
ATOM 6036 C CA . VAL A 1 14 ? 29.575 28.485 33.227 1.00 0.00 13 VAL A CA 8
ATOM 6037 C C . VAL A 1 14 ? 28.104 28.160 33.504 1.00 0.00 13 VAL A C 8
ATOM 6038 O O . VAL A 1 14 ? 27.186 28.723 32.899 1.00 0.00 13 VAL A O 8
ATOM 6051 N N . ARG A 1 15 ? 27.897 27.253 34.456 1.00 0.00 14 ARG A N 8
ATOM 6052 C CA . ARG A 1 15 ? 26.614 26.666 34.818 1.00 0.00 14 ARG A CA 8
ATOM 6053 C C . ARG A 1 15 ? 26.470 26.525 36.340 1.00 0.00 14 ARG A C 8
ATOM 6054 O O . ARG A 1 15 ? 27.450 26.542 37.081 1.00 0.00 14 ARG A O 8
ATOM 6075 N N . HIS A 1 16 ? 25.229 26.357 36.796 1.00 0.00 15 HIS A N 8
ATOM 6076 C CA . HIS A 1 16 ? 24.863 26.196 38.208 1.00 0.00 15 HIS A CA 8
ATOM 6077 C C . HIS A 1 16 ? 23.704 25.181 38.389 1.00 0.00 15 HIS A C 8
ATOM 6078 O O . HIS A 1 16 ? 23.008 24.840 37.425 1.00 0.00 15 HIS A O 8
ATOM 6092 N N . SER A 1 17 ? 23.474 24.709 39.615 1.00 0.00 16 SER A N 8
ATOM 6093 C CA . SER A 1 17 ? 22.574 23.583 39.941 1.00 0.00 16 SER A CA 8
ATOM 6094 C C . SER A 1 17 ? 21.682 23.864 41.168 1.00 0.00 16 SER A C 8
ATOM 6095 O O . SER A 1 17 ? 21.828 24.891 41.838 1.00 0.00 16 SER A O 8
ATOM 6103 N N . ASN A 1 18 ? 20.742 22.964 41.477 1.00 0.00 17 ASN A N 8
ATOM 6104 C CA . ASN A 1 18 ? 19.699 23.172 42.494 1.00 0.00 17 ASN A CA 8
ATOM 6105 C C . ASN A 1 18 ? 20.129 22.907 43.955 1.00 0.00 17 ASN A C 8
ATOM 6106 O O . ASN A 1 18 ? 19.379 23.254 44.868 1.00 0.00 17 ASN A O 8
ATOM 6117 N N . SER A 1 19 ? 21.297 22.299 44.194 1.00 0.00 18 SER A N 8
ATOM 6118 C CA . SER A 1 19 ? 21.796 21.973 45.546 1.00 0.00 18 SER A CA 8
ATOM 6119 C C . SER A 1 19 ? 23.224 22.497 45.823 1.00 0.00 18 SER A C 8
ATOM 6120 O O . SER A 1 19 ? 23.536 22.883 46.953 1.00 0.00 18 SER A O 8
ATOM 6128 N N . LYS A 1 20 ? 24.090 22.572 44.802 1.00 0.00 19 LYS A N 8
ATOM 6129 C CA . LYS A 1 20 ? 25.414 23.222 44.847 1.00 0.00 19 LYS A CA 8
ATOM 6130 C C . LYS A 1 20 ? 25.315 24.728 45.190 1.00 0.00 19 LYS A C 8
ATOM 6131 O O . LYS A 1 20 ? 24.294 25.360 44.908 1.00 0.00 19 LYS A O 8
ATOM 6150 N N . ASN A 1 21 ? 26.373 25.329 45.752 1.00 0.00 20 ASN A N 8
ATOM 6151 C CA . ASN A 1 21 ? 26.450 26.776 46.035 1.00 0.00 20 ASN A CA 8
ATOM 6152 C C . ASN A 1 21 ? 27.387 27.542 45.076 1.00 0.00 20 ASN A C 8
ATOM 6153 O O . ASN A 1 21 ? 27.140 28.723 44.818 1.00 0.00 20 ASN A O 8
ATOM 6164 N N . LEU A 1 22 ? 28.417 26.883 44.527 1.00 0.00 21 LEU A N 8
ATOM 6165 C CA . LEU A 1 22 ? 29.346 27.428 43.518 1.00 0.00 21 LEU A CA 8
ATOM 6166 C C . LEU A 1 22 ? 28.925 27.050 42.081 1.00 0.00 21 LEU A C 8
ATOM 6167 O O . LEU A 1 22 ? 28.214 26.057 41.911 1.00 0.00 21 LEU A O 8
ATOM 6183 N N . PRO A 1 23 ? 29.408 27.772 41.050 1.00 0.00 22 PRO A N 8
ATOM 6184 C CA . PRO A 1 23 ? 29.283 27.362 39.658 1.00 0.00 22 PRO A CA 8
ATOM 6185 C C . PRO A 1 23 ? 30.321 26.291 39.269 1.00 0.00 22 PRO A C 8
ATOM 6186 O O . PRO A 1 23 ? 31.238 25.952 40.023 1.00 0.00 22 PRO A O 8
ATOM 6197 N N . TYR A 1 24 ? 30.174 25.794 38.042 1.00 0.00 23 TYR A N 8
ATOM 6198 C CA . TYR A 1 24 ? 31.078 24.885 37.327 1.00 0.00 23 TYR A CA 8
ATOM 6199 C C . TYR A 1 24 ? 31.026 25.176 35.818 1.00 0.00 23 TYR A C 8
ATOM 6200 O O . TYR A 1 24 ? 30.000 25.613 35.307 1.00 0.00 23 TYR A O 8
ATOM 6218 N N . TYR A 1 25 ? 32.101 24.904 35.080 1.00 0.00 24 TYR A N 8
ATOM 6219 C CA . TYR A 1 25 ? 32.106 25.017 33.619 1.00 0.00 24 TYR A CA 8
ATOM 6220 C C . TYR A 1 25 ? 31.616 23.708 32.970 1.00 0.00 24 TYR A C 8
ATOM 6221 O O . TYR A 1 25 ? 31.910 22.607 33.446 1.00 0.00 24 TYR A O 8
ATOM 6239 N N . PHE A 1 26 ? 30.845 23.818 31.891 1.00 0.00 25 PHE A N 8
ATOM 6240 C CA . PHE A 1 26 ? 30.127 22.724 31.238 1.00 0.00 25 PHE A CA 8
ATOM 6241 C C . PHE A 1 26 ? 30.498 22.614 29.756 1.00 0.00 25 PHE A C 8
ATOM 6242 O O . PHE A 1 26 ? 30.745 23.622 29.087 1.00 0.00 25 PHE A O 8
ATOM 6259 N N . ASN A 1 27 ? 30.517 21.383 29.243 1.00 0.00 26 ASN A N 8
ATOM 6260 C CA . ASN A 1 27 ? 30.789 21.086 27.840 1.00 0.00 26 ASN A CA 8
ATOM 6261 C C . ASN A 1 27 ? 29.476 20.876 27.041 1.00 0.00 26 ASN A C 8
ATOM 6262 O O . ASN A 1 27 ? 28.757 19.900 27.287 1.00 0.00 26 ASN A O 8
ATOM 6273 N N . PRO A 1 28 ? 29.138 21.763 26.076 1.00 0.00 27 PRO A N 8
ATOM 6274 C CA . PRO A 1 28 ? 27.941 21.624 25.244 1.00 0.00 27 PRO A CA 8
ATOM 6275 C C . PRO A 1 28 ? 28.025 20.471 24.238 1.00 0.00 27 PRO A C 8
ATOM 6276 O O . PRO A 1 28 ? 26.994 19.878 23.930 1.00 0.00 27 PRO A O 8
ATOM 6287 N N . ALA A 1 29 ? 29.218 20.119 23.746 1.00 0.00 28 ALA A N 8
ATOM 6288 C CA . ALA A 1 29 ? 29.385 19.088 22.727 1.00 0.00 28 ALA A CA 8
ATOM 6289 C C . ALA A 1 29 ? 29.291 17.668 23.320 1.00 0.00 28 ALA A C 8
ATOM 6290 O O . ALA A 1 29 ? 28.502 16.846 22.840 1.00 0.00 28 ALA A O 8
ATOM 6297 N N . THR A 1 30 ? 30.059 17.395 24.381 1.00 0.00 29 THR A N 8
ATOM 6298 C CA . THR A 1 30 ? 30.078 16.120 25.121 1.00 0.00 29 THR A CA 8
ATOM 6299 C C . THR A 1 30 ? 29.630 16.400 26.547 1.00 0.00 29 THR A C 8
ATOM 6300 O O . THR A 1 30 ? 30.241 17.235 27.198 1.00 0.00 29 THR A O 8
ATOM 6311 N N . ARG A 1 31 ? 28.614 15.712 27.074 1.00 0.00 30 ARG A N 8
ATOM 6312 C CA . ARG A 1 31 ? 28.171 15.904 28.462 1.00 0.00 30 ARG A CA 8
ATOM 6313 C C . ARG A 1 31 ? 29.301 15.515 29.430 1.00 0.00 30 ARG A C 8
ATOM 6314 O O . ARG A 1 31 ? 29.642 14.334 29.570 1.00 0.00 30 ARG A O 8
ATOM 6335 N N . GLU A 1 32 ? 29.890 16.544 30.040 1.00 0.00 31 GLU A N 8
ATOM 6336 C CA . GLU A 1 32 ? 31.067 16.555 30.919 1.00 0.00 31 GLU A CA 8
ATOM 6337 C C . GLU A 1 32 ? 31.260 17.980 31.490 1.00 0.00 31 GLU A C 8
ATOM 6338 O O . GLU A 1 32 ? 30.704 18.952 30.975 1.00 0.00 31 GLU A O 8
ATOM 6350 N N . SER A 1 33 ? 32.041 18.122 32.561 1.00 0.00 32 SER A N 8
ATOM 6351 C CA . SER A 1 33 ? 32.314 19.401 33.238 1.00 0.00 32 SER A CA 8
ATOM 6352 C C . SER A 1 33 ? 33.815 19.698 33.451 1.00 0.00 32 SER A C 8
ATOM 6353 O O . SER A 1 33 ? 34.692 18.881 33.155 1.00 0.00 32 SER A O 8
ATOM 6361 N N . ARG A 1 34 ? 34.112 20.892 33.982 1.00 0.00 33 ARG A N 8
ATOM 6362 C CA . ARG A 1 34 ? 35.429 21.375 34.396 1.00 0.00 33 ARG A CA 8
ATOM 6363 C C . ARG A 1 34 ? 35.255 22.395 35.534 1.00 0.00 33 ARG A C 8
ATOM 6364 O O . ARG A 1 34 ? 34.267 23.123 35.582 1.00 0.00 33 ARG A O 8
ATOM 6385 N N . TRP A 1 35 ? 36.184 22.427 36.486 1.00 0.00 34 TRP A N 8
ATOM 6386 C CA . TRP A 1 35 ? 35.900 22.928 37.847 1.00 0.00 34 TRP A CA 8
ATOM 6387 C C . TRP A 1 35 ? 36.620 24.247 38.168 1.00 0.00 34 TRP A C 8
ATOM 6388 O O . TRP A 1 35 ? 36.175 25.013 39.023 1.00 0.00 34 TRP A O 8
ATOM 6409 N N . GLU A 1 36 ? 37.710 24.483 37.442 1.00 0.00 35 GLU A N 8
ATOM 6410 C CA . GLU A 1 36 ? 38.704 25.557 37.503 1.00 0.00 35 GLU A CA 8
ATOM 6411 C C . GLU A 1 36 ? 39.373 25.613 36.106 1.00 0.00 35 GLU A C 8
ATOM 6412 O O . GLU A 1 36 ? 39.202 24.651 35.344 1.00 0.00 35 GLU A O 8
ATOM 6424 N N . PRO A 1 37 ? 40.157 26.644 35.731 1.00 0.00 36 PRO A N 8
ATOM 6425 C CA . PRO A 1 37 ? 40.919 26.607 34.481 1.00 0.00 36 PRO A CA 8
ATOM 6426 C C . PRO A 1 37 ? 41.944 25.444 34.513 1.00 0.00 36 PRO A C 8
ATOM 6427 O O . PRO A 1 37 ? 42.777 25.405 35.420 1.00 0.00 36 PRO A O 8
ATOM 6438 N N . PRO A 1 38 ? 41.872 24.468 33.580 1.00 0.00 37 PRO A N 8
ATOM 6439 C CA . PRO A 1 38 ? 42.662 23.229 33.612 1.00 0.00 37 PRO A CA 8
ATOM 6440 C C . PRO A 1 38 ? 44.054 23.402 32.979 1.00 0.00 37 PRO A C 8
ATOM 6441 O O . PRO A 1 38 ? 44.485 24.526 32.731 1.00 0.00 37 PRO A O 8
ATOM 6452 N N . ALA A 1 39 ? 44.780 22.306 32.721 1.00 0.00 38 ALA A N 8
ATOM 6453 C CA . ALA A 1 39 ? 46.117 22.346 32.112 1.00 0.00 38 ALA A CA 8
ATOM 6454 C C . ALA A 1 39 ? 46.091 22.646 30.600 1.00 0.00 38 ALA A C 8
ATOM 6455 O O . ALA A 1 39 ? 46.823 23.520 30.136 1.00 0.00 38 ALA A O 8
ATOM 6462 N N . ASP A 1 40 ? 45.225 21.966 29.836 1.00 0.00 39 ASP A N 8
ATOM 6463 C CA . ASP A 1 40 ? 45.131 22.067 28.364 1.00 0.00 39 ASP A CA 8
ATOM 6464 C C . ASP A 1 40 ? 44.718 23.461 27.848 1.00 0.00 39 ASP A C 8
ATOM 6465 O O . ASP A 1 40 ? 44.824 23.747 26.654 1.00 0.00 39 ASP A O 8
ATOM 6474 N N . THR A 1 41 ? 44.238 24.318 28.753 1.00 0.00 40 THR A N 8
ATOM 6475 C CA . THR A 1 41 ? 43.612 25.625 28.514 1.00 0.00 40 THR A CA 8
ATOM 6476 C C . THR A 1 41 ? 44.618 26.685 28.042 1.00 0.00 40 THR A C 8
ATOM 6477 O O . THR A 1 41 ? 45.828 26.494 28.132 1.00 0.00 40 THR A O 8
ATOM 6488 N N . ASP A 1 42 ? 44.132 27.805 27.505 1.00 0.00 41 ASP A N 8
ATOM 6489 C CA . ASP A 1 42 ? 44.893 28.637 26.552 1.00 0.00 41 ASP A CA 8
ATOM 6490 C C . ASP A 1 42 ? 45.322 29.980 27.158 1.00 0.00 41 ASP A C 8
ATOM 6491 O O . ASP A 1 42 ? 45.471 30.967 26.444 1.00 0.00 41 ASP A O 8
ATOM 6500 N N . MET A 1 43 ? 45.429 29.994 28.489 1.00 0.00 42 MET A N 8
ATOM 6501 C CA . MET A 1 43 ? 45.732 31.070 29.441 1.00 0.00 42 MET A CA 8
ATOM 6502 C C . MET A 1 43 ? 46.116 32.468 28.927 1.00 0.00 42 MET A C 8
ATOM 6503 O O . MET A 1 43 ? 45.523 33.419 29.422 1.00 0.00 42 MET A O 8
ATOM 6517 N N . GLU A 1 44 ? 46.992 32.656 27.939 1.00 0.00 43 GLU A N 8
ATOM 6518 C CA . GLU A 1 44 ? 47.217 33.972 27.306 1.00 0.00 43 GLU A CA 8
ATOM 6519 C C . GLU A 1 44 ? 45.912 34.594 26.747 1.00 0.00 43 GLU A C 8
ATOM 6520 O O . GLU A 1 44 ? 45.636 35.772 26.987 1.00 0.00 43 GLU A O 8
ATOM 6532 N N . THR A 1 45 ? 45.070 33.781 26.090 1.00 0.00 44 THR A N 8
ATOM 6533 C CA . THR A 1 45 ? 43.705 34.090 25.595 1.00 0.00 44 THR A CA 8
ATOM 6534 C C . THR A 1 45 ? 42.669 34.179 26.706 1.00 0.00 44 THR A C 8
ATOM 6535 O O . THR A 1 45 ? 41.511 34.509 26.471 1.00 0.00 44 THR A O 8
ATOM 6546 N N . LEU A 1 46 ? 43.043 33.823 27.927 1.00 0.00 45 LEU A N 8
ATOM 6547 C CA . LEU A 1 46 ? 42.093 33.528 28.983 1.00 0.00 45 LEU A CA 8
ATOM 6548 C C . LEU A 1 46 ? 42.298 34.432 30.197 1.00 0.00 45 LEU A C 8
ATOM 6549 O O . LEU A 1 46 ? 41.328 34.712 30.883 1.00 0.00 45 LEU A O 8
ATOM 6565 N N . LYS A 1 47 ? 43.489 34.994 30.422 1.00 0.00 46 LYS A N 8
ATOM 6566 C CA . LYS A 1 47 ? 43.678 36.122 31.340 1.00 0.00 46 LYS A CA 8
ATOM 6567 C C . LYS A 1 47 ? 42.797 37.309 30.908 1.00 0.00 46 LYS A C 8
ATOM 6568 O O . LYS A 1 47 ? 42.087 37.875 31.736 1.00 0.00 46 LYS A O 8
ATOM 6587 N N . MET A 1 48 ? 42.750 37.589 29.596 1.00 0.00 47 MET A N 8
ATOM 6588 C CA . MET A 1 48 ? 41.851 38.571 28.961 1.00 0.00 47 MET A CA 8
ATOM 6589 C C . MET A 1 48 ? 40.345 38.259 29.120 1.00 0.00 47 MET A C 8
ATOM 6590 O O . MET A 1 48 ? 39.508 39.101 28.802 1.00 0.00 47 MET A O 8
ATOM 6604 N N . TYR A 1 49 ? 39.989 37.071 29.625 1.00 0.00 48 TYR A N 8
ATOM 6605 C CA . TYR A 1 49 ? 38.613 36.645 29.912 1.00 0.00 48 TYR A CA 8
ATOM 6606 C C . TYR A 1 49 ? 38.318 36.544 31.428 1.00 0.00 48 TYR A C 8
ATOM 6607 O O . TYR A 1 49 ? 37.263 36.976 31.897 1.00 0.00 48 TYR A O 8
ATOM 6625 N N . MET A 1 50 ? 39.249 35.959 32.188 1.00 0.00 49 MET A N 8
ATOM 6626 C CA . MET A 1 50 ? 39.144 35.667 33.622 1.00 0.00 49 MET A CA 8
ATOM 6627 C C . MET A 1 50 ? 39.376 36.899 34.513 1.00 0.00 49 MET A C 8
ATOM 6628 O O . MET A 1 50 ? 38.700 37.020 35.538 1.00 0.00 49 MET A O 8
ATOM 6642 N N . ALA A 1 51 ? 40.289 37.807 34.143 1.00 0.00 50 ALA A N 8
ATOM 6643 C CA . ALA A 1 51 ? 40.611 39.021 34.906 1.00 0.00 50 ALA A CA 8
ATOM 6644 C C . ALA A 1 51 ? 39.834 40.256 34.408 1.00 0.00 50 ALA A C 8
ATOM 6645 O O . ALA A 1 51 ? 39.320 40.265 33.286 1.00 0.00 50 ALA A O 8
ATOM 6652 N N . THR A 1 52 ? 39.756 41.306 35.238 1.00 0.00 51 THR A N 8
ATOM 6653 C CA . THR A 1 52 ? 38.955 42.522 34.977 1.00 0.00 51 THR A CA 8
ATOM 6654 C C . THR A 1 52 ? 39.680 43.638 34.230 1.00 0.00 51 THR A C 8
ATOM 6655 O O . THR A 1 52 ? 39.010 44.558 33.764 1.00 0.00 51 THR A O 8
ATOM 6666 N N . TYR A 1 53 ? 41.008 43.606 34.106 1.00 0.00 52 TYR A N 8
ATOM 6667 C CA . TYR A 1 53 ? 41.778 44.662 33.427 1.00 0.00 52 TYR A CA 8
ATOM 6668 C C . TYR A 1 53 ? 41.933 44.433 31.909 1.00 0.00 52 TYR A C 8
ATOM 6669 O O . TYR A 1 53 ? 41.894 43.291 31.431 1.00 0.00 52 TYR A O 8
ATOM 6687 N N . HIS A 1 54 ? 42.160 45.512 31.146 1.00 0.00 53 HIS A N 8
ATOM 6688 C CA . HIS A 1 54 ? 42.304 45.504 29.678 1.00 0.00 53 HIS A CA 8
ATOM 6689 C C . HIS A 1 54 ? 43.282 46.562 29.165 1.00 0.00 53 HIS A C 8
ATOM 6690 O O . HIS A 1 54 ? 44.048 46.245 28.225 1.00 0.00 53 HIS A O 8
ATOM 6705 N N . SER A 1 2 ? 26.570 35.540 29.689 1.00 0.00 1 SER A N 9
ATOM 6706 C CA . SER A 1 2 ? 27.678 36.283 29.063 1.00 0.00 1 SER A CA 9
ATOM 6707 C C . SER A 1 2 ? 28.183 35.589 27.813 1.00 0.00 1 SER A C 9
ATOM 6708 O O . SER A 1 2 ? 28.735 34.494 27.894 1.00 0.00 1 SER A O 9
ATOM 6716 N N . MET A 1 3 ? 28.084 36.249 26.654 1.00 0.00 2 MET A N 9
ATOM 6717 C CA . MET A 1 3 ? 28.852 35.885 25.455 1.00 0.00 2 MET A CA 9
ATOM 6718 C C . MET A 1 3 ? 30.253 36.499 25.577 1.00 0.00 2 MET A C 9
ATOM 6719 O O . MET A 1 3 ? 30.371 37.721 25.683 1.00 0.00 2 MET A O 9
ATOM 6733 N N . VAL A 1 4 ? 31.300 35.673 25.617 1.00 0.00 3 VAL A N 9
ATOM 6734 C CA . VAL A 1 4 ? 32.700 36.058 25.894 1.00 0.00 3 VAL A CA 9
ATOM 6735 C C . VAL A 1 4 ? 33.652 34.987 25.367 1.00 0.00 3 VAL A C 9
ATOM 6736 O O . VAL A 1 4 ? 33.407 33.796 25.547 1.00 0.00 3 VAL A O 9
ATOM 6749 N N . ASN A 1 5 ? 34.758 35.405 24.748 1.00 0.00 4 ASN A N 9
ATOM 6750 C CA . ASN A 1 5 ? 35.802 34.471 24.336 1.00 0.00 4 ASN A CA 9
ATOM 6751 C C . ASN A 1 5 ? 36.591 33.929 25.536 1.00 0.00 4 ASN A C 9
ATOM 6752 O O . ASN A 1 5 ? 37.000 34.672 26.430 1.00 0.00 4 ASN A O 9
ATOM 6763 N N . THR A 1 6 ? 36.832 32.619 25.523 1.00 0.00 5 THR A N 9
ATOM 6764 C CA . THR A 1 6 ? 37.648 31.868 26.481 1.00 0.00 5 THR A CA 9
ATOM 6765 C C . THR A 1 6 ? 38.715 31.138 25.691 1.00 0.00 5 THR A C 9
ATOM 6766 O O . THR A 1 6 ? 38.496 30.661 24.575 1.00 0.00 5 THR A O 9
ATOM 6777 N N . GLY A 1 7 ? 39.862 30.969 26.328 1.00 0.00 6 GLY A N 9
ATOM 6778 C CA . GLY A 1 7 ? 40.801 29.922 25.969 1.00 0.00 6 GLY A CA 9
ATOM 6779 C C . GLY A 1 7 ? 40.406 28.521 26.448 1.00 0.00 6 GLY A C 9
ATOM 6780 O O . GLY A 1 7 ? 41.195 27.596 26.278 1.00 0.00 6 GLY A O 9
ATOM 6784 N N . LEU A 1 8 ? 39.243 28.350 27.095 1.00 0.00 7 LEU A N 9
ATOM 6785 C CA . LEU A 1 8 ? 38.865 27.089 27.741 1.00 0.00 7 LEU A CA 9
ATOM 6786 C C . LEU A 1 8 ? 38.788 25.962 26.693 1.00 0.00 7 LEU A C 9
ATOM 6787 O O . LEU A 1 8 ? 38.575 26.268 25.511 1.00 0.00 7 LEU A O 9
ATOM 6803 N N . PRO A 1 9 ? 38.985 24.683 27.064 1.00 0.00 8 PRO A N 9
ATOM 6804 C CA . PRO A 1 9 ? 38.994 23.622 26.062 1.00 0.00 8 PRO A CA 9
ATOM 6805 C C . PRO A 1 9 ? 37.565 23.396 25.535 1.00 0.00 8 PRO A C 9
ATOM 6806 O O . PRO A 1 9 ? 36.603 23.841 26.158 1.00 0.00 8 PRO A O 9
ATOM 6817 N N . ALA A 1 10 ? 37.421 22.738 24.378 1.00 0.00 9 ALA A N 9
ATOM 6818 C CA . ALA A 1 10 ? 36.153 22.634 23.630 1.00 0.00 9 ALA A CA 9
ATOM 6819 C C . ALA A 1 10 ? 34.935 22.146 24.447 1.00 0.00 9 ALA A C 9
ATOM 6820 O O . ALA A 1 10 ? 33.795 22.492 24.135 1.00 0.00 9 ALA A O 9
ATOM 6827 N N . GLY A 1 11 ? 35.162 21.385 25.520 1.00 0.00 10 GLY A N 9
ATOM 6828 C CA . GLY A 1 11 ? 34.161 21.082 26.536 1.00 0.00 10 GLY A CA 9
ATOM 6829 C C . GLY A 1 11 ? 34.049 22.217 27.555 1.00 0.00 10 GLY A C 9
ATOM 6830 O O . GLY A 1 11 ? 34.463 22.038 28.700 1.00 0.00 10 GLY A O 9
ATOM 6834 N N . TRP A 1 12 ? 33.464 23.349 27.147 1.00 0.00 11 TRP A N 9
ATOM 6835 C CA . TRP A 1 12 ? 33.068 24.446 28.032 1.00 0.00 11 TRP A CA 9
ATOM 6836 C C . TRP A 1 12 ? 31.733 25.128 27.637 1.00 0.00 11 TRP A C 9
ATOM 6837 O O . TRP A 1 12 ? 31.363 25.191 26.461 1.00 0.00 11 TRP A O 9
ATOM 6858 N N . GLU A 1 13 ? 31.070 25.696 28.650 1.00 0.00 12 GLU A N 9
ATOM 6859 C CA . GLU A 1 13 ? 29.829 26.490 28.658 1.00 0.00 12 GLU A CA 9
ATOM 6860 C C . GLU A 1 13 ? 29.517 26.738 30.143 1.00 0.00 12 GLU A C 9
ATOM 6861 O O . GLU A 1 13 ? 29.467 25.765 30.890 1.00 0.00 12 GLU A O 9
ATOM 6873 N N . VAL A 1 14 ? 29.345 27.975 30.620 1.00 0.00 13 VAL A N 9
ATOM 6874 C CA . VAL A 1 14 ? 29.154 28.215 32.069 1.00 0.00 13 VAL A CA 9
ATOM 6875 C C . VAL A 1 14 ? 27.752 27.786 32.505 1.00 0.00 13 VAL A C 9
ATOM 6876 O O . VAL A 1 14 ? 26.750 28.209 31.920 1.00 0.00 13 VAL A O 9
ATOM 6889 N N . ARG A 1 15 ? 27.707 26.987 33.573 1.00 0.00 14 ARG A N 9
ATOM 6890 C CA . ARG A 1 15 ? 26.505 26.585 34.293 1.00 0.00 14 ARG A CA 9
ATOM 6891 C C . ARG A 1 15 ? 26.491 27.151 35.711 1.00 0.00 14 ARG A C 9
ATOM 6892 O O . ARG A 1 15 ? 27.438 26.978 36.471 1.00 0.00 14 ARG A O 9
ATOM 6913 N N . HIS A 1 16 ? 25.355 27.724 36.101 1.00 0.00 15 HIS A N 9
ATOM 6914 C CA . HIS A 1 16 ? 25.045 28.167 37.472 1.00 0.00 15 HIS A CA 9
ATOM 6915 C C . HIS A 1 16 ? 24.099 27.185 38.204 1.00 0.00 15 HIS A C 9
ATOM 6916 O O . HIS A 1 16 ? 23.334 27.564 39.090 1.00 0.00 15 HIS A O 9
ATOM 6930 N N . SER A 1 17 ? 24.113 25.916 37.790 1.00 0.00 16 SER A N 9
ATOM 6931 C CA . SER A 1 17 ? 23.187 24.856 38.210 1.00 0.00 16 SER A CA 9
ATOM 6932 C C . SER A 1 17 ? 23.496 24.262 39.601 1.00 0.00 16 SER A C 9
ATOM 6933 O O . SER A 1 17 ? 23.657 23.051 39.758 1.00 0.00 16 SER A O 9
ATOM 6941 N N . ASN A 1 18 ? 23.591 25.109 40.627 1.00 0.00 17 ASN A N 9
ATOM 6942 C CA . ASN A 1 18 ? 23.918 24.769 41.997 1.00 0.00 17 ASN A CA 9
ATOM 6943 C C . ASN A 1 18 ? 23.342 25.848 42.914 1.00 0.00 17 ASN A C 9
ATOM 6944 O O . ASN A 1 18 ? 23.409 27.049 42.654 1.00 0.00 17 ASN A O 9
ATOM 6955 N N . SER A 1 19 ? 22.776 25.384 44.013 1.00 0.00 18 SER A N 9
ATOM 6956 C CA . SER A 1 19 ? 22.320 26.191 45.145 1.00 0.00 18 SER A CA 9
ATOM 6957 C C . SER A 1 19 ? 23.484 26.940 45.815 1.00 0.00 18 SER A C 9
ATOM 6958 O O . SER A 1 19 ? 23.325 28.072 46.284 1.00 0.00 18 SER A O 9
ATOM 6966 N N . LYS A 1 20 ? 24.684 26.351 45.827 1.00 0.00 19 LYS A N 9
ATOM 6967 C CA . LYS A 1 20 ? 25.919 27.054 46.187 1.00 0.00 19 LYS A CA 9
ATOM 6968 C C . LYS A 1 20 ? 26.317 28.066 45.086 1.00 0.00 19 LYS A C 9
ATOM 6969 O O . LYS A 1 20 ? 26.137 27.810 43.894 1.00 0.00 19 LYS A O 9
ATOM 6988 N N . ASN A 1 21 ? 26.856 29.226 45.470 1.00 0.00 20 ASN A N 9
ATOM 6989 C CA . ASN A 1 21 ? 27.010 30.420 44.617 1.00 0.00 20 ASN A CA 9
ATOM 6990 C C . ASN A 1 21 ? 28.258 30.394 43.693 1.00 0.00 20 ASN A C 9
ATOM 6991 O O . ASN A 1 21 ? 28.861 31.436 43.424 1.00 0.00 20 ASN A O 9
ATOM 7002 N N . LEU A 1 22 ? 28.671 29.210 43.220 1.00 0.00 21 LEU A N 9
ATOM 7003 C CA . LEU A 1 22 ? 29.772 29.000 42.263 1.00 0.00 21 LEU A CA 9
ATOM 7004 C C . LEU A 1 22 ? 29.226 28.599 40.876 1.00 0.00 21 LEU A C 9
ATOM 7005 O O . LEU A 1 22 ? 28.125 28.040 40.804 1.00 0.00 21 LEU A O 9
ATOM 7021 N N . PRO A 1 23 ? 30.004 28.803 39.793 1.00 0.00 22 PRO A N 9
ATOM 7022 C CA . PRO A 1 23 ? 29.753 28.196 38.495 1.00 0.00 22 PRO A CA 9
ATOM 7023 C C . PRO A 1 23 ? 30.411 26.808 38.418 1.00 0.00 22 PRO A C 9
ATOM 7024 O O . PRO A 1 23 ? 31.229 26.430 39.258 1.00 0.00 22 PRO A O 9
ATOM 7035 N N . TYR A 1 24 ? 30.120 26.083 37.344 1.00 0.00 23 TYR A N 9
ATOM 7036 C CA . TYR A 1 24 ? 30.998 25.066 36.750 1.00 0.00 23 TYR A CA 9
ATOM 7037 C C . TYR A 1 24 ? 30.881 25.129 35.216 1.00 0.00 23 TYR A C 9
ATOM 7038 O O . TYR A 1 24 ? 29.945 25.737 34.705 1.00 0.00 23 TYR A O 9
ATOM 7056 N N . TYR A 1 25 ? 31.789 24.508 34.457 1.00 0.00 24 TYR A N 9
ATOM 7057 C CA . TYR A 1 25 ? 31.666 24.478 32.993 1.00 0.00 24 TYR A CA 9
ATOM 7058 C C . TYR A 1 25 ? 31.055 23.142 32.531 1.00 0.00 24 TYR A C 9
ATOM 7059 O O . TYR A 1 25 ? 31.572 22.075 32.854 1.00 0.00 24 TYR A O 9
ATOM 7077 N N . PHE A 1 26 ? 29.965 23.164 31.766 1.00 0.00 25 PHE A N 9
ATOM 7078 C CA . PHE A 1 26 ? 29.461 21.980 31.071 1.00 0.00 25 PHE A CA 9
ATOM 7079 C C . PHE A 1 26 ? 30.345 21.642 29.865 1.00 0.00 25 PHE A C 9
ATOM 7080 O O . PHE A 1 26 ? 30.882 22.546 29.226 1.00 0.00 25 PHE A O 9
ATOM 7097 N N . ASN A 1 27 ? 30.451 20.358 29.514 1.00 0.00 26 ASN A N 9
ATOM 7098 C CA . ASN A 1 27 ? 31.154 19.917 28.310 1.00 0.00 26 ASN A CA 9
ATOM 7099 C C . ASN A 1 27 ? 30.148 19.643 27.170 1.00 0.00 26 ASN A C 9
ATOM 7100 O O . ASN A 1 27 ? 29.607 18.538 27.096 1.00 0.00 26 ASN A O 9
ATOM 7111 N N . PRO A 1 28 ? 29.913 20.595 26.240 1.00 0.00 27 PRO A N 9
ATOM 7112 C CA . PRO A 1 28 ? 29.111 20.343 25.046 1.00 0.00 27 PRO A CA 9
ATOM 7113 C C . PRO A 1 28 ? 29.777 19.345 24.091 1.00 0.00 27 PRO A C 9
ATOM 7114 O O . PRO A 1 28 ? 29.074 18.635 23.375 1.00 0.00 27 PRO A O 9
ATOM 7125 N N . ALA A 1 29 ? 31.116 19.277 24.061 1.00 0.00 28 ALA A N 9
ATOM 7126 C CA . ALA A 1 29 ? 31.866 18.444 23.117 1.00 0.00 28 ALA A CA 9
ATOM 7127 C C . ALA A 1 29 ? 31.767 16.922 23.369 1.00 0.00 28 ALA A C 9
ATOM 7128 O O . ALA A 1 29 ? 32.039 16.139 22.455 1.00 0.00 28 ALA A O 9
ATOM 7135 N N . THR A 1 30 ? 31.373 16.508 24.581 1.00 0.00 29 THR A N 9
ATOM 7136 C CA . THR A 1 30 ? 31.140 15.131 25.064 1.00 0.00 29 THR A CA 9
ATOM 7137 C C . THR A 1 30 ? 30.570 15.257 26.466 1.00 0.00 29 THR A C 9
ATOM 7138 O O . THR A 1 30 ? 31.140 15.972 27.285 1.00 0.00 29 THR A O 9
ATOM 7149 N N . ARG A 1 31 ? 29.463 14.568 26.748 1.00 0.00 30 ARG A N 9
ATOM 7150 C CA . ARG A 1 31 ? 28.680 14.744 27.973 1.00 0.00 30 ARG A CA 9
ATOM 7151 C C . ARG A 1 31 ? 29.522 14.412 29.219 1.00 0.00 30 ARG A C 9
ATOM 7152 O O . ARG A 1 31 ? 29.861 13.252 29.481 1.00 0.00 30 ARG A O 9
ATOM 7173 N N . GLU A 1 32 ? 29.860 15.472 29.947 1.00 0.00 31 GLU A N 9
ATOM 7174 C CA . GLU A 1 32 ? 30.787 15.596 31.086 1.00 0.00 31 GLU A CA 9
ATOM 7175 C C . GLU A 1 32 ? 30.595 17.020 31.665 1.00 0.00 31 GLU A C 9
ATOM 7176 O O . GLU A 1 32 ? 29.762 17.791 31.175 1.00 0.00 31 GLU A O 9
ATOM 7188 N N . SER A 1 33 ? 31.313 17.413 32.714 1.00 0.00 32 SER A N 9
ATOM 7189 C CA . SER A 1 33 ? 31.436 18.815 33.151 1.00 0.00 32 SER A CA 9
ATOM 7190 C C . SER A 1 33 ? 32.795 19.091 33.831 1.00 0.00 32 SER A C 9
ATOM 7191 O O . SER A 1 33 ? 33.218 18.350 34.723 1.00 0.00 32 SER A O 9
ATOM 7199 N N . ARG A 1 34 ? 33.479 20.156 33.396 1.00 0.00 33 ARG A N 9
ATOM 7200 C CA . ARG A 1 34 ? 34.798 20.613 33.840 1.00 0.00 33 ARG A CA 9
ATOM 7201 C C . ARG A 1 34 ? 34.666 21.537 35.068 1.00 0.00 33 ARG A C 9
ATOM 7202 O O . ARG A 1 34 ? 34.015 22.582 35.039 1.00 0.00 33 ARG A O 9
ATOM 7223 N N . TRP A 1 35 ? 35.320 21.133 36.156 1.00 0.00 34 TRP A N 9
ATOM 7224 C CA . TRP A 1 35 ? 35.189 21.670 37.524 1.00 0.00 34 TRP A CA 9
ATOM 7225 C C . TRP A 1 35 ? 35.894 23.025 37.742 1.00 0.00 34 TRP A C 9
ATOM 7226 O O . TRP A 1 35 ? 35.448 23.860 38.528 1.00 0.00 34 TRP A O 9
ATOM 7247 N N . GLU A 1 36 ? 37.010 23.227 37.045 1.00 0.00 35 GLU A N 9
ATOM 7248 C CA . GLU A 1 36 ? 37.946 24.344 37.174 1.00 0.00 35 GLU A CA 9
ATOM 7249 C C . GLU A 1 36 ? 38.883 24.343 35.950 1.00 0.00 35 GLU A C 9
ATOM 7250 O O . GLU A 1 36 ? 38.872 23.355 35.205 1.00 0.00 35 GLU A O 9
ATOM 7262 N N . PRO A 1 37 ? 39.689 25.399 35.716 1.00 0.00 36 PRO A N 9
ATOM 7263 C CA . PRO A 1 37 ? 40.603 25.456 34.581 1.00 0.00 36 PRO A CA 9
ATOM 7264 C C . PRO A 1 37 ? 41.570 24.252 34.538 1.00 0.00 36 PRO A C 9
ATOM 7265 O O . PRO A 1 37 ? 42.272 24.008 35.524 1.00 0.00 36 PRO A O 9
ATOM 7276 N N . PRO A 1 38 ? 41.619 23.499 33.420 1.00 0.00 37 PRO A N 9
ATOM 7277 C CA . PRO A 1 38 ? 42.503 22.347 33.227 1.00 0.00 37 PRO A CA 9
ATOM 7278 C C . PRO A 1 38 ? 43.893 22.776 32.725 1.00 0.00 37 PRO A C 9
ATOM 7279 O O . PRO A 1 38 ? 44.214 23.964 32.715 1.00 0.00 37 PRO A O 9
ATOM 7290 N N . ALA A 1 39 ? 44.722 21.818 32.291 1.00 0.00 38 ALA A N 9
ATOM 7291 C CA . ALA A 1 39 ? 46.051 22.075 31.730 1.00 0.00 38 ALA A CA 9
ATOM 7292 C C . ALA A 1 39 ? 46.016 22.567 30.268 1.00 0.00 38 ALA A C 9
ATOM 7293 O O . ALA A 1 39 ? 46.733 23.507 29.919 1.00 0.00 38 ALA A O 9
ATOM 7300 N N . ASP A 1 40 ? 45.186 21.985 29.396 1.00 0.00 39 ASP A N 9
ATOM 7301 C CA . ASP A 1 40 ? 45.181 22.277 27.945 1.00 0.00 39 ASP A CA 9
ATOM 7302 C C . ASP A 1 40 ? 44.459 23.590 27.546 1.00 0.00 39 ASP A C 9
ATOM 7303 O O . ASP A 1 40 ? 44.301 23.896 26.362 1.00 0.00 39 ASP A O 9
ATOM 7312 N N . THR A 1 41 ? 44.023 24.375 28.538 1.00 0.00 40 THR A N 9
ATOM 7313 C CA . THR A 1 41 ? 43.367 25.686 28.386 1.00 0.00 40 THR A CA 9
ATOM 7314 C C . THR A 1 41 ? 44.357 26.788 27.996 1.00 0.00 40 THR A C 9
ATOM 7315 O O . THR A 1 41 ? 45.546 26.715 28.315 1.00 0.00 40 THR A O 9
ATOM 7326 N N . ASP A 1 42 ? 43.883 27.815 27.297 1.00 0.00 41 ASP A N 9
ATOM 7327 C CA . ASP A 1 42 ? 44.699 28.668 26.412 1.00 0.00 41 ASP A CA 9
ATOM 7328 C C . ASP A 1 42 ? 44.994 30.049 27.018 1.00 0.00 41 ASP A C 9
ATOM 7329 O O . ASP A 1 42 ? 44.741 31.088 26.411 1.00 0.00 41 ASP A O 9
ATOM 7338 N N . MET A 1 43 ? 45.436 30.034 28.275 1.00 0.00 42 MET A N 9
ATOM 7339 C CA . MET A 1 43 ? 45.601 31.161 29.200 1.00 0.00 42 MET A CA 9
ATOM 7340 C C . MET A 1 43 ? 45.740 32.577 28.623 1.00 0.00 42 MET A C 9
ATOM 7341 O O . MET A 1 43 ? 44.988 33.419 29.095 1.00 0.00 42 MET A O 9
ATOM 7355 N N . GLU A 1 44 ? 46.560 32.881 27.613 1.00 0.00 43 GLU A N 9
ATOM 7356 C CA . GLU A 1 44 ? 46.604 34.226 26.999 1.00 0.00 43 GLU A CA 9
ATOM 7357 C C . GLU A 1 44 ? 45.214 34.750 26.573 1.00 0.00 43 GLU A C 9
ATOM 7358 O O . GLU A 1 44 ? 44.878 35.908 26.839 1.00 0.00 43 GLU A O 9
ATOM 7370 N N . THR A 1 45 ? 44.382 33.892 25.968 1.00 0.00 44 THR A N 9
ATOM 7371 C CA . THR A 1 45 ? 42.982 34.179 25.611 1.00 0.00 44 THR A CA 9
ATOM 7372 C C . THR A 1 45 ? 42.067 34.160 26.828 1.00 0.00 44 THR A C 9
ATOM 7373 O O . THR A 1 45 ? 41.021 34.799 26.805 1.00 0.00 44 THR A O 9
ATOM 7384 N N . LEU A 1 46 ? 42.432 33.478 27.914 1.00 0.00 45 LEU A N 9
ATOM 7385 C CA . LEU A 1 46 ? 41.678 33.594 29.158 1.00 0.00 45 LEU A CA 9
ATOM 7386 C C . LEU A 1 46 ? 42.016 34.842 29.944 1.00 0.00 45 LEU A C 9
ATOM 7387 O O . LEU A 1 46 ? 41.213 35.189 30.800 1.00 0.00 45 LEU A O 9
ATOM 7403 N N . LYS A 1 47 ? 43.148 35.521 29.751 1.00 0.00 46 LYS A N 9
ATOM 7404 C CA . LYS A 1 47 ? 43.442 36.616 30.676 1.00 0.00 46 LYS A CA 9
ATOM 7405 C C . LYS A 1 47 ? 42.470 37.803 30.486 1.00 0.00 46 LYS A C 9
ATOM 7406 O O . LYS A 1 47 ? 42.222 38.556 31.425 1.00 0.00 46 LYS A O 9
ATOM 7425 N N . MET A 1 48 ? 41.867 37.916 29.292 1.00 0.00 47 MET A N 9
ATOM 7426 C CA . MET A 1 48 ? 40.747 38.821 28.982 1.00 0.00 47 MET A CA 9
ATOM 7427 C C . MET A 1 48 ? 39.411 38.418 29.646 1.00 0.00 47 MET A C 9
ATOM 7428 O O . MET A 1 48 ? 38.486 39.226 29.724 1.00 0.00 47 MET A O 9
ATOM 7442 N N . TYR A 1 49 ? 39.318 37.160 30.090 1.00 0.00 48 TYR A N 9
ATOM 7443 C CA . TYR A 1 49 ? 38.130 36.469 30.599 1.00 0.00 48 TYR A CA 9
ATOM 7444 C C . TYR A 1 49 ? 38.183 36.270 32.129 1.00 0.00 48 TYR A C 9
ATOM 7445 O O . TYR A 1 49 ? 37.347 36.797 32.869 1.00 0.00 48 TYR A O 9
ATOM 7463 N N . MET A 1 50 ? 39.185 35.525 32.608 1.00 0.00 49 MET A N 9
ATOM 7464 C CA . MET A 1 50 ? 39.433 35.176 34.014 1.00 0.00 49 MET A CA 9
ATOM 7465 C C . MET A 1 50 ? 39.814 36.370 34.911 1.00 0.00 49 MET A C 9
ATOM 7466 O O . MET A 1 50 ? 39.833 36.224 36.135 1.00 0.00 49 MET A O 9
ATOM 7480 N N . ALA A 1 51 ? 40.038 37.550 34.329 1.00 0.00 50 ALA A N 9
ATOM 7481 C CA . ALA A 1 51 ? 40.079 38.838 35.017 1.00 0.00 50 ALA A CA 9
ATOM 7482 C C . ALA A 1 51 ? 39.657 39.962 34.055 1.00 0.00 50 ALA A C 9
ATOM 7483 O O . ALA A 1 51 ? 39.866 39.861 32.844 1.00 0.00 50 ALA A O 9
ATOM 7490 N N . THR A 1 52 ? 39.104 41.053 34.597 1.00 0.00 51 THR A N 9
ATOM 7491 C CA . THR A 1 52 ? 38.831 42.295 33.852 1.00 0.00 51 THR A CA 9
ATOM 7492 C C . THR A 1 52 ? 39.160 43.553 34.652 1.00 0.00 51 THR A C 9
ATOM 7493 O O . THR A 1 52 ? 39.429 44.576 34.032 1.00 0.00 51 THR A O 9
ATOM 7504 N N . TYR A 1 53 ? 39.205 43.477 35.983 1.00 0.00 52 TYR A N 9
ATOM 7505 C CA . TYR A 1 53 ? 39.671 44.543 36.881 1.00 0.00 52 TYR A CA 9
ATOM 7506 C C . TYR A 1 53 ? 41.104 45.008 36.530 1.00 0.00 52 TYR A C 9
ATOM 7507 O O . TYR A 1 53 ? 41.940 44.187 36.132 1.00 0.00 52 TYR A O 9
ATOM 7525 N N . HIS A 1 54 ? 41.400 46.308 36.672 1.00 0.00 53 HIS A N 9
ATOM 7526 C CA . HIS A 1 54 ? 42.617 46.957 36.143 1.00 0.00 53 HIS A CA 9
ATOM 7527 C C . HIS A 1 54 ? 43.376 47.789 37.174 1.00 0.00 53 HIS A C 9
ATOM 7528 O O . HIS A 1 54 ? 44.532 47.407 37.463 1.00 0.00 53 HIS A O 9
ATOM 7543 N N . SER A 1 2 ? 25.525 39.900 26.063 1.00 0.00 1 SER A N 10
ATOM 7544 C CA . SER A 1 2 ? 26.929 39.771 25.635 1.00 0.00 1 SER A CA 10
ATOM 7545 C C . SER A 1 2 ? 27.332 38.307 25.548 1.00 0.00 1 SER A C 10
ATOM 7546 O O . SER A 1 2 ? 26.762 37.482 26.258 1.00 0.00 1 SER A O 10
ATOM 7554 N N . MET A 1 3 ? 28.328 37.955 24.730 1.00 0.00 2 MET A N 10
ATOM 7555 C CA . MET A 1 3 ? 28.896 36.600 24.647 1.00 0.00 2 MET A CA 10
ATOM 7556 C C . MET A 1 3 ? 30.340 36.569 25.162 1.00 0.00 2 MET A C 10
ATOM 7557 O O . MET A 1 3 ? 31.198 37.309 24.673 1.00 0.00 2 MET A O 10
ATOM 7571 N N . VAL A 1 4 ? 30.624 35.694 26.127 1.00 0.00 3 VAL A N 10
ATOM 7572 C CA . VAL A 1 4 ? 31.991 35.493 26.643 1.00 0.00 3 VAL A CA 10
ATOM 7573 C C . VAL A 1 4 ? 32.909 34.761 25.649 1.00 0.00 3 VAL A C 10
ATOM 7574 O O . VAL A 1 4 ? 32.511 33.786 25.012 1.00 0.00 3 VAL A O 10
ATOM 7587 N N . ASN A 1 5 ? 34.166 35.212 25.576 1.00 0.00 4 ASN A N 10
ATOM 7588 C CA . ASN A 1 5 ? 35.303 34.453 25.046 1.00 0.00 4 ASN A CA 10
ATOM 7589 C C . ASN A 1 5 ? 36.047 33.773 26.200 1.00 0.00 4 ASN A C 10
ATOM 7590 O O . ASN A 1 5 ? 36.240 34.373 27.260 1.00 0.00 4 ASN A O 10
ATOM 7601 N N . THR A 1 6 ? 36.533 32.554 25.958 1.00 0.00 5 THR A N 10
ATOM 7602 C CA . THR A 1 6 ? 37.364 31.761 26.866 1.00 0.00 5 THR A CA 10
ATOM 7603 C C . THR A 1 6 ? 38.527 31.185 26.086 1.00 0.00 5 THR A C 10
ATOM 7604 O O . THR A 1 6 ? 38.381 30.732 24.953 1.00 0.00 5 THR A O 10
ATOM 7615 N N . GLY A 1 7 ? 39.672 31.110 26.750 1.00 0.00 6 GLY A N 10
ATOM 7616 C CA . GLY A 1 7 ? 40.714 30.154 26.407 1.00 0.00 6 GLY A CA 10
ATOM 7617 C C . GLY A 1 7 ? 40.424 28.737 26.918 1.00 0.00 6 GLY A C 10
ATOM 7618 O O . GLY A 1 7 ? 41.266 27.867 26.761 1.00 0.00 6 GLY A O 10
ATOM 7622 N N . LEU A 1 8 ? 39.271 28.478 27.549 1.00 0.00 7 LEU A N 10
ATOM 7623 C CA . LEU A 1 8 ? 38.927 27.146 28.059 1.00 0.00 7 LEU A CA 10
ATOM 7624 C C . LEU A 1 8 ? 38.847 26.125 26.902 1.00 0.00 7 LEU A C 10
ATOM 7625 O O . LEU A 1 8 ? 38.584 26.540 25.763 1.00 0.00 7 LEU A O 10
ATOM 7641 N N . PRO A 1 9 ? 39.076 24.819 27.166 1.00 0.00 8 PRO A N 10
ATOM 7642 C CA . PRO A 1 9 ? 39.093 23.793 26.123 1.00 0.00 8 PRO A CA 10
ATOM 7643 C C . PRO A 1 9 ? 37.653 23.373 25.757 1.00 0.00 8 PRO A C 10
ATOM 7644 O O . PRO A 1 9 ? 36.730 24.171 25.897 1.00 0.00 8 PRO A O 10
ATOM 7655 N N . ALA A 1 10 ? 37.423 22.118 25.340 1.00 0.00 9 ALA A N 10
ATOM 7656 C CA . ALA A 1 10 ? 36.098 21.579 24.983 1.00 0.00 9 ALA A CA 10
ATOM 7657 C C . ALA A 1 10 ? 35.057 21.527 26.133 1.00 0.00 9 ALA A C 10
ATOM 7658 O O . ALA A 1 10 ? 33.955 21.013 25.938 1.00 0.00 9 ALA A O 10
ATOM 7665 N N . GLY A 1 11 ? 35.395 22.052 27.316 1.00 0.00 10 GLY A N 10
ATOM 7666 C CA . GLY A 1 11 ? 34.521 22.265 28.469 1.00 0.00 10 GLY A CA 10
ATOM 7667 C C . GLY A 1 11 ? 34.639 23.708 28.936 1.00 0.00 10 GLY A C 10
ATOM 7668 O O . GLY A 1 11 ? 35.587 24.047 29.645 1.00 0.00 10 GLY A O 10
ATOM 7672 N N . TRP A 1 12 ? 33.699 24.552 28.502 1.00 0.00 11 TRP A N 10
ATOM 7673 C CA . TRP A 1 12 ? 33.816 26.014 28.598 1.00 0.00 11 TRP A CA 10
ATOM 7674 C C . TRP A 1 12 ? 32.541 26.779 28.995 1.00 0.00 11 TRP A C 10
ATOM 7675 O O . TRP A 1 12 ? 32.649 27.893 29.505 1.00 0.00 11 TRP A O 10
ATOM 7696 N N . GLU A 1 13 ? 31.350 26.220 28.767 1.00 0.00 12 GLU A N 10
ATOM 7697 C CA . GLU A 1 13 ? 30.082 26.956 28.891 1.00 0.00 12 GLU A CA 10
ATOM 7698 C C . GLU A 1 13 ? 29.644 26.972 30.364 1.00 0.00 12 GLU A C 10
ATOM 7699 O O . GLU A 1 13 ? 29.246 25.936 30.885 1.00 0.00 12 GLU A O 10
ATOM 7711 N N . VAL A 1 14 ? 29.780 28.097 31.073 1.00 0.00 13 VAL A N 10
ATOM 7712 C CA . VAL A 1 14 ? 29.595 28.122 32.540 1.00 0.00 13 VAL A CA 10
ATOM 7713 C C . VAL A 1 14 ? 28.135 27.932 32.955 1.00 0.00 13 VAL A C 10
ATOM 7714 O O . VAL A 1 14 ? 27.244 28.658 32.505 1.00 0.00 13 VAL A O 10
ATOM 7727 N N . ARG A 1 15 ? 27.929 26.974 33.859 1.00 0.00 14 ARG A N 10
ATOM 7728 C CA . ARG A 1 15 ? 26.648 26.582 34.441 1.00 0.00 14 ARG A CA 10
ATOM 7729 C C . ARG A 1 15 ? 26.727 26.561 35.982 1.00 0.00 14 ARG A C 10
ATOM 7730 O O . ARG A 1 15 ? 27.815 26.544 36.557 1.00 0.00 14 ARG A O 10
ATOM 7751 N N . HIS A 1 16 ? 25.572 26.522 36.654 1.00 0.00 15 HIS A N 10
ATOM 7752 C CA . HIS A 1 16 ? 25.420 26.476 38.124 1.00 0.00 15 HIS A CA 10
ATOM 7753 C C . HIS A 1 16 ? 23.967 26.141 38.549 1.00 0.00 15 HIS A C 10
ATOM 7754 O O . HIS A 1 16 ? 23.103 25.944 37.697 1.00 0.00 15 HIS A O 10
ATOM 7768 N N . SER A 1 17 ? 23.665 26.072 39.850 1.00 0.00 16 SER A N 10
ATOM 7769 C CA . SER A 1 17 ? 22.297 25.811 40.340 1.00 0.00 16 SER A CA 10
ATOM 7770 C C . SER A 1 17 ? 21.991 26.551 41.654 1.00 0.00 16 SER A C 10
ATOM 7771 O O . SER A 1 17 ? 22.899 27.058 42.314 1.00 0.00 16 SER A O 10
ATOM 7779 N N . ASN A 1 18 ? 20.717 26.621 42.050 1.00 0.00 17 ASN A N 10
ATOM 7780 C CA . ASN A 1 18 ? 20.241 27.376 43.217 1.00 0.00 17 ASN A CA 10
ATOM 7781 C C . ASN A 1 18 ? 20.863 26.916 44.553 1.00 0.00 17 ASN A C 10
ATOM 7782 O O . ASN A 1 18 ? 21.294 27.746 45.352 1.00 0.00 17 ASN A O 10
ATOM 7793 N N . SER A 1 19 ? 20.955 25.606 44.789 1.00 0.00 18 SER A N 10
ATOM 7794 C CA . SER A 1 19 ? 21.622 25.013 45.963 1.00 0.00 18 SER A CA 10
ATOM 7795 C C . SER A 1 19 ? 23.136 24.794 45.743 1.00 0.00 18 SER A C 10
ATOM 7796 O O . SER A 1 19 ? 23.854 24.378 46.659 1.00 0.00 18 SER A O 10
ATOM 7804 N N . LYS A 1 20 ? 23.641 25.037 44.526 1.00 0.00 19 LYS A N 10
ATOM 7805 C CA . LYS A 1 20 ? 25.028 24.777 44.107 1.00 0.00 19 LYS A CA 10
ATOM 7806 C C . LYS A 1 20 ? 25.601 25.987 43.345 1.00 0.00 19 LYS A C 10
ATOM 7807 O O . LYS A 1 20 ? 25.833 25.935 42.129 1.00 0.00 19 LYS A O 10
ATOM 7826 N N . ASN A 1 21 ? 25.789 27.086 44.075 1.00 0.00 20 ASN A N 10
ATOM 7827 C CA . ASN A 1 21 ? 26.204 28.392 43.553 1.00 0.00 20 ASN A CA 10
ATOM 7828 C C . ASN A 1 21 ? 27.627 28.403 42.956 1.00 0.00 20 ASN A C 10
ATOM 7829 O O . ASN A 1 21 ? 27.913 29.231 42.087 1.00 0.00 20 ASN A O 10
ATOM 7840 N N . LEU A 1 22 ? 28.509 27.490 43.382 1.00 0.00 21 LEU A N 10
ATOM 7841 C CA . LEU A 1 22 ? 29.878 27.377 42.870 1.00 0.00 21 LEU A CA 10
ATOM 7842 C C . LEU A 1 22 ? 29.833 26.752 41.454 1.00 0.00 21 LEU A C 10
ATOM 7843 O O . LEU A 1 22 ? 29.316 25.639 41.314 1.00 0.00 21 LEU A O 10
ATOM 7859 N N . PRO A 1 23 ? 30.310 27.445 40.403 1.00 0.00 22 PRO A N 10
ATOM 7860 C CA . PRO A 1 23 ? 30.038 27.079 39.015 1.00 0.00 22 PRO A CA 10
ATOM 7861 C C . PRO A 1 23 ? 30.866 25.892 38.510 1.00 0.00 22 PRO A C 10
ATOM 7862 O O . PRO A 1 23 ? 31.876 25.503 39.101 1.00 0.00 22 PRO A O 10
ATOM 7873 N N . TYR A 1 24 ? 30.441 25.361 37.362 1.00 0.00 23 TYR A N 10
ATOM 7874 C CA . TYR A 1 24 ? 31.141 24.349 36.566 1.00 0.00 23 TYR A CA 10
ATOM 7875 C C . TYR A 1 24 ? 31.071 24.684 35.064 1.00 0.00 23 TYR A C 10
ATOM 7876 O O . TYR A 1 24 ? 30.066 25.209 34.592 1.00 0.00 23 TYR A O 10
ATOM 7894 N N . TYR A 1 25 ? 32.113 24.365 34.290 1.00 0.00 24 TYR A N 10
ATOM 7895 C CA . TYR A 1 25 ? 32.133 24.613 32.843 1.00 0.00 24 TYR A CA 10
ATOM 7896 C C . TYR A 1 25 ? 31.655 23.368 32.074 1.00 0.00 24 TYR A C 10
ATOM 7897 O O . TYR A 1 25 ? 32.244 22.291 32.178 1.00 0.00 24 TYR A O 10
ATOM 7915 N N . PHE A 1 26 ? 30.560 23.485 31.324 1.00 0.00 25 PHE A N 10
ATOM 7916 C CA . PHE A 1 26 ? 29.920 22.383 30.607 1.00 0.00 25 PHE A CA 10
ATOM 7917 C C . PHE A 1 26 ? 30.616 22.082 29.274 1.00 0.00 25 PHE A C 10
ATOM 7918 O O . PHE A 1 26 ? 30.969 22.992 28.517 1.00 0.00 25 PHE A O 10
ATOM 7935 N N . ASN A 1 27 ? 30.768 20.789 28.972 1.00 0.00 26 ASN A N 10
ATOM 7936 C CA . ASN A 1 27 ? 31.255 20.293 27.688 1.00 0.00 26 ASN A CA 10
ATOM 7937 C C . ASN A 1 27 ? 30.048 20.013 26.763 1.00 0.00 26 ASN A C 10
ATOM 7938 O O . ASN A 1 27 ? 29.239 19.145 27.101 1.00 0.00 26 ASN A O 10
ATOM 7949 N N . PRO A 1 28 ? 29.886 20.684 25.603 1.00 0.00 27 PRO A N 10
ATOM 7950 C CA . PRO A 1 28 ? 28.758 20.419 24.706 1.00 0.00 27 PRO A CA 10
ATOM 7951 C C . PRO A 1 28 ? 28.858 19.052 24.019 1.00 0.00 27 PRO A C 10
ATOM 7952 O O . PRO A 1 28 ? 27.881 18.306 23.999 1.00 0.00 27 PRO A O 10
ATOM 7963 N N . ALA A 1 29 ? 30.033 18.701 23.483 1.00 0.00 28 ALA A N 10
ATOM 7964 C CA . ALA A 1 29 ? 30.227 17.528 22.623 1.00 0.00 28 ALA A CA 10
ATOM 7965 C C . ALA A 1 29 ? 30.613 16.224 23.362 1.00 0.00 28 ALA A C 10
ATOM 7966 O O . ALA A 1 29 ? 31.011 15.243 22.723 1.00 0.00 28 ALA A O 10
ATOM 7973 N N . THR A 1 30 ? 30.549 16.213 24.702 1.00 0.00 29 THR A N 10
ATOM 7974 C CA . THR A 1 30 ? 30.940 15.090 25.579 1.00 0.00 29 THR A CA 10
ATOM 7975 C C . THR A 1 30 ? 30.129 15.138 26.868 1.00 0.00 29 THR A C 10
ATOM 7976 O O . THR A 1 30 ? 29.915 16.222 27.406 1.00 0.00 29 THR A O 10
ATOM 7987 N N . ARG A 1 31 ? 29.697 13.987 27.397 1.00 0.00 30 ARG A N 10
ATOM 7988 C CA . ARG A 1 31 ? 29.114 13.878 28.744 1.00 0.00 30 ARG A CA 10
ATOM 7989 C C . ARG A 1 31 ? 30.223 14.078 29.786 1.00 0.00 30 ARG A C 10
ATOM 7990 O O . ARG A 1 31 ? 30.988 13.163 30.093 1.00 0.00 30 ARG A O 10
ATOM 8011 N N . GLU A 1 32 ? 30.341 15.316 30.264 1.00 0.00 31 GLU A N 10
ATOM 8012 C CA . GLU A 1 32 ? 31.431 15.831 31.092 1.00 0.00 31 GLU A CA 10
ATOM 8013 C C . GLU A 1 32 ? 31.129 17.268 31.544 1.00 0.00 31 GLU A C 10
ATOM 8014 O O . GLU A 1 32 ? 30.384 18.005 30.891 1.00 0.00 31 GLU A O 10
ATOM 8026 N N . SER A 1 33 ? 31.761 17.683 32.633 1.00 0.00 32 SER A N 10
ATOM 8027 C CA . SER A 1 33 ? 31.958 19.094 32.973 1.00 0.00 32 SER A CA 10
ATOM 8028 C C . SER A 1 33 ? 33.361 19.314 33.546 1.00 0.00 32 SER A C 10
ATOM 8029 O O . SER A 1 33 ? 33.812 18.581 34.431 1.00 0.00 32 SER A O 10
ATOM 8037 N N . ARG A 1 34 ? 34.051 20.345 33.058 1.00 0.00 33 ARG A N 10
ATOM 8038 C CA . ARG A 1 34 ? 35.346 20.772 33.568 1.00 0.00 33 ARG A CA 10
ATOM 8039 C C . ARG A 1 34 ? 35.150 21.650 34.815 1.00 0.00 33 ARG A C 10
ATOM 8040 O O . ARG A 1 34 ? 34.547 22.720 34.775 1.00 0.00 33 ARG A O 10
ATOM 8061 N N . TRP A 1 35 ? 35.666 21.167 35.942 1.00 0.00 34 TRP A N 10
ATOM 8062 C CA . TRP A 1 35 ? 35.444 21.715 37.288 1.00 0.00 34 TRP A CA 10
ATOM 8063 C C . TRP A 1 35 ? 36.445 22.814 37.689 1.00 0.00 34 TRP A C 10
ATOM 8064 O O . TRP A 1 35 ? 36.165 23.580 38.606 1.00 0.00 34 TRP A O 10
ATOM 8085 N N . GLU A 1 36 ? 37.616 22.844 37.051 1.00 0.00 35 GLU A N 10
ATOM 8086 C CA . GLU A 1 36 ? 38.834 23.562 37.447 1.00 0.00 35 GLU A CA 10
ATOM 8087 C C . GLU A 1 36 ? 39.740 23.711 36.208 1.00 0.00 35 GLU A C 10
ATOM 8088 O O . GLU A 1 36 ? 39.601 22.904 35.279 1.00 0.00 35 GLU A O 10
ATOM 8100 N N . PRO A 1 37 ? 40.651 24.706 36.166 1.00 0.00 36 PRO A N 10
ATOM 8101 C CA . PRO A 1 37 ? 41.409 25.041 34.965 1.00 0.00 36 PRO A CA 10
ATOM 8102 C C . PRO A 1 37 ? 42.413 23.936 34.585 1.00 0.00 36 PRO A C 10
ATOM 8103 O O . PRO A 1 37 ? 43.314 23.644 35.378 1.00 0.00 36 PRO A O 10
ATOM 8114 N N . PRO A 1 38 ? 42.287 23.331 33.384 1.00 0.00 37 PRO A N 10
ATOM 8115 C CA . PRO A 1 38 ? 43.131 22.231 32.914 1.00 0.00 37 PRO A CA 10
ATOM 8116 C C . PRO A 1 38 ? 44.444 22.740 32.289 1.00 0.00 37 PRO A C 10
ATOM 8117 O O . PRO A 1 38 ? 44.780 23.915 32.411 1.00 0.00 37 PRO A O 10
ATOM 8128 N N . ALA A 1 39 ? 45.181 21.856 31.607 1.00 0.00 38 ALA A N 10
ATOM 8129 C CA . ALA A 1 39 ? 46.357 22.187 30.797 1.00 0.00 38 ALA A CA 10
ATOM 8130 C C . ALA A 1 39 ? 46.001 22.546 29.343 1.00 0.00 38 ALA A C 10
ATOM 8131 O O . ALA A 1 39 ? 46.671 23.384 28.741 1.00 0.00 38 ALA A O 10
ATOM 8138 N N . ASP A 1 40 ? 44.937 21.958 28.782 1.00 0.00 39 ASP A N 10
ATOM 8139 C CA . ASP A 1 40 ? 44.467 22.183 27.398 1.00 0.00 39 ASP A CA 10
ATOM 8140 C C . ASP A 1 40 ? 43.860 23.595 27.172 1.00 0.00 39 ASP A C 10
ATOM 8141 O O . ASP A 1 40 ? 43.494 23.960 26.051 1.00 0.00 39 ASP A O 10
ATOM 8150 N N . THR A 1 41 ? 43.776 24.396 28.245 1.00 0.00 40 THR A N 10
ATOM 8151 C CA . THR A 1 41 ? 43.301 25.788 28.269 1.00 0.00 40 THR A CA 10
ATOM 8152 C C . THR A 1 41 ? 44.385 26.775 27.824 1.00 0.00 40 THR A C 10
ATOM 8153 O O . THR A 1 41 ? 45.577 26.473 27.847 1.00 0.00 40 THR A O 10
ATOM 8164 N N . ASP A 1 42 ? 43.939 27.956 27.412 1.00 0.00 41 ASP A N 10
ATOM 8165 C CA . ASP A 1 42 ? 44.664 28.945 26.610 1.00 0.00 41 ASP A CA 10
ATOM 8166 C C . ASP A 1 42 ? 44.723 30.305 27.320 1.00 0.00 41 ASP A C 10
ATOM 8167 O O . ASP A 1 42 ? 44.196 31.303 26.838 1.00 0.00 41 ASP A O 10
ATOM 8176 N N . MET A 1 43 ? 45.314 30.340 28.514 1.00 0.00 42 MET A N 10
ATOM 8177 C CA . MET A 1 43 ? 45.596 31.538 29.317 1.00 0.00 42 MET A CA 10
ATOM 8178 C C . MET A 1 43 ? 45.923 32.832 28.548 1.00 0.00 42 MET A C 10
ATOM 8179 O O . MET A 1 43 ? 45.387 33.863 28.942 1.00 0.00 42 MET A O 10
ATOM 8193 N N . GLU A 1 44 ? 46.659 32.809 27.433 1.00 0.00 43 GLU A N 10
ATOM 8194 C CA . GLU A 1 44 ? 46.867 33.983 26.555 1.00 0.00 43 GLU A CA 10
ATOM 8195 C C . GLU A 1 44 ? 45.543 34.634 26.093 1.00 0.00 43 GLU A C 10
ATOM 8196 O O . GLU A 1 44 ? 45.415 35.866 26.087 1.00 0.00 43 GLU A O 10
ATOM 8208 N N . THR A 1 45 ? 44.534 33.825 25.756 1.00 0.00 44 THR A N 10
ATOM 8209 C CA . THR A 1 45 ? 43.138 34.237 25.514 1.00 0.00 44 THR A CA 10
ATOM 8210 C C . THR A 1 45 ? 42.368 34.420 26.821 1.00 0.00 44 THR A C 10
ATOM 8211 O O . THR A 1 45 ? 41.401 35.182 26.861 1.00 0.00 44 THR A O 10
ATOM 8222 N N . LEU A 1 46 ? 42.769 33.727 27.890 1.00 0.00 45 LEU A N 10
ATOM 8223 C CA . LEU A 1 46 ? 41.941 33.490 29.069 1.00 0.00 45 LEU A CA 10
ATOM 8224 C C . LEU A 1 46 ? 42.141 34.502 30.195 1.00 0.00 45 LEU A C 10
ATOM 8225 O O . LEU A 1 46 ? 41.214 34.684 30.975 1.00 0.00 45 LEU A O 10
ATOM 8241 N N . LYS A 1 47 ? 43.279 35.192 30.327 1.00 0.00 46 LYS A N 10
ATOM 8242 C CA . LYS A 1 47 ? 43.369 36.275 31.320 1.00 0.00 46 LYS A CA 10
ATOM 8243 C C . LYS A 1 47 ? 42.507 37.500 30.926 1.00 0.00 46 LYS A C 10
ATOM 8244 O O . LYS A 1 47 ? 42.178 38.316 31.785 1.00 0.00 46 LYS A O 10
ATOM 8263 N N . MET A 1 48 ? 42.033 37.579 29.675 1.00 0.00 47 MET A N 10
ATOM 8264 C CA . MET A 1 48 ? 40.944 38.485 29.256 1.00 0.00 47 MET A CA 10
ATOM 8265 C C . MET A 1 48 ? 39.557 38.069 29.790 1.00 0.00 47 MET A C 10
ATOM 8266 O O . MET A 1 48 ? 38.610 38.844 29.698 1.00 0.00 47 MET A O 10
ATOM 8280 N N . TYR A 1 49 ? 39.414 36.857 30.338 1.00 0.00 48 TYR A N 10
ATOM 8281 C CA . TYR A 1 49 ? 38.170 36.292 30.888 1.00 0.00 48 TYR A CA 10
ATOM 8282 C C . TYR A 1 49 ? 38.247 36.096 32.414 1.00 0.00 48 TYR A C 10
ATOM 8283 O O . TYR A 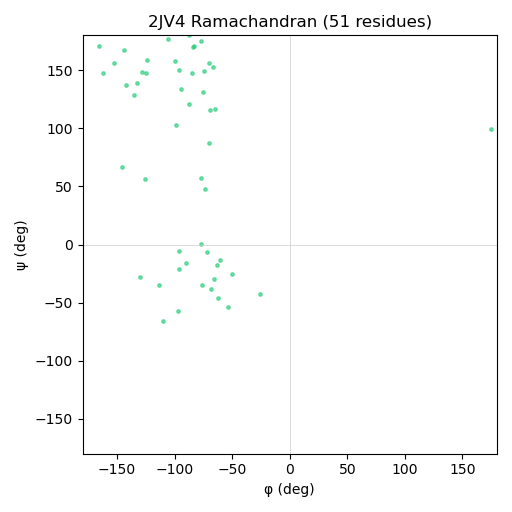1 49 ? 37.385 36.567 33.157 1.00 0.00 48 TYR A O 10
ATOM 8301 N N . MET A 1 50 ? 39.313 35.438 32.881 1.00 0.00 49 MET A N 10
ATOM 8302 C CA . MET A 1 50 ? 39.612 35.136 34.289 1.00 0.00 49 MET A CA 10
ATOM 8303 C C . MET A 1 50 ? 40.158 36.334 35.089 1.00 0.00 49 MET A C 10
ATOM 8304 O O . MET A 1 50 ? 40.340 36.225 36.302 1.00 0.00 49 MET A O 10
ATOM 8318 N N . ALA A 1 51 ? 40.390 37.477 34.441 1.00 0.00 50 ALA A N 10
ATOM 8319 C CA . ALA A 1 51 ? 40.726 38.766 35.049 1.00 0.00 50 ALA A CA 10
ATOM 8320 C C . ALA A 1 51 ? 40.162 39.916 34.186 1.00 0.00 50 ALA A C 10
ATOM 8321 O O . ALA A 1 51 ? 39.656 39.661 33.089 1.00 0.00 50 ALA A O 10
ATOM 8328 N N . THR A 1 52 ? 40.240 41.167 34.660 1.00 0.00 51 THR A N 10
ATOM 8329 C CA . THR A 1 52 ? 39.796 42.376 33.935 1.00 0.00 51 THR A CA 10
ATOM 8330 C C . THR A 1 52 ? 40.822 43.495 34.098 1.00 0.00 51 THR A C 10
ATOM 8331 O O . THR A 1 52 ? 41.625 43.468 35.032 1.00 0.00 51 THR A O 10
ATOM 8342 N N . TYR A 1 53 ? 40.807 44.466 33.187 1.00 0.00 52 TYR A N 10
ATOM 8343 C CA . TYR A 1 53 ? 41.685 45.640 33.208 1.00 0.00 52 TYR A CA 10
ATOM 8344 C C . TYR A 1 53 ? 40.993 46.866 33.831 1.00 0.00 52 TYR A C 10
ATOM 8345 O O . TYR A 1 53 ? 39.877 47.223 33.442 1.00 0.00 52 TYR A O 10
ATOM 8363 N N . HIS A 1 54 ? 41.675 47.529 34.770 1.00 0.00 53 HIS A N 10
ATOM 8364 C CA . HIS A 1 54 ? 41.202 48.717 35.498 1.00 0.00 53 HIS A CA 10
ATOM 8365 C C . HIS A 1 54 ? 41.312 50.015 34.694 1.00 0.00 53 HIS A C 10
ATOM 8366 O O . HIS A 1 54 ? 40.255 50.534 34.264 1.00 0.00 53 HIS A O 10
ATOM 8381 N N . SER A 1 2 ? 27.962 41.462 30.346 1.00 0.00 1 SER A N 11
ATOM 8382 C CA . SER A 1 2 ? 26.825 40.549 30.105 1.00 0.00 1 SER A CA 11
ATOM 8383 C C . SER A 1 2 ? 27.296 39.118 29.875 1.00 0.00 1 SER A C 11
ATOM 8384 O O . SER A 1 2 ? 26.956 38.228 30.660 1.00 0.00 1 SER A O 11
ATOM 8392 N N . MET A 1 3 ? 28.081 38.876 28.819 1.00 0.00 2 MET A N 11
ATOM 8393 C CA . MET A 1 3 ? 28.670 37.575 28.470 1.00 0.00 2 MET A CA 11
ATOM 8394 C C . MET A 1 3 ? 30.157 37.511 28.863 1.00 0.00 2 MET A C 11
ATOM 8395 O O . MET A 1 3 ? 30.735 38.520 29.278 1.00 0.00 2 MET A O 11
ATOM 8409 N N . VAL A 1 4 ? 30.782 36.343 28.714 1.00 0.00 3 VAL A N 11
ATOM 8410 C CA . VAL A 1 4 ? 32.227 36.123 28.910 1.00 0.00 3 VAL A CA 11
ATOM 8411 C C . VAL A 1 4 ? 32.845 35.335 27.748 1.00 0.00 3 VAL A C 11
ATOM 8412 O O . VAL A 1 4 ? 32.269 34.354 27.276 1.00 0.00 3 VAL A O 11
ATOM 8425 N N . ASN A 1 5 ? 34.037 35.754 27.305 1.00 0.00 4 ASN A N 11
ATOM 8426 C CA . ASN A 1 5 ? 34.888 35.002 26.376 1.00 0.00 4 ASN A CA 11
ATOM 8427 C C . ASN A 1 5 ? 35.972 34.250 27.166 1.00 0.00 4 ASN A C 11
ATOM 8428 O O . ASN A 1 5 ? 36.749 34.885 27.880 1.00 0.00 4 ASN A O 11
ATOM 8439 N N . THR A 1 6 ? 36.039 32.918 27.038 1.00 0.00 5 THR A N 11
ATOM 8440 C CA . THR A 1 6 ? 36.947 32.034 27.790 1.00 0.00 5 THR A CA 11
ATOM 8441 C C . THR A 1 6 ? 37.883 31.360 26.816 1.00 0.00 5 THR A C 11
ATOM 8442 O O . THR A 1 6 ? 37.446 30.584 25.963 1.00 0.00 5 THR A O 11
ATOM 8453 N N . GLY A 1 7 ? 39.176 31.528 27.058 1.00 0.00 6 GLY A N 11
ATOM 8454 C CA . GLY A 1 7 ? 40.206 30.635 26.548 1.00 0.00 6 GLY A CA 11
ATOM 8455 C C . GLY A 1 7 ? 40.230 29.236 27.172 1.00 0.00 6 GLY A C 11
ATOM 8456 O O . GLY A 1 7 ? 41.309 28.761 27.517 1.00 0.00 6 GLY A O 11
ATOM 8460 N N . LEU A 1 8 ? 39.062 28.620 27.394 1.00 0.00 7 LEU A N 11
ATOM 8461 C CA . LEU A 1 8 ? 38.892 27.279 27.970 1.00 0.00 7 LEU A CA 11
ATOM 8462 C C . LEU A 1 8 ? 38.990 26.200 26.865 1.00 0.00 7 LEU A C 11
ATOM 8463 O O . LEU A 1 8 ? 38.981 26.562 25.682 1.00 0.00 7 LEU A O 11
ATOM 8479 N N . PRO A 1 9 ? 39.101 24.895 27.197 1.00 0.00 8 PRO A N 11
ATOM 8480 C CA . PRO A 1 9 ? 39.127 23.825 26.195 1.00 0.00 8 PRO A CA 11
ATOM 8481 C C . PRO A 1 9 ? 37.715 23.566 25.616 1.00 0.00 8 PRO A C 11
ATOM 8482 O O . PRO A 1 9 ? 36.854 24.443 25.663 1.00 0.00 8 PRO A O 11
ATOM 8493 N N . ALA A 1 10 ? 37.446 22.378 25.062 1.00 0.00 9 ALA A N 11
ATOM 8494 C CA . ALA A 1 10 ? 36.107 21.974 24.611 1.00 0.00 9 ALA A CA 11
ATOM 8495 C C . ALA A 1 10 ? 35.077 21.948 25.758 1.00 0.00 9 ALA A C 11
ATOM 8496 O O . ALA A 1 10 ? 33.914 22.308 25.554 1.00 0.00 9 ALA A O 11
ATOM 8503 N N . GLY A 1 11 ? 35.514 21.589 26.971 1.00 0.00 10 GLY A N 11
ATOM 8504 C CA . GLY A 1 11 ? 34.740 21.666 28.211 1.00 0.00 10 GLY A CA 11
ATOM 8505 C C . GLY A 1 11 ? 34.716 23.076 28.795 1.00 0.00 10 GLY A C 11
ATOM 8506 O O . GLY A 1 11 ? 35.220 23.284 29.896 1.00 0.00 10 GLY A O 11
ATOM 8510 N N . TRP A 1 12 ? 34.152 24.040 28.057 1.00 0.00 11 TRP A N 11
ATOM 8511 C CA . TRP A 1 12 ? 34.053 25.447 28.476 1.00 0.00 11 TRP A CA 11
ATOM 8512 C C . TRP A 1 12 ? 32.645 25.924 28.857 1.00 0.00 11 TRP A C 11
ATOM 8513 O O . TRP A 1 12 ? 32.524 26.980 29.479 1.00 0.00 11 TRP A O 11
ATOM 8534 N N . GLU A 1 13 ? 31.585 25.211 28.465 1.00 0.00 12 GLU A N 11
ATOM 8535 C CA . GLU A 1 13 ? 30.222 25.737 28.564 1.00 0.00 12 GLU A CA 11
ATOM 8536 C C . GLU A 1 13 ? 29.774 25.768 30.030 1.00 0.00 12 GLU A C 11
ATOM 8537 O O . GLU A 1 13 ? 29.449 24.722 30.583 1.00 0.00 12 GLU A O 11
ATOM 8549 N N . VAL A 1 14 ? 29.766 26.941 30.672 1.00 0.00 13 VAL A N 11
ATOM 8550 C CA . VAL A 1 14 ? 29.458 27.016 32.108 1.00 0.00 13 VAL A CA 11
ATOM 8551 C C . VAL A 1 14 ? 27.999 26.656 32.366 1.00 0.00 13 VAL A C 11
ATOM 8552 O O . VAL A 1 14 ? 27.077 27.308 31.865 1.00 0.00 13 VAL A O 11
ATOM 8565 N N . ARG A 1 15 ? 27.817 25.616 33.177 1.00 0.00 14 ARG A N 11
ATOM 8566 C CA . ARG A 1 15 ? 26.553 25.258 33.797 1.00 0.00 14 ARG A CA 11
ATOM 8567 C C . ARG A 1 15 ? 26.620 25.599 35.285 1.00 0.00 14 ARG A C 11
ATOM 8568 O O . ARG A 1 15 ? 27.637 25.402 35.943 1.00 0.00 14 ARG A O 11
ATOM 8589 N N . HIS A 1 16 ? 25.525 26.140 35.807 1.00 0.00 15 HIS A N 11
ATOM 8590 C CA . HIS A 1 16 ? 25.449 26.736 37.144 1.00 0.00 15 HIS A CA 11
ATOM 8591 C C . HIS A 1 16 ? 23.998 26.756 37.674 1.00 0.00 15 HIS A C 11
ATOM 8592 O O . HIS A 1 16 ? 23.062 26.316 36.996 1.00 0.00 15 HIS A O 11
ATOM 8606 N N . SER A 1 17 ? 23.795 27.292 38.869 1.00 0.00 16 SER A N 11
ATOM 8607 C CA . SER A 1 17 ? 22.489 27.445 39.519 1.00 0.00 16 SER A CA 11
ATOM 8608 C C . SER A 1 17 ? 22.332 28.837 40.154 1.00 0.00 16 SER A C 11
ATOM 8609 O O . SER A 1 17 ? 23.285 29.620 40.214 1.00 0.00 16 SER A O 11
ATOM 8617 N N . ASN A 1 18 ? 21.132 29.127 40.670 1.00 0.00 17 ASN A N 11
ATOM 8618 C CA . ASN A 1 18 ? 20.857 30.260 41.565 1.00 0.00 17 ASN A CA 11
ATOM 8619 C C . ASN A 1 18 ? 20.496 29.789 42.989 1.00 0.00 17 ASN A C 11
ATOM 8620 O O . ASN A 1 18 ? 20.774 30.493 43.957 1.00 0.00 17 ASN A O 11
ATOM 8631 N N . SER A 1 19 ? 19.932 28.586 43.149 1.00 0.00 18 SER A N 11
ATOM 8632 C CA . SER A 1 19 ? 19.694 27.938 44.459 1.00 0.00 18 SER A CA 11
ATOM 8633 C C . SER A 1 19 ? 20.942 27.215 45.028 1.00 0.00 18 SER A C 11
ATOM 8634 O O . SER A 1 19 ? 20.946 26.754 46.174 1.00 0.00 18 SER A O 11
ATOM 8642 N N . LYS A 1 20 ? 22.015 27.153 44.232 1.00 0.00 19 LYS A N 11
ATOM 8643 C CA . LYS A 1 20 ? 23.404 26.834 44.599 1.00 0.00 19 LYS A CA 11
ATOM 8644 C C . LYS A 1 20 ? 24.344 27.864 43.933 1.00 0.00 19 LYS A C 11
ATOM 8645 O O . LYS A 1 20 ? 23.929 28.552 42.997 1.00 0.00 19 LYS A O 11
ATOM 8664 N N . ASN A 1 21 ? 25.604 27.944 44.367 1.00 0.00 20 ASN A N 11
ATOM 8665 C CA . ASN A 1 21 ? 26.598 28.885 43.840 1.00 0.00 20 ASN A CA 11
ATOM 8666 C C . ASN A 1 21 ? 27.975 28.214 43.631 1.00 0.00 20 ASN A C 11
ATOM 8667 O O . ASN A 1 21 ? 28.961 28.558 44.287 1.00 0.00 20 ASN A O 11
ATOM 8678 N N . LEU A 1 22 ? 28.047 27.257 42.694 1.00 0.00 21 LEU A N 11
ATOM 8679 C CA . LEU A 1 22 ? 29.286 26.595 42.257 1.00 0.00 21 LEU A CA 11
ATOM 8680 C C . LEU A 1 22 ? 29.093 26.033 40.827 1.00 0.00 21 LEU A C 11
ATOM 8681 O O . LEU A 1 22 ? 28.139 25.271 40.618 1.00 0.00 21 LEU A O 11
ATOM 8697 N N . PRO A 1 23 ? 29.941 26.401 39.843 1.00 0.00 22 PRO A N 11
ATOM 8698 C CA . PRO A 1 23 ? 29.765 26.033 38.442 1.00 0.00 22 PRO A CA 11
ATOM 8699 C C . PRO A 1 23 ? 30.423 24.691 38.097 1.00 0.00 22 PRO A C 11
ATOM 8700 O O . PRO A 1 23 ? 31.271 24.178 38.827 1.00 0.00 22 PRO A O 11
ATOM 8711 N N . TYR A 1 24 ? 30.097 24.179 36.911 1.00 0.00 23 TYR A N 11
ATOM 8712 C CA . TYR A 1 24 ? 30.928 23.222 36.179 1.00 0.00 23 TYR A CA 11
ATOM 8713 C C . TYR A 1 24 ? 30.943 23.550 34.679 1.00 0.00 23 TYR A C 11
ATOM 8714 O O . TYR A 1 24 ? 29.904 23.784 34.064 1.00 0.00 23 TYR A O 11
ATOM 8732 N N . TYR A 1 25 ? 32.132 23.563 34.078 1.00 0.00 24 TYR A N 11
ATOM 8733 C CA . TYR A 1 25 ? 32.327 23.864 32.661 1.00 0.00 24 TYR A CA 11
ATOM 8734 C C . TYR A 1 25 ? 32.167 22.571 31.841 1.00 0.00 24 TYR A C 11
ATOM 8735 O O . TYR A 1 25 ? 32.893 21.598 32.047 1.00 0.00 24 TYR A O 11
ATOM 8753 N N . PHE A 1 26 ? 31.161 22.519 30.969 1.00 0.00 25 PHE A N 11
ATOM 8754 C CA . PHE A 1 26 ? 30.680 21.295 30.329 1.00 0.00 25 PHE A CA 11
ATOM 8755 C C . PHE A 1 26 ? 31.192 21.141 28.890 1.00 0.00 25 PHE A C 11
ATOM 8756 O O . PHE A 1 26 ? 31.263 22.112 28.133 1.00 0.00 25 PHE A O 11
ATOM 8773 N N . ASN A 1 27 ? 31.501 19.900 28.503 1.00 0.00 26 ASN A N 11
ATOM 8774 C CA . ASN A 1 27 ? 31.736 19.487 27.119 1.00 0.00 26 ASN A CA 11
ATOM 8775 C C . ASN A 1 27 ? 30.448 18.835 26.553 1.00 0.00 26 ASN A C 11
ATOM 8776 O O . ASN A 1 27 ? 30.050 17.775 27.044 1.00 0.00 26 ASN A O 11
ATOM 8787 N N . PRO A 1 28 ? 29.792 19.438 25.538 1.00 0.00 27 PRO A N 11
ATOM 8788 C CA . PRO A 1 28 ? 28.594 18.881 24.911 1.00 0.00 27 PRO A CA 11
ATOM 8789 C C . PRO A 1 28 ? 28.876 17.802 23.860 1.00 0.00 27 PRO A C 11
ATOM 8790 O O . PRO A 1 28 ? 27.985 17.007 23.573 1.00 0.00 27 PRO A O 11
ATOM 8801 N N . ALA A 1 29 ? 30.070 17.769 23.257 1.00 0.00 28 ALA A N 11
ATOM 8802 C CA . ALA A 1 29 ? 30.390 16.825 22.186 1.00 0.00 28 ALA A CA 11
ATOM 8803 C C . ALA A 1 29 ? 30.717 15.421 22.729 1.00 0.00 28 ALA A C 11
ATOM 8804 O O . ALA A 1 29 ? 30.388 14.409 22.098 1.00 0.00 28 ALA A O 11
ATOM 8811 N N . THR A 1 30 ? 31.325 15.373 23.920 1.00 0.00 29 THR A N 11
ATOM 8812 C CA . THR A 1 30 ? 31.550 14.171 24.730 1.00 0.00 29 THR A CA 11
ATOM 8813 C C . THR A 1 30 ? 31.163 14.536 26.155 1.00 0.00 29 THR A C 11
ATOM 8814 O O . THR A 1 30 ? 31.857 15.347 26.760 1.00 0.00 29 THR A O 11
ATOM 8825 N N . ARG A 1 31 ? 30.065 13.978 26.683 1.00 0.00 30 ARG A N 11
ATOM 8826 C CA . ARG A 1 31 ? 29.502 14.363 27.988 1.00 0.00 30 ARG A CA 11
ATOM 8827 C C . ARG A 1 31 ? 30.539 14.197 29.105 1.00 0.00 30 ARG A C 11
ATOM 8828 O O . ARG A 1 31 ? 30.859 13.075 29.512 1.00 0.00 30 ARG A O 11
ATOM 8849 N N . GLU A 1 32 ? 31.044 15.328 29.588 1.00 0.00 31 GLU A N 11
ATOM 8850 C CA . GLU A 1 32 ? 32.198 15.448 30.483 1.00 0.00 31 GLU A CA 11
ATOM 8851 C C . GLU A 1 32 ? 32.258 16.871 31.074 1.00 0.00 31 GLU A C 11
ATOM 8852 O O . GLU A 1 32 ? 31.768 17.820 30.464 1.00 0.00 31 GLU A O 11
ATOM 8864 N N . SER A 1 33 ? 32.855 17.041 32.257 1.00 0.00 32 SER A N 11
ATOM 8865 C CA . SER A 1 33 ? 33.015 18.351 32.908 1.00 0.00 32 SER A CA 11
ATOM 8866 C C . SER A 1 33 ? 34.472 18.715 33.260 1.00 0.00 32 SER A C 11
ATOM 8867 O O . SER A 1 33 ? 35.372 17.866 33.293 1.00 0.00 32 SER A O 11
ATOM 8875 N N . ARG A 1 34 ? 34.685 20.007 33.528 1.00 0.00 33 ARG A N 11
ATOM 8876 C CA . ARG A 1 34 ? 35.921 20.658 33.961 1.00 0.00 33 ARG A CA 11
ATOM 8877 C C . ARG A 1 34 ? 35.575 21.684 35.052 1.00 0.00 33 ARG A C 11
ATOM 8878 O O . ARG A 1 34 ? 34.451 22.188 35.097 1.00 0.00 33 ARG A O 11
ATOM 8899 N N . TRP A 1 35 ? 36.512 21.966 35.958 1.00 0.00 34 TRP A N 11
ATOM 8900 C CA . TRP A 1 35 ? 36.171 22.436 37.317 1.00 0.00 34 TRP A CA 11
ATOM 8901 C C . TRP A 1 35 ? 36.851 23.765 37.701 1.00 0.00 34 TRP A C 11
ATOM 8902 O O . TRP A 1 35 ? 36.335 24.536 38.511 1.00 0.00 34 TRP A O 11
ATOM 8923 N N . GLU A 1 36 ? 38.005 24.018 37.086 1.00 0.00 35 GLU A N 11
ATOM 8924 C CA . GLU A 1 36 ? 38.884 25.192 37.166 1.00 0.00 35 GLU A CA 11
ATOM 8925 C C . GLU A 1 36 ? 39.665 25.244 35.826 1.00 0.00 35 GLU A C 11
ATOM 8926 O O . GLU A 1 36 ? 39.586 24.270 35.063 1.00 0.00 35 GLU A O 11
ATOM 8938 N N . PRO A 1 37 ? 40.424 26.306 35.488 1.00 0.00 36 PRO A N 11
ATOM 8939 C CA . PRO A 1 37 ? 41.287 26.320 34.305 1.00 0.00 36 PRO A CA 11
ATOM 8940 C C . PRO A 1 37 ? 42.262 25.120 34.281 1.00 0.00 36 PRO A C 11
ATOM 8941 O O . PRO A 1 37 ? 43.022 24.956 35.238 1.00 0.00 36 PRO A O 11
ATOM 8952 N N . PRO A 1 38 ? 42.246 24.267 33.233 1.00 0.00 37 PRO A N 11
ATOM 8953 C CA . PRO A 1 38 ? 43.135 23.109 33.099 1.00 0.00 37 PRO A CA 11
ATOM 8954 C C . PRO A 1 38 ? 44.433 23.501 32.357 1.00 0.00 37 PRO A C 11
ATOM 8955 O O . PRO A 1 38 ? 44.753 24.686 32.266 1.00 0.00 37 PRO A O 11
ATOM 8966 N N . ALA A 1 39 ? 45.192 22.532 31.824 1.00 0.00 38 ALA A N 11
ATOM 8967 C CA . ALA A 1 39 ? 46.470 22.770 31.127 1.00 0.00 38 ALA A CA 11
ATOM 8968 C C . ALA A 1 39 ? 46.372 22.710 29.587 1.00 0.00 38 ALA A C 11
ATOM 8969 O O . ALA A 1 39 ? 47.140 23.372 28.892 1.00 0.00 38 ALA A O 11
ATOM 8976 N N . ASP A 1 40 ? 45.413 21.958 29.035 1.00 0.00 39 ASP A N 11
ATOM 8977 C CA . ASP A 1 40 ? 45.151 21.823 27.586 1.00 0.00 39 ASP A CA 11
ATOM 8978 C C . ASP A 1 40 ? 44.324 23.000 27.002 1.00 0.00 39 ASP A C 11
ATOM 8979 O O . ASP A 1 40 ? 43.834 22.931 25.872 1.00 0.00 39 ASP A O 11
ATOM 8988 N N . THR A 1 41 ? 44.145 24.055 27.808 1.00 0.00 40 THR A N 11
ATOM 8989 C CA . THR A 1 41 ? 43.381 25.295 27.580 1.00 0.00 40 THR A CA 11
ATOM 8990 C C . THR A 1 41 ? 44.117 26.294 26.667 1.00 0.00 40 THR A C 11
ATOM 8991 O O . THR A 1 41 ? 45.206 25.980 26.192 1.00 0.00 40 THR A O 11
ATOM 9002 N N . ASP A 1 42 ? 43.565 27.491 26.399 1.00 0.00 41 ASP A N 11
ATOM 9003 C CA . ASP A 1 42 ? 44.192 28.443 25.455 1.00 0.00 41 ASP A CA 11
ATOM 9004 C C . ASP A 1 42 ? 45.144 29.364 26.215 1.00 0.00 41 ASP A C 11
ATOM 9005 O O . ASP A 1 42 ? 46.326 29.505 25.908 1.00 0.00 41 ASP A O 11
ATOM 9014 N N . MET A 1 43 ? 44.558 29.982 27.236 1.00 0.00 42 MET A N 11
ATOM 9015 C CA . MET A 1 43 ? 45.144 30.778 28.297 1.00 0.00 42 MET A CA 11
ATOM 9016 C C . MET A 1 43 ? 45.324 32.257 27.942 1.00 0.00 42 MET A C 11
ATOM 9017 O O . MET A 1 43 ? 44.917 33.073 28.755 1.00 0.00 42 MET A O 11
ATOM 9031 N N . GLU A 1 44 ? 45.791 32.637 26.748 1.00 0.00 43 GLU A N 11
ATOM 9032 C CA . GLU A 1 44 ? 45.937 34.060 26.364 1.00 0.00 43 GLU A CA 11
ATOM 9033 C C . GLU A 1 44 ? 44.574 34.778 26.287 1.00 0.00 43 GLU A C 11
ATOM 9034 O O . GLU A 1 44 ? 44.368 35.824 26.909 1.00 0.00 43 GLU A O 11
ATOM 9046 N N . THR A 1 45 ? 43.602 34.161 25.601 1.00 0.00 44 THR A N 11
ATOM 9047 C CA . THR A 1 45 ? 42.168 34.528 25.617 1.00 0.00 44 THR A CA 11
ATOM 9048 C C . THR A 1 45 ? 41.581 34.416 27.014 1.00 0.00 44 THR A C 11
ATOM 9049 O O . THR A 1 45 ? 40.530 34.977 27.305 1.00 0.00 44 THR A O 11
ATOM 9060 N N . LEU A 1 46 ? 42.215 33.634 27.878 1.00 0.00 45 LEU A N 11
ATOM 9061 C CA . LEU A 1 46 ? 41.664 33.283 29.164 1.00 0.00 45 LEU A CA 11
ATOM 9062 C C . LEU A 1 46 ? 42.150 34.243 30.256 1.00 0.00 45 LEU A C 11
ATOM 9063 O O . LEU A 1 46 ? 41.443 34.399 31.238 1.00 0.00 45 LEU A O 11
ATOM 9079 N N . LYS A 1 47 ? 43.271 34.960 30.093 1.00 0.00 46 LYS A N 11
ATOM 9080 C CA . LYS A 1 47 ? 43.676 36.015 31.037 1.00 0.00 46 LYS A CA 11
ATOM 9081 C C . LYS A 1 47 ? 42.625 37.133 31.106 1.00 0.00 46 LYS A C 11
ATOM 9082 O O . LYS A 1 47 ? 42.241 37.543 32.200 1.00 0.00 46 LYS A O 11
ATOM 9101 N N . MET A 1 48 ? 42.058 37.517 29.952 1.00 0.00 47 MET A N 11
ATOM 9102 C CA . MET A 1 48 ? 40.923 38.452 29.850 1.00 0.00 47 MET A CA 11
ATOM 9103 C C . MET A 1 48 ? 39.590 37.901 30.410 1.00 0.00 47 MET A C 11
ATOM 9104 O O . MET A 1 48 ? 38.543 38.532 30.271 1.00 0.00 47 MET A O 11
ATOM 9118 N N . TYR A 1 49 ? 39.607 36.728 31.047 1.00 0.00 48 TYR A N 11
ATOM 9119 C CA . TYR A 1 49 ? 38.488 36.127 31.783 1.00 0.00 48 TYR A CA 11
ATOM 9120 C C . TYR A 1 49 ? 38.852 35.794 33.248 1.00 0.00 48 TYR A C 11
ATOM 9121 O O . TYR A 1 49 ? 38.093 36.073 34.174 1.00 0.00 48 TYR A O 11
ATOM 9139 N N . MET A 1 50 ? 40.032 35.207 33.456 1.00 0.00 49 MET A N 11
ATOM 9140 C CA . MET A 1 50 ? 40.619 34.851 34.749 1.00 0.00 49 MET A CA 11
ATOM 9141 C C . MET A 1 50 ? 40.964 36.085 35.598 1.00 0.00 49 MET A C 11
ATOM 9142 O O . MET A 1 50 ? 40.971 35.979 36.827 1.00 0.00 49 MET A O 11
ATOM 9156 N N . ALA A 1 51 ? 41.191 37.246 34.976 1.00 0.00 50 ALA A N 11
ATOM 9157 C CA . ALA A 1 51 ? 41.382 38.539 35.631 1.00 0.00 50 ALA A CA 11
ATOM 9158 C C . ALA A 1 51 ? 40.458 39.622 35.039 1.00 0.00 50 ALA A C 11
ATOM 9159 O O . ALA A 1 51 ? 40.004 39.521 33.893 1.00 0.00 50 ALA A O 11
ATOM 9166 N N . THR A 1 52 ? 40.220 40.682 35.821 1.00 0.00 51 THR A N 11
ATOM 9167 C CA . THR A 1 52 ? 39.573 41.932 35.383 1.00 0.00 51 THR A CA 11
ATOM 9168 C C . THR A 1 52 ? 40.619 42.812 34.713 1.00 0.00 51 THR A C 11
ATOM 9169 O O . THR A 1 52 ? 41.741 42.926 35.212 1.00 0.00 51 THR A O 11
ATOM 9180 N N . TYR A 1 53 ? 40.254 43.439 33.599 1.00 0.00 52 TYR A N 11
ATOM 9181 C CA . TYR A 1 53 ? 41.117 44.322 32.809 1.00 0.00 52 TYR A CA 11
ATOM 9182 C C . TYR A 1 53 ? 40.542 45.752 32.756 1.00 0.00 52 TYR A C 11
ATOM 9183 O O . TYR A 1 53 ? 39.402 45.955 32.319 1.00 0.00 52 TYR A O 11
ATOM 9201 N N . HIS A 1 54 ? 41.327 46.736 33.217 1.00 0.00 53 HIS A N 11
ATOM 9202 C CA . HIS A 1 54 ? 40.919 48.141 33.390 1.00 0.00 53 HIS A CA 11
ATOM 9203 C C . HIS A 1 54 ? 42.099 49.101 33.538 1.00 0.00 53 HIS A C 11
ATOM 9204 O O . HIS A 1 54 ? 41.916 50.302 33.249 1.00 0.00 53 HIS A O 11
ATOM 9219 N N . SER A 1 2 ? 26.024 31.304 22.887 1.00 0.00 1 SER A N 12
ATOM 9220 C CA . SER A 1 2 ? 26.839 32.175 23.756 1.00 0.00 1 SER A CA 12
ATOM 9221 C C . SER A 1 2 ? 28.029 32.755 23.000 1.00 0.00 1 SER A C 12
ATOM 9222 O O . SER A 1 2 ? 28.372 32.260 21.928 1.00 0.00 1 SER A O 12
ATOM 9230 N N . MET A 1 3 ? 28.631 33.841 23.501 1.00 0.00 2 MET A N 12
ATOM 9231 C CA . MET A 1 3 ? 29.519 34.719 22.721 1.00 0.00 2 MET A CA 12
ATOM 9232 C C . MET A 1 3 ? 30.616 35.467 23.511 1.00 0.00 2 MET A C 12
ATOM 9233 O O . MET A 1 3 ? 31.150 36.452 22.994 1.00 0.00 2 MET A O 12
ATOM 9247 N N . VAL A 1 4 ? 31.005 35.021 24.710 1.00 0.00 3 VAL A N 12
ATOM 9248 C CA . VAL A 1 4 ? 32.216 35.537 25.398 1.00 0.00 3 VAL A CA 12
ATOM 9249 C C . VAL A 1 4 ? 33.476 34.841 24.879 1.00 0.00 3 VAL A C 12
ATOM 9250 O O . VAL A 1 4 ? 33.421 33.685 24.462 1.00 0.00 3 VAL A O 12
ATOM 9263 N N . ASN A 1 5 ? 34.624 35.523 24.930 1.00 0.00 4 ASN A N 12
ATOM 9264 C CA . ASN A 1 5 ? 35.915 34.912 24.605 1.00 0.00 4 ASN A CA 12
ATOM 9265 C C . ASN A 1 5 ? 36.483 34.180 25.830 1.00 0.00 4 ASN A C 12
ATOM 9266 O O . ASN A 1 5 ? 36.731 34.788 26.870 1.00 0.00 4 ASN A O 12
ATOM 9277 N N . THR A 1 6 ? 36.753 32.881 25.689 1.00 0.00 5 THR A N 12
ATOM 9278 C CA . THR A 1 6 ? 37.522 32.066 26.640 1.00 0.00 5 THR A CA 12
ATOM 9279 C C . THR A 1 6 ? 38.644 31.379 25.884 1.00 0.00 5 THR A C 12
ATOM 9280 O O . THR A 1 6 ? 38.478 30.915 24.756 1.00 0.00 5 THR A O 12
ATOM 9291 N N . GLY A 1 7 ? 39.763 31.201 26.570 1.00 0.00 6 GLY A N 12
ATOM 9292 C CA . GLY A 1 7 ? 40.681 30.095 26.328 1.00 0.00 6 GLY A CA 12
ATOM 9293 C C . GLY A 1 7 ? 40.289 28.759 26.968 1.00 0.00 6 GLY A C 12
ATOM 9294 O O . GLY A 1 7 ? 41.156 27.901 27.131 1.00 0.00 6 GLY A O 12
ATOM 9298 N N . LEU A 1 8 ? 39.038 28.568 27.406 1.00 0.00 7 LEU A N 12
ATOM 9299 C CA . LEU A 1 8 ? 38.631 27.341 28.103 1.00 0.00 7 LEU A CA 12
ATOM 9300 C C . LEU A 1 8 ? 38.641 26.140 27.126 1.00 0.00 7 LEU A C 12
ATOM 9301 O O . LEU A 1 8 ? 38.566 26.374 25.911 1.00 0.00 7 LEU A O 12
ATOM 9317 N N . PRO A 1 9 ? 38.753 24.884 27.611 1.00 0.00 8 PRO A N 12
ATOM 9318 C CA . PRO A 1 9 ? 38.710 23.696 26.759 1.00 0.00 8 PRO A CA 12
ATOM 9319 C C . PRO A 1 9 ? 37.264 23.449 26.295 1.00 0.00 8 PRO A C 12
ATOM 9320 O O . PRO A 1 9 ? 36.400 24.285 26.543 1.00 0.00 8 PRO A O 12
ATOM 9331 N N . ALA A 1 10 ? 36.965 22.306 25.664 1.00 0.00 9 ALA A N 12
ATOM 9332 C CA . ALA A 1 10 ? 35.634 22.010 25.104 1.00 0.00 9 ALA A CA 12
ATOM 9333 C C . ALA A 1 10 ? 34.458 22.163 26.099 1.00 0.00 9 ALA A C 12
ATOM 9334 O O . ALA A 1 10 ? 33.328 22.414 25.671 1.00 0.00 9 ALA A O 12
ATOM 9341 N N . GLY A 1 11 ? 34.728 22.070 27.407 1.00 0.00 10 GLY A N 12
ATOM 9342 C CA . GLY A 1 11 ? 33.846 22.478 28.503 1.00 0.00 10 GLY A CA 12
ATOM 9343 C C . GLY A 1 11 ? 34.046 23.945 28.878 1.00 0.00 10 GLY A C 12
ATOM 9344 O O . GLY A 1 11 ? 34.694 24.249 29.877 1.00 0.00 10 GLY A O 12
ATOM 9348 N N . TRP A 1 12 ? 33.486 24.846 28.064 1.00 0.00 11 TRP A N 12
ATOM 9349 C CA . TRP A 1 12 ? 33.605 26.306 28.221 1.00 0.00 11 TRP A CA 12
ATOM 9350 C C . TRP A 1 12 ? 32.311 27.048 28.633 1.00 0.00 11 TRP A C 12
ATOM 9351 O O . TRP A 1 12 ? 32.375 28.248 28.910 1.00 0.00 11 TRP A O 12
ATOM 9372 N N . GLU A 1 13 ? 31.140 26.399 28.656 1.00 0.00 12 GLU A N 12
ATOM 9373 C CA . GLU A 1 13 ? 29.846 27.066 28.886 1.00 0.00 12 GLU A CA 12
ATOM 9374 C C . GLU A 1 13 ? 29.507 27.129 30.387 1.00 0.00 12 GLU A C 12
ATOM 9375 O O . GLU A 1 13 ? 29.198 26.102 30.982 1.00 0.00 12 GLU A O 12
ATOM 9387 N N . VAL A 1 14 ? 29.528 28.310 31.013 1.00 0.00 13 VAL A N 12
ATOM 9388 C CA . VAL A 1 14 ? 29.207 28.464 32.446 1.00 0.00 13 VAL A CA 12
ATOM 9389 C C . VAL A 1 14 ? 27.773 28.025 32.782 1.00 0.00 13 VAL A C 12
ATOM 9390 O O . VAL A 1 14 ? 26.814 28.360 32.082 1.00 0.00 13 VAL A O 12
ATOM 9403 N N . ARG A 1 15 ? 27.637 27.296 33.893 1.00 0.00 14 ARG A N 12
ATOM 9404 C CA . ARG A 1 15 ? 26.372 26.854 34.479 1.00 0.00 14 ARG A CA 12
ATOM 9405 C C . ARG A 1 15 ? 26.374 27.127 35.992 1.00 0.00 14 ARG A C 12
ATOM 9406 O O . ARG A 1 15 ? 27.123 26.516 36.760 1.00 0.00 14 ARG A O 12
ATOM 9427 N N . HIS A 1 16 ? 25.516 28.048 36.432 1.00 0.00 15 HIS A N 12
ATOM 9428 C CA . HIS A 1 16 ? 25.270 28.344 37.851 1.00 0.00 15 HIS A CA 12
ATOM 9429 C C . HIS A 1 16 ? 23.935 27.746 38.347 1.00 0.00 15 HIS A C 12
ATOM 9430 O O . HIS A 1 16 ? 23.022 27.505 37.557 1.00 0.00 15 HIS A O 12
ATOM 9444 N N . SER A 1 17 ? 23.816 27.491 39.646 1.00 0.00 16 SER A N 12
ATOM 9445 C CA . SER A 1 17 ? 22.686 26.786 40.270 1.00 0.00 16 SER A CA 12
ATOM 9446 C C . SER A 1 17 ? 22.638 27.066 41.780 1.00 0.00 16 SER A C 12
ATOM 9447 O O . SER A 1 17 ? 23.650 27.451 42.371 1.00 0.00 16 SER A O 12
ATOM 9455 N N . ASN A 1 18 ? 21.487 26.900 42.444 1.00 0.00 17 ASN A N 12
ATOM 9456 C CA . ASN A 1 18 ? 21.409 27.114 43.899 1.00 0.00 17 ASN A CA 12
ATOM 9457 C C . ASN A 1 18 ? 22.039 25.968 44.727 1.00 0.00 17 ASN A C 12
ATOM 9458 O O . ASN A 1 18 ? 22.398 26.175 45.888 1.00 0.00 17 ASN A O 12
ATOM 9469 N N . SER A 1 19 ? 22.223 24.784 44.137 1.00 0.00 18 SER A N 12
ATOM 9470 C CA . SER A 1 19 ? 22.720 23.568 44.800 1.00 0.00 18 SER A CA 12
ATOM 9471 C C . SER A 1 19 ? 24.240 23.605 45.055 1.00 0.00 18 SER A C 12
ATOM 9472 O O . SER A 1 19 ? 24.729 23.024 46.029 1.00 0.00 18 SER A O 12
ATOM 9480 N N . LYS A 1 20 ? 24.998 24.300 44.198 1.00 0.00 19 LYS A N 12
ATOM 9481 C CA . LYS A 1 20 ? 26.466 24.388 44.241 1.00 0.00 19 LYS A CA 12
ATOM 9482 C C . LYS A 1 20 ? 26.928 25.788 44.684 1.00 0.00 19 LYS A C 12
ATOM 9483 O O . LYS A 1 20 ? 26.291 26.789 44.350 1.00 0.00 19 LYS A O 12
ATOM 9502 N N . ASN A 1 21 ? 28.046 25.880 45.415 1.00 0.00 20 ASN A N 12
ATOM 9503 C CA . ASN A 1 21 ? 28.584 27.156 45.923 1.00 0.00 20 ASN A CA 12
ATOM 9504 C C . ASN A 1 21 ? 29.555 27.876 44.945 1.00 0.00 20 ASN A C 12
ATOM 9505 O O . ASN A 1 21 ? 30.248 28.825 45.318 1.00 0.00 20 ASN A O 12
ATOM 9516 N N . LEU A 1 22 ? 29.603 27.421 43.687 1.00 0.00 21 LEU A N 12
ATOM 9517 C CA . LEU A 1 22 ? 30.320 28.016 42.551 1.00 0.00 21 LEU A CA 12
ATOM 9518 C C . LEU A 1 22 ? 29.827 27.366 41.237 1.00 0.00 21 LEU A C 12
ATOM 9519 O O . LEU A 1 22 ? 29.283 26.255 41.296 1.00 0.00 21 LEU A O 12
ATOM 9535 N N . PRO A 1 23 ? 30.009 28.007 40.066 1.00 0.00 22 PRO A N 12
ATOM 9536 C CA . PRO A 1 23 ? 29.543 27.478 38.793 1.00 0.00 22 PRO A CA 12
ATOM 9537 C C . PRO A 1 23 ? 30.431 26.328 38.301 1.00 0.00 22 PRO A C 12
ATOM 9538 O O . PRO A 1 23 ? 31.521 26.079 38.822 1.00 0.00 22 PRO A O 12
ATOM 9549 N N . TYR A 1 24 ? 29.965 25.638 37.263 1.00 0.00 23 TYR A N 12
ATOM 9550 C CA . TYR A 1 24 ? 30.749 24.664 36.496 1.00 0.00 23 TYR A CA 12
ATOM 9551 C C . TYR A 1 24 ? 30.716 24.986 34.995 1.00 0.00 23 TYR A C 12
ATOM 9552 O O . TYR A 1 24 ? 29.729 25.520 34.497 1.00 0.00 23 TYR A O 12
ATOM 9570 N N . TYR A 1 25 ? 31.795 24.678 34.273 1.00 0.00 24 TYR A N 12
ATOM 9571 C CA . TYR A 1 25 ? 31.945 25.016 32.852 1.00 0.00 24 TYR A CA 12
ATOM 9572 C C . TYR A 1 25 ? 31.721 23.759 31.989 1.00 0.00 24 TYR A C 12
ATOM 9573 O O . TYR A 1 25 ? 32.518 22.821 32.000 1.00 0.00 24 TYR A O 12
ATOM 9591 N N . PHE A 1 26 ? 30.580 23.705 31.304 1.00 0.00 25 PHE A N 12
ATOM 9592 C CA . PHE A 1 26 ? 30.020 22.517 30.663 1.00 0.00 25 PHE A CA 12
ATOM 9593 C C . PHE A 1 26 ? 30.385 22.411 29.173 1.00 0.00 25 PHE A C 12
ATOM 9594 O O . PHE A 1 26 ? 30.540 23.423 28.484 1.00 0.00 25 PHE A O 12
ATOM 9611 N N . ASN A 1 27 ? 30.488 21.178 28.672 1.00 0.00 26 ASN A N 12
ATOM 9612 C CA . ASN A 1 27 ? 30.656 20.856 27.253 1.00 0.00 26 ASN A CA 12
ATOM 9613 C C . ASN A 1 27 ? 29.292 20.453 26.635 1.00 0.00 26 ASN A C 12
ATOM 9614 O O . ASN A 1 27 ? 28.749 19.403 26.989 1.00 0.00 26 ASN A O 12
ATOM 9625 N N . PRO A 1 28 ? 28.722 21.237 25.695 1.00 0.00 27 PRO A N 12
ATOM 9626 C CA . PRO A 1 28 ? 27.476 20.882 25.013 1.00 0.00 27 PRO A CA 12
ATOM 9627 C C . PRO A 1 28 ? 27.635 19.736 24.002 1.00 0.00 27 PRO A C 12
ATOM 9628 O O . PRO A 1 28 ? 26.680 18.989 23.787 1.00 0.00 27 PRO A O 12
ATOM 9639 N N . ALA A 1 29 ? 28.813 19.577 23.384 1.00 0.00 28 ALA A N 12
ATOM 9640 C CA . ALA A 1 29 ? 29.035 18.648 22.273 1.00 0.00 28 ALA A CA 12
ATOM 9641 C C . ALA A 1 29 ? 29.255 17.191 22.724 1.00 0.00 28 ALA A C 12
ATOM 9642 O O . ALA A 1 29 ? 28.731 16.270 22.087 1.00 0.00 28 ALA A O 12
ATOM 9649 N N . THR A 1 30 ? 29.971 16.988 23.838 1.00 0.00 29 THR A N 12
ATOM 9650 C CA . THR A 1 30 ? 30.115 15.711 24.562 1.00 0.00 29 THR A CA 12
ATOM 9651 C C . THR A 1 30 ? 29.771 15.960 26.021 1.00 0.00 29 THR A C 12
ATOM 9652 O O . THR A 1 30 ? 30.210 16.967 26.562 1.00 0.00 29 THR A O 12
ATOM 9663 N N . ARG A 1 31 ? 29.044 15.055 26.681 1.00 0.00 30 ARG A N 12
ATOM 9664 C CA . ARG A 1 31 ? 28.682 15.196 28.095 1.00 0.00 30 ARG A CA 12
ATOM 9665 C C . ARG A 1 31 ? 29.932 15.235 28.983 1.00 0.00 30 ARG A C 12
ATOM 9666 O O . ARG A 1 31 ? 30.570 14.208 29.237 1.00 0.00 30 ARG A O 12
ATOM 9687 N N . GLU A 1 32 ? 30.272 16.431 29.456 1.00 0.00 31 GLU A N 12
ATOM 9688 C CA . GLU A 1 32 ? 31.406 16.689 30.343 1.00 0.00 31 GLU A CA 12
ATOM 9689 C C . GLU A 1 32 ? 31.302 18.059 31.024 1.00 0.00 31 GLU A C 12
ATOM 9690 O O . GLU A 1 32 ? 30.711 18.994 30.491 1.00 0.00 31 GLU A O 12
ATOM 9702 N N . SER A 1 33 ? 31.915 18.193 32.196 1.00 0.00 32 SER A N 12
ATOM 9703 C CA . SER A 1 33 ? 31.996 19.429 32.972 1.00 0.00 32 SER A CA 12
ATOM 9704 C C . SER A 1 33 ? 33.429 19.674 33.475 1.00 0.00 32 SER A C 12
ATOM 9705 O O . SER A 1 33 ? 34.211 18.737 33.663 1.00 0.00 32 SER A O 12
ATOM 9713 N N . ARG A 1 34 ? 33.782 20.946 33.685 1.00 0.00 33 ARG A N 12
ATOM 9714 C CA . ARG A 1 34 ? 35.087 21.399 34.152 1.00 0.00 33 ARG A CA 12
ATOM 9715 C C . ARG A 1 34 ? 34.931 22.328 35.366 1.00 0.00 33 ARG A C 12
ATOM 9716 O O . ARG A 1 34 ? 34.066 23.201 35.413 1.00 0.00 33 ARG A O 12
ATOM 9737 N N . TRP A 1 35 ? 35.795 22.109 36.358 1.00 0.00 34 TRP A N 12
ATOM 9738 C CA . TRP A 1 35 ? 35.602 22.501 37.766 1.00 0.00 34 TRP A CA 12
ATOM 9739 C C . TRP A 1 35 ? 36.766 23.345 38.331 1.00 0.00 34 TRP A C 12
ATOM 9740 O O . TRP A 1 35 ? 36.745 23.732 39.496 1.00 0.00 34 TRP A O 12
ATOM 9761 N N . GLU A 1 36 ? 37.774 23.632 37.506 1.00 0.00 35 GLU A N 12
ATOM 9762 C CA . GLU A 1 36 ? 38.984 24.420 37.772 1.00 0.00 35 GLU A CA 12
ATOM 9763 C C . GLU A 1 36 ? 39.683 24.677 36.420 1.00 0.00 35 GLU A C 12
ATOM 9764 O O . GLU A 1 36 ? 39.446 23.887 35.498 1.00 0.00 35 GLU A O 12
ATOM 9776 N N . PRO A 1 37 ? 40.517 25.729 36.262 1.00 0.00 36 PRO A N 12
ATOM 9777 C CA . PRO A 1 37 ? 41.274 25.977 35.033 1.00 0.00 36 PRO A CA 12
ATOM 9778 C C . PRO A 1 37 ? 42.250 24.816 34.757 1.00 0.00 36 PRO A C 12
ATOM 9779 O O . PRO A 1 37 ? 43.182 24.626 35.539 1.00 0.00 36 PRO A O 12
ATOM 9790 N N . PRO A 1 38 ? 42.066 24.021 33.686 1.00 0.00 37 PRO A N 12
ATOM 9791 C CA . PRO A 1 38 ? 42.837 22.799 33.466 1.00 0.00 37 PRO A CA 12
ATOM 9792 C C . PRO A 1 38 ? 44.167 23.072 32.756 1.00 0.00 37 PRO A C 12
ATOM 9793 O O . PRO A 1 38 ? 44.312 24.071 32.054 1.00 0.00 37 PRO A O 12
ATOM 9804 N N . ALA A 1 39 ? 45.130 22.149 32.872 1.00 0.00 38 ALA A N 12
ATOM 9805 C CA . ALA A 1 39 ? 46.449 22.238 32.224 1.00 0.00 38 ALA A CA 12
ATOM 9806 C C . ALA A 1 39 ? 46.394 22.373 30.684 1.00 0.00 38 ALA A C 12
ATOM 9807 O O . ALA A 1 39 ? 47.335 22.868 30.062 1.00 0.00 38 ALA A O 12
ATOM 9814 N N . ASP A 1 40 ? 45.289 21.957 30.063 1.00 0.00 39 ASP A N 12
ATOM 9815 C CA . ASP A 1 40 ? 45.042 21.986 28.613 1.00 0.00 39 ASP A CA 12
ATOM 9816 C C . ASP A 1 40 ? 44.580 23.365 28.086 1.00 0.00 39 ASP A C 12
ATOM 9817 O O . ASP A 1 40 ? 44.599 23.612 26.876 1.00 0.00 39 ASP A O 12
ATOM 9826 N N . THR A 1 41 ? 44.155 24.261 28.990 1.00 0.00 40 THR A N 12
ATOM 9827 C CA . THR A 1 41 ? 43.491 25.541 28.683 1.00 0.00 40 THR A CA 12
ATOM 9828 C C . THR A 1 41 ? 44.455 26.601 28.151 1.00 0.00 40 THR A C 12
ATOM 9829 O O . THR A 1 41 ? 45.649 26.336 28.003 1.00 0.00 40 THR A O 12
ATOM 9840 N N . ASP A 1 42 ? 43.951 27.791 27.823 1.00 0.00 41 ASP A N 12
ATOM 9841 C CA . ASP A 1 42 ? 44.625 28.741 26.938 1.00 0.00 41 ASP A CA 12
ATOM 9842 C C . ASP A 1 42 ? 44.681 30.145 27.562 1.00 0.00 41 ASP A C 12
ATOM 9843 O O . ASP A 1 42 ? 44.275 31.141 26.967 1.00 0.00 41 ASP A O 12
ATOM 9852 N N . MET A 1 43 ? 45.166 30.195 28.806 1.00 0.00 42 MET A N 12
ATOM 9853 C CA . MET A 1 43 ? 45.540 31.382 29.589 1.00 0.00 42 MET A CA 12
ATOM 9854 C C . MET A 1 43 ? 45.982 32.618 28.779 1.00 0.00 42 MET A C 12
ATOM 9855 O O . MET A 1 43 ? 45.490 33.695 29.095 1.00 0.00 42 MET A O 12
ATOM 9869 N N . GLU A 1 44 ? 46.789 32.502 27.718 1.00 0.00 43 GLU A N 12
ATOM 9870 C CA . GLU A 1 44 ? 47.136 33.620 26.812 1.00 0.00 43 GLU A CA 12
ATOM 9871 C C . GLU A 1 44 ? 45.909 34.441 26.334 1.00 0.00 43 GLU A C 12
ATOM 9872 O O . GLU A 1 44 ? 45.952 35.676 26.329 1.00 0.00 43 GLU A O 12
ATOM 9884 N N . THR A 1 45 ? 44.810 33.761 25.979 1.00 0.00 44 THR A N 12
ATOM 9885 C CA . THR A 1 45 ? 43.486 34.321 25.624 1.00 0.00 44 THR A CA 12
ATOM 9886 C C . THR A 1 45 ? 42.640 34.631 26.850 1.00 0.00 44 THR A C 12
ATOM 9887 O O . THR A 1 45 ? 41.748 35.470 26.800 1.00 0.00 44 THR A O 12
ATOM 9898 N N . LEU A 1 46 ? 42.887 33.927 27.946 1.00 0.00 45 LEU A N 12
ATOM 9899 C CA . LEU A 1 46 ? 41.898 33.632 28.977 1.00 0.00 45 LEU A CA 12
ATOM 9900 C C . LEU A 1 46 ? 42.175 34.391 30.282 1.00 0.00 45 LEU A C 12
ATOM 9901 O O . LEU A 1 46 ? 41.248 34.606 31.053 1.00 0.00 45 LEU A O 12
ATOM 9917 N N . LYS A 1 47 ? 43.379 34.938 30.492 1.00 0.00 46 LYS A N 12
ATOM 9918 C CA . LYS A 1 47 ? 43.602 36.024 31.462 1.00 0.00 46 LYS A CA 12
ATOM 9919 C C . LYS A 1 47 ? 42.696 37.235 31.166 1.00 0.00 46 LYS A C 12
ATOM 9920 O O . LYS A 1 47 ? 42.178 37.845 32.098 1.00 0.00 46 LYS A O 12
ATOM 9939 N N . MET A 1 48 ? 42.409 37.515 29.885 1.00 0.00 47 MET A N 12
ATOM 9940 C CA . MET A 1 48 ? 41.453 38.559 29.472 1.00 0.00 47 MET A CA 12
ATOM 9941 C C . MET A 1 48 ? 40.027 38.300 29.992 1.00 0.00 47 MET A C 12
ATOM 9942 O O . MET A 1 48 ? 39.238 39.234 30.119 1.00 0.00 47 MET A O 12
ATOM 9956 N N . TYR A 1 49 ? 39.713 37.041 30.314 1.00 0.00 48 TYR A N 12
ATOM 9957 C CA . TYR A 1 49 ? 38.408 36.564 30.776 1.00 0.00 48 TYR A CA 12
ATOM 9958 C C . TYR A 1 49 ? 38.371 36.301 32.300 1.00 0.00 48 TYR A C 12
ATOM 9959 O O . TYR A 1 49 ? 37.362 36.568 32.956 1.00 0.00 48 TYR A O 12
ATOM 9977 N N . MET A 1 50 ? 39.478 35.806 32.872 1.00 0.00 49 MET A N 12
ATOM 9978 C CA . MET A 1 50 ? 39.641 35.467 34.300 1.00 0.00 49 MET A CA 12
ATOM 9979 C C . MET A 1 50 ? 40.284 36.580 35.163 1.00 0.00 49 MET A C 12
ATOM 9980 O O . MET A 1 50 ? 40.415 36.407 36.380 1.00 0.00 49 MET A O 12
ATOM 9994 N N . ALA A 1 51 ? 40.660 37.721 34.567 1.00 0.00 50 ALA A N 12
ATOM 9995 C CA . ALA A 1 51 ? 41.101 38.950 35.244 1.00 0.00 50 ALA A CA 12
ATOM 9996 C C . ALA A 1 51 ? 40.777 40.211 34.408 1.00 0.00 50 ALA A C 12
ATOM 9997 O O . ALA A 1 51 ? 41.670 40.892 33.892 1.00 0.00 50 ALA A O 12
ATOM 10004 N N . THR A 1 52 ? 39.483 40.516 34.250 1.00 0.00 51 THR A N 12
ATOM 10005 C CA . THR A 1 52 ? 38.957 41.571 33.360 1.00 0.00 51 THR A CA 12
ATOM 10006 C C . THR A 1 52 ? 39.070 43.003 33.907 1.00 0.00 51 THR A C 12
ATOM 10007 O O . THR A 1 52 ? 38.894 43.950 33.147 1.00 0.00 51 THR A O 12
ATOM 10018 N N . TYR A 1 53 ? 39.413 43.199 35.184 1.00 0.00 52 TYR A N 12
ATOM 10019 C CA . TYR A 1 53 ? 39.632 44.530 35.784 1.00 0.00 52 TYR A CA 12
ATOM 10020 C C . TYR A 1 53 ? 40.849 45.271 35.184 1.00 0.00 52 TYR A C 12
ATOM 10021 O O . TYR A 1 53 ? 41.909 44.672 34.961 1.00 0.00 52 TYR A O 12
ATOM 10039 N N . HIS A 1 54 ? 40.699 46.575 34.913 1.00 0.00 53 HIS A N 12
ATOM 10040 C CA . HIS A 1 54 ? 41.715 47.429 34.269 1.00 0.00 53 HIS A CA 12
ATOM 10041 C C . HIS A 1 54 ? 42.760 47.978 35.235 1.00 0.00 53 HIS A C 12
ATOM 10042 O O . HIS A 1 54 ? 43.951 47.635 35.078 1.00 0.00 53 HIS A O 12
ATOM 10057 N N . SER A 1 2 ? 24.999 34.317 27.098 1.00 0.00 1 SER A N 13
ATOM 10058 C CA . SER A 1 2 ? 25.681 35.425 26.407 1.00 0.00 1 SER A CA 13
ATOM 10059 C C . SER A 1 2 ? 27.061 34.993 25.940 1.00 0.00 1 SER A C 13
ATOM 10060 O O . SER A 1 2 ? 27.724 34.218 26.629 1.00 0.00 1 SER A O 13
ATOM 10068 N N . MET A 1 3 ? 27.510 35.469 24.776 1.00 0.00 2 MET A N 13
ATOM 10069 C CA . MET A 1 3 ? 28.834 35.148 24.217 1.00 0.00 2 MET A CA 13
ATOM 10070 C C . MET A 1 3 ? 29.959 35.786 25.050 1.00 0.00 2 MET A C 13
ATOM 10071 O O . MET A 1 3 ? 29.845 36.941 25.459 1.00 0.00 2 MET A O 13
ATOM 10085 N N . VAL A 1 4 ? 31.056 35.060 25.274 1.00 0.00 3 VAL A N 13
ATOM 10086 C CA . VAL A 1 4 ? 32.197 35.491 26.105 1.00 0.00 3 VAL A CA 13
ATOM 10087 C C . VAL A 1 4 ? 33.496 34.854 25.608 1.00 0.00 3 VAL A C 13
ATOM 10088 O O . VAL A 1 4 ? 33.574 33.635 25.472 1.00 0.00 3 VAL A O 13
ATOM 10101 N N . ASN A 1 5 ? 34.535 35.658 25.360 1.00 0.00 4 ASN A N 13
ATOM 10102 C CA . ASN A 1 5 ? 35.840 35.114 24.970 1.00 0.00 4 ASN A CA 13
ATOM 10103 C C . ASN A 1 5 ? 36.491 34.385 26.154 1.00 0.00 4 ASN A C 13
ATOM 10104 O O . ASN A 1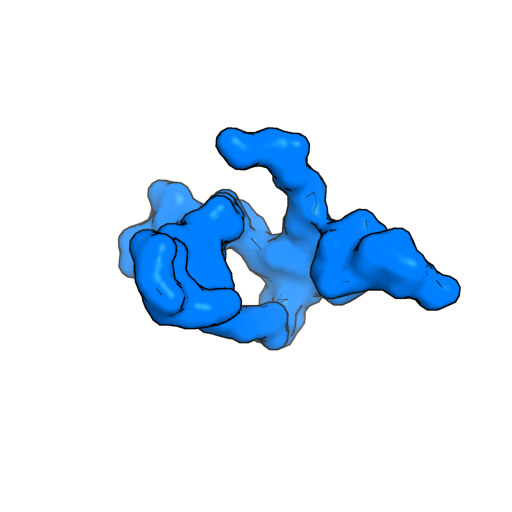 5 ? 36.720 34.976 27.216 1.00 0.00 4 ASN A O 13
ATOM 10115 N N . THR A 1 6 ? 36.826 33.108 25.954 1.00 0.00 5 THR A N 13
ATOM 10116 C CA . THR A 1 6 ? 37.585 32.265 26.888 1.00 0.00 5 THR A CA 13
ATOM 10117 C C . THR A 1 6 ? 38.744 31.645 26.135 1.00 0.00 5 THR A C 13
ATOM 10118 O O . THR A 1 6 ? 38.635 31.297 24.960 1.00 0.00 5 THR A O 13
ATOM 10129 N N . GLY A 1 7 ? 39.823 31.402 26.859 1.00 0.00 6 GLY A N 13
ATOM 10130 C CA . GLY A 1 7 ? 40.811 30.394 26.503 1.00 0.00 6 GLY A CA 13
ATOM 10131 C C . GLY A 1 7 ? 40.408 28.952 26.813 1.00 0.00 6 GLY A C 13
ATOM 10132 O O . GLY A 1 7 ? 41.267 28.074 26.719 1.00 0.00 6 GLY A O 13
ATOM 10136 N N . LEU A 1 8 ? 39.173 28.679 27.260 1.00 0.00 7 LEU A N 13
ATOM 10137 C CA . LEU A 1 8 ? 38.788 27.369 27.807 1.00 0.00 7 LEU A CA 13
ATOM 10138 C C . LEU A 1 8 ? 38.924 26.243 26.760 1.00 0.00 7 LEU A C 13
ATOM 10139 O O . LEU A 1 8 ? 38.825 26.523 25.559 1.00 0.00 7 LEU A O 13
ATOM 10155 N N . PRO A 1 9 ? 39.210 24.997 27.192 1.00 0.00 8 PRO A N 13
ATOM 10156 C CA . PRO A 1 9 ? 39.427 23.886 26.271 1.00 0.00 8 PRO A CA 13
ATOM 10157 C C . PRO A 1 9 ? 38.098 23.492 25.605 1.00 0.00 8 PRO A C 13
ATOM 10158 O O . PRO A 1 9 ? 37.030 23.857 26.091 1.00 0.00 8 PRO A O 13
ATOM 10169 N N . ALA A 1 10 ? 38.171 22.799 24.464 1.00 0.00 9 ALA A N 13
ATOM 10170 C CA . ALA A 1 10 ? 37.129 22.798 23.429 1.00 0.00 9 ALA A CA 13
ATOM 10171 C C . ALA A 1 10 ? 35.693 22.476 23.891 1.00 0.00 9 ALA A C 13
ATOM 10172 O O . ALA A 1 10 ? 34.747 23.060 23.349 1.00 0.00 9 ALA A O 13
ATOM 10179 N N . GLY A 1 11 ? 35.527 21.578 24.866 1.00 0.00 10 GLY A N 13
ATOM 10180 C CA . GLY A 1 11 ? 34.243 21.109 25.392 1.00 0.00 10 GLY A CA 13
ATOM 10181 C C . GLY A 1 11 ? 33.808 21.925 26.604 1.00 0.00 10 GLY A C 13
ATOM 10182 O O . GLY A 1 11 ? 33.869 21.435 27.731 1.00 0.00 10 GLY A O 13
ATOM 10186 N N . TRP A 1 12 ? 33.360 23.160 26.360 1.00 0.00 11 TRP A N 13
ATOM 10187 C CA . TRP A 1 12 ? 32.866 24.091 27.380 1.00 0.00 11 TRP A CA 13
ATOM 10188 C C . TRP A 1 12 ? 31.571 24.827 26.969 1.00 0.00 11 TRP A C 13
ATOM 10189 O O . TRP A 1 12 ? 31.301 25.066 25.790 1.00 0.00 11 TRP A O 13
ATOM 10210 N N . GLU A 1 13 ? 30.811 25.236 27.983 1.00 0.00 12 GLU A N 13
ATOM 10211 C CA . GLU A 1 13 ? 29.565 26.005 27.964 1.00 0.00 12 GLU A CA 13
ATOM 10212 C C . GLU A 1 13 ? 29.320 26.381 29.434 1.00 0.00 12 GLU A C 13
ATOM 10213 O O . GLU A 1 13 ? 29.398 25.504 30.292 1.00 0.00 12 GLU A O 13
ATOM 10225 N N . VAL A 1 14 ? 29.092 27.651 29.769 1.00 0.00 13 VAL A N 13
ATOM 10226 C CA . VAL A 1 14 ? 29.038 28.086 31.180 1.00 0.00 13 VAL A CA 13
ATOM 10227 C C . VAL A 1 14 ? 27.672 27.746 31.775 1.00 0.00 13 VAL A C 13
ATOM 10228 O O . VAL A 1 14 ? 26.639 28.083 31.192 1.00 0.00 13 VAL A O 13
ATOM 10241 N N . ARG A 1 15 ? 27.669 27.110 32.948 1.00 0.00 14 ARG A N 13
ATOM 10242 C CA . ARG A 1 15 ? 26.467 26.751 33.700 1.00 0.00 14 ARG A CA 13
ATOM 10243 C C . ARG A 1 15 ? 26.634 27.012 35.199 1.00 0.00 14 ARG A C 13
ATOM 10244 O O . ARG A 1 15 ? 27.745 27.040 35.722 1.00 0.00 14 ARG A O 13
ATOM 10265 N N . HIS A 1 16 ? 25.517 27.182 35.906 1.00 0.00 15 HIS A N 13
ATOM 10266 C CA . HIS A 1 16 ? 25.483 27.650 37.295 1.00 0.00 15 HIS A CA 13
ATOM 10267 C C . HIS A 1 16 ? 24.100 27.491 37.954 1.00 0.00 15 HIS A C 13
ATOM 10268 O O . HIS A 1 16 ? 23.054 27.515 37.300 1.00 0.00 15 HIS A O 13
ATOM 10282 N N . SER A 1 17 ? 24.100 27.337 39.274 1.00 0.00 16 SER A N 13
ATOM 10283 C CA . SER A 1 17 ? 22.943 26.968 40.093 1.00 0.00 16 SER A CA 13
ATOM 10284 C C . SER A 1 17 ? 23.290 27.100 41.579 1.00 0.00 16 SER A C 13
ATOM 10285 O O . SER A 1 17 ? 24.468 27.114 41.939 1.00 0.00 16 SER A O 13
ATOM 10293 N N . ASN A 1 18 ? 22.289 27.131 42.466 1.00 0.00 17 ASN A N 13
ATOM 10294 C CA . ASN A 1 18 ? 22.497 27.244 43.922 1.00 0.00 17 ASN A CA 13
ATOM 10295 C C . ASN A 1 18 ? 23.218 26.016 44.545 1.00 0.00 17 ASN A C 13
ATOM 10296 O O . ASN A 1 18 ? 23.573 26.023 45.724 1.00 0.00 17 ASN A O 13
ATOM 10307 N N . SER A 1 19 ? 23.459 24.967 43.749 1.00 0.00 18 SER A N 13
ATOM 10308 C CA . SER A 1 19 ? 24.289 23.799 44.081 1.00 0.00 18 SER A CA 13
ATOM 10309 C C . SER A 1 19 ? 25.805 24.109 44.070 1.00 0.00 18 SER A C 13
ATOM 10310 O O . SER A 1 19 ? 26.572 23.402 44.728 1.00 0.00 18 SER A O 13
ATOM 10318 N N . LYS A 1 20 ? 26.268 25.184 43.409 1.00 0.00 19 LYS A N 13
ATOM 10319 C CA . LYS A 1 20 ? 27.694 25.549 43.322 1.00 0.00 19 LYS A CA 13
ATOM 10320 C C . LYS A 1 20 ? 27.948 27.069 43.273 1.00 0.00 19 LYS A C 13
ATOM 10321 O O . LYS A 1 20 ? 27.228 27.825 42.621 1.00 0.00 19 LYS A O 13
ATOM 10340 N N . ASN A 1 21 ? 28.978 27.524 43.995 1.00 0.00 20 ASN A N 13
ATOM 10341 C CA . ASN A 1 21 ? 29.255 28.945 44.231 1.00 0.00 20 ASN A CA 13
ATOM 10342 C C . ASN A 1 21 ? 29.874 29.645 43.007 1.00 0.00 20 ASN A C 13
ATOM 10343 O O . ASN A 1 21 ? 29.478 30.764 42.678 1.00 0.00 20 ASN A O 13
ATOM 10354 N N . LEU A 1 22 ? 30.800 28.975 42.314 1.00 0.00 21 LEU A N 13
ATOM 10355 C CA . LEU A 1 22 ? 31.331 29.376 41.004 1.00 0.00 21 LEU A CA 13
ATOM 10356 C C . LEU A 1 22 ? 30.660 28.550 39.891 1.00 0.00 21 LEU A C 13
ATOM 10357 O O . LEU A 1 22 ? 30.243 27.413 40.155 1.00 0.00 21 LEU A O 13
ATOM 10373 N N . PRO A 1 23 ? 30.605 29.068 38.647 1.00 0.00 22 PRO A N 13
ATOM 10374 C CA . PRO A 1 23 ? 30.087 28.330 37.506 1.00 0.00 22 PRO A CA 13
ATOM 10375 C C . PRO A 1 23 ? 30.941 27.098 37.214 1.00 0.00 22 PRO A C 13
ATOM 10376 O O . PRO A 1 23 ? 32.128 27.030 37.542 1.00 0.00 22 PRO A O 13
ATOM 10387 N N . TYR A 1 24 ? 30.308 26.121 36.578 1.00 0.00 23 TYR A N 13
ATOM 10388 C CA . TYR A 1 24 ? 30.924 24.918 36.034 1.00 0.00 23 TYR A CA 13
ATOM 10389 C C . TYR A 1 24 ? 30.766 24.909 34.510 1.00 0.00 23 TYR A C 13
ATOM 10390 O O . TYR A 1 24 ? 29.730 25.299 33.971 1.00 0.00 23 TYR A O 13
ATOM 10408 N N . TYR A 1 25 ? 31.797 24.467 33.794 1.00 0.00 24 TYR A N 13
ATOM 10409 C CA . TYR A 1 25 ? 31.807 24.500 32.334 1.00 0.00 24 TYR A CA 13
ATOM 10410 C C . TYR A 1 25 ? 31.333 23.137 31.806 1.00 0.00 24 TYR A C 13
ATOM 10411 O O . TYR A 1 25 ? 32.088 22.165 31.742 1.00 0.00 24 TYR A O 13
ATOM 10429 N N . PHE A 1 26 ? 30.041 23.053 31.497 1.00 0.00 25 PHE A N 13
ATOM 10430 C CA . PHE A 1 26 ? 29.368 21.884 30.938 1.00 0.00 25 PHE A CA 13
ATOM 10431 C C . PHE A 1 26 ? 29.943 21.554 29.552 1.00 0.00 25 PHE A C 13
ATOM 10432 O O . PHE A 1 26 ? 30.160 22.460 28.749 1.00 0.00 25 PHE A O 13
ATOM 10449 N N . ASN A 1 27 ? 30.172 20.275 29.241 1.00 0.00 26 ASN A N 13
ATOM 10450 C CA . ASN A 1 27 ? 30.580 19.878 27.893 1.00 0.00 26 ASN A CA 13
ATOM 10451 C C . ASN A 1 27 ? 29.334 19.756 26.974 1.00 0.00 26 ASN A C 13
ATOM 10452 O O . ASN A 1 27 ? 28.460 18.921 27.235 1.00 0.00 26 ASN A O 13
ATOM 10463 N N . PRO A 1 28 ? 29.217 20.578 25.906 1.00 0.00 27 PRO A N 13
ATOM 10464 C CA . PRO A 1 28 ? 28.080 20.552 24.984 1.00 0.00 27 PRO A CA 13
ATOM 10465 C C . PRO A 1 28 ? 28.016 19.309 24.097 1.00 0.00 27 PRO A C 13
ATOM 10466 O O . PRO A 1 28 ? 26.947 19.019 23.558 1.00 0.00 27 PRO A O 13
ATOM 10477 N N . ALA A 1 29 ? 29.134 18.594 23.927 1.00 0.00 28 ALA A N 13
ATOM 10478 C CA . ALA A 1 29 ? 29.205 17.387 23.119 1.00 0.00 28 ALA A CA 13
ATOM 10479 C C . ALA A 1 29 ? 28.859 16.158 23.982 1.00 0.00 28 ALA A C 13
ATOM 10480 O O . ALA A 1 29 ? 27.673 15.881 24.211 1.00 0.00 28 ALA A O 13
ATOM 10487 N N . THR A 1 30 ? 29.878 15.448 24.484 1.00 0.00 29 THR A N 13
ATOM 10488 C CA . THR A 1 30 ? 29.756 14.365 25.473 1.00 0.00 29 THR A CA 13
ATOM 10489 C C . THR A 1 30 ? 29.215 14.901 26.796 1.00 0.00 29 THR A C 13
ATOM 10490 O O . THR A 1 30 ? 29.422 16.062 27.140 1.00 0.00 29 THR A O 13
ATOM 10501 N N . ARG A 1 31 ? 28.500 14.065 27.551 1.00 0.00 30 ARG A N 13
ATOM 10502 C CA . ARG A 1 31 ? 27.897 14.459 28.828 1.00 0.00 30 ARG A CA 13
ATOM 10503 C C . ARG A 1 31 ? 28.972 14.435 29.924 1.00 0.00 30 ARG A C 13
ATOM 10504 O O . ARG A 1 31 ? 29.258 13.386 30.498 1.00 0.00 30 ARG A O 13
ATOM 10525 N N . GLU A 1 32 ? 29.577 15.590 30.199 1.00 0.00 31 GLU A N 13
ATOM 10526 C CA . GLU A 1 32 ? 30.638 15.774 31.199 1.00 0.00 31 GLU A CA 13
ATOM 10527 C C . GLU A 1 32 ? 30.740 17.263 31.603 1.00 0.00 31 GLU A C 13
ATOM 10528 O O . GLU A 1 32 ? 29.959 18.093 31.131 1.00 0.00 31 GLU A O 13
ATOM 10540 N N . SER A 1 33 ? 31.681 17.638 32.469 1.00 0.00 32 SER A N 13
ATOM 10541 C CA . SER A 1 33 ? 31.922 19.027 32.884 1.00 0.00 32 SER A CA 13
ATOM 10542 C C . SER A 1 33 ? 33.340 19.241 33.434 1.00 0.00 32 SER A C 13
ATOM 10543 O O . SER A 1 33 ? 33.907 18.358 34.088 1.00 0.00 32 SER A O 13
ATOM 10551 N N . ARG A 1 34 ? 33.880 20.440 33.176 1.00 0.00 33 ARG A N 13
ATOM 10552 C CA . ARG A 1 34 ? 35.142 20.970 33.696 1.00 0.00 33 ARG A CA 13
ATOM 10553 C C . ARG A 1 34 ? 34.839 21.942 34.844 1.00 0.00 33 ARG A C 13
ATOM 10554 O O . ARG A 1 34 ? 33.990 22.824 34.717 1.00 0.00 33 ARG A O 13
ATOM 10575 N N . TRP A 1 35 ? 35.532 21.790 35.970 1.00 0.00 34 TRP A N 13
ATOM 10576 C CA . TRP A 1 35 ? 35.127 22.382 37.254 1.00 0.00 34 TRP A CA 13
ATOM 10577 C C . TRP A 1 35 ? 35.621 23.824 37.446 1.00 0.00 34 TRP A C 13
ATOM 10578 O O . TRP A 1 35 ? 34.944 24.680 38.012 1.00 0.00 34 TRP A O 13
ATOM 10599 N N . GLU A 1 36 ? 36.836 24.069 36.966 1.00 0.00 35 GLU A N 13
ATOM 10600 C CA . GLU A 1 36 ? 37.699 25.234 37.184 1.00 0.00 35 GLU A CA 13
ATOM 10601 C C . GLU A 1 36 ? 38.627 25.333 35.959 1.00 0.00 35 GLU A C 13
ATOM 10602 O O . GLU A 1 36 ? 38.759 24.325 35.250 1.00 0.00 35 GLU A O 13
ATOM 10614 N N . PRO A 1 37 ? 39.295 26.472 35.691 1.00 0.00 36 PRO A N 13
ATOM 10615 C CA . PRO A 1 37 ? 40.235 26.584 34.576 1.00 0.00 36 PRO A CA 13
ATOM 10616 C C . PRO A 1 37 ? 41.357 25.533 34.706 1.00 0.00 36 PRO A C 13
ATOM 10617 O O . PRO A 1 37 ? 42.087 25.564 35.702 1.00 0.00 36 PRO A O 13
ATOM 10628 N N . PRO A 1 38 ? 41.488 24.593 33.746 1.00 0.00 37 PRO A N 13
ATOM 10629 C CA . PRO A 1 38 ? 42.511 23.547 33.757 1.00 0.00 37 PRO A CA 13
ATOM 10630 C C . PRO A 1 38 ? 43.865 24.093 33.295 1.00 0.00 37 PRO A C 13
ATOM 10631 O O . PRO A 1 38 ? 43.928 25.172 32.715 1.00 0.00 37 PRO A O 13
ATOM 10642 N N . ALA A 1 39 ? 44.946 23.326 33.469 1.00 0.00 38 ALA A N 13
ATOM 10643 C CA . ALA A 1 39 ? 46.249 23.658 32.874 1.00 0.00 38 ALA A CA 13
ATOM 10644 C C . ALA A 1 39 ? 46.199 23.725 31.329 1.00 0.00 38 ALA A C 13
ATOM 10645 O O . ALA A 1 39 ? 46.893 24.529 30.709 1.00 0.00 38 ALA A O 13
ATOM 10652 N N . ASP A 1 40 ? 45.316 22.937 30.708 1.00 0.00 39 ASP A N 13
ATOM 10653 C CA . ASP A 1 40 ? 45.138 22.775 29.255 1.00 0.00 39 ASP A CA 13
ATOM 10654 C C . ASP A 1 40 ? 44.646 24.031 28.492 1.00 0.00 39 ASP A C 13
ATOM 10655 O O . ASP A 1 40 ? 44.594 24.044 27.257 1.00 0.00 39 ASP A O 13
ATOM 10664 N N . THR A 1 41 ? 44.245 25.073 29.228 1.00 0.00 40 THR A N 13
ATOM 10665 C CA . THR A 1 41 ? 43.568 26.280 28.724 1.00 0.00 40 THR A CA 13
ATOM 10666 C C . THR A 1 41 ? 44.550 27.365 28.273 1.00 0.00 40 THR A C 13
ATOM 10667 O O . THR A 1 41 ? 45.741 27.305 28.573 1.00 0.00 40 THR A O 13
ATOM 10678 N N . ASP A 1 42 ? 44.036 28.377 27.569 1.00 0.00 41 ASP A N 13
ATOM 10679 C CA . ASP A 1 42 ? 44.802 29.479 26.978 1.00 0.00 41 ASP A CA 13
ATOM 10680 C C . ASP A 1 42 ? 44.809 30.695 27.911 1.00 0.00 41 ASP A C 13
ATOM 10681 O O . ASP A 1 42 ? 44.387 31.783 27.536 1.00 0.00 41 ASP A O 13
ATOM 10690 N N . MET A 1 43 ? 45.233 30.492 29.159 1.00 0.00 42 MET A N 13
ATOM 10691 C CA . MET A 1 43 ? 45.465 31.505 30.200 1.00 0.00 42 MET A CA 13
ATOM 10692 C C . MET A 1 43 ? 45.900 32.896 29.701 1.00 0.00 42 MET A C 13
ATOM 10693 O O . MET A 1 43 ? 45.356 33.874 30.197 1.00 0.00 42 MET A O 13
ATOM 10707 N N . GLU A 1 44 ? 46.750 33.037 28.681 1.00 0.00 43 GLU A N 13
ATOM 10708 C CA . GLU A 1 44 ? 47.058 34.354 28.084 1.00 0.00 43 GLU A CA 13
ATOM 10709 C C . GLU A 1 44 ? 45.805 35.145 27.617 1.00 0.00 43 GLU A C 13
ATOM 10710 O O . GLU A 1 44 ? 45.712 36.359 27.819 1.00 0.00 43 GLU A O 13
ATOM 10722 N N . THR A 1 45 ? 44.819 34.455 27.039 1.00 0.00 44 THR A N 13
ATOM 10723 C CA . THR A 1 45 ? 43.480 34.947 26.652 1.00 0.00 44 THR A CA 13
ATOM 10724 C C . THR A 1 45 ? 42.497 34.963 27.820 1.00 0.00 44 THR A C 13
ATOM 10725 O O . THR A 1 45 ? 41.444 35.586 27.748 1.00 0.00 44 THR A O 13
ATOM 10736 N N . LEU A 1 46 ? 42.811 34.264 28.906 1.00 0.00 45 LEU A N 13
ATOM 10737 C CA . LEU A 1 46 ? 41.805 33.697 29.799 1.00 0.00 45 LEU A CA 13
ATOM 10738 C C . LEU A 1 46 ? 41.966 34.165 31.250 1.00 0.00 45 LEU A C 13
ATOM 10739 O O . LEU A 1 46 ? 40.968 34.244 31.955 1.00 0.00 45 LEU A O 13
ATOM 10755 N N . LYS A 1 47 ? 43.132 34.658 31.679 1.00 0.00 46 LYS A N 13
ATOM 10756 C CA . LYS A 1 47 ? 43.212 35.561 32.842 1.00 0.00 46 LYS A CA 13
ATOM 10757 C C . LYS A 1 47 ? 42.405 36.856 32.610 1.00 0.00 46 LYS A C 13
ATOM 10758 O O . LYS A 1 47 ? 41.893 37.430 33.568 1.00 0.00 46 LYS A O 13
ATOM 10777 N N . MET A 1 48 ? 42.219 37.268 31.345 1.00 0.00 47 MET A N 13
ATOM 10778 C CA . MET A 1 48 ? 41.316 38.369 30.967 1.00 0.00 47 MET A CA 13
ATOM 10779 C C . MET A 1 48 ? 39.833 38.038 31.211 1.00 0.00 47 MET A C 13
ATOM 10780 O O . MET A 1 48 ? 39.011 38.945 31.293 1.00 0.00 47 MET A O 13
ATOM 10794 N N . TYR A 1 49 ? 39.493 36.749 31.329 1.00 0.00 48 TYR A N 13
ATOM 10795 C CA . TYR A 1 49 ? 38.128 36.246 31.516 1.00 0.00 48 TYR A CA 13
ATOM 10796 C C . TYR A 1 49 ? 37.868 35.799 32.966 1.00 0.00 48 TYR A C 13
ATOM 10797 O O . TYR A 1 49 ? 36.936 36.278 33.617 1.00 0.00 48 TYR A O 13
ATOM 10815 N N . MET A 1 50 ? 38.725 34.908 33.480 1.00 0.00 49 MET A N 13
ATOM 10816 C CA . MET A 1 50 ? 38.683 34.330 34.831 1.00 0.00 49 MET A CA 13
ATOM 10817 C C . MET A 1 50 ? 38.923 35.363 35.947 1.00 0.00 49 MET A C 13
ATOM 10818 O O . MET A 1 50 ? 38.572 35.107 37.101 1.00 0.00 49 MET A O 13
ATOM 10832 N N . ALA A 1 51 ? 39.478 36.528 35.613 1.00 0.00 50 ALA A N 13
ATOM 10833 C CA . ALA A 1 51 ? 39.654 37.685 36.487 1.00 0.00 50 ALA A CA 13
ATOM 10834 C C . ALA A 1 51 ? 39.338 38.989 35.717 1.00 0.00 50 ALA A C 13
ATOM 10835 O O . ALA A 1 51 ? 38.975 38.943 34.536 1.00 0.00 50 ALA A O 13
ATOM 10842 N N . THR A 1 52 ? 39.432 40.145 36.390 1.00 0.00 51 THR A N 13
ATOM 10843 C CA . THR A 1 52 ? 39.017 41.457 35.855 1.00 0.00 51 THR A CA 13
ATOM 10844 C C . THR A 1 52 ? 40.210 42.352 35.528 1.00 0.00 51 THR A C 13
ATOM 10845 O O . THR A 1 52 ? 40.779 43.016 36.402 1.00 0.00 51 THR A O 13
ATOM 10856 N N . TYR A 1 53 ? 40.558 42.370 34.242 1.00 0.00 52 TYR A N 13
ATOM 10857 C CA . TYR A 1 53 ? 41.560 43.230 33.598 1.00 0.00 52 TYR A CA 13
ATOM 10858 C C . TYR A 1 53 ? 40.999 44.638 33.277 1.00 0.00 52 TYR A C 13
ATOM 10859 O O . TYR A 1 53 ? 39.794 44.878 33.421 1.00 0.00 52 TYR A O 13
ATOM 10877 N N . HIS A 1 54 ? 41.854 45.579 32.846 1.00 0.00 53 HIS A N 13
ATOM 10878 C CA . HIS A 1 54 ? 41.505 46.997 32.631 1.00 0.00 53 HIS A CA 13
ATOM 10879 C C . HIS A 1 54 ? 42.364 47.659 31.559 1.00 0.00 53 HIS A C 13
ATOM 10880 O O . HIS A 1 54 ? 43.599 47.753 31.759 1.00 0.00 53 HIS A O 13
ATOM 10895 N N . SER A 1 2 ? 25.752 33.474 26.550 1.00 0.00 1 SER A N 14
ATOM 10896 C CA . SER A 1 2 ? 27.158 33.797 26.853 1.00 0.00 1 SER A CA 14
ATOM 10897 C C . SER A 1 2 ? 27.799 34.507 25.672 1.00 0.00 1 SER A C 14
ATOM 10898 O O . SER A 1 2 ? 27.649 34.045 24.541 1.00 0.00 1 SER A O 14
ATOM 10906 N N . MET A 1 3 ? 28.544 35.595 25.907 1.00 0.00 2 MET A N 14
ATOM 10907 C CA . MET A 1 3 ? 29.268 36.330 24.853 1.00 0.00 2 MET A CA 14
ATOM 10908 C C . MET A 1 3 ? 30.574 36.940 25.390 1.00 0.00 2 MET A C 14
ATOM 10909 O O . MET A 1 3 ? 30.570 38.028 25.969 1.00 0.00 2 MET A O 14
ATOM 10923 N N . VAL A 1 4 ? 31.684 36.219 25.216 1.00 0.00 3 VAL A N 14
ATOM 10924 C CA . VAL A 1 4 ? 32.980 36.455 25.885 1.00 0.00 3 VAL A CA 14
ATOM 10925 C C . VAL A 1 4 ? 34.138 35.762 25.153 1.00 0.00 3 VAL A C 14
ATOM 10926 O O . VAL A 1 4 ? 33.974 34.680 24.591 1.00 0.00 3 VAL A O 14
ATOM 10939 N N . ASN A 1 5 ? 35.331 36.358 25.214 1.00 0.00 4 ASN A N 14
ATOM 10940 C CA . ASN A 1 5 ? 36.576 35.769 24.708 1.00 0.00 4 ASN A CA 14
ATOM 10941 C C . ASN A 1 5 ? 37.176 34.808 25.751 1.00 0.00 4 ASN A C 14
ATOM 10942 O O . ASN A 1 5 ? 37.928 35.233 26.630 1.00 0.00 4 ASN A O 14
ATOM 10953 N N . THR A 1 6 ? 36.873 33.507 25.667 1.00 0.00 5 THR A N 14
ATOM 10954 C CA . THR A 1 6 ? 37.450 32.490 26.552 1.00 0.00 5 THR A CA 14
ATOM 10955 C C . THR A 1 6 ? 38.559 31.808 25.795 1.00 0.00 5 THR A C 14
ATOM 10956 O O . THR A 1 6 ? 38.387 31.363 24.662 1.00 0.00 5 THR A O 14
ATOM 10967 N N . GLY A 1 7 ? 39.675 31.630 26.478 1.00 0.00 6 GLY A N 14
ATOM 10968 C CA . GLY A 1 7 ? 40.571 30.527 26.196 1.00 0.00 6 GLY A CA 14
ATOM 10969 C C . GLY A 1 7 ? 40.129 29.152 26.707 1.00 0.00 6 GLY A C 14
ATOM 10970 O O . GLY A 1 7 ? 41.003 28.344 27.015 1.00 0.00 6 GLY A O 14
ATOM 10974 N N . LEU A 1 8 ? 38.832 28.864 26.889 1.00 0.00 7 LEU A N 14
ATOM 10975 C CA . LEU A 1 8 ? 38.399 27.554 27.408 1.00 0.00 7 LEU A CA 14
ATOM 10976 C C . LEU A 1 8 ? 38.604 26.453 26.341 1.00 0.00 7 LEU A C 14
ATOM 10977 O O . LEU A 1 8 ? 38.773 26.797 25.160 1.00 0.00 7 LEU A O 14
ATOM 10993 N N . PRO A 1 9 ? 38.656 25.154 26.710 1.00 0.00 8 PRO A N 14
ATOM 10994 C CA . PRO A 1 9 ? 38.940 24.105 25.733 1.00 0.00 8 PRO A CA 14
ATOM 10995 C C . PRO A 1 9 ? 37.736 23.871 24.804 1.00 0.00 8 PRO A C 14
ATOM 10996 O O . PRO A 1 9 ? 36.654 24.408 25.032 1.00 0.00 8 PRO A O 14
ATOM 11007 N N . ALA A 1 10 ? 37.949 23.103 23.731 1.00 0.00 9 ALA A N 14
ATOM 11008 C CA . ALA A 1 10 ? 37.150 23.110 22.494 1.00 0.00 9 ALA A CA 14
ATOM 11009 C C . ALA A 1 10 ? 35.618 22.925 22.609 1.00 0.00 9 ALA A C 14
ATOM 11010 O O . ALA A 1 10 ? 34.903 23.302 21.673 1.00 0.00 9 ALA A O 14
ATOM 11017 N N . GLY A 1 11 ? 35.102 22.354 23.705 1.00 0.00 10 GLY A N 14
ATOM 11018 C CA . GLY A 1 11 ? 33.672 22.114 23.932 1.00 0.00 10 GLY A CA 14
ATOM 11019 C C . GLY A 1 11 ? 33.241 22.433 25.361 1.00 0.00 10 GLY A C 14
ATOM 11020 O O . GLY A 1 11 ? 33.319 21.570 26.235 1.00 0.00 10 GLY A O 14
ATOM 11024 N N . TRP A 1 12 ? 32.747 23.655 25.583 1.00 0.00 11 TRP A N 14
ATOM 11025 C CA . TRP A 1 12 ? 32.301 24.163 26.891 1.00 0.00 11 TRP A CA 14
ATOM 11026 C C . TRP A 1 12 ? 30.949 24.917 26.847 1.00 0.00 11 TRP A C 14
ATOM 11027 O O . TRP A 1 12 ? 30.536 25.439 25.808 1.00 0.00 11 TRP A O 14
ATOM 11048 N N . GLU A 1 13 ? 30.292 25.029 28.004 1.00 0.00 12 GLU A N 14
ATOM 11049 C CA . GLU A 1 13 ? 29.149 25.907 28.302 1.00 0.00 12 GLU A CA 14
ATOM 11050 C C . GLU A 1 13 ? 29.206 26.264 29.802 1.00 0.00 12 GLU A C 14
ATOM 11051 O O . GLU A 1 13 ? 29.701 25.447 30.574 1.00 0.00 12 GLU A O 14
ATOM 11063 N N . VAL A 1 14 ? 28.723 27.433 30.248 1.00 0.00 13 VAL A N 14
ATOM 11064 C CA . VAL A 1 14 ? 28.611 27.735 31.694 1.00 0.00 13 VAL A CA 14
ATOM 11065 C C . VAL A 1 14 ? 27.271 27.248 32.250 1.00 0.00 13 VAL A C 14
ATOM 11066 O O . VAL A 1 14 ? 26.251 27.291 31.556 1.00 0.00 13 VAL A O 14
ATOM 11079 N N . ARG A 1 15 ? 27.273 26.818 33.514 1.00 0.00 14 ARG A N 14
ATOM 11080 C CA . ARG A 1 15 ? 26.096 26.427 34.283 1.00 0.00 14 ARG A CA 14
ATOM 11081 C C . ARG A 1 15 ? 26.054 27.164 35.624 1.00 0.00 14 ARG A C 14
ATOM 11082 O O . ARG A 1 15 ? 26.860 26.915 36.519 1.00 0.00 14 ARG A O 14
ATOM 11103 N N . HIS A 1 16 ? 25.060 28.036 35.771 1.00 0.00 15 HIS A N 14
ATOM 11104 C CA . HIS A 1 16 ? 24.600 28.530 37.069 1.00 0.00 15 HIS A CA 14
ATOM 11105 C C . HIS A 1 16 ? 23.694 27.487 37.768 1.00 0.00 15 HIS A C 14
ATOM 11106 O O . HIS A 1 16 ? 22.979 26.728 37.104 1.00 0.00 15 HIS A O 14
ATOM 11120 N N . SER A 1 17 ? 23.690 27.452 39.100 1.00 0.00 16 SER A N 14
ATOM 11121 C CA . SER A 1 17 ? 22.846 26.539 39.890 1.00 0.00 16 SER A CA 14
ATOM 11122 C C . SER A 1 17 ? 22.724 26.989 41.353 1.00 0.00 16 SER A C 14
ATOM 11123 O O . SER A 1 17 ? 23.726 27.261 42.014 1.00 0.00 16 SER A O 14
ATOM 11131 N N . ASN A 1 18 ? 21.501 27.013 41.894 1.00 0.00 17 ASN A N 14
ATOM 11132 C CA . ASN A 1 18 ? 21.212 27.344 43.301 1.00 0.00 17 ASN A CA 14
ATOM 11133 C C . ASN A 1 18 ? 21.723 26.279 44.298 1.00 0.00 17 ASN A C 14
ATOM 11134 O O . ASN A 1 18 ? 21.686 26.477 45.512 1.00 0.00 17 ASN A O 14
ATOM 11145 N N . SER A 1 19 ? 22.203 25.139 43.807 1.00 0.00 18 SER A N 14
ATOM 11146 C CA . SER A 1 19 ? 22.959 24.141 44.579 1.00 0.00 18 SER A CA 14
ATOM 11147 C C . SER A 1 19 ? 24.416 24.574 44.854 1.00 0.00 18 SER A C 14
ATOM 11148 O O . SER A 1 19 ? 25.073 24.048 45.752 1.00 0.00 18 SER A O 14
ATOM 11156 N N . LYS A 1 20 ? 24.934 25.529 44.074 1.00 0.00 19 LYS A N 14
ATOM 11157 C CA . LYS A 1 20 ? 26.340 25.941 44.047 1.00 0.00 19 LYS A CA 14
ATOM 11158 C C . LYS A 1 20 ? 26.517 27.407 44.488 1.00 0.00 19 LYS A C 14
ATOM 11159 O O . LYS A 1 20 ? 25.570 28.201 44.452 1.00 0.00 19 LYS A O 14
ATOM 11178 N N . ASN A 1 21 ? 27.738 27.784 44.878 1.00 0.00 20 ASN A N 14
ATOM 11179 C CA . ASN A 1 21 ? 28.098 29.174 45.198 1.00 0.00 20 ASN A CA 14
ATOM 11180 C C . ASN A 1 21 ? 28.601 29.946 43.962 1.00 0.00 20 ASN A C 14
ATOM 11181 O O . ASN A 1 21 ? 28.282 31.129 43.791 1.00 0.00 20 ASN A O 14
ATOM 11192 N N . LEU A 1 22 ? 29.381 29.281 43.105 1.00 0.00 21 LEU A N 14
ATOM 11193 C CA . LEU A 1 22 ? 29.924 29.776 41.832 1.00 0.00 21 LEU A CA 14
ATOM 11194 C C . LEU A 1 22 ? 29.146 29.157 40.645 1.00 0.00 21 LEU A C 14
ATOM 11195 O O . LEU A 1 22 ? 28.280 28.300 40.862 1.00 0.00 21 LEU A O 14
ATOM 11211 N N . PRO A 1 23 ? 29.443 29.540 39.389 1.00 0.00 22 PRO A N 14
ATOM 11212 C CA . PRO A 1 23 ? 29.170 28.699 38.229 1.00 0.00 22 PRO A CA 14
ATOM 11213 C C . PRO A 1 23 ? 30.095 27.474 38.213 1.00 0.00 22 PRO A C 14
ATOM 11214 O O . PRO A 1 23 ? 31.191 27.495 38.775 1.00 0.00 22 PRO A O 14
ATOM 11225 N N . TYR A 1 24 ? 29.682 26.420 37.511 1.00 0.00 23 TYR A N 14
ATOM 11226 C CA . TYR A 1 24 ? 30.583 25.385 36.977 1.00 0.00 23 TYR A CA 14
ATOM 11227 C C . TYR A 1 24 ? 30.462 25.323 35.446 1.00 0.00 23 TYR A C 14
ATOM 11228 O O . TYR A 1 24 ? 29.495 25.841 34.887 1.00 0.00 23 TYR A O 14
ATOM 11246 N N . TYR A 1 25 ? 31.408 24.695 34.741 1.00 0.00 24 TYR A N 14
ATOM 11247 C CA . TYR A 1 25 ? 31.299 24.541 33.282 1.00 0.00 24 TYR A CA 14
ATOM 11248 C C . TYR A 1 25 ? 30.835 23.125 32.912 1.00 0.00 24 TYR A C 14
ATOM 11249 O O . TYR A 1 25 ? 31.303 22.152 33.498 1.00 0.00 24 TYR A O 14
ATOM 11267 N N . PHE A 1 26 ? 29.925 22.993 31.945 1.00 0.00 25 PHE A N 14
ATOM 11268 C CA . PHE A 1 26 ? 29.540 21.720 31.329 1.00 0.00 25 PHE A CA 14
ATOM 11269 C C . PHE A 1 26 ? 30.304 21.522 30.014 1.00 0.00 25 PHE A C 14
ATOM 11270 O O . PHE A 1 26 ? 30.637 22.491 29.332 1.00 0.00 25 PHE A O 14
ATOM 11287 N N . ASN A 1 27 ? 30.557 20.266 29.645 1.00 0.00 26 ASN A N 14
ATOM 11288 C CA . ASN A 1 27 ? 31.270 19.889 28.425 1.00 0.00 26 ASN A CA 14
ATOM 11289 C C . ASN A 1 27 ? 30.346 19.118 27.462 1.00 0.00 26 ASN A C 14
ATOM 11290 O O . ASN A 1 27 ? 30.141 17.917 27.653 1.00 0.00 26 ASN A O 14
ATOM 11301 N N . PRO A 1 28 ? 29.772 19.776 26.431 1.00 0.00 27 PRO A N 14
ATOM 11302 C CA . PRO A 1 28 ? 28.783 19.150 25.555 1.00 0.00 27 PRO A CA 14
ATOM 11303 C C . PRO A 1 28 ? 29.335 18.047 24.631 1.00 0.00 27 PRO A C 14
ATOM 11304 O O . PRO A 1 28 ? 28.558 17.206 24.186 1.00 0.00 27 PRO A O 14
ATOM 11315 N N . ALA A 1 29 ? 30.642 18.027 24.324 1.00 0.00 28 ALA A N 14
ATOM 11316 C CA . ALA A 1 29 ? 31.248 17.049 23.406 1.00 0.00 28 ALA A CA 14
ATOM 11317 C C . ALA A 1 29 ? 31.426 15.647 24.029 1.00 0.00 28 ALA A C 14
ATOM 11318 O O . ALA A 1 29 ? 31.119 14.635 23.386 1.00 0.00 28 ALA A O 14
ATOM 11325 N N . THR A 1 30 ? 31.860 15.583 25.294 1.00 0.00 29 THR A N 14
ATOM 11326 C CA . THR A 1 30 ? 31.854 14.368 26.129 1.00 0.00 29 THR A CA 14
ATOM 11327 C C . THR A 1 30 ? 31.229 14.744 27.468 1.00 0.00 29 THR A C 14
ATOM 11328 O O . THR A 1 30 ? 31.909 15.354 28.294 1.00 0.00 29 THR A O 14
ATOM 11339 N N . ARG A 1 31 ? 29.943 14.411 27.658 1.00 0.00 30 ARG A N 14
ATOM 11340 C CA . ARG A 1 31 ? 29.110 14.828 28.800 1.00 0.00 30 ARG A CA 14
ATOM 11341 C C . ARG A 1 31 ? 29.820 14.619 30.141 1.00 0.00 30 ARG A C 14
ATOM 11342 O O . ARG A 1 31 ? 30.035 13.489 30.580 1.00 0.00 30 ARG A O 14
ATOM 11363 N N . GLU A 1 32 ? 30.179 15.736 30.762 1.00 0.00 31 GLU A N 14
ATOM 11364 C CA . GLU A 1 32 ? 31.054 15.874 31.930 1.00 0.00 31 GLU A CA 14
ATOM 11365 C C . GLU A 1 32 ? 31.042 17.360 32.358 1.00 0.00 31 GLU A C 14
ATOM 11366 O O . GLU A 1 32 ? 30.434 18.192 31.680 1.00 0.00 31 GLU A O 14
ATOM 11378 N N . SER A 1 33 ? 31.725 17.728 33.444 1.00 0.00 32 SER A N 14
ATOM 11379 C CA . SER A 1 33 ? 31.947 19.135 33.819 1.00 0.00 32 SER A CA 14
ATOM 11380 C C . SER A 1 33 ? 33.439 19.523 33.831 1.00 0.00 32 SER A C 14
ATOM 11381 O O . SER A 1 33 ? 34.316 18.670 33.674 1.00 0.00 32 SER A O 14
ATOM 11389 N N . ARG A 1 34 ? 33.729 20.823 33.989 1.00 0.00 33 ARG A N 14
ATOM 11390 C CA . ARG A 1 34 ? 35.057 21.422 34.117 1.00 0.00 33 ARG A CA 14
ATOM 11391 C C . ARG A 1 34 ? 35.023 22.488 35.221 1.00 0.00 33 ARG A C 14
ATOM 11392 O O . ARG A 1 34 ? 34.049 23.236 35.367 1.00 0.00 33 ARG A O 14
ATOM 11413 N N . TRP A 1 35 ? 36.095 22.518 36.013 1.00 0.00 34 TRP A N 14
ATOM 11414 C CA . TRP A 1 35 ? 36.046 22.986 37.404 1.00 0.00 34 TRP A CA 14
ATOM 11415 C C . TRP A 1 35 ? 37.073 24.091 37.687 1.00 0.00 34 TRP A C 14
ATOM 11416 O O . TRP A 1 35 ? 36.729 25.120 38.266 1.00 0.00 34 TRP A O 14
ATOM 11437 N N . GLU A 1 36 ? 38.314 23.884 37.242 1.00 0.00 35 GLU A N 14
ATOM 11438 C CA . GLU A 1 36 ? 39.481 24.762 37.384 1.00 0.00 35 GLU A CA 14
ATOM 11439 C C . GLU A 1 36 ? 40.320 24.629 36.097 1.00 0.00 35 GLU A C 14
ATOM 11440 O O . GLU A 1 36 ? 40.243 23.563 35.468 1.00 0.00 35 GLU A O 14
ATOM 11452 N N . PRO A 1 37 ? 41.073 25.666 35.666 1.00 0.00 36 PRO A N 14
ATOM 11453 C CA . PRO A 1 37 ? 41.541 25.809 34.286 1.00 0.00 36 PRO A CA 14
ATOM 11454 C C . PRO A 1 37 ? 42.361 24.594 33.799 1.00 0.00 36 PRO A C 14
ATOM 11455 O O . PRO A 1 37 ? 43.435 24.340 34.353 1.00 0.00 36 PRO A O 14
ATOM 11466 N N . PRO A 1 38 ? 41.870 23.840 32.788 1.00 0.00 37 PRO A N 14
ATOM 11467 C CA . PRO A 1 38 ? 42.471 22.583 32.350 1.00 0.00 37 PRO A CA 14
ATOM 11468 C C . PRO A 1 38 ? 43.766 22.807 31.550 1.00 0.00 37 PRO A C 14
ATOM 11469 O O . PRO A 1 38 ? 44.045 23.911 31.081 1.00 0.00 37 PRO A O 14
ATOM 11480 N N . ALA A 1 39 ? 44.576 21.760 31.381 1.00 0.00 38 ALA A N 14
ATOM 11481 C CA . ALA A 1 39 ? 45.911 21.845 30.774 1.00 0.00 38 ALA A CA 14
ATOM 11482 C C . ALA A 1 39 ? 45.908 22.209 29.272 1.00 0.00 38 ALA A C 14
ATOM 11483 O O . ALA A 1 39 ? 46.900 22.736 28.763 1.00 0.00 38 ALA A O 14
ATOM 11490 N N . ASP A 1 40 ? 44.797 21.981 28.566 1.00 0.00 39 ASP A N 14
ATOM 11491 C CA . ASP A 1 40 ? 44.578 22.401 27.173 1.00 0.00 39 ASP A CA 14
ATOM 11492 C C . ASP A 1 40 ? 44.207 23.895 27.047 1.00 0.00 39 ASP A C 14
ATOM 11493 O O . ASP A 1 40 ? 44.377 24.485 25.978 1.00 0.00 39 ASP A O 14
ATOM 11502 N N . THR A 1 41 ? 43.703 24.513 28.128 1.00 0.00 40 THR A N 14
ATOM 11503 C CA . THR A 1 41 ? 43.121 25.868 28.147 1.00 0.00 40 THR A CA 14
ATOM 11504 C C . THR A 1 41 ? 44.168 26.968 27.977 1.00 0.00 40 THR A C 14
ATOM 11505 O O . THR A 1 41 ? 45.335 26.779 28.315 1.00 0.00 40 THR A O 14
ATOM 11516 N N . ASP A 1 42 ? 43.742 28.139 27.506 1.00 0.00 41 ASP A N 14
ATOM 11517 C CA . ASP A 1 42 ? 44.596 29.203 26.967 1.00 0.00 41 ASP A CA 14
ATOM 11518 C C . ASP A 1 42 ? 44.646 30.397 27.927 1.00 0.00 41 ASP A C 14
ATOM 11519 O O . ASP A 1 42 ? 44.381 31.529 27.538 1.00 0.00 41 ASP A O 14
ATOM 11528 N N . MET A 1 43 ? 44.912 30.124 29.208 1.00 0.00 42 MET A N 14
ATOM 11529 C CA . MET A 1 43 ? 45.148 31.092 30.289 1.00 0.00 42 MET A CA 14
ATOM 11530 C C . MET A 1 43 ? 45.674 32.466 29.838 1.00 0.00 42 MET A C 14
ATOM 11531 O O . MET A 1 43 ? 45.038 33.441 30.213 1.00 0.00 42 MET A O 14
ATOM 11545 N N . GLU A 1 44 ? 46.689 32.581 28.975 1.00 0.00 43 GLU A N 14
ATOM 11546 C CA . GLU A 1 44 ? 47.136 33.881 28.433 1.00 0.00 43 GLU A CA 14
ATOM 11547 C C . GLU A 1 44 ? 46.000 34.759 27.850 1.00 0.00 43 GLU A C 14
ATOM 11548 O O . GLU A 1 44 ? 45.911 35.946 28.178 1.00 0.00 43 GLU A O 14
ATOM 11560 N N . THR A 1 45 ? 45.119 34.175 27.028 1.00 0.00 44 THR A N 14
ATOM 11561 C CA . THR A 1 45 ? 43.856 34.768 26.538 1.00 0.00 44 THR A CA 14
ATOM 11562 C C . THR A 1 45 ? 42.843 34.928 27.654 1.00 0.00 44 THR A C 14
ATOM 11563 O O . THR A 1 45 ? 42.058 35.869 27.689 1.00 0.00 44 THR A O 14
ATOM 11574 N N . LEU A 1 46 ? 42.808 33.945 28.540 1.00 0.00 45 LEU A N 14
ATOM 11575 C CA . LEU A 1 46 ? 41.645 33.590 29.335 1.00 0.00 45 LEU A CA 14
ATOM 11576 C C . LEU A 1 46 ? 41.683 34.283 30.703 1.00 0.00 45 LEU A C 14
ATOM 11577 O O . LEU A 1 46 ? 40.636 34.465 31.307 1.00 0.00 45 LEU A O 14
ATOM 11593 N N . LYS A 1 47 ? 42.827 34.808 31.154 1.00 0.00 46 LYS A N 14
ATOM 11594 C CA . LYS A 1 47 ? 42.897 35.813 32.225 1.00 0.00 46 LYS A CA 14
ATOM 11595 C C . LYS A 1 47 ? 42.111 37.093 31.872 1.00 0.00 46 LYS A C 14
ATOM 11596 O O . LYS A 1 47 ? 41.560 37.724 32.774 1.00 0.00 46 LYS A O 14
ATOM 11615 N N . MET A 1 48 ? 41.970 37.452 30.586 1.00 0.00 47 MET A N 14
ATOM 11616 C CA . MET A 1 48 ? 41.096 38.562 30.145 1.00 0.00 47 MET A CA 14
ATOM 11617 C C . MET A 1 48 ? 39.606 38.279 30.408 1.00 0.00 47 MET A C 14
ATOM 11618 O O . MET A 1 48 ? 38.794 39.204 30.400 1.00 0.00 47 MET A O 14
ATOM 11632 N N . TYR A 1 49 ? 39.255 37.012 30.653 1.00 0.00 48 TYR A N 14
ATOM 11633 C CA . TYR A 1 49 ? 37.908 36.534 30.968 1.00 0.00 48 TYR A CA 14
ATOM 11634 C C . TYR A 1 49 ? 37.738 36.172 32.458 1.00 0.00 48 TYR A C 14
ATOM 11635 O O . TYR A 1 49 ? 36.743 36.532 33.083 1.00 0.00 48 TYR A O 14
ATOM 11653 N N . MET A 1 50 ? 38.712 35.465 33.037 1.00 0.00 49 MET A N 14
ATOM 11654 C CA . MET A 1 50 ? 38.705 34.960 34.417 1.00 0.00 49 MET A CA 14
ATOM 11655 C C . MET A 1 50 ? 39.045 36.035 35.470 1.00 0.00 49 MET A C 14
ATOM 11656 O O . MET A 1 50 ? 38.910 35.772 36.668 1.00 0.00 49 MET A O 14
ATOM 11670 N N . ALA A 1 51 ? 39.464 37.236 35.057 1.00 0.00 50 ALA A N 14
ATOM 11671 C CA . ALA A 1 51 ? 39.733 38.382 35.930 1.00 0.00 50 ALA A CA 14
ATOM 11672 C C . ALA A 1 51 ? 39.052 39.669 35.422 1.00 0.00 50 ALA A C 14
ATOM 11673 O O . ALA A 1 51 ? 38.840 39.820 34.213 1.00 0.00 50 ALA A O 14
ATOM 11680 N N . THR A 1 52 ? 38.752 40.614 36.327 1.00 0.00 51 THR A N 14
ATOM 11681 C CA . THR A 1 52 ? 38.117 41.907 36.006 1.00 0.00 51 THR A CA 14
ATOM 11682 C C . THR A 1 52 ? 39.136 42.929 35.499 1.00 0.00 51 THR A C 14
ATOM 11683 O O . THR A 1 52 ? 38.991 43.440 34.389 1.00 0.00 51 THR A O 14
ATOM 11694 N N . TYR A 1 53 ? 40.200 43.192 36.252 1.00 0.00 52 TYR A N 14
ATOM 11695 C CA . TYR A 1 53 ? 41.177 44.248 35.969 1.00 0.00 52 TYR A CA 14
ATOM 11696 C C . TYR A 1 53 ? 42.147 43.881 34.829 1.00 0.00 52 TYR A C 14
ATOM 11697 O O . TYR A 1 53 ? 42.796 42.829 34.885 1.00 0.00 52 TYR A O 14
ATOM 11715 N N . HIS A 1 54 ? 42.274 44.764 33.824 1.00 0.00 53 HIS A N 14
ATOM 11716 C CA . HIS A 1 54 ? 43.199 44.642 32.678 1.00 0.00 53 HIS A CA 14
ATOM 11717 C C . HIS A 1 54 ? 44.573 45.240 32.988 1.00 0.00 53 HIS A C 14
ATOM 11718 O O . HIS A 1 54 ? 44.680 46.481 33.073 1.00 0.00 53 HIS A O 14
ATOM 11733 N N . SER A 1 2 ? 24.654 38.208 30.156 1.00 0.00 1 SER A N 15
ATOM 11734 C CA . SER A 1 2 ? 25.890 38.417 29.377 1.00 0.00 1 SER A CA 15
ATOM 11735 C C . SER A 1 2 ? 26.462 37.092 28.907 1.00 0.00 1 SER A C 15
ATOM 11736 O O . SER A 1 2 ? 26.595 36.166 29.712 1.00 0.00 1 SER A O 15
ATOM 11744 N N . MET A 1 3 ? 26.870 37.006 27.640 1.00 0.00 2 MET A N 15
ATOM 11745 C CA . MET A 1 3 ? 27.738 35.931 27.132 1.00 0.00 2 MET A CA 15
ATOM 11746 C C . MET A 1 3 ? 29.201 36.191 27.537 1.00 0.00 2 MET A C 15
ATOM 11747 O O . MET A 1 3 ? 29.533 37.312 27.933 1.00 0.00 2 MET A O 15
ATOM 11761 N N . VAL A 1 4 ? 30.069 35.184 27.428 1.00 0.00 3 VAL A N 15
ATOM 11762 C CA . VAL A 1 4 ? 31.516 35.285 27.700 1.00 0.00 3 VAL A CA 15
ATOM 11763 C C . VAL A 1 4 ? 32.351 34.445 26.719 1.00 0.00 3 VAL A C 15
ATOM 11764 O O . VAL A 1 4 ? 32.043 33.281 26.467 1.00 0.00 3 VAL A O 15
ATOM 11777 N N . ASN A 1 5 ? 33.444 35.025 26.206 1.00 0.00 4 ASN A N 15
ATOM 11778 C CA . ASN A 1 5 ? 34.519 34.292 25.523 1.00 0.00 4 ASN A CA 15
ATOM 11779 C C . ASN A 1 5 ? 35.482 33.669 26.546 1.00 0.00 4 ASN A C 15
ATOM 11780 O O . ASN A 1 5 ? 35.893 34.335 27.504 1.00 0.00 4 ASN A O 15
ATOM 11791 N N . THR A 1 6 ? 35.872 32.408 26.324 1.00 0.00 5 THR A N 15
ATOM 11792 C CA . THR A 1 6 ? 36.802 31.639 27.162 1.00 0.00 5 THR A CA 15
ATOM 11793 C C . THR A 1 6 ? 37.791 30.934 26.257 1.00 0.00 5 THR A C 15
ATOM 11794 O O . THR A 1 6 ? 37.429 30.201 25.337 1.00 0.00 5 THR A O 15
ATOM 11805 N N . GLY A 1 7 ? 39.061 31.040 26.622 1.00 0.00 6 GLY A N 15
ATOM 11806 C CA . GLY A 1 7 ? 40.098 30.098 26.219 1.00 0.00 6 GLY A CA 15
ATOM 11807 C C . GLY A 1 7 ? 39.958 28.682 26.783 1.00 0.00 6 GLY A C 15
ATOM 11808 O O . GLY A 1 7 ? 40.944 27.952 26.817 1.00 0.00 6 GLY A O 15
ATOM 11812 N N . LEU A 1 8 ? 38.792 28.284 27.305 1.00 0.00 7 LEU A N 15
ATOM 11813 C CA . LEU A 1 8 ? 38.617 26.968 27.919 1.00 0.00 7 LEU A CA 15
ATOM 11814 C C . LEU A 1 8 ? 38.730 25.849 26.854 1.00 0.00 7 LEU A C 15
ATOM 11815 O O . LEU A 1 8 ? 38.529 26.149 25.667 1.00 0.00 7 LEU A O 15
ATOM 11831 N N . PRO A 1 9 ? 39.070 24.596 27.234 1.00 0.00 8 PRO A N 15
ATOM 11832 C CA . PRO A 1 9 ? 39.215 23.485 26.292 1.00 0.00 8 PRO A CA 15
ATOM 11833 C C . PRO A 1 9 ? 37.831 22.910 25.938 1.00 0.00 8 PRO A C 15
ATOM 11834 O O . PRO A 1 9 ? 36.914 23.670 25.638 1.00 0.00 8 PRO A O 15
ATOM 11845 N N . ALA A 1 10 ? 37.656 21.587 25.963 1.00 0.00 9 ALA A N 15
ATOM 11846 C CA . ALA A 1 10 ? 36.384 20.923 25.654 1.00 0.00 9 ALA A CA 15
ATOM 11847 C C . ALA A 1 10 ? 35.258 21.218 26.670 1.00 0.00 9 ALA A C 15
ATOM 11848 O O . ALA A 1 10 ? 34.086 21.191 26.295 1.00 0.00 9 ALA A O 15
ATOM 11855 N N . GLY A 1 11 ? 35.596 21.543 27.924 1.00 0.00 10 GLY A N 15
ATOM 11856 C CA . GLY A 1 11 ? 34.676 21.928 28.998 1.00 0.00 10 GLY A CA 15
ATOM 11857 C C . GLY A 1 11 ? 34.710 23.438 29.180 1.00 0.00 10 GLY A C 15
ATOM 11858 O O . GLY A 1 11 ? 35.505 23.947 29.967 1.00 0.00 10 GLY A O 15
ATOM 11862 N N . TRP A 1 12 ? 33.886 24.137 28.399 1.00 0.00 11 TRP A N 15
ATOM 11863 C CA . TRP A 1 12 ? 33.951 25.597 28.231 1.00 0.00 11 TRP A CA 15
ATOM 11864 C C . TRP A 1 12 ? 32.656 26.391 28.470 1.00 0.00 11 TRP A C 15
ATOM 11865 O O . TRP A 1 12 ? 32.732 27.562 28.836 1.00 0.00 11 TRP A O 15
ATOM 11886 N N . GLU A 1 13 ? 31.479 25.800 28.258 1.00 0.00 12 GLU A N 15
ATOM 11887 C CA . GLU A 1 13 ? 30.217 26.554 28.220 1.00 0.00 12 GLU A CA 15
ATOM 11888 C C . GLU A 1 13 ? 29.674 26.766 29.642 1.00 0.00 12 GLU A C 15
ATOM 11889 O O . GLU A 1 13 ? 29.263 25.805 30.286 1.00 0.00 12 GLU A O 15
ATOM 11901 N N . VAL A 1 14 ? 29.657 28.005 30.144 1.00 0.00 13 VAL A N 15
ATOM 11902 C CA . VAL A 1 14 ? 29.200 28.317 31.515 1.00 0.00 13 VAL A CA 15
ATOM 11903 C C . VAL A 1 14 ? 27.724 27.935 31.705 1.00 0.00 13 VAL A C 15
ATOM 11904 O O . VAL A 1 14 ? 26.867 28.318 30.905 1.00 0.00 13 VAL A O 15
ATOM 11917 N N . ARG A 1 15 ? 27.421 27.235 32.804 1.00 0.00 14 ARG A N 15
ATOM 11918 C CA . ARG A 1 15 ? 26.071 26.869 33.242 1.00 0.00 14 ARG A CA 15
ATOM 11919 C C . ARG A 1 15 ? 25.885 27.180 34.737 1.00 0.00 14 ARG A C 15
ATOM 11920 O O . ARG A 1 15 ? 26.730 26.831 35.562 1.00 0.00 14 ARG A O 15
ATOM 11941 N N . HIS A 1 16 ? 24.769 27.830 35.087 1.00 0.00 15 HIS A N 15
ATOM 11942 C CA . HIS A 1 16 ? 24.488 28.359 36.438 1.00 0.00 15 HIS A CA 15
ATOM 11943 C C . HIS A 1 16 ? 23.098 27.983 37.015 1.00 0.00 15 HIS A C 15
ATOM 11944 O O . HIS A 1 16 ? 22.763 28.379 38.133 1.00 0.00 15 HIS A O 15
ATOM 11958 N N . SER A 1 17 ? 22.294 27.189 36.299 1.00 0.00 16 SER A N 15
ATOM 11959 C CA . SER A 1 17 ? 21.228 26.381 36.915 1.00 0.00 16 SER A CA 15
ATOM 11960 C C . SER A 1 17 ? 21.890 25.215 37.672 1.00 0.00 16 SER A C 15
ATOM 11961 O O . SER A 1 17 ? 22.082 24.113 37.146 1.00 0.00 16 SER A O 15
ATOM 11969 N N . ASN A 1 18 ? 22.342 25.516 38.891 1.00 0.00 17 ASN A N 15
ATOM 11970 C CA . ASN A 1 18 ? 23.254 24.733 39.713 1.00 0.00 17 ASN A CA 15
ATOM 11971 C C . ASN A 1 18 ? 23.463 25.443 41.062 1.00 0.00 17 ASN A C 15
ATOM 11972 O O . ASN A 1 18 ? 23.998 26.552 41.134 1.00 0.00 17 ASN A O 15
ATOM 11983 N N . SER A 1 19 ? 23.045 24.791 42.139 1.00 0.00 18 SER A N 15
ATOM 11984 C CA . SER A 1 19 ? 22.975 25.358 43.493 1.00 0.00 18 SER A CA 15
ATOM 11985 C C . SER A 1 19 ? 24.314 25.485 44.238 1.00 0.00 18 SER A C 15
ATOM 11986 O O . SER A 1 19 ? 24.332 26.013 45.349 1.00 0.00 18 SER A O 15
ATOM 11994 N N . LYS A 1 20 ? 25.435 25.047 43.657 1.00 0.00 19 LYS A N 15
ATOM 11995 C CA . LYS A 1 20 ? 26.765 25.157 44.270 1.00 0.00 19 LYS A CA 15
ATOM 11996 C C . LYS A 1 20 ? 27.276 26.622 44.290 1.00 0.00 19 LYS A C 15
ATOM 11997 O O . LYS A 1 20 ? 26.587 27.554 43.857 1.00 0.00 19 LYS A O 15
ATOM 12016 N N . ASN A 1 21 ? 28.474 26.849 44.831 1.00 0.00 20 ASN A N 15
ATOM 12017 C CA . ASN A 1 21 ? 29.085 28.168 45.037 1.00 0.00 20 ASN A CA 15
ATOM 12018 C C . ASN A 1 21 ? 29.331 28.949 43.730 1.00 0.00 20 ASN A C 15
ATOM 12019 O O . ASN A 1 21 ? 29.093 30.158 43.682 1.00 0.00 20 ASN A O 15
ATOM 12030 N N . LEU A 1 22 ? 29.835 28.263 42.694 1.00 0.00 21 LEU A N 15
ATOM 12031 C CA . LEU A 1 22 ? 30.188 28.808 41.376 1.00 0.00 21 LEU A CA 15
ATOM 12032 C C . LEU A 1 22 ? 29.425 28.069 40.252 1.00 0.00 21 LEU A C 15
ATOM 12033 O O . LEU A 1 22 ? 28.935 26.955 40.481 1.00 0.00 21 LEU A O 15
ATOM 12049 N N . PRO A 1 23 ? 29.345 28.647 39.034 1.00 0.00 22 PRO A N 15
ATOM 12050 C CA . PRO A 1 23 ? 28.873 27.944 37.846 1.00 0.00 22 PRO A CA 15
ATOM 12051 C C . PRO A 1 23 ? 29.894 26.896 37.382 1.00 0.00 22 PRO A C 15
ATOM 12052 O O . PRO A 1 23 ? 31.082 26.965 37.716 1.00 0.00 22 PRO A O 15
ATOM 12063 N N . TYR A 1 24 ? 29.419 25.930 36.591 1.00 0.00 23 TYR A N 15
ATOM 12064 C CA . TYR A 1 24 ? 30.237 24.866 35.994 1.00 0.00 23 TYR A CA 15
ATOM 12065 C C . TYR A 1 24 ? 30.411 25.067 34.482 1.00 0.00 23 TYR A C 15
ATOM 12066 O O . TYR A 1 24 ? 29.502 25.542 33.804 1.00 0.00 23 TYR A O 15
ATOM 12084 N N . TYR A 1 25 ? 31.569 24.689 33.937 1.00 0.00 24 TYR A N 15
ATOM 12085 C CA . TYR A 1 25 ? 31.843 24.768 32.500 1.00 0.00 24 TYR A CA 15
ATOM 12086 C C . TYR A 1 25 ? 31.472 23.435 31.837 1.00 0.00 24 TYR A C 15
ATOM 12087 O O . TYR A 1 25 ? 32.190 22.439 31.949 1.00 0.00 24 TYR A O 15
ATOM 12105 N N . PHE A 1 26 ? 30.310 23.394 31.190 1.00 0.00 25 PHE A N 15
ATOM 12106 C CA . PHE A 1 26 ? 29.778 22.211 30.526 1.00 0.00 25 PHE A CA 15
ATOM 12107 C C . PHE A 1 26 ? 30.623 21.812 29.310 1.00 0.00 25 PHE A C 15
ATOM 12108 O O . PHE A 1 26 ? 31.168 22.660 28.599 1.00 0.00 25 PHE A O 15
ATOM 12125 N N . ASN A 1 27 ? 30.706 20.501 29.082 1.00 0.00 26 ASN A N 15
ATOM 12126 C CA . ASN A 1 27 ? 31.412 19.867 27.972 1.00 0.00 26 ASN A CA 15
ATOM 12127 C C . ASN A 1 27 ? 30.392 19.367 26.917 1.00 0.00 26 ASN A C 15
ATOM 12128 O O . ASN A 1 27 ? 29.966 18.214 26.991 1.00 0.00 26 ASN A O 15
ATOM 12139 N N . PRO A 1 28 ? 29.932 20.208 25.965 1.00 0.00 27 PRO A N 15
ATOM 12140 C CA . PRO A 1 28 ? 28.821 19.861 25.075 1.00 0.00 27 PRO A CA 15
ATOM 12141 C C . PRO A 1 28 ? 29.057 18.659 24.156 1.00 0.00 27 PRO A C 15
ATOM 12142 O O . PRO A 1 28 ? 28.087 18.008 23.764 1.00 0.00 27 PRO A O 15
ATOM 12153 N N . ALA A 1 29 ? 30.309 18.320 23.832 1.00 0.00 28 ALA A N 15
ATOM 12154 C CA . ALA A 1 29 ? 30.621 17.200 22.947 1.00 0.00 28 ALA A CA 15
ATOM 12155 C C . ALA A 1 29 ? 30.483 15.812 23.612 1.00 0.00 28 ALA A C 15
ATOM 12156 O O . ALA A 1 29 ? 30.453 14.811 22.895 1.00 0.00 28 ALA A O 15
ATOM 12163 N N . THR A 1 30 ? 30.377 15.730 24.947 1.00 0.00 29 THR A N 15
ATOM 12164 C CA . THR A 1 30 ? 30.245 14.497 25.759 1.00 0.00 29 THR A CA 15
ATOM 12165 C C . THR A 1 30 ? 29.897 14.896 27.182 1.00 0.00 29 THR A C 15
ATOM 12166 O O . THR A 1 30 ? 30.668 15.637 27.783 1.00 0.00 29 THR A O 15
ATOM 12177 N N . ARG A 1 31 ? 28.795 14.379 27.737 1.00 0.00 30 ARG A N 15
ATOM 12178 C CA . ARG A 1 31 ? 28.275 14.762 29.059 1.00 0.00 30 ARG A CA 15
ATOM 12179 C C . ARG A 1 31 ? 29.344 14.674 30.173 1.00 0.00 30 ARG A C 15
ATOM 12180 O O . ARG A 1 31 ? 29.635 13.611 30.739 1.00 0.00 30 ARG A O 15
ATOM 12201 N N . GLU A 1 32 ? 29.924 15.833 30.480 1.00 0.00 31 GLU A N 15
ATOM 12202 C CA . GLU A 1 32 ? 31.038 16.057 31.404 1.00 0.00 31 GLU A CA 15
ATOM 12203 C C . GLU A 1 32 ? 31.122 17.559 31.771 1.00 0.00 31 GLU A C 15
ATOM 12204 O O . GLU A 1 32 ? 30.318 18.363 31.288 1.00 0.00 31 GLU A O 15
ATOM 12216 N N . SER A 1 33 ? 32.051 17.967 32.637 1.00 0.00 32 SER A N 15
ATOM 12217 C CA . SER A 1 33 ? 32.311 19.375 32.964 1.00 0.00 32 SER A CA 15
ATOM 12218 C C . SER A 1 33 ? 33.779 19.668 33.342 1.00 0.00 32 SER A C 15
ATOM 12219 O O . SER A 1 33 ? 34.608 18.761 33.452 1.00 0.00 32 SER A O 15
ATOM 12227 N N . ARG A 1 34 ? 34.083 20.958 33.525 1.00 0.00 33 ARG A N 15
ATOM 12228 C CA . ARG A 1 34 ? 35.330 21.532 34.042 1.00 0.00 33 ARG A CA 15
ATOM 12229 C C . ARG A 1 34 ? 34.962 22.683 35.000 1.00 0.00 33 ARG A C 15
ATOM 12230 O O . ARG A 1 34 ? 33.855 23.219 34.944 1.00 0.00 33 ARG A O 15
ATOM 12251 N N . TRP A 1 35 ? 35.878 23.053 35.899 1.00 0.00 34 TRP A N 15
ATOM 12252 C CA . TRP A 1 35 ? 35.536 23.777 37.133 1.00 0.00 34 TRP A CA 15
ATOM 12253 C C . TRP A 1 35 ? 36.582 24.861 37.454 1.00 0.00 34 TRP A C 15
ATOM 12254 O O . TRP A 1 35 ? 36.259 26.047 37.463 1.00 0.00 34 TRP A O 15
ATOM 12275 N N . GLU A 1 36 ? 37.847 24.460 37.619 1.00 0.00 35 GLU A N 15
ATOM 12276 C CA . GLU A 1 36 ? 39.032 25.331 37.660 1.00 0.00 35 GLU A CA 15
ATOM 12277 C C . GLU A 1 36 ? 39.844 25.158 36.354 1.00 0.00 35 GLU A C 15
ATOM 12278 O O . GLU A 1 36 ? 39.728 24.104 35.713 1.00 0.00 35 GLU A O 15
ATOM 12290 N N . PRO A 1 37 ? 40.627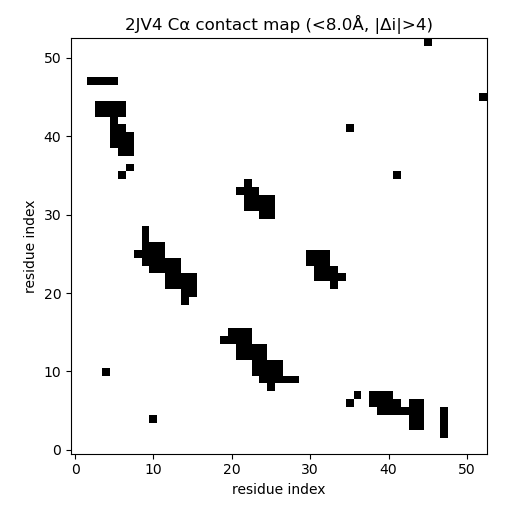 26.170 35.919 1.00 0.00 36 PRO A N 15
ATOM 12291 C CA . PRO A 1 37 ? 41.216 26.213 34.579 1.00 0.00 36 PRO A CA 15
ATOM 12292 C C . PRO A 1 37 ? 42.313 25.142 34.393 1.00 0.00 36 PRO A C 15
ATOM 12293 O O . PRO A 1 37 ? 43.291 25.157 35.139 1.00 0.00 36 PRO A O 15
ATOM 12304 N N . PRO A 1 38 ? 42.184 24.231 33.405 1.00 0.00 37 PRO A N 15
ATOM 12305 C CA . PRO A 1 38 ? 43.068 23.078 33.220 1.00 0.00 37 PRO A CA 15
ATOM 12306 C C . PRO A 1 38 ? 44.340 23.437 32.442 1.00 0.00 37 PRO A C 15
ATOM 12307 O O . PRO A 1 38 ? 44.397 24.465 31.774 1.00 0.00 37 PRO A O 15
ATOM 12318 N N . ALA A 1 39 ? 45.344 22.554 32.451 1.00 0.00 38 ALA A N 15
ATOM 12319 C CA . ALA A 1 39 ? 46.646 22.833 31.834 1.00 0.00 38 ALA A CA 15
ATOM 12320 C C . ALA A 1 39 ? 46.637 22.930 30.289 1.00 0.00 38 ALA A C 15
ATOM 12321 O O . ALA A 1 39 ? 47.548 23.532 29.722 1.00 0.00 38 ALA A O 15
ATOM 12328 N N . ASP A 1 40 ? 45.639 22.370 29.594 1.00 0.00 39 ASP A N 15
ATOM 12329 C CA . ASP A 1 40 ? 45.508 22.394 28.118 1.00 0.00 39 ASP A CA 15
ATOM 12330 C C . ASP A 1 40 ? 44.914 23.714 27.565 1.00 0.00 39 ASP A C 15
ATOM 12331 O O . ASP A 1 40 ? 44.865 23.920 26.349 1.00 0.00 39 ASP A O 15
ATOM 12340 N N . THR A 1 41 ? 44.448 24.603 28.450 1.00 0.00 40 THR A N 15
ATOM 12341 C CA . THR A 1 41 ? 43.635 25.794 28.141 1.00 0.00 40 THR A CA 15
ATOM 12342 C C . THR A 1 41 ? 44.416 26.960 27.502 1.00 0.00 40 THR A C 15
ATOM 12343 O O . THR A 1 41 ? 45.647 26.951 27.469 1.00 0.00 40 THR A O 15
ATOM 12354 N N . ASP A 1 42 ? 43.708 27.989 27.012 1.00 0.00 41 ASP A N 15
ATOM 12355 C CA . ASP A 1 42 ? 44.245 29.098 26.206 1.00 0.00 41 ASP A CA 15
ATOM 12356 C C . ASP A 1 42 ? 44.349 30.380 27.038 1.00 0.00 41 ASP A C 15
ATOM 12357 O O . ASP A 1 42 ? 43.834 31.427 26.663 1.00 0.00 41 ASP A O 15
ATOM 12366 N N . MET A 1 43 ? 44.971 30.277 28.212 1.00 0.00 42 MET A N 15
ATOM 12367 C CA . MET A 1 43 ? 45.331 31.370 29.124 1.00 0.00 42 MET A CA 15
ATOM 12368 C C . MET A 1 43 ? 45.631 32.736 28.468 1.00 0.00 42 MET A C 15
ATOM 12369 O O . MET A 1 43 ? 45.179 33.726 29.026 1.00 0.00 42 MET A O 15
ATOM 12383 N N . GLU A 1 44 ? 46.240 32.851 27.282 1.00 0.00 43 GLU A N 15
ATOM 12384 C CA . GLU A 1 44 ? 46.430 34.159 26.621 1.00 0.00 43 GLU A CA 15
ATOM 12385 C C . GLU A 1 44 ? 45.107 34.868 26.221 1.00 0.00 43 GLU A C 15
ATOM 12386 O O . GLU A 1 44 ? 45.047 36.097 26.199 1.00 0.00 43 GLU A O 15
ATOM 12398 N N . THR A 1 45 ? 44.031 34.111 25.967 1.00 0.00 44 THR A N 15
ATOM 12399 C CA . THR A 1 45 ? 42.633 34.554 25.733 1.00 0.00 44 THR A CA 15
ATOM 12400 C C . THR A 1 45 ? 41.798 34.528 27.006 1.00 0.00 44 THR A C 15
ATOM 12401 O O . THR A 1 45 ? 40.629 34.898 27.003 1.00 0.00 44 THR A O 15
ATOM 12412 N N . LEU A 1 46 ? 42.352 34.034 28.105 1.00 0.00 45 LEU A N 15
ATOM 12413 C CA . LEU A 1 46 ? 41.544 33.485 29.179 1.00 0.00 45 LEU A CA 15
ATOM 12414 C C . LEU A 1 46 ? 41.956 34.046 30.539 1.00 0.00 45 LEU A C 15
ATOM 12415 O O . LEU A 1 46 ? 41.108 34.126 31.411 1.00 0.00 45 LEU A O 15
ATOM 12431 N N . LYS A 1 47 ? 43.160 34.595 30.711 1.00 0.00 46 LYS A N 15
ATOM 12432 C CA . LYS A 1 47 ? 43.455 35.561 31.779 1.00 0.00 46 LYS A CA 15
ATOM 12433 C C . LYS A 1 47 ? 42.574 36.813 31.658 1.00 0.00 46 LYS A C 15
ATOM 12434 O O . LYS A 1 47 ? 42.106 37.306 32.683 1.00 0.00 46 LYS A O 15
ATOM 12453 N N . MET A 1 48 ? 42.267 37.275 30.437 1.00 0.00 47 MET A N 15
ATOM 12454 C CA . MET A 1 48 ? 41.299 38.353 30.176 1.00 0.00 47 MET A CA 15
ATOM 12455 C C . MET A 1 48 ? 39.841 37.963 30.502 1.00 0.00 47 MET A C 15
ATOM 12456 O O . MET A 1 48 ? 38.961 38.826 30.509 1.00 0.00 47 MET A O 15
ATOM 12470 N N . TYR A 1 49 ? 39.576 36.679 30.782 1.00 0.00 48 TYR A N 15
ATOM 12471 C CA . TYR A 1 49 ? 38.278 36.166 31.232 1.00 0.00 48 TYR A CA 15
ATOM 12472 C C . TYR A 1 49 ? 38.275 35.838 32.742 1.00 0.00 48 TYR A C 15
ATOM 12473 O O . TYR A 1 49 ? 37.356 36.217 33.468 1.00 0.00 48 TYR A O 15
ATOM 12491 N N . MET A 1 50 ? 39.317 35.145 33.214 1.00 0.00 49 MET A N 15
ATOM 12492 C CA . MET A 1 50 ? 39.507 34.635 34.577 1.00 0.00 49 MET A CA 15
ATOM 12493 C C . MET A 1 50 ? 39.829 35.735 35.606 1.00 0.00 49 MET A C 15
ATOM 12494 O O . MET A 1 50 ? 39.800 35.451 36.803 1.00 0.00 49 MET A O 15
ATOM 12508 N N . ALA A 1 51 ? 40.077 36.974 35.169 1.00 0.00 50 ALA A N 15
ATOM 12509 C CA . ALA A 1 51 ? 40.127 38.197 35.979 1.00 0.00 50 ALA A CA 15
ATOM 12510 C C . ALA A 1 51 ? 39.976 39.430 35.067 1.00 0.00 50 ALA A C 15
ATOM 12511 O O . ALA A 1 51 ? 40.440 39.409 33.924 1.00 0.00 50 ALA A O 15
ATOM 12518 N N . THR A 1 52 ? 39.348 40.511 35.546 1.00 0.00 51 THR A N 15
ATOM 12519 C CA . THR A 1 52 ? 39.113 41.725 34.743 1.00 0.00 51 THR A CA 15
ATOM 12520 C C . THR A 1 52 ? 40.387 42.567 34.669 1.00 0.00 51 THR A C 15
ATOM 12521 O O . THR A 1 52 ? 41.197 42.569 35.596 1.00 0.00 51 THR A O 15
ATOM 12532 N N . TYR A 1 53 ? 40.587 43.253 33.544 1.00 0.00 52 TYR A N 15
ATOM 12533 C CA . TYR A 1 53 ? 41.792 44.046 33.271 1.00 0.00 52 TYR A CA 15
ATOM 12534 C C . TYR A 1 53 ? 41.892 45.320 34.138 1.00 0.00 52 TYR A C 15
ATOM 12535 O O . TYR A 1 53 ? 40.882 45.957 34.452 1.00 0.00 52 TYR A O 15
ATOM 12553 N N . HIS A 1 54 ? 43.131 45.686 34.489 1.00 0.00 53 HIS A N 15
ATOM 12554 C CA . HIS A 1 54 ? 43.527 46.849 35.296 1.00 0.00 53 HIS A CA 15
ATOM 12555 C C . HIS A 1 54 ? 42.956 48.180 34.808 1.00 0.00 53 HIS A C 15
ATOM 12556 O O . HIS A 1 54 ? 43.262 48.613 33.679 1.00 0.00 53 HIS A O 15
ATOM 12571 N N . SER A 1 2 ? 27.041 39.974 27.993 1.00 0.00 1 SER A N 16
ATOM 12572 C CA . SER A 1 2 ? 27.149 39.152 26.772 1.00 0.00 1 SER A CA 16
ATOM 12573 C C . SER A 1 2 ? 28.112 37.994 27.011 1.00 0.00 1 SER A C 16
ATOM 12574 O O . SER A 1 2 ? 28.550 37.793 28.144 1.00 0.00 1 SER A O 16
ATOM 12582 N N . MET A 1 3 ? 28.458 37.231 25.971 1.00 0.00 2 MET A N 16
ATOM 12583 C CA . MET A 1 3 ? 29.563 36.262 25.998 1.00 0.00 2 MET A CA 16
ATOM 12584 C C . MET A 1 3 ? 30.920 36.983 26.026 1.00 0.00 2 MET A C 16
ATOM 12585 O O . MET A 1 3 ? 31.048 38.092 25.502 1.00 0.00 2 MET A O 16
ATOM 12599 N N . VAL A 1 4 ? 31.931 36.354 26.622 1.00 0.00 3 VAL A N 16
ATOM 12600 C CA . VAL A 1 4 ? 33.309 36.862 26.722 1.00 0.00 3 VAL A CA 16
ATOM 12601 C C . VAL A 1 4 ? 34.266 35.858 26.072 1.00 0.00 3 VAL A C 16
ATOM 12602 O O . VAL A 1 4 ? 34.035 34.650 26.123 1.00 0.00 3 VAL A O 16
ATOM 12615 N N . ASN A 1 5 ? 35.354 36.354 25.472 1.00 0.00 4 ASN A N 16
ATOM 12616 C CA . ASN A 1 5 ? 36.418 35.509 24.930 1.00 0.00 4 ASN A CA 16
ATOM 12617 C C . ASN A 1 5 ? 37.036 34.631 26.038 1.00 0.00 4 ASN A C 16
ATOM 12618 O O . ASN A 1 5 ? 37.578 35.154 27.011 1.00 0.00 4 ASN A O 16
ATOM 12629 N N . THR A 1 6 ? 36.990 33.304 25.885 1.00 0.00 5 THR A N 16
ATOM 12630 C CA . THR A 1 6 ? 37.673 32.326 26.743 1.00 0.00 5 THR A CA 16
ATOM 12631 C C . THR A 1 6 ? 38.742 31.648 25.922 1.00 0.00 5 THR A C 16
ATOM 12632 O O . THR A 1 6 ? 38.598 31.398 24.724 1.00 0.00 5 THR A O 16
ATOM 12643 N N . GLY A 1 7 ? 39.790 31.263 26.625 1.00 0.00 6 GLY A N 16
ATOM 12644 C CA . GLY A 1 7 ? 40.713 30.235 26.193 1.00 0.00 6 GLY A CA 16
ATOM 12645 C C . GLY A 1 7 ? 40.300 28.792 26.511 1.00 0.00 6 GLY A C 16
ATOM 12646 O O . GLY A 1 7 ? 41.149 27.897 26.436 1.00 0.00 6 GLY A O 16
ATOM 12650 N N . LEU A 1 8 ? 39.064 28.558 26.974 1.00 0.00 7 LEU A N 16
ATOM 12651 C CA . LEU A 1 8 ? 38.640 27.264 27.533 1.00 0.00 7 LEU A CA 16
ATOM 12652 C C . LEU A 1 8 ? 38.653 26.163 26.448 1.00 0.00 7 LEU A C 16
ATOM 12653 O O . LEU A 1 8 ? 38.479 26.500 25.274 1.00 0.00 7 LEU A O 16
ATOM 12669 N N . PRO A 1 9 ? 38.888 24.878 26.795 1.00 0.00 8 PRO A N 16
ATOM 12670 C CA . PRO A 1 9 ? 39.000 23.816 25.796 1.00 0.00 8 PRO A CA 16
ATOM 12671 C C . PRO A 1 9 ? 37.613 23.396 25.281 1.00 0.00 8 PRO A C 16
ATOM 12672 O O . PRO A 1 9 ? 36.596 23.889 25.763 1.00 0.00 8 PRO A O 16
ATOM 12683 N N . ALA A 1 10 ? 37.568 22.463 24.322 1.00 0.00 9 ALA A N 16
ATOM 12684 C CA . ALA A 1 10 ? 36.353 22.086 23.586 1.00 0.00 9 ALA A CA 16
ATOM 12685 C C . ALA A 1 10 ? 35.150 21.680 24.462 1.00 0.00 9 ALA A C 16
ATOM 12686 O O . ALA A 1 10 ? 34.004 21.964 24.102 1.00 0.00 9 ALA A O 16
ATOM 12693 N N . GLY A 1 11 ? 35.382 21.061 25.624 1.00 0.00 10 GLY A N 16
ATOM 12694 C CA . GLY A 1 11 ? 34.335 20.579 26.536 1.00 0.00 10 GLY A CA 16
ATOM 12695 C C . GLY A 1 11 ? 33.691 21.657 27.415 1.00 0.00 10 GLY A C 16
ATOM 12696 O O . GLY A 1 11 ? 33.481 21.399 28.599 1.00 0.00 10 GLY A O 16
ATOM 12700 N N . TRP A 1 12 ? 33.382 22.840 26.866 1.00 0.00 11 TRP A N 16
ATOM 12701 C CA . TRP A 1 12 ? 32.830 23.977 27.617 1.00 0.00 11 TRP A CA 16
ATOM 12702 C C . TRP A 1 12 ? 31.476 24.521 27.104 1.00 0.00 11 TRP A C 16
ATOM 12703 O O . TRP A 1 12 ? 31.158 24.476 25.911 1.00 0.00 11 TRP A O 16
ATOM 12724 N N . GLU A 1 13 ? 30.737 25.100 28.054 1.00 0.00 12 GLU A N 16
ATOM 12725 C CA . GLU A 1 13 ? 29.453 25.811 27.997 1.00 0.00 12 GLU A CA 16
ATOM 12726 C C . GLU A 1 13 ? 29.177 26.204 29.460 1.00 0.00 12 GLU A C 16
ATOM 12727 O O . GLU A 1 13 ? 29.152 25.318 30.311 1.00 0.00 12 GLU A O 16
ATOM 12739 N N . VAL A 1 14 ? 29.047 27.486 29.806 1.00 0.00 13 VAL A N 16
ATOM 12740 C CA . VAL A 1 14 ? 29.012 27.904 31.224 1.00 0.00 13 VAL A CA 16
ATOM 12741 C C . VAL A 1 14 ? 27.635 27.646 31.837 1.00 0.00 13 VAL A C 16
ATOM 12742 O O . VAL A 1 14 ? 26.620 28.129 31.325 1.00 0.00 13 VAL A O 16
ATOM 12755 N N . ARG A 1 15 ? 27.629 26.934 32.967 1.00 0.00 14 ARG A N 16
ATOM 12756 C CA . ARG A 1 15 ? 26.461 26.695 33.812 1.00 0.00 14 ARG A CA 16
ATOM 12757 C C . ARG A 1 15 ? 26.695 27.264 35.218 1.00 0.00 14 ARG A C 16
ATOM 12758 O O . ARG A 1 15 ? 27.519 26.766 35.979 1.00 0.00 14 ARG A O 16
ATOM 12779 N N . HIS A 1 16 ? 25.929 28.289 35.583 1.00 0.00 15 HIS A N 16
ATOM 12780 C CA . HIS A 1 16 ? 25.783 28.760 36.966 1.00 0.00 15 HIS A CA 16
ATOM 12781 C C . HIS A 1 16 ? 24.652 28.019 37.715 1.00 0.00 15 HIS A C 16
ATOM 12782 O O . HIS A 1 16 ? 23.816 27.351 37.101 1.00 0.00 15 HIS A O 16
ATOM 12796 N N . SER A 1 17 ? 24.622 28.099 39.045 1.00 0.00 16 SER A N 16
ATOM 12797 C CA . SER A 1 17 ? 23.761 27.253 39.879 1.00 0.00 16 SER A CA 16
ATOM 12798 C C . SER A 1 17 ? 23.522 27.835 41.278 1.00 0.00 16 SER A C 16
ATOM 12799 O O . SER A 1 17 ? 24.430 28.382 41.904 1.00 0.00 16 SER A O 16
ATOM 12807 N N . ASN A 1 18 ? 22.317 27.639 41.820 1.00 0.00 17 ASN A N 16
ATOM 12808 C CA . ASN A 1 18 ? 21.996 27.938 43.219 1.00 0.00 17 ASN A CA 16
ATOM 12809 C C . ASN A 1 18 ? 22.639 26.947 44.212 1.00 0.00 17 ASN A C 16
ATOM 12810 O O . ASN A 1 18 ? 22.585 27.177 45.418 1.00 0.00 17 ASN A O 16
ATOM 12821 N N . SER A 1 19 ? 23.265 25.863 43.751 1.00 0.00 18 SER A N 16
ATOM 12822 C CA . SER A 1 19 ? 23.985 24.918 44.620 1.00 0.00 18 SER A CA 16
ATOM 12823 C C . SER A 1 19 ? 25.480 25.253 44.787 1.00 0.00 18 SER A C 16
ATOM 12824 O O . SER A 1 19 ? 26.130 24.686 45.668 1.00 0.00 18 SER A O 16
ATOM 12832 N N . LYS A 1 20 ? 26.061 26.126 43.952 1.00 0.00 19 LYS A N 16
ATOM 12833 C CA . LYS A 1 20 ? 27.521 26.248 43.776 1.00 0.00 19 LYS A CA 16
ATOM 12834 C C . LYS A 1 20 ? 28.053 27.670 44.039 1.00 0.00 19 LYS A C 16
ATOM 12835 O O . LYS A 1 20 ? 27.405 28.658 43.702 1.00 0.00 19 LYS A O 16
ATOM 12854 N N . ASN A 1 21 ? 29.275 27.790 44.568 1.00 0.00 20 ASN A N 16
ATOM 12855 C CA . ASN A 1 21 ? 29.952 29.084 44.784 1.00 0.00 20 ASN A CA 16
ATOM 12856 C C . ASN A 1 21 ? 30.637 29.655 43.526 1.00 0.00 20 ASN A C 16
ATOM 12857 O O . ASN A 1 21 ? 31.094 30.799 43.534 1.00 0.00 20 ASN A O 16
ATOM 12868 N N . LEU A 1 22 ? 30.721 28.865 42.453 1.00 0.00 21 LEU A N 16
ATOM 12869 C CA . LEU A 1 22 ? 31.252 29.223 41.136 1.00 0.00 21 LEU A CA 16
ATOM 12870 C C . LEU A 1 22 ? 30.381 28.571 40.047 1.00 0.00 21 LEU A C 16
ATOM 12871 O O . LEU A 1 22 ? 29.586 27.680 40.370 1.00 0.00 21 LEU A O 16
ATOM 12887 N N . PRO A 1 23 ? 30.531 28.958 38.767 1.00 0.00 22 PRO A N 16
ATOM 12888 C CA . PRO A 1 23 ? 30.015 28.173 37.656 1.00 0.00 22 PRO A CA 16
ATOM 12889 C C . PRO A 1 23 ? 30.799 26.858 37.526 1.00 0.00 22 PRO A C 16
ATOM 12890 O O . PRO A 1 23 ? 31.882 26.685 38.092 1.00 0.00 22 PRO A O 16
ATOM 12901 N N . TYR A 1 24 ? 30.259 25.942 36.730 1.00 0.00 23 TYR A N 16
ATOM 12902 C CA . TYR A 1 24 ? 30.984 24.818 36.134 1.00 0.00 23 TYR A CA 16
ATOM 12903 C C . TYR A 1 24 ? 30.760 24.814 34.615 1.00 0.00 23 TYR A C 16
ATOM 12904 O O . TYR A 1 24 ? 29.784 25.377 34.117 1.00 0.00 23 TYR A O 16
ATOM 12922 N N . TYR A 1 25 ? 31.657 24.183 33.858 1.00 0.00 24 TYR A N 16
ATOM 12923 C CA . TYR A 1 25 ? 31.570 24.170 32.397 1.00 0.00 24 TYR A CA 16
ATOM 12924 C C . TYR A 1 25 ? 31.034 22.810 31.923 1.00 0.00 24 TYR A C 16
ATOM 12925 O O . TYR A 1 25 ? 31.660 21.771 32.126 1.00 0.00 24 TYR A O 16
ATOM 12943 N N . PHE A 1 26 ? 29.853 22.796 31.314 1.00 0.00 25 PHE A N 16
ATOM 12944 C CA . PHE A 1 26 ? 29.230 21.606 30.742 1.00 0.00 25 PHE A CA 16
ATOM 12945 C C . PHE A 1 26 ? 29.902 21.240 29.412 1.00 0.00 25 PHE A C 16
ATOM 12946 O O . PHE A 1 26 ? 30.095 22.110 28.563 1.00 0.00 25 PHE A O 16
ATOM 12963 N N . ASN A 1 27 ? 30.221 19.960 29.200 1.00 0.00 26 ASN A N 16
ATOM 12964 C CA . ASN A 1 27 ? 30.641 19.481 27.883 1.00 0.00 26 ASN A CA 16
ATOM 12965 C C . ASN A 1 27 ? 29.388 19.083 27.068 1.00 0.00 26 ASN A C 16
ATOM 12966 O O . ASN A 1 27 ? 28.706 18.130 27.453 1.00 0.00 26 ASN A O 16
ATOM 12977 N N . PRO A 1 28 ? 29.050 19.775 25.960 1.00 0.00 27 PRO A N 16
ATOM 12978 C CA . PRO A 1 28 ? 27.914 19.395 25.125 1.00 0.00 27 PRO A CA 16
ATOM 12979 C C . PRO A 1 28 ? 28.197 18.147 24.278 1.00 0.00 27 PRO A C 16
ATOM 12980 O O . PRO A 1 28 ? 27.290 17.343 24.068 1.00 0.00 27 PRO A O 16
ATOM 12991 N N . ALA A 1 29 ? 29.436 17.960 23.810 1.00 0.00 28 ALA A N 16
ATOM 12992 C CA . ALA A 1 29 ? 29.803 16.919 22.852 1.00 0.00 28 ALA A CA 16
ATOM 12993 C C . ALA A 1 29 ? 29.996 15.527 23.482 1.00 0.00 28 ALA A C 16
ATOM 12994 O O . ALA A 1 29 ? 29.930 14.523 22.766 1.00 0.00 28 ALA A O 16
ATOM 13001 N N . THR A 1 30 ? 30.207 15.457 24.802 1.00 0.00 29 THR A N 16
ATOM 13002 C CA . THR A 1 30 ? 30.526 14.234 25.562 1.00 0.00 29 THR A CA 16
ATOM 13003 C C . THR A 1 30 ? 29.925 14.354 26.956 1.00 0.00 29 THR A C 16
ATOM 13004 O O . THR A 1 30 ? 29.917 15.457 27.493 1.00 0.00 29 THR A O 16
ATOM 13015 N N . ARG A 1 31 ? 29.426 13.259 27.548 1.00 0.00 30 ARG A N 16
ATOM 13016 C CA . ARG A 1 31 ? 28.640 13.257 28.806 1.00 0.00 30 ARG A CA 16
ATOM 13017 C C . ARG A 1 31 ? 29.410 13.586 30.116 1.00 0.00 30 ARG A C 16
ATOM 13018 O O . ARG A 1 31 ? 29.227 12.918 31.138 1.00 0.00 30 ARG A O 16
ATOM 13039 N N . GLU A 1 32 ? 30.268 14.605 30.097 1.00 0.00 31 GLU A N 16
ATOM 13040 C CA . GLU A 1 32 ? 31.145 15.037 31.192 1.00 0.00 31 GLU A CA 16
ATOM 13041 C C . GLU A 1 32 ? 31.002 16.554 31.462 1.00 0.00 31 GLU A C 16
ATOM 13042 O O . GLU A 1 32 ? 30.189 17.250 30.847 1.00 0.00 31 GLU A O 16
ATOM 13054 N N . SER A 1 33 ? 31.809 17.089 32.372 1.00 0.00 32 SER A N 16
ATOM 13055 C CA . SER A 1 33 ? 31.948 18.518 32.669 1.00 0.00 32 SER A CA 16
ATOM 13056 C C . SER A 1 33 ? 33.401 18.858 33.056 1.00 0.00 32 SER A C 16
ATOM 13057 O O . SER A 1 33 ? 34.203 17.967 33.338 1.00 0.00 32 SER A O 16
ATOM 13065 N N . ARG A 1 34 ? 33.750 20.148 33.053 1.00 0.00 33 ARG A N 16
ATOM 13066 C CA . ARG A 1 34 ? 35.059 20.679 33.438 1.00 0.00 33 ARG A CA 16
ATOM 13067 C C . ARG A 1 34 ? 34.892 21.618 34.641 1.00 0.00 33 ARG A C 16
ATOM 13068 O O . ARG A 1 34 ? 33.996 22.465 34.669 1.00 0.00 33 ARG A O 16
ATOM 13089 N N . TRP A 1 35 ? 35.739 21.428 35.651 1.00 0.00 34 TRP A N 16
ATOM 13090 C CA . TRP A 1 35 ? 35.453 21.830 37.035 1.00 0.00 34 TRP A CA 16
ATOM 13091 C C . TRP A 1 35 ? 36.112 23.174 37.401 1.00 0.00 34 TRP A C 16
ATOM 13092 O O . TRP A 1 35 ? 35.446 24.080 37.897 1.00 0.00 34 TRP A O 16
ATOM 13113 N N . GLU A 1 36 ? 37.398 23.322 37.076 1.00 0.00 35 GLU A N 16
ATOM 13114 C CA . GLU A 1 36 ? 38.170 24.574 37.043 1.00 0.00 35 GLU A CA 16
ATOM 13115 C C . GLU A 1 36 ? 38.875 24.678 35.666 1.00 0.00 35 GLU A C 16
ATOM 13116 O O . GLU A 1 36 ? 38.834 23.702 34.906 1.00 0.00 35 GLU A O 16
ATOM 13128 N N . PRO A 1 37 ? 39.546 25.793 35.309 1.00 0.00 36 PRO A N 16
ATOM 13129 C CA . PRO A 1 37 ? 40.356 25.868 34.092 1.00 0.00 36 PRO A CA 16
ATOM 13130 C C . PRO A 1 37 ? 41.464 24.784 34.068 1.00 0.00 36 PRO A C 16
ATOM 13131 O O . PRO A 1 37 ? 42.295 24.765 34.981 1.00 0.00 36 PRO A O 16
ATOM 13142 N N . PRO A 1 38 ? 41.478 23.879 33.063 1.00 0.00 37 PRO A N 16
ATOM 13143 C CA . PRO A 1 38 ? 42.373 22.717 32.982 1.00 0.00 37 PRO A CA 16
ATOM 13144 C C . PRO A 1 38 ? 43.770 23.071 32.455 1.00 0.00 37 PRO A C 16
ATOM 13145 O O . PRO A 1 38 ? 43.960 24.122 31.853 1.00 0.00 37 PRO A O 16
ATOM 13156 N N . ALA A 1 39 ? 44.736 22.153 32.586 1.00 0.00 38 ALA A N 16
ATOM 13157 C CA . ALA A 1 39 ? 46.107 22.326 32.079 1.00 0.00 38 ALA A CA 16
ATOM 13158 C C . ALA A 1 39 ? 46.226 22.297 30.535 1.00 0.00 38 ALA A C 16
ATOM 13159 O O . ALA A 1 39 ? 47.304 22.517 29.984 1.00 0.00 38 ALA A O 16
ATOM 13166 N N . ASP A 1 40 ? 45.120 22.028 29.839 1.00 0.00 39 ASP A N 16
ATOM 13167 C CA . ASP A 1 40 ? 44.970 21.991 28.375 1.00 0.00 39 ASP A CA 16
ATOM 13168 C C . ASP A 1 40 ? 44.484 23.338 27.781 1.00 0.00 39 ASP A C 16
ATOM 13169 O O . ASP A 1 40 ? 44.389 23.488 26.559 1.00 0.00 39 ASP A O 16
ATOM 13178 N N . THR A 1 41 ? 44.140 24.318 28.632 1.00 0.00 40 THR A N 16
ATOM 13179 C CA . THR A 1 41 ? 43.497 25.592 28.251 1.00 0.00 40 THR A CA 16
ATOM 13180 C C . THR A 1 41 ? 44.502 26.672 27.823 1.00 0.00 40 THR A C 16
ATOM 13181 O O . THR A 1 41 ? 45.710 26.456 27.862 1.00 0.00 40 THR A O 16
ATOM 13192 N N . ASP A 1 42 ? 44.019 27.840 27.387 1.00 0.00 41 ASP A N 16
ATOM 13193 C CA . ASP A 1 42 ? 44.819 28.858 26.677 1.00 0.00 41 ASP A CA 16
ATOM 13194 C C . ASP A 1 42 ? 45.100 30.082 27.562 1.00 0.00 41 ASP A C 16
ATOM 13195 O O . ASP A 1 42 ? 45.032 31.214 27.102 1.00 0.00 41 ASP A O 16
ATOM 13204 N N . MET A 1 43 ? 45.321 29.833 28.857 1.00 0.00 42 MET A N 16
ATOM 13205 C CA . MET A 1 43 ? 45.487 30.759 29.990 1.00 0.00 42 MET A CA 16
ATOM 13206 C C . MET A 1 43 ? 45.834 32.225 29.712 1.00 0.00 42 MET A C 16
ATOM 13207 O O . MET A 1 43 ? 45.172 33.065 30.311 1.00 0.00 42 MET A O 16
ATOM 13221 N N . GLU A 1 44 ? 46.747 32.578 28.807 1.00 0.00 43 GLU A N 16
ATOM 13222 C CA . GLU A 1 44 ? 46.955 33.977 28.388 1.00 0.00 43 GLU A CA 16
ATOM 13223 C C . GLU A 1 44 ? 45.636 34.658 27.944 1.00 0.00 43 GLU A C 16
ATOM 13224 O O . GLU A 1 44 ? 45.312 35.758 28.397 1.00 0.00 43 GLU A O 16
ATOM 13236 N N . THR A 1 45 ? 44.835 33.965 27.126 1.00 0.00 44 THR A N 16
ATOM 13237 C CA . THR A 1 45 ? 43.479 34.330 26.678 1.00 0.00 44 THR A CA 16
ATOM 13238 C C . THR A 1 45 ? 42.425 34.141 27.763 1.00 0.00 44 THR A C 16
ATOM 13239 O O . THR A 1 45 ? 41.337 34.693 27.642 1.00 0.00 44 THR A O 16
ATOM 13250 N N . LEU A 1 46 ? 42.702 33.411 28.847 1.00 0.00 45 LEU A N 16
ATOM 13251 C CA . LEU A 1 46 ? 41.809 33.438 30.008 1.00 0.00 45 LEU A CA 16
ATOM 13252 C C . LEU A 1 46 ? 42.171 34.540 30.978 1.00 0.00 45 LEU A C 16
ATOM 13253 O O . LEU A 1 46 ? 41.344 34.855 31.820 1.00 0.00 45 LEU A O 16
ATOM 13269 N N . LYS A 1 47 ? 43.361 35.134 30.939 1.00 0.00 46 LYS A N 16
ATOM 13270 C CA . LYS A 1 47 ? 43.703 36.104 31.977 1.00 0.00 46 LYS A CA 16
ATOM 13271 C C . LYS A 1 47 ? 42.898 37.423 31.826 1.00 0.00 46 LYS A C 16
ATOM 13272 O O . LYS A 1 47 ? 42.739 38.179 32.785 1.00 0.00 46 LYS A O 16
ATOM 13291 N N . MET A 1 48 ? 42.326 37.636 30.632 1.00 0.00 47 MET A N 16
ATOM 13292 C CA . MET A 1 48 ? 41.313 38.647 30.282 1.00 0.00 47 MET A CA 16
ATOM 13293 C C . MET A 1 48 ? 39.859 38.232 30.623 1.00 0.00 47 MET A C 16
ATOM 13294 O O . MET A 1 48 ? 38.937 39.033 30.482 1.00 0.00 47 MET A O 16
ATOM 13308 N N . TYR A 1 49 ? 39.648 36.979 31.041 1.00 0.00 48 TYR A N 16
ATOM 13309 C CA . TYR A 1 49 ? 38.344 36.341 31.281 1.00 0.00 48 TYR A CA 16
ATOM 13310 C C . TYR A 1 49 ? 38.130 35.953 32.760 1.00 0.00 48 TYR A C 16
ATOM 13311 O O . TYR A 1 49 ? 37.173 36.369 33.410 1.00 0.00 48 TYR A O 16
ATOM 13329 N N . MET A 1 50 ? 39.070 35.174 33.302 1.00 0.00 49 MET A N 16
ATOM 13330 C CA . MET A 1 50 ? 39.196 34.751 34.703 1.00 0.00 49 MET A CA 16
ATOM 13331 C C . MET A 1 50 ? 39.565 35.910 35.667 1.00 0.00 49 MET A C 16
ATOM 13332 O O . MET A 1 50 ? 39.781 35.690 36.862 1.00 0.00 49 MET A O 16
ATOM 13346 N N . ALA A 1 51 ? 39.608 37.148 35.161 1.00 0.00 50 ALA A N 16
ATOM 13347 C CA . ALA A 1 51 ? 39.750 38.418 35.877 1.00 0.00 50 ALA A CA 16
ATOM 13348 C C . ALA A 1 51 ? 39.223 39.568 34.988 1.00 0.00 50 ALA A C 16
ATOM 13349 O O . ALA A 1 51 ? 39.261 39.467 33.758 1.00 0.00 50 ALA A O 16
ATOM 13356 N N . THR A 1 52 ? 38.717 40.647 35.600 1.00 0.00 51 THR A N 16
ATOM 13357 C CA . THR A 1 52 ? 37.918 41.713 34.956 1.00 0.00 51 THR A CA 16
ATOM 13358 C C . THR A 1 52 ? 38.652 43.047 34.806 1.00 0.00 51 THR A C 16
ATOM 13359 O O . THR A 1 52 ? 39.654 43.300 35.479 1.00 0.00 51 THR A O 16
ATOM 13370 N N . TYR A 1 53 ? 38.128 43.919 33.937 1.00 0.00 52 TYR A N 16
ATOM 13371 C CA . TYR A 1 53 ? 38.581 45.308 33.732 1.00 0.00 52 TYR A CA 16
ATOM 13372 C C . TYR A 1 53 ? 38.079 46.254 34.843 1.00 0.00 52 TYR A C 16
ATOM 13373 O O . TYR A 1 53 ? 36.966 46.078 35.356 1.00 0.00 52 TYR A O 16
ATOM 13391 N N . HIS A 1 54 ? 38.883 47.257 35.222 1.00 0.00 53 HIS A N 16
ATOM 13392 C CA . HIS A 1 54 ? 38.665 48.095 36.416 1.00 0.00 53 HIS A CA 16
ATOM 13393 C C . HIS A 1 54 ? 38.012 49.441 36.127 1.00 0.00 53 HIS A C 16
ATOM 13394 O O . HIS A 1 54 ? 38.599 50.278 35.405 1.00 0.00 53 HIS A O 16
ATOM 13409 N N . SER A 1 2 ? 26.682 40.571 24.165 1.00 0.00 1 SER A N 17
ATOM 13410 C CA . SER A 1 2 ? 26.612 39.781 25.413 1.00 0.00 1 SER A CA 17
ATOM 13411 C C . SER A 1 2 ? 27.271 38.416 25.251 1.00 0.00 1 SER A C 17
ATOM 13412 O O . SER A 1 2 ? 26.600 37.387 25.182 1.00 0.00 1 SER A O 17
ATOM 13420 N N . MET A 1 3 ? 28.604 38.394 25.238 1.00 0.00 2 MET A N 17
ATOM 13421 C CA . MET A 1 3 ? 29.448 37.208 25.042 1.00 0.00 2 MET A CA 17
ATOM 13422 C C . MET A 1 3 ? 30.674 37.244 25.968 1.00 0.00 2 MET A C 17
ATOM 13423 O O . MET A 1 3 ? 31.045 38.319 26.453 1.00 0.00 2 MET A O 17
ATOM 13437 N N . VAL A 1 4 ? 31.302 36.094 26.226 1.00 0.00 3 VAL A N 17
ATOM 13438 C CA . VAL A 1 4 ? 32.559 36.010 27.002 1.00 0.00 3 VAL A CA 17
ATOM 13439 C C . VAL A 1 4 ? 33.744 35.590 26.125 1.00 0.00 3 VAL A C 17
ATOM 13440 O O . VAL A 1 4 ? 33.612 34.755 25.229 1.00 0.00 3 VAL A O 17
ATOM 13453 N N . ASN A 1 5 ? 34.914 36.156 26.427 1.00 0.00 4 ASN A N 17
ATOM 13454 C CA . ASN A 1 5 ? 36.210 35.683 25.937 1.00 0.00 4 ASN A CA 17
ATOM 13455 C C . ASN A 1 5 ? 36.693 34.504 26.800 1.00 0.00 4 ASN A C 17
ATOM 13456 O O . ASN A 1 5 ? 36.622 34.589 28.022 1.00 0.00 4 ASN A O 17
ATOM 13467 N N . THR A 1 6 ? 37.226 33.432 26.197 1.00 0.00 5 THR A N 17
ATOM 13468 C CA . THR A 1 6 ? 37.900 32.326 26.912 1.00 0.00 5 THR A CA 17
ATOM 13469 C C . THR A 1 6 ? 39.031 31.766 26.074 1.00 0.00 5 THR A C 17
ATOM 13470 O O . THR A 1 6 ? 38.971 31.708 24.845 1.00 0.00 5 THR A O 17
ATOM 13481 N N . GLY A 1 7 ? 40.024 31.254 26.784 1.00 0.00 6 GLY A N 17
ATOM 13482 C CA . GLY A 1 7 ? 40.965 30.258 26.297 1.00 0.00 6 GLY A CA 17
ATOM 13483 C C . GLY A 1 7 ? 40.567 28.805 26.580 1.00 0.00 6 GLY A C 17
ATOM 13484 O O . GLY A 1 7 ? 41.460 27.961 26.655 1.00 0.00 6 GLY A O 17
ATOM 13488 N N . LEU A 1 8 ? 39.292 28.513 26.878 1.00 0.00 7 LEU A N 17
ATOM 13489 C CA . LEU A 1 8 ? 38.865 27.189 27.361 1.00 0.00 7 LEU A CA 17
ATOM 13490 C C . LEU A 1 8 ? 38.955 26.135 26.234 1.00 0.00 7 LEU A C 17
ATOM 13491 O O . LEU A 1 8 ? 38.783 26.513 25.069 1.00 0.00 7 LEU A O 17
ATOM 13507 N N . PRO A 1 9 ? 39.230 24.846 26.540 1.00 0.00 8 PRO A N 17
ATOM 13508 C CA . PRO A 1 9 ? 39.419 23.826 25.505 1.00 0.00 8 PRO A CA 17
ATOM 13509 C C . PRO A 1 9 ? 38.069 23.431 24.884 1.00 0.00 8 PRO A C 17
ATOM 13510 O O . PRO A 1 9 ? 37.031 23.625 25.508 1.00 0.00 8 PRO A O 17
ATOM 13521 N N . ALA A 1 10 ? 38.076 22.878 23.664 1.00 0.00 9 ALA A N 17
ATOM 13522 C CA . ALA A 1 10 ? 36.915 22.819 22.755 1.00 0.00 9 ALA A CA 17
ATOM 13523 C C . ALA A 1 10 ? 35.656 22.076 23.263 1.00 0.00 9 ALA A C 17
ATOM 13524 O O . ALA A 1 10 ? 34.588 22.172 22.645 1.00 0.00 9 ALA A O 17
ATOM 13531 N N . GLY A 1 11 ? 35.750 21.333 24.367 1.00 0.00 10 GLY A N 17
ATOM 13532 C CA . GLY A 1 11 ? 34.621 20.720 25.069 1.00 0.00 10 GLY A CA 17
ATOM 13533 C C . GLY A 1 11 ? 34.112 21.603 26.210 1.00 0.00 10 GLY A C 17
ATOM 13534 O O . GLY A 1 11 ? 34.148 21.166 27.359 1.00 0.00 10 GLY A O 17
ATOM 13538 N N . TRP A 1 12 ? 33.668 22.835 25.920 1.00 0.00 11 TRP A N 17
ATOM 13539 C CA . TRP A 1 12 ? 33.209 23.789 26.938 1.00 0.00 11 TRP A CA 17
ATOM 13540 C C . TRP A 1 12 ? 31.876 24.501 26.629 1.00 0.00 11 TRP A C 17
ATOM 13541 O O . TRP A 1 12 ? 31.386 24.541 25.498 1.00 0.00 11 TRP A O 17
ATOM 13562 N N . GLU A 1 13 ? 31.353 25.099 27.698 1.00 0.00 12 GLU A N 17
ATOM 13563 C CA . GLU A 1 13 ? 30.105 25.833 27.910 1.00 0.00 12 GLU A CA 17
ATOM 13564 C C . GLU A 1 13 ? 30.063 26.182 29.412 1.00 0.00 12 GLU A C 17
ATOM 13565 O O . GLU A 1 13 ? 30.922 25.715 30.159 1.00 0.00 12 GLU A O 17
ATOM 13577 N N . VAL A 1 14 ? 29.094 26.980 29.863 1.00 0.00 13 VAL A N 17
ATOM 13578 C CA . VAL A 1 14 ? 28.941 27.435 31.263 1.00 0.00 13 VAL A CA 17
ATOM 13579 C C . VAL A 1 14 ? 27.553 27.057 31.790 1.00 0.00 13 VAL A C 17
ATOM 13580 O O . VAL A 1 14 ? 26.567 27.115 31.052 1.00 0.00 13 VAL A O 17
ATOM 13593 N N . ARG A 1 15 ? 27.477 26.678 33.069 1.00 0.00 14 ARG A N 17
ATOM 13594 C CA . ARG A 1 15 ? 26.250 26.322 33.790 1.00 0.00 14 ARG A CA 17
ATOM 13595 C C . ARG A 1 15 ? 26.268 26.909 35.211 1.00 0.00 14 ARG A C 17
ATOM 13596 O O . ARG A 1 15 ? 27.324 27.059 35.817 1.00 0.00 14 ARG A O 17
ATOM 13617 N N . HIS A 1 16 ? 25.091 27.238 35.747 1.00 0.00 15 HIS A N 17
ATOM 13618 C CA . HIS A 1 16 ? 24.932 28.010 36.991 1.00 0.00 15 HIS A CA 17
ATOM 13619 C C . HIS A 1 16 ? 23.761 27.533 37.880 1.00 0.00 15 HIS A C 17
ATOM 13620 O O . HIS A 1 16 ? 22.874 26.801 37.435 1.00 0.00 15 HIS A O 17
ATOM 13634 N N . SER A 1 17 ? 23.779 27.937 39.152 1.00 0.00 16 SER A N 17
ATOM 13635 C CA . SER A 1 17 ? 22.811 27.566 40.198 1.00 0.00 16 SER A CA 17
ATOM 13636 C C . SER A 1 17 ? 23.053 28.350 41.503 1.00 0.00 16 SER A C 17
ATOM 13637 O O . SER A 1 17 ? 24.195 28.683 41.839 1.00 0.00 16 SER A O 17
ATOM 13645 N N . ASN A 1 18 ? 21.993 28.580 42.289 1.00 0.00 17 ASN A N 17
ATOM 13646 C CA . ASN A 1 18 ? 22.072 29.074 43.673 1.00 0.00 17 ASN A CA 17
ATOM 13647 C C . ASN A 1 18 ? 22.786 28.077 44.619 1.00 0.00 17 ASN A C 17
ATOM 13648 O O . ASN A 1 18 ? 23.226 28.457 45.699 1.00 0.00 17 ASN A O 17
ATOM 13659 N N . SER A 1 19 ? 22.948 26.814 44.214 1.00 0.00 18 SER A N 17
ATOM 13660 C CA . SER A 1 19 ? 23.559 25.731 45.000 1.00 0.00 18 SER A CA 17
ATOM 13661 C C . SER A 1 19 ? 25.062 25.934 45.282 1.00 0.00 18 SER A C 17
ATOM 13662 O O . SER A 1 19 ? 25.635 25.251 46.138 1.00 0.00 18 SER A O 17
ATOM 13670 N N . LYS A 1 20 ? 25.705 26.869 44.575 1.00 0.00 19 LYS A N 17
ATOM 13671 C CA . LYS A 1 20 ? 27.129 27.190 44.704 1.00 0.00 19 LYS A CA 17
ATOM 13672 C C . LYS A 1 20 ? 27.443 28.661 44.375 1.00 0.00 19 LYS A C 17
ATOM 13673 O O . LYS A 1 20 ? 26.641 29.363 43.750 1.00 0.00 19 LYS A O 17
ATOM 13692 N N . ASN A 1 21 ? 28.609 29.147 44.809 1.00 0.00 20 ASN A N 17
ATOM 13693 C CA . ASN A 1 21 ? 28.967 30.572 44.744 1.00 0.00 20 ASN A CA 17
ATOM 13694 C C . ASN A 1 21 ? 29.268 31.103 43.325 1.00 0.00 20 ASN A C 17
ATOM 13695 O O . ASN A 1 21 ? 28.942 32.261 43.048 1.00 0.00 20 ASN A O 17
ATOM 13706 N N . LEU A 1 22 ? 29.875 30.283 42.454 1.00 0.00 21 LEU A N 17
ATOM 13707 C CA . LEU A 1 22 ? 30.261 30.581 41.060 1.00 0.00 21 LEU A CA 17
ATOM 13708 C C . LEU A 1 22 ? 29.607 29.580 40.072 1.00 0.00 21 LEU A C 17
ATOM 13709 O O . LEU A 1 22 ? 28.981 28.613 40.524 1.00 0.00 21 LEU A O 17
ATOM 13725 N N . PRO A 1 23 ? 29.733 29.766 38.740 1.00 0.00 22 PRO A N 17
ATOM 13726 C CA . PRO A 1 23 ? 29.353 28.758 37.749 1.00 0.00 22 PRO A CA 17
ATOM 13727 C C . PRO A 1 23 ? 30.388 27.620 37.667 1.00 0.00 22 PRO A C 17
ATOM 13728 O O . PRO A 1 23 ? 31.485 27.708 38.220 1.00 0.00 22 PRO A O 17
ATOM 13739 N N . TYR A 1 24 ? 30.044 26.565 36.926 1.00 0.00 23 TYR A N 17
ATOM 13740 C CA . TYR A 1 24 ? 30.949 25.494 36.476 1.00 0.00 23 TYR A CA 17
ATOM 13741 C C . TYR A 1 24 ? 30.867 25.317 34.948 1.00 0.00 23 TYR A C 17
ATOM 13742 O O . TYR A 1 24 ? 29.910 25.779 34.323 1.00 0.00 23 TYR A O 17
ATOM 13760 N N . TYR A 1 25 ? 31.852 24.657 34.327 1.00 0.00 24 TYR A N 17
ATOM 13761 C CA . TYR A 1 25 ? 31.896 24.512 32.864 1.00 0.00 24 TYR A CA 17
ATOM 13762 C C . TYR A 1 25 ? 31.509 23.091 32.403 1.00 0.00 24 TYR A C 17
ATOM 13763 O O . TYR A 1 25 ? 31.728 22.119 33.128 1.00 0.00 24 TYR A O 17
ATOM 13781 N N . PHE A 1 26 ? 30.926 22.953 31.206 1.00 0.00 25 PHE A N 17
ATOM 13782 C CA . PHE A 1 26 ? 30.288 21.713 30.725 1.00 0.00 25 PHE A CA 17
ATOM 13783 C C . PHE A 1 26 ? 30.647 21.380 29.270 1.00 0.00 25 PHE A C 17
ATOM 13784 O O . PHE A 1 26 ? 30.707 22.280 28.438 1.00 0.00 25 PHE A O 17
ATOM 13801 N N . ASN A 1 27 ? 30.810 20.094 28.939 1.00 0.00 26 ASN A N 17
ATOM 13802 C CA . ASN A 1 27 ? 30.947 19.633 27.555 1.00 0.00 26 ASN A CA 17
ATOM 13803 C C . ASN A 1 27 ? 29.579 19.173 26.974 1.00 0.00 26 ASN A C 17
ATOM 13804 O O . ASN A 1 27 ? 29.000 18.202 27.472 1.00 0.00 26 ASN A O 17
ATOM 13815 N N . PRO A 1 28 ? 29.049 19.811 25.907 1.00 0.00 27 PRO A N 17
ATOM 13816 C CA . PRO A 1 28 ? 27.821 19.368 25.233 1.00 0.00 27 PRO A CA 17
ATOM 13817 C C . PRO A 1 28 ? 27.997 18.127 24.343 1.00 0.00 27 PRO A C 17
ATOM 13818 O O . PRO A 1 28 ? 27.004 17.481 24.004 1.00 0.00 27 PRO A O 17
ATOM 13829 N N . ALA A 1 29 ? 29.225 17.794 23.926 1.00 0.00 28 ALA A N 17
ATOM 13830 C CA . ALA A 1 29 ? 29.489 16.735 22.951 1.00 0.00 28 ALA A CA 17
ATOM 13831 C C . ALA A 1 29 ? 29.783 15.355 23.584 1.00 0.00 28 ALA A C 17
ATOM 13832 O O . ALA A 1 29 ? 29.720 14.335 22.884 1.00 0.00 28 ALA A O 17
ATOM 13839 N N . THR A 1 30 ? 30.084 15.319 24.890 1.00 0.00 29 THR A N 17
ATOM 13840 C CA . THR A 1 30 ? 30.396 14.138 25.722 1.00 0.00 29 THR A CA 17
ATOM 13841 C C . THR A 1 30 ? 30.032 14.482 27.159 1.00 0.00 29 THR A C 17
ATOM 13842 O O . THR A 1 30 ? 30.281 15.609 27.573 1.00 0.00 29 THR A O 17
ATOM 13853 N N . ARG A 1 31 ? 29.496 13.543 27.945 1.00 0.00 30 ARG A N 17
ATOM 13854 C CA . ARG A 1 31 ? 29.176 13.800 29.357 1.00 0.00 30 ARG A CA 17
ATOM 13855 C C . ARG A 1 31 ? 30.459 13.991 30.177 1.00 0.00 30 ARG A C 17
ATOM 13856 O O . ARG A 1 31 ? 31.113 13.016 30.563 1.00 0.00 30 ARG A O 17
ATOM 13877 N N . GLU A 1 32 ? 30.796 15.251 30.455 1.00 0.00 31 GLU A N 17
ATOM 13878 C CA . GLU A 1 32 ? 31.934 15.680 31.272 1.00 0.00 31 GLU A CA 17
ATOM 13879 C C . GLU A 1 32 ? 31.793 17.168 31.656 1.00 0.00 31 GLU A C 17
ATOM 13880 O O . GLU A 1 32 ? 31.227 17.957 30.898 1.00 0.00 31 GLU A O 17
ATOM 13892 N N . SER A 1 33 ? 32.316 17.570 32.815 1.00 0.00 32 SER A N 17
ATOM 13893 C CA . SER A 1 33 ? 32.456 18.980 33.218 1.00 0.00 32 SER A CA 17
ATOM 13894 C C . SER A 1 33 ? 33.927 19.428 33.363 1.00 0.00 32 SER A C 17
ATOM 13895 O O . SER A 1 33 ? 34.855 18.657 33.110 1.00 0.00 32 SER A O 17
ATOM 13903 N N . ARG A 1 34 ? 34.150 20.696 33.738 1.00 0.00 33 ARG A N 17
ATOM 13904 C CA . ARG A 1 34 ? 35.464 21.305 33.956 1.00 0.00 33 ARG A CA 17
ATOM 13905 C C . ARG A 1 34 ? 35.359 22.401 35.034 1.00 0.00 33 ARG A C 17
ATOM 13906 O O . ARG A 1 34 ? 34.397 23.174 35.069 1.00 0.00 33 ARG A O 17
ATOM 13927 N N . TRP A 1 35 ? 36.349 22.432 35.931 1.00 0.00 34 TRP A N 17
ATOM 13928 C CA . TRP A 1 35 ? 36.211 22.977 37.298 1.00 0.00 34 TRP A CA 17
ATOM 13929 C C . TRP A 1 35 ? 37.321 23.981 37.660 1.00 0.00 34 TRP A C 17
ATOM 13930 O O . TRP A 1 35 ? 37.093 24.950 38.382 1.00 0.00 34 TRP A O 17
ATOM 13951 N N . GLU A 1 36 ? 38.519 23.750 37.123 1.00 0.00 35 GLU A N 17
ATOM 13952 C CA . GLU A 1 36 ? 39.753 24.534 37.238 1.00 0.00 35 GLU A CA 17
ATOM 13953 C C . GLU A 1 36 ? 40.490 24.414 35.882 1.00 0.00 35 GLU A C 17
ATOM 13954 O O . GLU A 1 36 ? 40.159 23.494 35.119 1.00 0.00 35 GLU A O 17
ATOM 13966 N N . PRO A 1 37 ? 41.429 25.315 35.525 1.00 0.00 36 PRO A N 17
ATOM 13967 C CA . PRO A 1 37 ? 41.945 25.397 34.159 1.00 0.00 36 PRO A CA 17
ATOM 13968 C C . PRO A 1 37 ? 42.777 24.154 33.767 1.00 0.00 36 PRO A C 17
ATOM 13969 O O . PRO A 1 37 ? 43.782 23.874 34.424 1.00 0.00 36 PRO A O 17
ATOM 13980 N N . PRO A 1 38 ? 42.396 23.416 32.701 1.00 0.00 37 PRO A N 17
ATOM 13981 C CA . PRO A 1 38 ? 43.104 22.221 32.235 1.00 0.00 37 PRO A CA 17
ATOM 13982 C C . PRO A 1 38 ? 44.372 22.580 31.450 1.00 0.00 37 PRO A C 17
ATOM 13983 O O . PRO A 1 38 ? 44.528 23.711 31.000 1.00 0.00 37 PRO A O 17
ATOM 13994 N N . ALA A 1 39 ? 45.263 21.607 31.228 1.00 0.00 38 ALA A N 17
ATOM 13995 C CA . ALA A 1 39 ? 46.509 21.810 30.478 1.00 0.00 38 ALA A CA 17
ATOM 13996 C C . ALA A 1 39 ? 46.286 22.362 29.052 1.00 0.00 38 ALA A C 17
ATOM 13997 O O . ALA A 1 39 ? 46.992 23.278 28.623 1.00 0.00 38 ALA A O 17
ATOM 14004 N N . ASP A 1 40 ? 45.268 21.857 28.346 1.00 0.00 39 ASP A N 17
ATOM 14005 C CA . ASP A 1 40 ? 44.905 22.253 26.976 1.00 0.00 39 ASP A CA 17
ATOM 14006 C C . ASP A 1 40 ? 44.281 23.665 26.861 1.00 0.00 39 ASP A C 17
ATOM 14007 O O . ASP A 1 40 ? 43.941 24.093 25.758 1.00 0.00 39 ASP A O 17
ATOM 14016 N N . THR A 1 41 ? 44.102 24.392 27.972 1.00 0.00 40 THR A N 17
ATOM 14017 C CA . THR A 1 41 ? 43.567 25.765 27.987 1.00 0.00 40 THR A CA 17
ATOM 14018 C C . THR A 1 41 ? 44.674 26.799 27.757 1.00 0.00 40 THR A C 17
ATOM 14019 O O . THR A 1 41 ? 45.844 26.514 28.008 1.00 0.00 40 THR A O 17
ATOM 14030 N N . ASP A 1 42 ? 44.325 28.001 27.287 1.00 0.00 41 ASP A N 17
ATOM 14031 C CA . ASP A 1 42 ? 45.321 28.925 26.697 1.00 0.00 41 ASP A CA 17
ATOM 14032 C C . ASP A 1 42 ? 45.983 29.839 27.736 1.00 0.00 41 ASP A C 17
ATOM 14033 O O . ASP A 1 42 ? 47.116 30.295 27.575 1.00 0.00 41 ASP A O 17
ATOM 14042 N N . MET A 1 43 ? 45.214 30.124 28.787 1.00 0.00 42 MET A N 17
ATOM 14043 C CA . MET A 1 43 ? 45.522 30.900 29.992 1.00 0.00 42 MET A CA 17
ATOM 14044 C C . MET A 1 43 ? 45.691 32.396 29.733 1.00 0.00 42 MET A C 17
ATOM 14045 O O . MET A 1 43 ? 45.042 33.173 30.425 1.00 0.00 42 MET A O 17
ATOM 14059 N N . GLU A 1 44 ? 46.393 32.815 28.681 1.00 0.00 43 GLU A N 17
ATOM 14060 C CA . GLU A 1 44 ? 46.450 34.213 28.238 1.00 0.00 43 GLU A CA 17
ATOM 14061 C C . GLU A 1 44 ? 45.033 34.764 27.970 1.00 0.00 43 GLU A C 17
ATOM 14062 O O . GLU A 1 44 ? 44.633 35.755 28.588 1.00 0.00 43 GLU A O 17
ATOM 14074 N N . THR A 1 45 ? 44.221 34.071 27.157 1.00 0.00 44 THR A N 17
ATOM 14075 C CA . THR A 1 45 ? 42.792 34.397 26.936 1.00 0.00 44 THR A CA 17
ATOM 14076 C C . THR A 1 45 ? 41.884 34.000 28.108 1.00 0.00 44 THR A C 17
ATOM 14077 O O . THR A 1 45 ? 40.675 34.199 28.036 1.00 0.00 44 THR A O 17
ATOM 14088 N N . LEU A 1 46 ? 42.412 33.440 29.205 1.00 0.00 45 LEU A N 17
ATOM 14089 C CA . LEU A 1 46 ? 41.625 33.243 30.428 1.00 0.00 45 LEU A CA 17
ATOM 14090 C C . LEU A 1 46 ? 41.939 34.230 31.524 1.00 0.00 45 LEU A C 17
ATOM 14091 O O . LEU A 1 46 ? 41.094 34.401 32.396 1.00 0.00 45 LEU A O 17
ATOM 14107 N N . LYS A 1 47 ? 43.103 34.875 31.550 1.00 0.00 46 LYS A N 17
ATOM 14108 C CA . LYS A 1 47 ? 43.374 35.758 32.678 1.00 0.00 46 LYS A CA 17
ATOM 14109 C C . LYS A 1 47 ? 42.448 36.999 32.649 1.00 0.00 46 LYS A C 17
ATOM 14110 O O . LYS A 1 47 ? 42.176 37.595 33.687 1.00 0.00 46 LYS A O 17
ATOM 14129 N N . MET A 1 48 ? 41.928 37.338 31.460 1.00 0.00 47 MET A N 17
ATOM 14130 C CA . MET A 1 48 ? 40.858 38.317 31.195 1.00 0.00 47 MET A CA 17
ATOM 14131 C C . MET A 1 48 ? 39.432 37.820 31.521 1.00 0.00 47 MET A C 17
ATOM 14132 O O . MET A 1 48 ? 38.467 38.569 31.362 1.00 0.00 47 MET A O 17
ATOM 14146 N N . TYR A 1 49 ? 39.291 36.542 31.881 1.00 0.00 48 TYR A N 17
ATOM 14147 C CA . TYR A 1 49 ? 38.026 35.816 32.018 1.00 0.00 48 TYR A CA 17
ATOM 14148 C C . TYR A 1 49 ? 37.817 35.214 33.419 1.00 0.00 48 TYR A C 17
ATOM 14149 O O . TYR A 1 49 ? 36.802 35.470 34.069 1.00 0.00 48 TYR A O 17
ATOM 14167 N N . MET A 1 50 ? 38.744 34.356 33.864 1.00 0.00 49 MET A N 17
ATOM 14168 C CA . MET A 1 50 ? 38.660 33.609 35.123 1.00 0.00 49 MET A CA 17
ATOM 14169 C C . MET A 1 50 ? 38.762 34.549 36.334 1.00 0.00 49 MET A C 17
ATOM 14170 O O . MET A 1 50 ? 37.871 34.529 37.189 1.00 0.00 49 MET A O 17
ATOM 14184 N N . ALA A 1 51 ? 39.740 35.457 36.340 1.00 0.00 50 ALA A N 17
ATOM 14185 C CA . ALA A 1 51 ? 39.599 36.771 36.976 1.00 0.00 50 ALA A CA 17
ATOM 14186 C C . ALA A 1 51 ? 39.017 37.755 35.945 1.00 0.00 50 ALA A C 17
ATOM 14187 O O . ALA A 1 51 ? 39.341 37.652 34.761 1.00 0.00 50 ALA A O 17
ATOM 14194 N N . THR A 1 52 ? 38.154 38.687 36.370 1.00 0.00 51 THR A N 17
ATOM 14195 C CA . THR A 1 52 ? 37.478 39.621 35.451 1.00 0.00 51 THR A CA 17
ATOM 14196 C C . THR A 1 52 ? 38.402 40.751 34.981 1.00 0.00 51 THR A C 17
ATOM 14197 O O . THR A 1 52 ? 39.536 40.887 35.446 1.00 0.00 51 THR A O 17
ATOM 14208 N N . TYR A 1 53 ? 37.892 41.580 34.076 1.00 0.00 52 TYR A N 17
ATOM 14209 C CA . TYR A 1 53 ? 38.473 42.843 33.613 1.00 0.00 52 TYR A CA 17
ATOM 14210 C C . TYR A 1 53 ? 37.578 44.036 34.017 1.00 0.00 52 TYR A C 17
ATOM 14211 O O . TYR A 1 53 ? 36.346 43.917 34.031 1.00 0.00 52 TYR A O 17
ATOM 14229 N N . HIS A 1 54 ? 38.182 45.189 34.339 1.00 0.00 53 HIS A N 17
ATOM 14230 C CA . HIS A 1 54 ? 37.489 46.421 34.760 1.00 0.00 53 HIS A CA 17
ATOM 14231 C C . HIS A 1 54 ? 37.513 47.505 33.679 1.00 0.00 53 HIS A C 17
ATOM 14232 O O . HIS A 1 54 ? 36.476 47.648 32.995 1.00 0.00 53 HIS A O 17
ATOM 14247 N N . SER A 1 2 ? 27.110 32.912 27.670 1.00 0.00 1 SER A N 18
ATOM 14248 C CA . SER A 1 2 ? 26.988 33.256 26.242 1.00 0.00 1 SER A CA 18
ATOM 14249 C C . SER A 1 2 ? 28.084 34.238 25.801 1.00 0.00 1 SER A C 18
ATOM 14250 O O . SER A 1 2 ? 29.168 33.819 25.404 1.00 0.00 1 SER A O 18
ATOM 14258 N N . MET A 1 3 ? 27.864 35.558 25.863 1.00 0.00 2 MET A N 18
ATOM 14259 C CA . MET A 1 3 ? 28.574 36.605 25.092 1.00 0.00 2 MET A CA 18
ATOM 14260 C C . MET A 1 3 ? 30.058 36.861 25.429 1.00 0.00 2 MET A C 18
ATOM 14261 O O . MET A 1 3 ? 30.667 37.795 24.901 1.00 0.00 2 MET A O 18
ATOM 14275 N N . VAL A 1 4 ? 30.638 36.042 26.297 1.00 0.00 3 VAL A N 18
ATOM 14276 C CA . VAL A 1 4 ? 31.960 36.204 26.926 1.00 0.00 3 VAL A CA 18
ATOM 14277 C C . VAL A 1 4 ? 33.070 35.480 26.160 1.00 0.00 3 VAL A C 18
ATOM 14278 O O . VAL A 1 4 ? 32.856 34.410 25.593 1.00 0.00 3 VAL A O 18
ATOM 14291 N N . ASN A 1 5 ? 34.278 36.046 26.217 1.00 0.00 4 ASN A N 18
ATOM 14292 C CA . ASN A 1 5 ? 35.522 35.386 25.813 1.00 0.00 4 ASN A CA 18
ATOM 14293 C C . ASN A 1 5 ? 35.970 34.335 26.842 1.00 0.00 4 ASN A C 18
ATOM 14294 O O . ASN A 1 5 ? 35.868 34.564 28.045 1.00 0.00 4 ASN A O 18
ATOM 14305 N N . THR A 1 6 ? 36.542 33.218 26.375 1.00 0.00 5 THR A N 18
ATOM 14306 C CA . THR A 1 6 ? 37.222 32.199 27.192 1.00 0.00 5 THR A CA 18
ATOM 14307 C C . THR A 1 6 ? 38.359 31.590 26.393 1.00 0.00 5 THR A C 18
ATOM 14308 O O . THR A 1 6 ? 38.240 31.314 25.200 1.00 0.00 5 THR A O 18
ATOM 14319 N N . GLY A 1 7 ? 39.436 31.296 27.104 1.00 0.00 6 GLY A N 18
ATOM 14320 C CA . GLY A 1 7 ? 40.486 30.362 26.717 1.00 0.00 6 GLY A CA 18
ATOM 14321 C C . GLY A 1 7 ? 40.207 28.884 26.984 1.00 0.00 6 GLY A C 18
ATOM 14322 O O . GLY A 1 7 ? 41.144 28.089 26.904 1.00 0.00 6 GLY A O 18
ATOM 14326 N N . LEU A 1 8 ? 38.994 28.503 27.399 1.00 0.00 7 LEU A N 18
ATOM 14327 C CA . LEU A 1 8 ? 38.726 27.145 27.895 1.00 0.00 7 LEU A CA 18
ATOM 14328 C C . LEU A 1 8 ? 38.911 26.089 26.771 1.00 0.00 7 LEU A C 18
ATOM 14329 O O . LEU A 1 8 ? 38.834 26.468 25.596 1.00 0.00 7 LEU A O 18
ATOM 14345 N N . PRO A 1 9 ? 39.195 24.802 27.080 1.00 0.00 8 PRO A N 18
ATOM 14346 C CA . PRO A 1 9 ? 39.469 23.795 26.048 1.00 0.00 8 PRO A CA 18
ATOM 14347 C C . PRO A 1 9 ? 38.201 23.439 25.250 1.00 0.00 8 PRO A C 18
ATOM 14348 O O . PRO A 1 9 ? 37.114 23.903 25.579 1.00 0.00 8 PRO A O 18
ATOM 14359 N N . ALA A 1 10 ? 38.338 22.613 24.204 1.00 0.00 9 ALA A N 18
ATOM 14360 C CA . ALA A 1 10 ? 37.328 22.369 23.155 1.00 0.00 9 ALA A CA 18
ATOM 14361 C C . ALA A 1 10 ? 35.912 21.909 23.599 1.00 0.00 9 ALA A C 18
ATOM 14362 O O . ALA A 1 10 ? 34.996 21.860 22.772 1.00 0.00 9 ALA A O 18
ATOM 14369 N N . GLY A 1 11 ? 35.710 21.567 24.876 1.00 0.00 10 GLY A N 18
ATOM 14370 C CA . GLY A 1 11 ? 34.405 21.303 25.497 1.00 0.00 10 GLY A CA 18
ATOM 14371 C C . GLY A 1 11 ? 33.952 22.454 26.400 1.00 0.00 10 GLY A C 18
ATOM 14372 O O . GLY A 1 11 ? 33.841 22.254 27.607 1.00 0.00 10 GLY A O 18
ATOM 14376 N N . TRP A 1 12 ? 33.715 23.644 25.835 1.00 0.00 11 TRP A N 18
ATOM 14377 C CA . TRP A 1 12 ? 33.461 24.880 26.591 1.00 0.00 11 TRP A CA 18
ATOM 14378 C C . TRP A 1 12 ? 32.012 25.410 26.511 1.00 0.00 11 TRP A C 18
ATOM 14379 O O . TRP A 1 12 ? 31.353 25.362 25.469 1.00 0.00 11 TRP A O 18
ATOM 14400 N N . GLU A 1 13 ? 31.597 26.016 27.627 1.00 0.00 12 GLU A N 18
ATOM 14401 C CA . GLU A 1 13 ? 30.371 26.761 27.952 1.00 0.00 12 GLU A CA 18
ATOM 14402 C C . GLU A 1 13 ? 30.372 26.972 29.482 1.00 0.00 12 GLU A C 18
ATOM 14403 O O . GLU A 1 13 ? 31.238 26.422 30.163 1.00 0.00 12 GLU A O 18
ATOM 14415 N N . VAL A 1 14 ? 29.425 27.728 30.044 1.00 0.00 13 VAL A N 18
ATOM 14416 C CA . VAL A 1 14 ? 29.278 27.903 31.507 1.00 0.00 13 VAL A CA 18
ATOM 14417 C C . VAL A 1 14 ? 27.815 27.937 31.942 1.00 0.00 13 VAL A C 18
ATOM 14418 O O . VAL A 1 14 ? 26.954 28.479 31.243 1.00 0.00 13 VAL A O 18
ATOM 14431 N N . ARG A 1 15 ? 27.556 27.343 33.110 1.00 0.00 14 ARG A N 18
ATOM 14432 C CA . ARG A 1 15 ? 26.246 27.243 33.750 1.00 0.00 14 ARG A CA 18
ATOM 14433 C C . ARG A 1 15 ? 26.344 27.507 35.258 1.00 0.00 14 ARG A C 18
ATOM 14434 O O . ARG A 1 15 ? 27.424 27.426 35.844 1.00 0.00 14 ARG A O 18
ATOM 14455 N N . HIS A 1 16 ? 25.206 27.791 35.887 1.00 0.00 15 HIS A N 18
ATOM 14456 C CA . HIS A 1 16 ? 25.080 28.037 37.329 1.00 0.00 15 HIS A CA 18
ATOM 14457 C C . HIS A 1 16 ? 23.736 27.521 37.896 1.00 0.00 15 HIS A C 18
ATOM 14458 O O . HIS A 1 16 ? 22.855 27.102 37.145 1.00 0.00 15 HIS A O 18
ATOM 14472 N N . SER A 1 17 ? 23.557 27.540 39.216 1.00 0.00 16 SER A N 18
ATOM 14473 C CA . SER A 1 17 ? 22.351 27.023 39.884 1.00 0.00 16 SER A CA 18
ATOM 14474 C C . SER A 1 17 ? 22.126 27.629 41.280 1.00 0.00 16 SER A C 18
ATOM 14475 O O . SER A 1 17 ? 22.983 28.324 41.833 1.00 0.00 16 SER A O 18
ATOM 14483 N N . ASN A 1 18 ? 20.977 27.327 41.891 1.00 0.00 17 ASN A N 18
ATOM 14484 C CA . ASN A 1 18 ? 20.687 27.659 43.289 1.00 0.00 17 ASN A CA 18
ATOM 14485 C C . ASN A 1 18 ? 21.462 26.763 44.283 1.00 0.00 17 ASN A C 18
ATOM 14486 O O . ASN A 1 18 ? 21.528 27.078 45.471 1.00 0.00 17 ASN A O 18
ATOM 14497 N N . SER A 1 19 ? 22.047 25.646 43.835 1.00 0.00 18 SER A N 18
ATOM 14498 C CA . SER A 1 19 ? 22.648 24.646 44.729 1.00 0.00 18 SER A CA 18
ATOM 14499 C C . SER A 1 19 ? 24.047 25.018 45.242 1.00 0.00 18 SER A C 18
ATOM 14500 O O . SER A 1 19 ? 24.407 24.620 46.353 1.00 0.00 18 SER A O 18
ATOM 14508 N N . LYS A 1 20 ? 24.830 25.756 44.450 1.00 0.00 19 LYS A N 18
ATOM 14509 C CA . LYS A 1 20 ? 26.240 26.101 44.695 1.00 0.00 19 LYS A CA 18
ATOM 14510 C C . LYS A 1 20 ? 26.528 27.535 44.200 1.00 0.00 19 LYS A C 18
ATOM 14511 O O . LYS A 1 20 ? 25.943 27.968 43.209 1.00 0.00 19 LYS A O 18
ATOM 14530 N N . ASN A 1 21 ? 27.419 28.274 44.866 1.00 0.00 20 ASN A N 18
ATOM 14531 C CA . ASN A 1 21 ? 27.817 29.647 44.513 1.00 0.00 20 ASN A CA 18
ATOM 14532 C C . ASN A 1 21 ? 28.835 29.697 43.355 1.00 0.00 20 ASN A C 18
ATOM 14533 O O . ASN A 1 21 ? 28.868 30.675 42.604 1.00 0.00 20 ASN A O 18
ATOM 14544 N N . LEU A 1 22 ? 29.651 28.652 43.175 1.00 0.00 21 LEU A N 18
ATOM 14545 C CA . LEU A 1 22 ? 30.517 28.513 41.997 1.00 0.00 21 LEU A CA 18
ATOM 14546 C C . LEU A 1 22 ? 29.700 28.090 40.754 1.00 0.00 21 LEU A C 18
ATOM 14547 O O . LEU A 1 22 ? 28.717 27.352 40.898 1.00 0.00 21 LEU A O 18
ATOM 14563 N N . PRO A 1 23 ? 30.118 28.497 39.538 1.00 0.00 22 PRO A N 18
ATOM 14564 C CA . PRO A 1 23 ? 29.607 27.960 38.279 1.00 0.00 22 PRO A CA 18
ATOM 14565 C C . PRO A 1 23 ? 30.166 26.549 38.035 1.00 0.00 22 PRO A C 18
ATOM 14566 O O . PRO A 1 23 ? 30.976 26.034 38.810 1.00 0.00 22 PRO A O 18
ATOM 14577 N N . TYR A 1 24 ? 29.784 25.946 36.911 1.00 0.00 23 TYR A N 18
ATOM 14578 C CA . TYR A 1 24 ? 30.504 24.827 36.294 1.00 0.00 23 TYR A CA 18
ATOM 14579 C C . TYR A 1 24 ? 30.626 25.026 34.776 1.00 0.00 23 TYR A C 18
ATOM 14580 O O . TYR A 1 24 ? 29.690 25.487 34.120 1.00 0.00 23 TYR A O 18
ATOM 14598 N N . TYR A 1 25 ? 31.781 24.670 34.207 1.00 0.00 24 TYR A N 18
ATOM 14599 C CA . TYR A 1 25 ? 32.022 24.808 32.770 1.00 0.00 24 TYR A CA 18
ATOM 14600 C C . TYR A 1 25 ? 31.467 23.580 32.032 1.00 0.00 24 TYR A C 18
ATOM 14601 O O . TYR A 1 25 ? 31.853 22.447 32.325 1.00 0.00 24 TYR A O 18
ATOM 14619 N N . PHE A 1 26 ? 30.517 23.785 31.120 1.00 0.00 25 PHE A N 18
ATOM 14620 C CA . PHE A 1 26 ? 29.732 22.716 30.497 1.00 0.00 25 PHE A CA 18
ATOM 14621 C C . PHE A 1 26 ? 30.392 22.203 29.214 1.00 0.00 25 PHE A C 18
ATOM 14622 O O . PHE A 1 26 ? 30.662 22.986 28.303 1.00 0.00 25 PHE A O 18
ATOM 14639 N N . ASN A 1 27 ? 30.581 20.884 29.110 1.00 0.00 26 ASN A N 18
ATOM 14640 C CA . ASN A 1 27 ? 31.010 20.244 27.869 1.00 0.00 26 ASN A CA 18
ATOM 14641 C C . ASN A 1 27 ? 29.771 19.847 27.028 1.00 0.00 26 ASN A C 18
ATOM 14642 O O . ASN A 1 27 ? 28.953 19.042 27.490 1.00 0.00 26 ASN A O 18
ATOM 14653 N N . PRO A 1 28 ? 29.600 20.401 25.807 1.00 0.00 27 PRO A N 18
ATOM 14654 C CA . PRO A 1 28 ? 28.460 20.083 24.951 1.00 0.00 27 PRO A CA 18
ATOM 14655 C C . PRO A 1 28 ? 28.620 18.747 24.208 1.00 0.00 27 PRO A C 18
ATOM 14656 O O . PRO A 1 28 ? 27.626 18.057 23.974 1.00 0.00 27 PRO A O 18
ATOM 14667 N N . ALA A 1 29 ? 29.851 18.381 23.823 1.00 0.00 28 ALA A N 18
ATOM 14668 C CA . ALA A 1 29 ? 30.138 17.278 22.900 1.00 0.00 28 ALA A CA 18
ATOM 14669 C C . ALA A 1 29 ? 30.355 15.917 23.596 1.00 0.00 28 ALA A C 18
ATOM 14670 O O . ALA A 1 29 ? 30.254 14.872 22.942 1.00 0.00 28 ALA A O 18
ATOM 14677 N N . THR A 1 30 ? 30.633 15.941 24.905 1.00 0.00 29 THR A N 18
ATOM 14678 C CA . THR A 1 30 ? 30.732 14.787 25.809 1.00 0.00 29 THR A CA 18
ATOM 14679 C C . THR A 1 30 ? 30.048 15.165 27.117 1.00 0.00 29 THR A C 18
ATOM 14680 O O . THR A 1 30 ? 30.246 16.277 27.600 1.00 0.00 29 THR A O 18
ATOM 14691 N N . ARG A 1 31 ? 29.260 14.256 27.702 1.00 0.00 30 ARG A N 18
ATOM 14692 C CA . ARG A 1 31 ? 28.475 14.516 28.915 1.00 0.00 30 ARG A CA 18
ATOM 14693 C C . ARG A 1 31 ? 29.404 14.628 30.132 1.00 0.00 30 ARG A C 18
ATOM 14694 O O . ARG A 1 31 ? 29.698 13.641 30.805 1.00 0.00 30 ARG A O 18
ATOM 14715 N N . GLU A 1 32 ? 29.884 15.840 30.401 1.00 0.00 31 GLU A N 18
ATOM 14716 C CA . GLU A 1 32 ? 30.893 16.146 31.416 1.00 0.00 31 GLU A CA 18
ATOM 14717 C C . GLU A 1 32 ? 30.859 17.646 31.772 1.00 0.00 31 GLU A C 18
ATOM 14718 O O . GLU A 1 32 ? 30.176 18.448 31.128 1.00 0.00 31 GLU A O 18
ATOM 14730 N N . SER A 1 33 ? 31.586 18.042 32.810 1.00 0.00 32 SER A N 18
ATOM 14731 C CA . SER A 1 33 ? 31.771 19.440 33.202 1.00 0.00 32 SER A CA 18
ATOM 14732 C C . SER A 1 33 ? 33.126 19.648 33.901 1.00 0.00 32 SER A C 18
ATOM 14733 O O . SER A 1 33 ? 33.544 18.824 34.719 1.00 0.00 32 SER A O 18
ATOM 14741 N N . ARG A 1 34 ? 33.819 20.738 33.550 1.00 0.00 33 ARG A N 18
ATOM 14742 C CA . ARG A 1 34 ? 35.145 21.131 34.050 1.00 0.00 33 ARG A CA 18
ATOM 14743 C C . ARG A 1 34 ? 34.988 22.196 35.153 1.00 0.00 33 ARG A C 18
ATOM 14744 O O . ARG A 1 34 ? 34.054 22.996 35.136 1.00 0.00 33 ARG A O 18
ATOM 14765 N N . TRP A 1 35 ? 35.922 22.203 36.105 1.00 0.00 34 TRP A N 18
ATOM 14766 C CA . TRP A 1 35 ? 35.805 22.918 37.390 1.00 0.00 34 TRP A CA 18
ATOM 14767 C C . TRP A 1 35 ? 36.917 23.963 37.616 1.00 0.00 34 TRP A C 18
ATOM 14768 O O . TRP A 1 35 ? 36.710 24.971 38.287 1.00 0.00 34 TRP A O 18
ATOM 14789 N N . GLU A 1 36 ? 38.104 23.718 37.053 1.00 0.00 35 GLU A N 18
ATOM 14790 C CA . GLU A 1 36 ? 39.340 24.482 37.256 1.00 0.00 35 GLU A CA 18
ATOM 14791 C C . GLU A 1 36 ? 40.201 24.423 35.979 1.00 0.00 35 GLU A C 18
ATOM 14792 O O . GLU A 1 36 ? 40.069 23.447 35.228 1.00 0.00 35 GLU A O 18
ATOM 14804 N N . PRO A 1 37 ? 41.062 25.431 35.716 1.00 0.00 36 PRO A N 18
ATOM 14805 C CA . PRO A 1 37 ? 41.770 25.590 34.445 1.00 0.00 36 PRO A CA 18
ATOM 14806 C C . PRO A 1 37 ? 42.753 24.431 34.177 1.00 0.00 36 PRO A C 18
ATOM 14807 O O . PRO A 1 37 ? 43.716 24.267 34.933 1.00 0.00 36 PRO A O 18
ATOM 14818 N N . PRO A 1 38 ? 42.540 23.640 33.103 1.00 0.00 37 PRO A N 18
ATOM 14819 C CA . PRO A 1 38 ? 43.388 22.506 32.747 1.00 0.00 37 PRO A CA 18
ATOM 14820 C C . PRO A 1 38 ? 44.682 22.956 32.048 1.00 0.00 37 PRO A C 18
ATOM 14821 O O . PRO A 1 38 ? 44.833 24.121 31.679 1.00 0.00 37 PRO A O 18
ATOM 14832 N N . ALA A 1 39 ? 45.629 22.035 31.840 1.00 0.00 38 ALA A N 18
ATOM 14833 C CA . ALA A 1 39 ? 46.920 22.325 31.206 1.00 0.00 38 ALA A CA 18
ATOM 14834 C C . ALA A 1 39 ? 46.798 22.768 29.739 1.00 0.00 38 ALA A C 18
ATOM 14835 O O . ALA A 1 39 ? 47.584 23.594 29.274 1.00 0.00 38 ALA A O 18
ATOM 14842 N N . ASP A 1 40 ? 45.811 22.258 29.003 1.00 0.00 39 ASP A N 18
ATOM 14843 C CA . ASP A 1 40 ? 45.603 22.540 27.576 1.00 0.00 39 ASP A CA 18
ATOM 14844 C C . ASP A 1 40 ? 44.988 23.932 27.278 1.00 0.00 39 ASP A C 18
ATOM 14845 O O . ASP A 1 40 ? 44.957 24.344 26.117 1.00 0.00 39 ASP A O 18
ATOM 14854 N N . THR A 1 41 ? 44.502 24.649 28.306 1.00 0.00 40 THR A N 18
ATOM 14855 C CA . THR A 1 41 ? 43.720 25.900 28.200 1.00 0.00 40 THR A CA 18
ATOM 14856 C C . THR A 1 41 ? 44.557 27.150 27.877 1.00 0.00 40 THR A C 18
ATOM 14857 O O . THR A 1 41 ? 45.777 27.057 27.741 1.00 0.00 40 THR A O 18
ATOM 14868 N N . ASP A 1 42 ? 43.910 28.318 27.737 1.00 0.00 41 ASP A N 18
ATOM 14869 C CA . ASP A 1 42 ? 44.493 29.557 27.193 1.00 0.00 41 ASP A CA 18
ATOM 14870 C C . ASP A 1 42 ? 44.308 30.746 28.146 1.00 0.00 41 ASP A C 18
ATOM 14871 O O . ASP A 1 42 ? 43.693 31.749 27.796 1.00 0.00 41 ASP A O 18
ATOM 14880 N N . MET A 1 43 ? 44.821 30.639 29.372 1.00 0.00 42 MET A N 18
ATOM 14881 C CA . MET A 1 43 ? 45.059 31.747 30.312 1.00 0.00 42 MET A CA 18
ATOM 14882 C C . MET A 1 43 ? 45.364 33.106 29.647 1.00 0.00 42 MET A C 18
ATOM 14883 O O . MET A 1 43 ? 44.767 34.095 30.052 1.00 0.00 42 MET A O 18
ATOM 14897 N N . GLU A 1 44 ? 46.153 33.172 28.573 1.00 0.00 43 GLU A N 18
ATOM 14898 C CA . GLU A 1 44 ? 46.337 34.373 27.736 1.00 0.00 43 GLU A CA 18
ATOM 14899 C C . GLU A 1 44 ? 45.021 35.107 27.369 1.00 0.00 43 GLU A C 18
ATOM 14900 O O . GLU A 1 44 ? 44.939 36.329 27.518 1.00 0.00 43 GLU A O 18
ATOM 14912 N N . THR A 1 45 ? 43.991 34.368 26.932 1.00 0.00 44 THR A N 18
ATOM 14913 C CA . THR A 1 45 ? 42.618 34.829 26.616 1.00 0.00 44 THR A CA 18
ATOM 14914 C C . THR A 1 45 ? 41.693 34.861 27.836 1.00 0.00 44 THR A C 18
ATOM 14915 O O . THR A 1 45 ? 40.583 35.390 27.782 1.00 0.00 44 THR A O 18
ATOM 14926 N N . LEU A 1 46 ? 42.109 34.241 28.934 1.00 0.00 45 LEU A N 18
ATOM 14927 C CA . LEU A 1 46 ? 41.209 33.656 29.928 1.00 0.00 45 LEU A CA 18
ATOM 14928 C C . LEU A 1 46 ? 41.458 34.213 31.334 1.00 0.00 45 LEU A C 18
ATOM 14929 O O . LEU A 1 46 ? 40.535 34.226 32.138 1.00 0.00 45 LEU A O 18
ATOM 14945 N N . LYS A 1 47 ? 42.606 34.847 31.610 1.00 0.00 46 LYS A N 18
ATOM 14946 C CA . LYS A 1 47 ? 42.692 35.867 32.668 1.00 0.00 46 LYS A CA 18
ATOM 14947 C C . LYS A 1 47 ? 41.667 36.976 32.403 1.00 0.00 46 LYS A C 18
ATOM 14948 O O . LYS A 1 47 ? 40.956 37.371 33.321 1.00 0.00 46 LYS A O 18
ATOM 14967 N N . MET A 1 48 ? 41.489 37.356 31.130 1.00 0.00 47 MET A N 18
ATOM 14968 C CA . MET A 1 48 ? 40.441 38.264 30.635 1.00 0.00 47 MET A CA 18
ATOM 14969 C C . MET A 1 48 ? 39.005 37.725 30.827 1.00 0.00 47 MET A C 18
ATOM 14970 O O . MET A 1 48 ? 38.061 38.288 30.278 1.00 0.00 47 MET A O 18
ATOM 14984 N N . TYR A 1 49 ? 38.833 36.613 31.546 1.00 0.00 48 TYR A N 18
ATOM 14985 C CA . TYR A 1 49 ? 37.553 35.999 31.895 1.00 0.00 48 TYR A CA 18
ATOM 14986 C C . TYR A 1 49 ? 37.477 35.599 33.386 1.00 0.00 48 TYR A C 18
ATOM 14987 O O . TYR A 1 49 ? 36.468 35.853 34.047 1.00 0.00 48 TYR A O 18
ATOM 15005 N N . MET A 1 50 ? 38.544 34.987 33.916 1.00 0.00 49 MET A N 18
ATOM 15006 C CA . MET A 1 50 ? 38.671 34.471 35.289 1.00 0.00 49 MET A CA 18
ATOM 15007 C C . MET A 1 50 ? 39.137 35.522 36.322 1.00 0.00 49 MET A C 18
ATOM 15008 O O . MET A 1 50 ? 38.862 35.359 37.513 1.00 0.00 49 MET A O 18
ATOM 15022 N N . ALA A 1 51 ? 39.792 36.606 35.886 1.00 0.00 50 ALA A N 18
ATOM 15023 C CA . ALA A 1 51 ? 40.352 37.680 36.722 1.00 0.00 50 ALA A CA 18
ATOM 15024 C C . ALA A 1 51 ? 40.697 38.908 35.851 1.00 0.00 50 ALA A C 18
ATOM 15025 O O . ALA A 1 51 ? 41.867 39.220 35.613 1.00 0.00 50 ALA A O 18
ATOM 15032 N N . THR A 1 52 ? 39.665 39.545 35.288 1.00 0.00 51 THR A N 18
ATOM 15033 C CA . THR A 1 52 ? 39.769 40.435 34.119 1.00 0.00 51 THR A CA 18
ATOM 15034 C C . THR A 1 52 ? 40.619 41.681 34.367 1.00 0.00 51 THR A C 18
ATOM 15035 O O . THR A 1 52 ? 40.330 42.472 35.265 1.00 0.00 51 THR A O 18
ATOM 15046 N N . TYR A 1 53 ? 41.630 41.873 33.523 1.00 0.00 52 TYR A N 18
ATOM 15047 C CA . TYR A 1 53 ? 42.437 43.096 33.394 1.00 0.00 52 TYR A CA 18
ATOM 15048 C C . TYR A 1 53 ? 41.742 44.154 32.505 1.00 0.00 52 TYR A C 18
ATOM 15049 O O . TYR A 1 53 ? 41.009 43.806 31.575 1.00 0.00 52 TYR A O 18
ATOM 15067 N N . HIS A 1 54 ? 42.009 45.442 32.778 1.00 0.00 53 HIS A N 18
ATOM 15068 C CA . HIS A 1 54 ? 41.541 46.620 32.023 1.00 0.00 53 HIS A CA 18
ATOM 15069 C C . HIS A 1 54 ? 42.542 47.776 32.108 1.00 0.00 53 HIS A C 18
ATOM 15070 O O . HIS A 1 54 ? 43.015 48.082 33.232 1.00 0.00 53 HIS A O 18
ATOM 15085 N N . SER A 1 2 ? 26.576 39.051 29.144 1.00 0.00 1 SER A N 19
ATOM 15086 C CA . SER A 1 2 ? 26.047 37.793 28.582 1.00 0.00 1 SER A CA 19
ATOM 15087 C C . SER A 1 2 ? 27.201 36.834 28.295 1.00 0.00 1 SER A C 19
ATOM 15088 O O . SER A 1 2 ? 27.904 36.508 29.252 1.00 0.00 1 SER A O 19
ATOM 15096 N N . MET A 1 3 ? 27.451 36.376 27.057 1.00 0.00 2 MET A N 19
ATOM 15097 C CA . MET A 1 3 ? 28.645 35.568 26.736 1.00 0.00 2 MET A CA 19
ATOM 15098 C C . MET A 1 3 ? 29.957 36.335 26.969 1.00 0.00 2 MET A C 19
ATOM 15099 O O . MET A 1 3 ? 29.993 37.554 26.789 1.00 0.00 2 MET A O 19
ATOM 15113 N N . VAL A 1 4 ? 31.025 35.609 27.313 1.00 0.00 3 VAL A N 19
ATOM 15114 C CA . VAL A 1 4 ? 32.387 36.124 27.575 1.00 0.00 3 VAL A CA 19
ATOM 15115 C C . VAL A 1 4 ? 33.405 35.393 26.684 1.00 0.00 3 VAL A C 19
ATOM 15116 O O . VAL A 1 4 ? 33.167 34.247 26.299 1.00 0.00 3 VAL A O 19
ATOM 15129 N N . ASN A 1 5 ? 34.548 36.015 26.368 1.00 0.00 4 ASN A N 19
ATOM 15130 C CA . ASN A 1 5 ? 35.693 35.296 25.795 1.00 0.00 4 ASN A CA 19
ATOM 15131 C C . ASN A 1 5 ? 36.349 34.376 26.841 1.00 0.00 4 ASN A C 19
ATOM 15132 O O . ASN A 1 5 ? 36.372 34.697 28.027 1.00 0.00 4 ASN A O 19
ATOM 15143 N N . THR A 1 6 ? 36.915 33.249 26.398 1.00 0.00 5 THR A N 19
ATOM 15144 C CA . THR A 1 6 ? 37.712 32.304 27.203 1.00 0.00 5 THR A CA 19
ATOM 15145 C C . THR A 1 6 ? 38.857 31.807 26.346 1.00 0.00 5 THR A C 19
ATOM 15146 O O . THR A 1 6 ? 38.735 31.626 25.138 1.00 0.00 5 THR A O 19
ATOM 15157 N N . GLY A 1 7 ? 39.950 31.478 27.016 1.00 0.00 6 GLY A N 19
ATOM 15158 C CA . GLY A 1 7 ? 40.940 30.529 26.538 1.00 0.00 6 GLY A CA 19
ATOM 15159 C C . GLY A 1 7 ? 40.644 29.077 26.897 1.00 0.00 6 GLY A C 19
ATOM 15160 O O . GLY A 1 7 ? 41.599 28.345 27.132 1.00 0.00 6 GLY A O 19
ATOM 15164 N N . LEU A 1 8 ? 39.378 28.663 27.056 1.00 0.00 7 LEU A N 19
ATOM 15165 C CA . LEU A 1 8 ? 39.046 27.300 27.496 1.00 0.00 7 LEU A CA 19
ATOM 15166 C C . LEU A 1 8 ? 39.234 26.290 26.340 1.00 0.00 7 LEU A C 19
ATOM 15167 O O . LEU A 1 8 ? 39.279 26.720 25.183 1.00 0.00 7 LEU A O 19
ATOM 15183 N N . PRO A 1 9 ? 39.387 24.975 26.613 1.00 0.00 8 PRO A N 19
ATOM 15184 C CA . PRO A 1 9 ? 39.577 23.968 25.567 1.00 0.00 8 PRO A CA 19
ATOM 15185 C C . PRO A 1 9 ? 38.302 23.778 24.726 1.00 0.00 8 PRO A C 19
ATOM 15186 O O . PRO A 1 9 ? 37.263 24.366 25.024 1.00 0.00 8 PRO A O 19
ATOM 15197 N N . ALA A 1 10 ? 38.386 22.956 23.671 1.00 0.00 9 ALA A N 19
ATOM 15198 C CA . ALA A 1 10 ? 37.397 22.824 22.586 1.00 0.00 9 ALA A CA 19
ATOM 15199 C C . ALA A 1 10 ? 36.062 22.127 22.955 1.00 0.00 9 ALA A C 19
ATOM 15200 O O . ALA A 1 10 ? 35.466 21.418 22.128 1.00 0.00 9 ALA A O 19
ATOM 15207 N N . GLY A 1 11 ? 35.597 22.306 24.191 1.00 0.00 10 GLY A N 19
ATOM 15208 C CA . GLY A 1 11 ? 34.281 21.903 24.679 1.00 0.00 10 GLY A CA 19
ATOM 15209 C C . GLY A 1 11 ? 33.947 22.555 26.025 1.00 0.00 10 GLY A C 19
ATOM 15210 O O . GLY A 1 11 ? 34.378 22.046 27.061 1.00 0.00 10 GLY A O 19
ATOM 15214 N N . TRP A 1 12 ? 33.156 23.641 26.024 1.00 0.00 11 TRP A N 19
ATOM 15215 C CA . TRP A 1 12 ? 32.834 24.422 27.228 1.00 0.00 11 TRP A CA 19
ATOM 15216 C C . TRP A 1 12 ? 31.509 25.224 27.160 1.00 0.00 11 TRP A C 19
ATOM 15217 O O . TRP A 1 12 ? 31.129 25.763 26.118 1.00 0.00 11 TRP A O 19
ATOM 15238 N N . GLU A 1 13 ? 30.844 25.374 28.309 1.00 0.00 12 GLU A N 19
ATOM 15239 C CA . GLU A 1 13 ? 29.706 26.260 28.609 1.00 0.00 12 GLU A CA 19
ATOM 15240 C C . GLU A 1 13 ? 29.660 26.423 30.139 1.00 0.00 12 GLU A C 19
ATOM 15241 O O . GLU A 1 13 ? 30.101 25.515 30.836 1.00 0.00 12 GLU A O 19
ATOM 15253 N N . VAL A 1 14 ? 29.182 27.541 30.688 1.00 0.00 13 VAL A N 19
ATOM 15254 C CA . VAL A 1 14 ? 29.298 27.833 32.137 1.00 0.00 13 VAL A CA 19
ATOM 15255 C C . VAL A 1 14 ? 27.974 27.585 32.848 1.00 0.00 13 VAL A C 19
ATOM 15256 O O . VAL A 1 14 ? 26.986 28.260 32.553 1.00 0.00 13 VAL A O 19
ATOM 15269 N N . ARG A 1 15 ? 27.982 26.671 33.825 1.00 0.00 14 ARG A N 19
ATOM 15270 C CA . ARG A 1 15 ? 26.817 26.363 34.654 1.00 0.00 14 ARG A CA 19
ATOM 15271 C C . ARG A 1 15 ? 27.022 26.812 36.106 1.00 0.00 14 ARG A C 19
ATOM 15272 O O . ARG A 1 15 ? 27.866 26.281 36.835 1.00 0.00 14 ARG A O 19
ATOM 15293 N N . HIS A 1 16 ? 26.199 27.767 36.533 1.00 0.00 15 HIS A N 19
ATOM 15294 C CA . HIS A 1 16 ? 26.112 28.309 37.897 1.00 0.00 15 HIS A CA 19
ATOM 15295 C C . HIS A 1 16 ? 24.719 28.917 38.161 1.00 0.00 15 HIS A C 19
ATOM 15296 O O . HIS A 1 16 ? 23.993 29.251 37.218 1.00 0.00 15 HIS A O 19
ATOM 15310 N N . SER A 1 17 ? 24.331 29.055 39.427 1.00 0.00 16 SER A N 19
ATOM 15311 C CA . SER A 1 17 ? 22.980 29.485 39.801 1.00 0.00 16 SER A CA 19
ATOM 15312 C C . SER A 1 17 ? 22.976 30.500 40.948 1.00 0.00 16 SER A C 19
ATOM 15313 O O . SER A 1 17 ? 23.983 30.715 41.622 1.00 0.00 16 SER A O 19
ATOM 15321 N N . ASN A 1 18 ? 21.814 31.092 41.218 1.00 0.00 17 ASN A N 19
ATOM 15322 C CA . ASN A 1 18 ? 21.554 31.878 42.424 1.00 0.00 17 ASN A CA 19
ATOM 15323 C C . ASN A 1 18 ? 21.752 31.078 43.736 1.00 0.00 17 ASN A C 19
ATOM 15324 O O . ASN A 1 18 ? 22.049 31.666 44.779 1.00 0.00 17 ASN A O 19
ATOM 15335 N N . SER A 1 19 ? 21.627 29.748 43.692 1.00 0.00 18 SER A N 19
ATOM 15336 C CA . SER A 1 19 ? 21.847 28.837 44.827 1.00 0.00 18 SER A CA 19
ATOM 15337 C C . SER A 1 19 ? 23.295 28.308 44.927 1.00 0.00 18 SER A C 19
ATOM 15338 O O . SER A 1 19 ? 23.631 27.664 45.925 1.00 0.00 18 SER A O 19
ATOM 15346 N N . LYS A 1 20 ? 24.161 28.596 43.945 1.00 0.00 19 LYS A N 19
ATOM 15347 C CA . LYS A 1 20 ? 25.602 28.294 43.960 1.00 0.00 19 LYS A CA 19
ATOM 15348 C C . LYS A 1 20 ? 26.350 29.115 42.893 1.00 0.00 19 LYS A C 19
ATOM 15349 O O . LYS A 1 20 ? 26.229 28.863 41.689 1.00 0.00 19 LYS A O 19
ATOM 15368 N N . ASN A 1 21 ? 27.182 30.060 43.333 1.00 0.00 20 ASN A N 19
ATOM 15369 C CA . ASN A 1 21 ? 28.043 30.860 42.455 1.00 0.00 20 ASN A CA 19
ATOM 15370 C C . ASN A 1 21 ? 29.095 30.017 41.721 1.00 0.00 20 ASN A C 19
ATOM 15371 O O . ASN A 1 21 ? 29.471 30.358 40.599 1.00 0.00 20 ASN A O 19
ATOM 15382 N N . LEU A 1 22 ? 29.600 28.948 42.349 1.00 0.00 21 LEU A N 19
ATOM 15383 C CA . LEU A 1 22 ? 30.781 28.225 41.876 1.00 0.00 21 LEU A CA 19
ATOM 15384 C C . LEU A 1 22 ? 30.489 27.480 40.551 1.00 0.00 21 LEU A C 19
ATOM 15385 O O . LEU A 1 22 ? 29.674 26.545 40.551 1.00 0.00 21 LEU A O 19
ATOM 15401 N N . PRO A 1 23 ? 31.127 27.862 39.427 1.00 0.00 22 PRO A N 19
ATOM 15402 C CA . PRO A 1 23 ? 30.807 27.332 38.109 1.00 0.00 22 PRO A CA 19
ATOM 15403 C C . PRO A 1 23 ? 31.393 25.934 37.912 1.00 0.00 22 PRO A C 19
ATOM 15404 O O . PRO A 1 23 ? 32.533 25.670 38.293 1.00 0.00 22 PRO A O 19
ATOM 15415 N N . TYR A 1 24 ? 30.623 25.042 37.279 1.00 0.00 23 TYR A N 19
ATOM 15416 C CA . TYR A 1 24 ? 31.195 23.912 36.531 1.00 0.00 23 TYR A CA 19
ATOM 15417 C C . TYR A 1 24 ? 31.086 24.185 35.025 1.00 0.00 23 TYR A C 19
ATOM 15418 O O . TYR A 1 24 ? 30.042 24.630 34.544 1.00 0.00 23 TYR A O 19
ATOM 15436 N N . TYR A 1 25 ? 32.154 23.926 34.265 1.00 0.00 24 TYR A N 19
ATOM 15437 C CA . TYR A 1 25 ? 32.151 24.157 32.821 1.00 0.00 24 TYR A CA 19
ATOM 15438 C C . TYR A 1 25 ? 31.675 22.895 32.082 1.00 0.00 24 TYR A C 19
ATOM 15439 O O . TYR A 1 25 ? 32.421 21.927 31.924 1.00 0.00 24 TYR A O 19
ATOM 15457 N N . PHE A 1 26 ? 30.409 22.875 31.665 1.00 0.00 25 PHE A N 19
ATOM 15458 C CA . PHE A 1 26 ? 29.776 21.764 30.955 1.00 0.00 25 PHE A CA 19
ATOM 15459 C C . PHE A 1 26 ? 30.446 21.528 29.596 1.00 0.00 25 PHE A C 19
ATOM 15460 O O . PHE A 1 26 ? 30.597 22.459 28.804 1.00 0.00 25 PHE A O 19
ATOM 15477 N N . ASN A 1 27 ? 30.826 20.283 29.308 1.00 0.00 26 ASN A N 19
ATOM 15478 C CA . ASN A 1 27 ? 31.358 19.902 28.002 1.00 0.00 26 ASN A CA 19
ATOM 15479 C C . ASN A 1 27 ? 30.189 19.500 27.057 1.00 0.00 26 ASN A C 19
ATOM 15480 O O . ASN A 1 27 ? 29.418 18.594 27.400 1.00 0.00 26 ASN A O 19
ATOM 15491 N N . PRO A 1 28 ? 30.016 20.167 25.893 1.00 0.00 27 PRO A N 19
ATOM 15492 C CA . PRO A 1 28 ? 28.980 19.857 24.905 1.00 0.00 27 PRO A CA 19
ATOM 15493 C C . PRO A 1 28 ? 29.322 18.659 24.015 1.00 0.00 27 PRO A C 19
ATOM 15494 O O . PRO A 1 28 ? 28.421 18.109 23.383 1.00 0.00 27 PRO A O 19
ATOM 15505 N N . ALA A 1 29 ? 30.602 18.285 23.915 1.00 0.00 28 ALA A N 19
ATOM 15506 C CA . ALA A 1 29 ? 31.072 17.233 23.025 1.00 0.00 28 ALA A CA 19
ATOM 15507 C C . ALA A 1 29 ? 31.096 15.860 23.719 1.00 0.00 28 ALA A C 19
ATOM 15508 O O . ALA A 1 29 ? 30.695 14.866 23.104 1.00 0.00 28 ALA A O 19
ATOM 15515 N N . THR A 1 30 ? 31.528 15.821 24.988 1.00 0.00 29 THR A N 19
ATOM 15516 C CA . THR A 1 30 ? 31.540 14.645 25.877 1.00 0.00 29 THR A CA 19
ATOM 15517 C C . THR A 1 30 ? 30.689 14.941 27.108 1.00 0.00 29 THR A C 19
ATOM 15518 O O . THR A 1 30 ? 30.761 16.041 27.646 1.00 0.00 29 THR A O 19
ATOM 15529 N N . ARG A 1 31 ? 29.945 13.954 27.612 1.00 0.00 30 ARG A N 19
ATOM 15530 C CA . ARG A 1 31 ? 29.267 14.011 28.914 1.00 0.00 30 ARG A CA 19
ATOM 15531 C C . ARG A 1 31 ? 30.298 14.085 30.047 1.00 0.00 30 ARG A C 19
ATOM 15532 O O . ARG A 1 31 ? 30.861 13.065 30.462 1.00 0.00 30 ARG A O 19
ATOM 15553 N N . GLU A 1 32 ? 30.559 15.298 30.529 1.00 0.00 31 GLU A N 19
ATOM 15554 C CA . GLU A 1 32 ? 31.608 15.657 31.491 1.00 0.00 31 GLU A CA 19
ATOM 15555 C C . GLU A 1 32 ? 31.478 17.144 31.863 1.00 0.00 31 GLU A C 19
ATOM 15556 O O . GLU A 1 32 ? 30.932 17.941 31.101 1.00 0.00 31 GLU A O 19
ATOM 15568 N N . SER A 1 33 ? 32.024 17.558 33.007 1.00 0.00 32 SER A N 19
ATOM 15569 C CA . SER A 1 33 ? 32.157 18.988 33.319 1.00 0.00 32 SER A CA 19
ATOM 15570 C C . SER A 1 33 ? 33.547 19.345 33.868 1.00 0.00 32 SER A C 19
ATOM 15571 O O . SER A 1 33 ? 33.966 18.854 34.919 1.00 0.00 32 SER A O 19
ATOM 15579 N N . ARG A 1 34 ? 34.259 20.209 33.138 1.00 0.00 33 ARG A N 19
ATOM 15580 C CA . ARG A 1 34 ? 35.601 20.695 33.453 1.00 0.00 33 ARG A CA 19
ATOM 15581 C C . ARG A 1 34 ? 35.538 21.627 34.676 1.00 0.00 33 ARG A C 19
ATOM 15582 O O . ARG A 1 34 ? 34.728 22.552 34.729 1.00 0.00 33 ARG A O 19
ATOM 15603 N N . TRP A 1 35 ? 36.379 21.358 35.671 1.00 0.00 34 TRP A N 19
ATOM 15604 C CA . TRP A 1 35 ? 36.302 21.941 37.020 1.00 0.00 34 TRP A CA 19
ATOM 15605 C C . TRP A 1 35 ? 37.121 23.234 37.128 1.00 0.00 34 TRP A C 19
ATOM 15606 O O . TRP A 1 35 ? 36.669 24.233 37.683 1.00 0.00 34 TRP A O 19
ATOM 15627 N N . GLU A 1 36 ? 38.344 23.179 36.599 1.00 0.00 35 GLU A N 19
ATOM 15628 C CA . GLU A 1 36 ? 39.457 24.110 36.796 1.00 0.00 35 GLU A CA 19
ATOM 15629 C C . GLU A 1 36 ? 40.352 24.056 35.533 1.00 0.00 35 GLU A C 19
ATOM 15630 O O . GLU A 1 36 ? 40.195 23.113 34.748 1.00 0.00 35 GLU A O 19
ATOM 15642 N N . PRO A 1 37 ? 41.253 25.031 35.276 1.00 0.00 36 PRO A N 19
ATOM 15643 C CA . PRO A 1 37 ? 41.951 25.154 33.991 1.00 0.00 36 PRO A CA 19
ATOM 15644 C C . PRO A 1 37 ? 42.813 23.921 33.635 1.00 0.00 36 PRO A C 19
ATOM 15645 O O . PRO A 1 37 ? 43.689 23.568 34.432 1.00 0.00 36 PRO A O 19
ATOM 15656 N N . PRO A 1 38 ? 42.594 23.267 32.471 1.00 0.00 37 PRO A N 19
ATOM 15657 C CA . PRO A 1 38 ? 43.359 22.103 32.013 1.00 0.00 37 PRO A CA 19
ATOM 15658 C C . PRO A 1 38 ? 44.625 22.475 31.231 1.00 0.00 37 PRO A C 19
ATOM 15659 O O . PRO A 1 38 ? 44.727 23.560 30.665 1.00 0.00 37 PRO A O 19
ATOM 15670 N N . ALA A 1 39 ? 45.543 21.510 31.102 1.00 0.00 38 ALA A N 19
ATOM 15671 C CA . ALA A 1 39 ? 46.759 21.593 30.275 1.00 0.00 38 ALA A CA 19
ATOM 15672 C C . ALA A 1 39 ? 46.505 21.787 28.757 1.00 0.00 38 ALA A C 19
ATOM 15673 O O . ALA A 1 39 ? 47.443 21.995 27.983 1.00 0.00 38 ALA A O 19
ATOM 15680 N N . ASP A 1 40 ? 45.244 21.719 28.323 1.00 0.00 39 ASP A N 19
ATOM 15681 C CA . ASP A 1 40 ? 44.790 21.888 26.935 1.00 0.00 39 ASP A CA 19
ATOM 15682 C C . ASP A 1 40 ? 44.108 23.253 26.667 1.00 0.00 39 ASP A C 19
ATOM 15683 O O . ASP A 1 40 ? 43.506 23.467 25.612 1.00 0.00 39 ASP A O 19
ATOM 15692 N N . THR A 1 41 ? 44.174 24.172 27.636 1.00 0.00 40 THR A N 19
ATOM 15693 C CA . THR A 1 41 ? 43.617 25.534 27.592 1.00 0.00 40 THR A CA 19
ATOM 15694 C C . THR A 1 41 ? 44.643 26.542 27.031 1.00 0.00 40 THR A C 19
ATOM 15695 O O . THR A 1 41 ? 45.741 26.141 26.643 1.00 0.00 40 THR A O 19
ATOM 15706 N N . ASP A 1 42 ? 44.320 27.8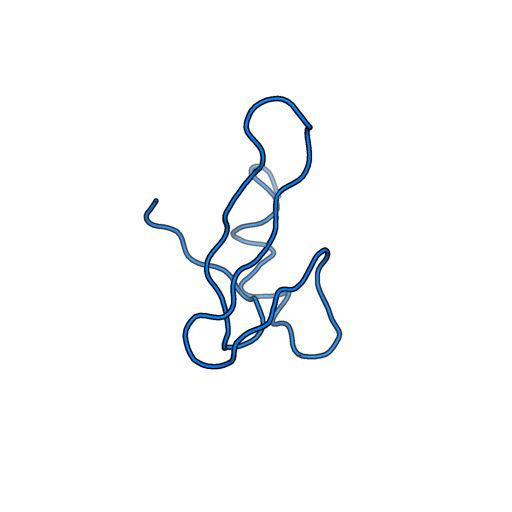38 26.915 1.00 0.00 41 ASP A N 19
ATOM 15707 C CA . ASP A 1 42 ? 45.178 28.807 26.184 1.00 0.00 41 ASP A CA 19
ATOM 15708 C C . ASP A 1 42 ? 45.986 29.709 27.126 1.00 0.00 41 ASP A C 19
ATOM 15709 O O . ASP A 1 42 ? 47.094 30.155 26.824 1.00 0.00 41 ASP A O 19
ATOM 15718 N N . MET A 1 43 ? 45.346 30.012 28.254 1.00 0.00 42 MET A N 19
ATOM 15719 C CA . MET A 1 43 ? 45.712 30.971 29.291 1.00 0.00 42 MET A CA 19
ATOM 15720 C C . MET A 1 43 ? 45.820 32.432 28.834 1.00 0.00 42 MET A C 19
ATOM 15721 O O . MET A 1 43 ? 45.315 33.273 29.564 1.00 0.00 42 MET A O 19
ATOM 15735 N N . GLU A 1 44 ? 46.333 32.775 27.649 1.00 0.00 43 GLU A N 19
ATOM 15736 C CA . GLU A 1 44 ? 46.450 34.184 27.234 1.00 0.00 43 GLU A CA 19
ATOM 15737 C C . GLU A 1 44 ? 45.067 34.848 27.094 1.00 0.00 43 GLU A C 19
ATOM 15738 O O . GLU A 1 44 ? 44.792 35.840 27.776 1.00 0.00 43 GLU A O 19
ATOM 15750 N N . THR A 1 45 ? 44.162 34.240 26.312 1.00 0.00 44 THR A N 19
ATOM 15751 C CA . THR A 1 45 ? 42.728 34.600 26.213 1.00 0.00 44 THR A CA 19
ATOM 15752 C C . THR A 1 45 ? 41.963 34.359 27.512 1.00 0.00 44 THR A C 19
ATOM 15753 O O . THR A 1 45 ? 40.779 34.665 27.607 1.00 0.00 44 THR A O 19
ATOM 15764 N N . LEU A 1 46 ? 42.591 33.739 28.509 1.00 0.00 45 LEU A N 19
ATOM 15765 C CA . LEU A 1 46 ? 41.897 33.206 29.665 1.00 0.00 45 LEU A CA 19
ATOM 15766 C C . LEU A 1 46 ? 42.242 33.962 30.946 1.00 0.00 45 LEU A C 19
ATOM 15767 O O . LEU A 1 46 ? 41.397 34.038 31.819 1.00 0.00 45 LEU A O 19
ATOM 15783 N N . LYS A 1 47 ? 43.415 34.583 31.079 1.00 0.00 46 LYS A N 19
ATOM 15784 C CA . LYS A 1 47 ? 43.713 35.492 32.195 1.00 0.00 46 LYS A CA 19
ATOM 15785 C C . LYS A 1 47 ? 42.768 36.711 32.162 1.00 0.00 46 LYS A C 19
ATOM 15786 O O . LYS A 1 47 ? 42.195 37.072 33.187 1.00 0.00 46 LYS A O 19
ATOM 15805 N N . MET A 1 48 ? 42.495 37.234 30.958 1.00 0.00 47 MET A N 19
ATOM 15806 C CA . MET A 1 48 ? 41.455 38.241 30.663 1.00 0.00 47 MET A CA 19
ATOM 15807 C C . MET A 1 48 ? 40.003 37.774 30.921 1.00 0.00 47 MET A C 19
ATOM 15808 O O . MET A 1 48 ? 39.074 38.575 30.825 1.00 0.00 47 MET A O 19
ATOM 15822 N N . TYR A 1 49 ? 39.792 36.493 31.241 1.00 0.00 48 TYR A N 19
ATOM 15823 C CA . TYR A 1 49 ? 38.497 35.915 31.627 1.00 0.00 48 TYR A CA 19
ATOM 15824 C C . TYR A 1 49 ? 38.448 35.560 33.121 1.00 0.00 48 TYR A C 19
ATOM 15825 O O . TYR A 1 49 ? 37.527 35.946 33.828 1.00 0.00 48 TYR A O 19
ATOM 15843 N N . MET A 1 50 ? 39.462 34.831 33.592 1.00 0.00 49 MET A N 19
ATOM 15844 C CA . MET A 1 50 ? 39.639 34.343 34.959 1.00 0.00 49 MET A CA 19
ATOM 15845 C C . MET A 1 50 ? 39.768 35.494 35.970 1.00 0.00 49 MET A C 19
ATOM 15846 O O . MET A 1 50 ? 39.186 35.413 37.049 1.00 0.00 49 MET A O 19
ATOM 15860 N N . ALA A 1 51 ? 40.429 36.600 35.610 1.00 0.00 50 ALA A N 19
ATOM 15861 C CA . ALA A 1 51 ? 40.200 37.896 36.250 1.00 0.00 50 ALA A CA 19
ATOM 15862 C C . ALA A 1 51 ? 38.976 38.552 35.578 1.00 0.00 50 ALA A C 19
ATOM 15863 O O . ALA A 1 51 ? 39.110 39.253 34.569 1.00 0.00 50 ALA A O 19
ATOM 15870 N N . THR A 1 52 ? 37.781 38.246 36.101 1.00 0.00 51 THR A N 19
ATOM 15871 C CA . THR A 1 52 ? 36.476 38.494 35.459 1.00 0.00 51 THR A CA 19
ATOM 15872 C C . THR A 1 52 ? 35.917 39.899 35.677 1.00 0.00 51 THR A C 19
ATOM 15873 O O . THR A 1 52 ? 34.912 40.246 35.053 1.00 0.00 51 THR A O 19
ATOM 15884 N N . TYR A 1 53 ? 36.515 40.700 36.558 1.00 0.00 52 TYR A N 19
ATOM 15885 C CA . TYR A 1 53 ? 36.112 42.092 36.759 1.00 0.00 52 TYR A CA 19
ATOM 15886 C C . TYR A 1 53 ? 36.833 43.049 35.794 1.00 0.00 52 TYR A C 19
ATOM 15887 O O . TYR A 1 53 ? 38.066 43.070 35.718 1.00 0.00 52 TYR A O 19
ATOM 15905 N N . HIS A 1 54 ? 36.049 43.851 35.067 1.00 0.00 53 HIS A N 19
ATOM 15906 C CA . HIS A 1 54 ? 36.475 44.736 33.969 1.00 0.00 53 HIS A CA 19
ATOM 15907 C C . HIS A 1 54 ? 35.796 46.101 34.034 1.00 0.00 53 HIS A C 19
ATOM 15908 O O . HIS A 1 54 ? 36.410 47.093 33.581 1.00 0.00 53 HIS A O 19
ATOM 15923 N N . SER A 1 2 ? 27.591 42.840 24.652 1.00 0.00 1 SER A N 20
ATOM 15924 C CA . SER A 1 2 ? 28.715 42.221 23.930 1.00 0.00 1 SER A CA 20
ATOM 15925 C C . SER A 1 2 ? 29.040 40.858 24.535 1.00 0.00 1 SER A C 20
ATOM 15926 O O . SER A 1 2 ? 28.680 40.589 25.686 1.00 0.00 1 SER A O 20
ATOM 15934 N N . MET A 1 3 ? 29.646 39.960 23.749 1.00 0.00 2 MET A N 20
ATOM 15935 C CA . MET A 1 3 ? 29.813 38.532 24.081 1.00 0.00 2 MET A CA 20
ATOM 15936 C C . MET A 1 3 ? 31.205 38.207 24.642 1.00 0.00 2 MET A C 20
ATOM 15937 O O . MET A 1 3 ? 32.186 38.856 24.269 1.00 0.00 2 MET A O 20
ATOM 15951 N N . VAL A 1 4 ? 31.301 37.159 25.465 1.00 0.00 3 VAL A N 20
ATOM 15952 C CA . VAL A 1 4 ? 32.584 36.627 25.976 1.00 0.00 3 VAL A CA 20
ATOM 15953 C C . VAL A 1 4 ? 33.225 35.658 24.983 1.00 0.00 3 VAL A C 20
ATOM 15954 O O . VAL A 1 4 ? 32.573 35.145 24.072 1.00 0.00 3 VAL A O 20
ATOM 15967 N N . ASN A 1 5 ? 34.506 35.369 25.210 1.00 0.00 4 ASN A N 20
ATOM 15968 C CA . ASN A 1 5 ? 35.182 34.202 24.656 1.00 0.00 4 ASN A CA 20
ATOM 15969 C C . ASN A 1 5 ? 36.107 33.583 25.716 1.00 0.00 4 ASN A C 20
ATOM 15970 O O . ASN A 1 5 ? 36.556 34.274 26.633 1.00 0.00 4 ASN A O 20
ATOM 15981 N N . THR A 1 6 ? 36.378 32.281 25.599 1.00 0.00 5 THR A N 20
ATOM 15982 C CA . THR A 1 6 ? 37.146 31.496 26.569 1.00 0.00 5 THR A CA 20
ATOM 15983 C C . THR A 1 6 ? 38.158 30.653 25.830 1.00 0.00 5 THR A C 20
ATOM 15984 O O . THR A 1 6 ? 37.800 29.800 25.016 1.00 0.00 5 THR A O 20
ATOM 15995 N N . GLY A 1 7 ? 39.406 30.790 26.253 1.00 0.00 6 GLY A N 20
ATOM 15996 C CA . GLY A 1 7 ? 40.496 29.874 25.960 1.00 0.00 6 GLY A CA 20
ATOM 15997 C C . GLY A 1 7 ? 40.346 28.487 26.593 1.00 0.00 6 GLY A C 20
ATOM 15998 O O . GLY A 1 7 ? 41.286 27.701 26.534 1.00 0.00 6 GLY A O 20
ATOM 16002 N N . LEU A 1 8 ? 39.210 28.189 27.240 1.00 0.00 7 LEU A N 20
ATOM 16003 C CA . LEU A 1 8 ? 38.895 26.878 27.809 1.00 0.00 7 LEU A CA 20
ATOM 16004 C C . LEU A 1 8 ? 38.811 25.809 26.689 1.00 0.00 7 LEU A C 20
ATOM 16005 O O . LEU A 1 8 ? 38.548 26.187 25.545 1.00 0.00 7 LEU A O 20
ATOM 16021 N N . PRO A 1 9 ? 39.015 24.504 26.978 1.00 0.00 8 PRO A N 20
ATOM 16022 C CA . PRO A 1 9 ? 38.978 23.437 25.971 1.00 0.00 8 PRO A CA 20
ATOM 16023 C C . PRO A 1 9 ? 37.520 23.058 25.639 1.00 0.00 8 PRO A C 20
ATOM 16024 O O . PRO A 1 9 ? 36.690 23.940 25.450 1.00 0.00 8 PRO A O 20
ATOM 16035 N N . ALA A 1 10 ? 37.181 21.767 25.547 1.00 0.00 9 ALA A N 20
ATOM 16036 C CA . ALA A 1 10 ? 35.808 21.305 25.285 1.00 0.00 9 ALA A CA 20
ATOM 16037 C C . ALA A 1 10 ? 34.811 21.601 26.431 1.00 0.00 9 ALA A C 20
ATOM 16038 O O . ALA A 1 10 ? 33.614 21.743 26.190 1.00 0.00 9 ALA A O 20
ATOM 16045 N N . GLY A 1 11 ? 35.297 21.716 27.672 1.00 0.00 10 GLY A N 20
ATOM 16046 C CA . GLY A 1 11 ? 34.520 22.066 28.863 1.00 0.00 10 GLY A CA 20
ATOM 16047 C C . GLY A 1 11 ? 34.581 23.569 29.085 1.00 0.00 10 GLY A C 20
ATOM 16048 O O . GLY A 1 11 ? 35.434 24.049 29.830 1.00 0.00 10 GLY A O 20
ATOM 16052 N N . TRP A 1 12 ? 33.708 24.293 28.383 1.00 0.00 11 TRP A N 20
ATOM 16053 C CA . TRP A 1 12 ? 33.787 25.756 28.240 1.00 0.00 11 TRP A CA 20
ATOM 16054 C C . TRP A 1 12 ? 32.479 26.558 28.379 1.00 0.00 11 TRP A C 20
ATOM 16055 O O . TRP A 1 12 ? 32.548 27.782 28.493 1.00 0.00 11 TRP A O 20
ATOM 16076 N N . GLU A 1 13 ? 31.305 25.923 28.356 1.00 0.00 12 GLU A N 20
ATOM 16077 C CA . GLU A 1 13 ? 30.017 26.632 28.270 1.00 0.00 12 GLU A CA 20
ATOM 16078 C C . GLU A 1 13 ? 29.474 26.899 29.683 1.00 0.00 12 GLU A C 20
ATOM 16079 O O . GLU A 1 13 ? 29.263 25.958 30.441 1.00 0.00 12 GLU A O 20
ATOM 16091 N N . VAL A 1 14 ? 29.303 28.161 30.087 1.00 0.00 13 VAL A N 20
ATOM 16092 C CA . VAL A 1 14 ? 29.108 28.513 31.507 1.00 0.00 13 VAL A CA 20
ATOM 16093 C C . VAL A 1 14 ? 27.698 28.152 31.963 1.00 0.00 13 VAL A C 20
ATOM 16094 O O . VAL A 1 14 ? 26.705 28.647 31.419 1.00 0.00 13 VAL A O 20
ATOM 16107 N N . ARG A 1 15 ? 27.622 27.330 33.010 1.00 0.00 14 ARG A N 20
ATOM 16108 C CA . ARG A 1 15 ? 26.383 26.917 33.664 1.00 0.00 14 ARG A CA 20
ATOM 16109 C C . ARG A 1 15 ? 26.498 27.099 35.184 1.00 0.00 14 ARG A C 20
ATOM 16110 O O . ARG A 1 15 ? 27.590 27.093 35.749 1.00 0.00 14 ARG A O 20
ATOM 16131 N N . HIS A 1 16 ? 25.363 27.301 35.848 1.00 0.00 15 HIS A N 20
ATOM 16132 C CA . HIS A 1 16 ? 25.286 27.639 37.277 1.00 0.00 15 HIS A CA 20
ATOM 16133 C C . HIS A 1 16 ? 24.071 26.993 37.980 1.00 0.00 15 HIS A C 20
ATOM 16134 O O . HIS A 1 16 ? 23.182 26.446 37.326 1.00 0.00 15 HIS A O 20
ATOM 16148 N N . SER A 1 17 ? 24.024 27.063 39.311 1.00 0.00 16 SER A N 20
ATOM 16149 C CA . SER A 1 17 ? 22.985 26.454 40.153 1.00 0.00 16 SER A CA 20
ATOM 16150 C C . SER A 1 17 ? 22.974 27.064 41.566 1.00 0.00 16 SER A C 20
ATOM 16151 O O . SER A 1 17 ? 24.018 27.439 42.107 1.00 0.00 16 SER A O 20
ATOM 16159 N N . ASN A 1 18 ? 21.804 27.105 42.213 1.00 0.00 17 ASN A N 20
ATOM 16160 C CA . ASN A 1 18 ? 21.689 27.471 43.630 1.00 0.00 17 ASN A CA 20
ATOM 16161 C C . ASN A 1 18 ? 22.336 26.416 44.552 1.00 0.00 17 ASN A C 20
ATOM 16162 O O . ASN A 1 18 ? 22.697 26.721 45.690 1.00 0.00 17 ASN A O 20
ATOM 16173 N N . SER A 1 19 ? 22.546 25.191 44.066 1.00 0.00 18 SER A N 20
ATOM 16174 C CA . SER A 1 19 ? 23.205 24.093 44.792 1.00 0.00 18 SER A CA 20
ATOM 16175 C C . SER A 1 19 ? 24.744 24.078 44.618 1.00 0.00 18 SER A C 20
ATOM 16176 O O . SER A 1 19 ? 25.404 23.102 44.991 1.00 0.00 18 SER A O 20
ATOM 16184 N N . LYS A 1 20 ? 25.337 25.127 44.028 1.00 0.00 19 LYS A N 20
ATOM 16185 C CA . LYS A 1 20 ? 26.786 25.261 43.807 1.00 0.00 19 LYS A CA 20
ATOM 16186 C C . LYS A 1 20 ? 27.228 26.741 43.879 1.00 0.00 19 LYS A C 20
ATOM 16187 O O . LYS A 1 20 ? 26.723 27.573 43.129 1.00 0.00 19 LYS A O 20
ATOM 16206 N N . ASN A 1 21 ? 28.201 27.086 44.728 1.00 0.00 20 ASN A N 20
ATOM 16207 C CA . ASN A 1 21 ? 28.585 28.472 45.076 1.00 0.00 20 ASN A CA 20
ATOM 16208 C C . ASN A 1 21 ? 29.207 29.307 43.929 1.00 0.00 20 ASN A C 20
ATOM 16209 O O . ASN A 1 21 ? 29.437 30.508 44.101 1.00 0.00 20 ASN A O 20
ATOM 16220 N N . LEU A 1 22 ? 29.502 28.688 42.783 1.00 0.00 21 LEU A N 20
ATOM 16221 C CA . LEU A 1 22 ? 30.214 29.259 41.633 1.00 0.00 21 LEU A CA 20
ATOM 16222 C C . LEU A 1 22 ? 29.870 28.464 40.349 1.00 0.00 21 LEU A C 20
ATOM 16223 O O . LEU A 1 22 ? 29.300 27.368 40.473 1.00 0.00 21 LEU A O 20
ATOM 16239 N N . PRO A 1 23 ? 30.166 28.967 39.133 1.00 0.00 22 PRO A N 20
ATOM 16240 C CA . PRO A 1 23 ? 29.782 28.315 37.884 1.00 0.00 22 PRO A CA 20
ATOM 16241 C C . PRO A 1 23 ? 30.701 27.135 37.546 1.00 0.00 22 PRO A C 20
ATOM 16242 O O . PRO A 1 23 ? 31.829 27.034 38.033 1.00 0.00 22 PRO A O 20
ATOM 16253 N N . TYR A 1 24 ? 30.204 26.241 36.695 1.00 0.00 23 TYR A N 20
ATOM 16254 C CA . TYR A 1 24 ? 30.939 25.126 36.087 1.00 0.00 23 TYR A CA 20
ATOM 16255 C C . TYR A 1 24 ? 30.852 25.205 34.555 1.00 0.00 23 TYR A C 20
ATOM 16256 O O . TYR A 1 24 ? 29.826 25.589 33.991 1.00 0.00 23 TYR A O 20
ATOM 16274 N N . TYR A 1 25 ? 31.932 24.837 33.864 1.00 0.00 24 TYR A N 20
ATOM 16275 C CA . TYR A 1 25 ? 32.030 24.998 32.410 1.00 0.00 24 TYR A CA 20
ATOM 16276 C C . TYR A 1 25 ? 31.678 23.675 31.710 1.00 0.00 24 TYR A C 20
ATOM 16277 O O . TYR A 1 25 ? 32.469 22.729 31.680 1.00 0.00 24 TYR A O 20
ATOM 16295 N N . PHE A 1 26 ? 30.448 23.579 31.209 1.00 0.00 25 PHE A N 20
ATOM 16296 C CA . PHE A 1 26 ? 29.853 22.381 30.626 1.00 0.00 25 PHE A CA 20
ATOM 16297 C C . PHE A 1 26 ? 30.591 21.923 29.360 1.00 0.00 25 PHE A C 20
ATOM 16298 O O . PHE A 1 26 ? 30.937 22.741 28.503 1.00 0.00 25 PHE A O 20
ATOM 16315 N N . ASN A 1 27 ? 30.807 20.607 29.250 1.00 0.00 26 ASN A N 20
ATOM 16316 C CA . ASN A 1 27 ? 31.256 19.950 28.022 1.00 0.00 26 ASN A CA 20
ATOM 16317 C C . ASN A 1 27 ? 30.021 19.398 27.272 1.00 0.00 26 ASN A C 20
ATOM 16318 O O . ASN A 1 27 ? 29.276 18.609 27.860 1.00 0.00 26 ASN A O 20
ATOM 16329 N N . PRO A 1 28 ? 29.769 19.788 26.007 1.00 0.00 27 PRO A N 20
ATOM 16330 C CA . PRO A 1 28 ? 28.659 19.250 25.227 1.00 0.00 27 PRO A CA 20
ATOM 16331 C C . PRO A 1 28 ? 28.947 17.857 24.652 1.00 0.00 27 PRO A C 20
ATOM 16332 O O . PRO A 1 28 ? 28.048 17.021 24.597 1.00 0.00 27 PRO A O 20
ATOM 16343 N N . ALA A 1 29 ? 30.187 17.583 24.229 1.00 0.00 28 ALA A N 20
ATOM 16344 C CA . ALA A 1 29 ? 30.542 16.380 23.472 1.00 0.00 28 ALA A CA 20
ATOM 16345 C C . ALA A 1 29 ? 30.843 15.149 24.354 1.00 0.00 28 ALA A C 20
ATOM 16346 O O . ALA A 1 29 ? 30.902 14.027 23.843 1.00 0.00 28 ALA A O 20
ATOM 16353 N N . THR A 1 30 ? 31.008 15.349 25.668 1.00 0.00 29 THR A N 20
ATOM 16354 C CA . THR A 1 30 ? 31.164 14.310 26.703 1.00 0.00 29 THR A CA 20
ATOM 16355 C C . THR A 1 30 ? 30.279 14.680 27.890 1.00 0.00 29 THR A C 20
ATOM 16356 O O . THR A 1 30 ? 30.207 15.858 28.234 1.00 0.00 29 THR A O 20
ATOM 16367 N N . ARG A 1 31 ? 29.619 13.717 28.545 1.00 0.00 30 ARG A N 20
ATOM 16368 C CA . ARG A 1 31 ? 28.910 13.943 29.819 1.00 0.00 30 ARG A CA 20
ATOM 16369 C C . ARG A 1 31 ? 29.924 14.268 30.923 1.00 0.00 30 ARG A C 20
ATOM 16370 O O . ARG A 1 31 ? 30.453 13.371 31.581 1.00 0.00 30 ARG A O 20
ATOM 16391 N N . GLU A 1 32 ? 30.237 15.552 31.081 1.00 0.00 31 GLU A N 20
ATOM 16392 C CA . GLU A 1 32 ? 31.280 16.073 31.964 1.00 0.00 31 GLU A CA 20
ATOM 16393 C C . GLU A 1 32 ? 31.204 17.614 32.024 1.00 0.00 31 GLU A C 20
ATOM 16394 O O . GLU A 1 32 ? 30.383 18.249 31.356 1.00 0.00 31 GLU A O 20
ATOM 16406 N N . SER A 1 33 ? 32.081 18.235 32.804 1.00 0.00 32 SER A N 20
ATOM 16407 C CA . SER A 1 33 ? 32.286 19.684 32.881 1.00 0.00 32 SER A CA 20
ATOM 16408 C C . SER A 1 33 ? 33.664 19.984 33.495 1.00 0.00 32 SER A C 20
ATOM 16409 O O . SER A 1 33 ? 34.393 19.067 33.883 1.00 0.00 32 SER A O 20
ATOM 16417 N N . ARG A 1 34 ? 34.064 21.260 33.520 1.00 0.00 33 ARG A N 20
ATOM 16418 C CA . ARG A 1 34 ? 35.398 21.699 33.927 1.00 0.00 33 ARG A CA 20
ATOM 16419 C C . ARG A 1 34 ? 35.304 22.755 35.037 1.00 0.00 33 ARG A C 20
ATOM 16420 O O . ARG A 1 34 ? 34.446 23.638 35.006 1.00 0.00 33 ARG A O 20
ATOM 16441 N N . TRP A 1 35 ? 36.190 22.623 36.026 1.00 0.00 34 TRP A N 20
ATOM 16442 C CA . TRP A 1 35 ? 36.102 23.279 37.342 1.00 0.00 34 TRP A CA 20
ATOM 16443 C C . TRP A 1 35 ? 37.076 24.459 37.491 1.00 0.00 34 TRP A C 20
ATOM 16444 O O . TRP A 1 35 ? 36.776 25.440 38.166 1.00 0.00 34 TRP A O 20
ATOM 16465 N N . GLU A 1 36 ? 38.233 24.362 36.834 1.00 0.00 35 GLU A N 20
ATOM 16466 C CA . GLU A 1 36 ? 39.338 25.323 36.787 1.00 0.00 35 GLU A CA 20
ATOM 16467 C C . GLU A 1 36 ? 39.934 25.288 35.369 1.00 0.00 35 GLU A C 20
ATOM 16468 O O . GLU A 1 36 ? 39.732 24.284 34.678 1.00 0.00 35 GLU A O 20
ATOM 16480 N N . PRO A 1 37 ? 40.707 26.306 34.942 1.00 0.00 36 PRO A N 20
ATOM 16481 C CA . PRO A 1 37 ? 41.542 26.232 33.746 1.00 0.00 36 PRO A CA 20
ATOM 16482 C C . PRO A 1 37 ? 42.498 25.014 33.804 1.00 0.00 36 PRO A C 20
ATOM 16483 O O . PRO A 1 37 ? 43.370 24.985 34.678 1.00 0.00 36 PRO A O 20
ATOM 16494 N N . PRO A 1 38 ? 42.347 24.014 32.906 1.00 0.00 37 PRO A N 20
ATOM 16495 C CA . PRO A 1 38 ? 43.146 22.782 32.882 1.00 0.00 37 PRO A CA 20
ATOM 16496 C C . PRO A 1 38 ? 44.527 23.004 32.242 1.00 0.00 37 PRO A C 20
ATOM 16497 O O . PRO A 1 38 ? 44.942 24.140 32.045 1.00 0.00 37 PRO A O 20
ATOM 16508 N N . ALA A 1 39 ? 45.255 21.931 31.910 1.00 0.00 38 ALA A N 20
ATOM 16509 C CA . ALA A 1 39 ? 46.560 22.024 31.241 1.00 0.00 38 ALA A CA 20
ATOM 16510 C C . ALA A 1 39 ? 46.477 22.224 29.709 1.00 0.00 38 ALA A C 20
ATOM 16511 O O . ALA A 1 39 ? 47.447 22.638 29.073 1.00 0.00 38 ALA A O 20
ATOM 16518 N N . ASP A 1 40 ? 45.321 21.918 29.115 1.00 0.00 39 ASP A N 20
ATOM 16519 C CA . ASP A 1 40 ? 45.059 21.933 27.666 1.00 0.00 39 ASP A CA 20
ATOM 16520 C C . ASP A 1 40 ? 44.430 23.257 27.170 1.00 0.00 39 ASP A C 20
ATOM 16521 O O . ASP A 1 40 ? 43.994 23.357 26.025 1.00 0.00 39 ASP A O 20
ATOM 16530 N N . THR A 1 41 ? 44.345 24.264 28.048 1.00 0.00 40 THR A N 20
ATOM 16531 C CA . THR A 1 41 ? 43.681 25.562 27.834 1.00 0.00 40 THR A CA 20
ATOM 16532 C C . THR A 1 41 ? 44.656 26.666 27.406 1.00 0.00 40 THR A C 20
ATOM 16533 O O . THR A 1 41 ? 45.864 26.534 27.584 1.00 0.00 40 THR A O 20
ATOM 16544 N N . ASP A 1 42 ? 44.140 27.761 26.837 1.00 0.00 41 ASP A N 20
ATOM 16545 C CA . ASP A 1 42 ? 44.935 28.651 25.970 1.00 0.00 41 ASP A CA 20
ATOM 16546 C C . ASP A 1 42 ? 45.639 29.756 26.767 1.00 0.00 41 ASP A C 20
ATOM 16547 O O . ASP A 1 42 ? 46.738 30.190 26.424 1.00 0.00 41 ASP A O 20
ATOM 16556 N N . MET A 1 43 ? 44.948 30.205 27.822 1.00 0.00 42 MET A N 20
ATOM 16557 C CA . MET A 1 43 ? 45.291 31.240 28.810 1.00 0.00 42 MET A CA 20
ATOM 16558 C C . MET A 1 43 ? 45.497 32.654 28.248 1.00 0.00 42 MET A C 20
ATOM 16559 O O . MET A 1 43 ? 44.982 33.600 28.840 1.00 0.00 42 MET A O 20
ATOM 16573 N N . GLU A 1 44 ? 46.084 32.807 27.062 1.00 0.00 43 GLU A N 20
ATOM 16574 C CA . GLU A 1 44 ? 46.125 34.063 26.302 1.00 0.00 43 GLU A CA 20
ATOM 16575 C C . GLU A 1 44 ? 44.713 34.567 25.939 1.00 0.00 43 GLU A C 20
ATOM 16576 O O . GLU A 1 44 ? 44.492 35.777 25.865 1.00 0.00 43 GLU A O 20
ATOM 16588 N N . THR A 1 45 ? 43.743 33.652 25.779 1.00 0.00 44 THR A N 20
ATOM 165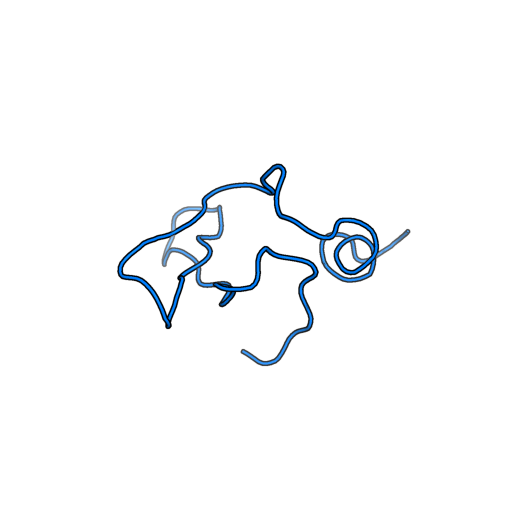89 C CA . THR A 1 45 ? 42.297 33.939 25.665 1.00 0.00 44 THR A CA 20
ATOM 16590 C C . THR A 1 45 ? 41.542 33.637 26.971 1.00 0.00 44 THR A C 20
ATOM 16591 O O . THR A 1 45 ? 40.358 33.313 26.943 1.00 0.00 44 THR A O 20
ATOM 16602 N N . LEU A 1 46 ? 42.186 33.683 28.145 1.00 0.00 45 LEU A N 20
ATOM 16603 C CA . LEU A 1 46 ? 41.455 33.595 29.420 1.00 0.00 45 LEU A CA 20
ATOM 16604 C C . LEU A 1 46 ? 41.776 34.668 30.429 1.00 0.00 45 LEU A C 20
ATOM 16605 O O . LEU A 1 46 ? 40.942 34.850 31.306 1.00 0.00 45 LEU A O 20
ATOM 16621 N N . LYS A 1 47 ? 42.893 35.392 30.390 1.00 0.00 46 LYS A N 20
ATOM 16622 C CA . LYS A 1 47 ? 43.057 36.436 31.409 1.00 0.00 46 LYS A CA 20
ATOM 16623 C C . LYS A 1 47 ? 42.020 37.582 31.232 1.00 0.00 46 LYS A C 20
ATOM 16624 O O . LYS A 1 47 ? 41.555 38.176 32.207 1.00 0.00 46 LYS A O 20
ATOM 16643 N N . MET A 1 48 ? 41.558 37.783 29.991 1.00 0.00 47 MET A N 20
ATOM 16644 C CA . MET A 1 48 ? 40.377 38.562 29.576 1.00 0.00 47 MET A CA 20
ATOM 16645 C C . MET A 1 48 ? 39.035 38.086 30.168 1.00 0.00 47 MET A C 20
ATOM 16646 O O . MET A 1 48 ? 38.024 38.783 30.060 1.00 0.00 47 MET A O 20
ATOM 16660 N N . TYR A 1 49 ? 39.003 36.878 30.735 1.00 0.00 48 TYR A N 20
ATOM 16661 C CA . TYR A 1 49 ? 37.793 36.130 31.085 1.00 0.00 48 TYR A CA 20
ATOM 16662 C C . TYR A 1 49 ? 37.777 35.655 32.557 1.00 0.00 48 TYR A C 20
ATOM 16663 O O . TYR A 1 49 ? 36.862 35.994 33.304 1.00 0.00 48 TYR A O 20
ATOM 16681 N N . MET A 1 50 ? 38.791 34.888 32.977 1.00 0.00 49 MET A N 20
ATOM 16682 C CA . MET A 1 50 ? 38.942 34.249 34.296 1.00 0.00 49 MET A CA 20
ATOM 16683 C C . MET A 1 50 ? 39.118 35.226 35.477 1.00 0.00 49 MET A C 20
ATOM 16684 O O . MET A 1 50 ? 39.032 34.794 36.627 1.00 0.00 49 MET A O 20
ATOM 16698 N N . ALA A 1 51 ? 39.342 36.520 35.221 1.00 0.00 50 ALA A N 20
ATOM 16699 C CA . ALA A 1 51 ? 39.319 37.591 36.221 1.00 0.00 50 ALA A CA 20
ATOM 16700 C C . ALA A 1 51 ? 38.779 38.880 35.581 1.00 0.00 50 ALA A C 20
ATOM 16701 O O . ALA A 1 51 ? 39.436 39.454 34.705 1.00 0.00 50 ALA A O 20
ATOM 16708 N N . THR A 1 52 ? 37.570 39.295 35.987 1.00 0.00 51 THR A N 20
ATOM 16709 C CA . THR A 1 52 ? 36.726 40.269 35.269 1.00 0.00 51 THR A CA 20
ATOM 16710 C C . THR A 1 52 ? 37.268 41.692 35.299 1.00 0.00 51 THR A C 20
ATOM 16711 O O . THR A 1 52 ? 37.343 42.326 34.252 1.00 0.00 51 THR A O 20
ATOM 16722 N N . TYR A 1 53 ? 37.591 42.224 36.477 1.00 0.00 52 TYR A N 20
ATOM 16723 C CA . TYR A 1 53 ? 37.858 43.659 36.675 1.00 0.00 52 TYR A CA 20
ATOM 16724 C C . TYR A 1 53 ? 39.360 44.017 36.696 1.00 0.00 52 TYR A C 20
ATOM 16725 O O . TYR A 1 53 ? 39.715 45.195 36.582 1.00 0.00 52 TYR A O 20
ATOM 16743 N N . HIS A 1 54 ? 40.228 43.004 36.823 1.00 0.00 53 HIS A N 20
ATOM 16744 C CA . HIS A 1 54 ? 41.697 43.095 36.747 1.00 0.00 53 HIS A CA 20
ATOM 16745 C C . HIS A 1 54 ? 42.164 43.420 35.328 1.00 0.00 53 HIS A C 20
ATOM 16746 O O . HIS A 1 54 ? 41.921 42.602 34.411 1.00 0.00 53 HIS A O 20
#

Nearest PDB structures (foldseek):
  2jv4-assembly1_A  TM=8.735E-01  e=2.064E-07  Aspergillus nidulans
  1yw5-assembly1_A  TM=6.914E-01  e=5.327E-02  Candida albicans
  6tsb-assembly1_AAA-2  TM=4.069E-01  e=2.404E+00  Clostridioides difficile 630
  2jv4-assembly1_A  TM=1.019E+00  e=8.024E-10  Aspergillus nidulans
  7kkf-assembly1_A  TM=6.810E-01  e=1.309E-02  Saccharomyces cerevisiae

Foldseek 3Di:
DDADFQADQQACWDDDPVDPGTWRHRPVDRDHHDDRDPNGDCVRPVCPVDPPD

InterPro domains:
  IPR000297 Peptidyl-prolyl cis-trans isomerase, PpiC-type [PF00639] (72-173)
  IPR000297 Peptidyl-prolyl cis-trans isomerase, PpiC-type [PS50198] (65-176)
  IPR001202 WW domain [PF00397] (6-36)
  IPR001202 WW domain [PS01159] (10-36)
  IPR001202 WW domain [PS50020] (4-38)
  IPR001202 WW domain [SM00456] (5-38)
  IPR001202 WW domain [cd00201] (7-38)
  IPR036020 WW domain superfamily [SSF51045] (4-38)
  IPR046357 Peptidyl-prolyl cis-trans isomerase domain superfamily [G3DSA:3.10.50.40] (56-175)
  IPR051370 Peptidyl-prolyl cis-trans isomerase Pin1 [PTHR10657] (4-174)